Protein AF-A0A6N7GEG6-F1 (afdb_monomer)

Secondary structure (DSSP, 8-state):
-------PPPPPTTTT-EEEEE--TTHHHHHHHHHHHTT-EEEEEEBTTB--GGGGS--TTSPTT--HHHHTT--TTHHHHTTT-EEEEB-TTSHHHHHHHHHHHHT-SEEEE-PPTTHHHHTT-SHHHHTTT-TT-EEEEEESS-SSS-TTTT----HHHHHHHTTGGGGG--TT------TT--HHHHHHHHHHHHHHHHHHH-TTS-SEEEEEHHHHHHHHTHHHHHHHHT-S----TTS----EEEEEE-SSTT-EEEEEE-SHHHHHHHHHHTTTSHHHH-GGGGSHHHHHHTHHHHHHHHHHHHTTS-HHHHHHHHHHTT-EEEE---TTHHHH-HHHHHH--EEEEEETTTEEEEEEPPSSEESSS----SSSPPPTTTTHIIIIIIIT---HHHHHHHHHTTSB-PPPPP-SPPP-TTGGGGTTTTT-TTS----S-----GGGSSS-----------SSTT-EEEEE--TTTHHHHHHHHHTT-EEEEEEESS-TT-TTSSS-GGGHHHHHHHIIIIITTS-EEEESSHHHHHHHHHT-SEEEEESSHHHHHHTT-GGGGGSBTPPEEEEEESS-SSSTTTTS---HHHHHHHTTHHHHSS-TTSPPP--SS-HHHHHHHHHHHHHHHHHHHT--TT-B-EEEEEEHHHHHHHHHHHHHHHHHHHHS------TTB-SSSSSEEEEE-SSSEEEEE--SHHHHHHHHHHHHHHH--GGGG-GGGSSHHHHSSHHHHHHHHHHHHHHHTTS-HHHHHHHHHHTT--EEE---HHHHHH-TTTS-TTTEEEEEETTEEEEEE--SS-PPP-

Radius of gyration: 26.2 Å; Cα contacts (8 Å, |Δi|>4): 1795; chains: 1; bounding box: 67×73×73 Å

Solvent-accessible surface area (backbone atoms only — not comparable to full-atom values): 41974 Å² total; per-residue (Å²): 139,81,84,80,75,82,73,78,81,72,78,46,47,32,49,89,40,33,34,39,34,52,46,52,64,52,25,40,34,40,19,49,24,60,44,12,23,34,37,20,48,28,41,34,54,38,25,88,93,62,58,46,65,46,25,73,51,36,41,81,57,58,64,90,88,58,57,69,73,61,38,42,62,38,12,49,42,41,31,30,49,33,25,28,34,42,18,35,18,38,30,56,90,41,72,70,23,35,52,52,50,50,58,52,49,52,74,28,48,29,39,41,28,39,60,63,72,68,49,44,58,77,69,58,61,30,71,81,53,39,40,77,63,30,74,80,38,32,37,36,42,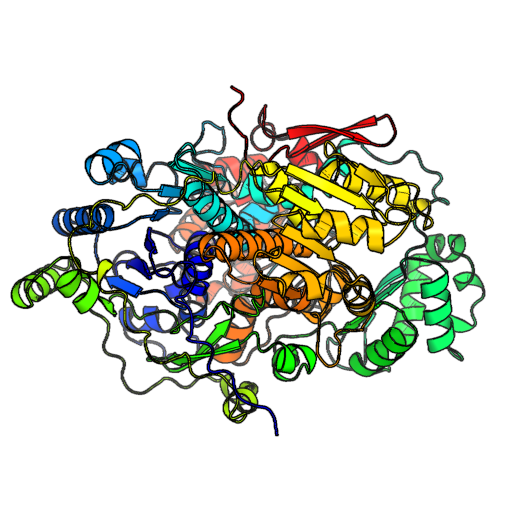38,32,61,60,21,81,58,94,54,86,50,28,81,58,72,73,50,43,66,33,44,34,18,44,59,15,60,20,43,40,45,42,48,96,96,45,74,47,20,31,59,48,84,48,44,65,40,24,56,45,34,4,39,46,49,37,34,52,51,52,50,33,75,30,19,92,87,45,67,44,70,44,72,39,26,31,44,60,52,45,37,49,46,44,22,44,61,34,24,47,50,54,57,50,81,81,96,63,63,89,74,57,56,51,57,51,50,67,52,57,31,45,14,45,62,88,94,31,30,27,34,41,44,19,70,36,68,71,32,43,52,38,51,33,60,76,39,58,94,36,69,60,44,68,44,72,57,65,76,39,54,60,45,38,55,79,38,41,72,60,49,53,49,35,50,26,65,62,37,30,83,34,49,31,64,60,52,22,54,56,34,27,77,56,61,20,23,35,17,34,38,22,49,68,69,47,56,78,70,33,64,44,46,64,66,65,54,50,69,37,58,29,78,25,76,54,49,55,61,41,63,26,66,48,63,59,55,44,34,73,83,66,60,47,49,47,59,42,42,26,57,48,63,9,62,34,35,65,50,56,43,28,63,59,65,62,45,51,72,69,55,53,49,51,34,36,77,70,62,30,32,41,70,48,77,88,69,72,82,54,48,69,44,71,15,42,74,77,49,46,64,73,71,65,48,89,77,62,63,66,42,62,69,79,70,83,72,58,72,77,73,59,56,82,75,70,77,83,66,92,66,81,91,54,45,60,32,55,77,35,35,31,35,34,46,43,28,83,55,27,33,42,25,53,35,52,46,36,35,65,43,25,50,45,37,35,48,32,63,72,79,46,84,50,48,45,86,44,93,68,45,74,41,44,30,68,60,33,27,28,42,31,35,65,48,51,52,95,50,56,76,47,81,31,96,39,62,64,61,48,48,57,54,41,63,74,20,53,28,32,39,34,25,42,52,26,59,62,46,59,73,58,58,55,65,68,44,15,66,36,66,64,23,14,37,25,38,39,29,20,33,53,16,79,60,56,88,46,12,73,42,38,60,42,62,69,32,12,34,16,52,20,24,47,17,44,30,14,21,42,66,96,47,66,51,40,73,58,75,75,49,58,64,24,32,49,46,12,36,50,48,48,38,53,49,53,39,53,61,66,51,56,58,92,69,37,49,30,36,41,34,41,28,20,42,24,45,48,31,30,62,57,38,36,52,51,44,40,28,45,22,32,34,64,51,47,82,77,59,28,52,21,31,44,37,64,84,26,46,62,29,37,58,38,48,21,60,77,50,34,24,22,36,52,39,86,51,77,65,23,49,55,41,46,46,56,49,38,30,73,77,65,63,53,61,75,70,70,42,76,73,52,72,46,51,84,46,14,34,49,70,71,51,24,56,52,51,51,53,53,49,37,60,44,38,40,76,37,43,27,67,57,48,22,58,55,18,56,79,52,65,21,40,38,22,30,48,22,43,54,62,50,38,75,66,35,56,67,83,45,34,95,76,48,51,34,82,40,69,36,96,93,39,76,21,42,25,55,46,62,90,44,75,71,79,81,128

Nearest PDB structures (foldseek):
  9br6-assembly1_A  TM=8.749E-01  e=6.923E-19  Homo sapiens
  9br7-assembly1_A  TM=8.492E-01  e=5.081E-19  Homo sapiens
  3ubm-assembly2_D  TM=8.414E-01  e=7.162E-17  Acetobacter aceti
  1xk7-assembly1_A  TM=7.892E-01  e=1.720E-16  Escherichia coli
  1xvu-assembly1_A  TM=7.573E-01  e=6.919E-16  Escherichia coli

pLDDT: mean 87.12, std 14.31, range [24.27, 98.75]

Structure (mmCIF, N/CA/C/O backbone):
data_AF-A0A6N7GEG6-F1
#
_entry.id   AF-A0A6N7GEG6-F1
#
loop_
_atom_site.group_PDB
_atom_site.id
_atom_site.type_symbol
_atom_site.label_atom_id
_atom_site.label_alt_id
_atom_site.label_comp_id
_atom_site.label_asym_id
_atom_site.label_entity_id
_atom_site.label_seq_id
_atom_site.pdbx_PDB_ins_code
_atom_site.Cartn_x
_atom_site.Cartn_y
_atom_site.Cartn_z
_atom_site.occupancy
_atom_site.B_iso_or_equiv
_atom_site.auth_seq_id
_atom_site.auth_comp_id
_atom_site.auth_asym_id
_atom_site.auth_atom_id
_atom_site.pdbx_PDB_model_num
ATOM 1 N N . MET A 1 1 ? -34.983 -16.054 -19.761 1.00 28.72 1 MET A N 1
ATOM 2 C CA . MET A 1 1 ? -35.971 -15.981 -18.663 1.00 28.72 1 MET A CA 1
ATOM 3 C C . MET A 1 1 ? -35.314 -16.557 -17.415 1.00 28.72 1 MET A C 1
ATOM 5 O O . MET A 1 1 ? -35.400 -17.754 -17.188 1.00 28.72 1 MET A O 1
ATOM 9 N N . ALA A 1 2 ? -34.546 -15.737 -16.694 1.00 27.48 2 ALA A N 1
ATOM 10 C CA . ALA A 1 2 ? -33.836 -16.143 -15.483 1.00 27.48 2 ALA A CA 1
ATOM 11 C C . ALA A 1 2 ? -34.679 -15.734 -14.270 1.00 27.48 2 ALA A C 1
ATOM 13 O O . ALA A 1 2 ? -34.988 -14.555 -14.105 1.00 27.48 2 ALA A O 1
ATOM 14 N N . GLY A 1 3 ? -35.100 -16.717 -13.474 1.00 24.27 3 GLY A N 1
ATOM 15 C CA . GLY A 1 3 ? -35.827 -16.493 -12.230 1.00 24.27 3 GLY A CA 1
ATOM 16 C C . GLY A 1 3 ? -34.925 -15.794 -11.219 1.00 24.27 3 GLY A C 1
ATOM 17 O O . GLY A 1 3 ? -33.937 -16.366 -10.765 1.00 24.27 3 GLY A O 1
ATOM 18 N N . GLY A 1 4 ? -35.260 -14.547 -10.894 1.00 28.77 4 GLY A N 1
ATOM 19 C CA . GLY A 1 4 ? -34.606 -13.782 -9.844 1.00 28.77 4 GLY A CA 1
ATOM 20 C C . GLY A 1 4 ? -34.954 -14.359 -8.479 1.00 28.77 4 GLY A C 1
ATOM 21 O O . GLY A 1 4 ? -36.029 -14.096 -7.944 1.00 28.77 4 GLY A O 1
ATOM 22 N N . VAL A 1 5 ? -34.034 -15.127 -7.901 1.00 28.14 5 VAL A N 1
ATOM 23 C CA . VAL A 1 5 ? -34.021 -15.350 -6.457 1.00 28.14 5 VAL A CA 1
ATOM 24 C C . VAL A 1 5 ? -33.602 -14.025 -5.827 1.00 28.14 5 VAL A C 1
ATOM 26 O O . VAL A 1 5 ? -32.468 -13.579 -5.987 1.00 28.14 5 VAL A O 1
ATOM 29 N N . SER A 1 6 ? -34.543 -13.365 -5.153 1.00 31.36 6 SER A N 1
ATOM 30 C CA . SER A 1 6 ? -34.267 -12.214 -4.297 1.00 31.36 6 SER A CA 1
ATOM 31 C C . SER A 1 6 ? -33.349 -12.671 -3.160 1.00 31.36 6 SER A C 1
ATOM 33 O O . SER A 1 6 ? -33.798 -13.239 -2.165 1.00 31.36 6 SER A O 1
ATOM 35 N N . VAL A 1 7 ? -32.042 -12.465 -3.325 1.00 36.59 7 VAL A N 1
ATOM 36 C CA . VAL A 1 7 ? -31.085 -12.571 -2.224 1.00 36.59 7 VAL A CA 1
ATOM 37 C C . VAL A 1 7 ? -31.358 -11.380 -1.311 1.00 36.59 7 VAL A C 1
ATOM 39 O O . VAL A 1 7 ? -31.130 -10.235 -1.701 1.00 36.59 7 VAL A O 1
ATOM 42 N N . ARG A 1 8 ? -31.893 -11.621 -0.107 1.00 39.84 8 ARG A N 1
ATOM 43 C CA . ARG A 1 8 ? -31.914 -10.593 0.943 1.00 39.84 8 ARG A CA 1
ATOM 44 C C . ARG A 1 8 ? -30.473 -10.122 1.142 1.00 39.84 8 ARG A C 1
ATOM 46 O O . ARG A 1 8 ? -29.616 -10.940 1.468 1.00 39.84 8 ARG A O 1
ATOM 53 N N . ALA A 1 9 ? -30.210 -8.836 0.912 1.00 49.78 9 ALA A N 1
ATOM 54 C CA . ALA A 1 9 ? -28.889 -8.257 1.124 1.00 49.78 9 ALA A CA 1
ATOM 55 C C . ALA A 1 9 ? -28.478 -8.488 2.584 1.00 49.78 9 ALA A C 1
ATOM 57 O O . ALA A 1 9 ? -29.178 -8.056 3.503 1.00 49.78 9 ALA A O 1
ATOM 58 N N . ARG A 1 10 ? -27.385 -9.227 2.795 1.00 61.62 10 ARG A N 1
ATOM 59 C CA . ARG A 1 10 ? -26.810 -9.404 4.130 1.00 61.62 10 ARG A CA 1
ATOM 60 C C . ARG A 1 10 ? -26.230 -8.070 4.612 1.00 61.62 10 ARG A C 1
ATOM 62 O O . ARG A 1 10 ? -25.761 -7.292 3.778 1.00 61.62 10 ARG A O 1
ATOM 69 N N . PRO A 1 11 ? -26.239 -7.802 5.930 1.00 68.69 11 PRO A N 1
ATOM 70 C CA . PRO A 1 11 ? -25.470 -6.701 6.493 1.00 68.69 11 PRO A CA 1
ATOM 71 C C . PRO A 1 11 ? -24.002 -6.824 6.078 1.00 68.69 11 PRO A C 1
ATOM 73 O O . PRO A 1 11 ? -23.486 -7.934 5.932 1.00 68.69 11 PRO A O 1
ATOM 76 N N . ALA A 1 12 ? -23.330 -5.690 5.887 1.00 82.56 12 ALA A N 1
ATOM 77 C CA . ALA A 1 12 ? -21.900 -5.697 5.606 1.00 82.56 12 ALA A CA 1
ATOM 78 C C . ALA A 1 12 ? -21.128 -6.363 6.770 1.00 82.56 12 ALA A C 1
ATOM 80 O O . ALA A 1 12 ? -21.569 -6.247 7.922 1.00 82.56 12 ALA A O 1
ATOM 81 N N . PRO A 1 13 ? -19.995 -7.046 6.515 1.00 85.94 13 PRO A N 1
ATOM 82 C CA . PRO A 1 13 ? -19.371 -7.917 7.514 1.00 85.94 13 PRO A CA 1
ATOM 83 C C . PRO A 1 13 ? -18.920 -7.225 8.801 1.00 85.94 13 PRO A C 1
ATOM 85 O O . PRO A 1 13 ? -18.835 -7.875 9.839 1.00 85.94 13 PRO A O 1
ATOM 88 N N . LEU A 1 14 ? -18.629 -5.923 8.732 1.00 90.31 14 LEU A N 1
ATOM 89 C CA . LEU A 1 14 ? -18.193 -5.108 9.867 1.00 90.31 14 LEU A CA 1
ATOM 90 C C . LEU A 1 14 ? -19.258 -4.099 10.312 1.00 90.31 14 LEU A C 1
ATOM 92 O O . LEU A 1 14 ? -18.945 -3.162 11.037 1.00 90.31 14 LEU A O 1
ATOM 96 N N . SER A 1 15 ? -20.510 -4.266 9.877 1.00 87.69 15 SER A N 1
ATOM 97 C CA . SER A 1 1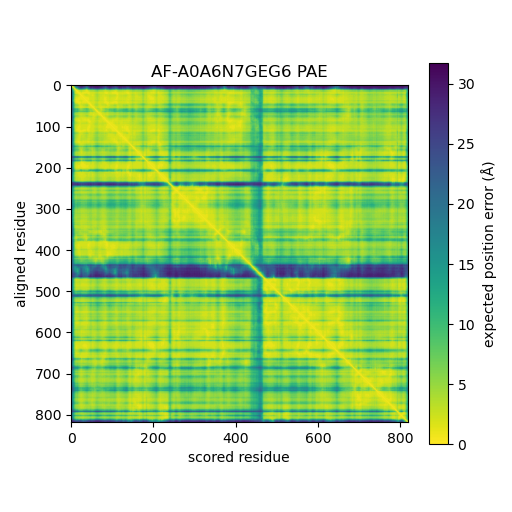5 ? -21.601 -3.334 10.205 1.00 87.69 15 SER A CA 1
ATOM 98 C C . SER A 1 15 ? -21.926 -3.241 11.697 1.00 87.69 15 SER A C 1
ATOM 100 O O . SER A 1 15 ? -22.624 -2.316 12.097 1.00 87.69 15 SER A O 1
ATOM 102 N N . ASP A 1 16 ? -21.424 -4.164 12.518 1.00 84.31 16 ASP A N 1
ATOM 103 C CA . ASP A 1 16 ? -21.560 -4.159 13.974 1.00 84.31 16 ASP A CA 1
ATOM 104 C C . ASP A 1 16 ? -20.411 -3.446 14.705 1.00 84.31 16 ASP A C 1
ATOM 106 O O . ASP A 1 16 ? -20.436 -3.395 15.931 1.00 84.31 16 ASP A O 1
ATOM 110 N N . LEU A 1 17 ? -19.405 -2.934 13.986 1.00 90.50 17 LEU A N 1
ATOM 111 C CA . LEU A 1 17 ? -18.208 -2.339 14.578 1.00 90.50 17 LEU A CA 1
ATOM 112 C C . LEU A 1 17 ? -18.249 -0.814 14.557 1.00 90.50 17 LEU A C 1
ATOM 114 O O . LEU A 1 17 ? -18.454 -0.205 13.503 1.00 90.50 17 LEU A O 1
ATOM 118 N N . ARG A 1 18 ? -17.923 -0.201 15.698 1.00 95.56 18 ARG A N 1
ATOM 119 C CA . ARG A 1 18 ? -17.573 1.218 15.795 1.00 95.56 18 ARG A CA 1
ATOM 120 C C . ARG A 1 18 ? -16.076 1.401 16.010 1.00 95.56 18 ARG A C 1
ATOM 122 O O . ARG A 1 18 ? -15.495 0.871 16.957 1.00 95.56 18 ARG A O 1
ATOM 129 N N . VAL A 1 19 ? -15.465 2.218 15.161 1.00 97.94 19 VAL A N 1
ATOM 130 C CA . VAL A 1 19 ? -14.039 2.554 15.207 1.00 97.94 19 VAL A CA 1
ATOM 131 C C . VAL A 1 19 ? -13.891 4.041 15.493 1.00 97.94 19 VAL A C 1
ATOM 133 O O . VAL A 1 19 ? -14.350 4.874 14.717 1.00 97.94 19 VAL A O 1
ATOM 136 N N . LEU A 1 20 ? -13.212 4.384 16.580 1.00 98.31 20 LEU A N 1
ATOM 137 C CA . LEU A 1 20 ? -12.769 5.743 16.858 1.00 98.31 20 LEU A CA 1
ATOM 138 C C . LEU A 1 20 ? -11.382 5.949 16.239 1.00 98.31 20 LEU A C 1
ATOM 140 O O . LEU A 1 20 ? -10.470 5.154 16.459 1.00 98.31 20 LEU A O 1
ATOM 144 N N . GLU A 1 21 ? -11.210 7.004 15.450 1.00 98.00 21 GLU A N 1
ATOM 145 C CA . GLU A 1 21 ? -9.977 7.256 14.703 1.00 98.00 21 GLU A CA 1
ATOM 146 C C . GLU A 1 21 ? -9.339 8.592 15.117 1.00 98.00 21 GLU A C 1
ATOM 148 O O . GLU A 1 21 ? -9.892 9.669 14.876 1.00 98.00 21 GLU A O 1
ATOM 153 N N . LEU A 1 22 ? -8.142 8.503 15.709 1.00 96.88 22 LEU A N 1
ATOM 154 C CA . LEU A 1 22 ? -7.266 9.603 16.127 1.00 96.88 22 LEU A CA 1
ATOM 155 C C . LEU A 1 22 ? -5.966 9.575 15.319 1.00 96.88 22 LEU A C 1
ATOM 157 O O . LEU A 1 22 ? -4.880 9.325 15.853 1.00 96.88 22 LEU A O 1
ATOM 161 N N . THR A 1 23 ? -6.086 9.762 14.008 1.00 95.56 23 THR A N 1
ATOM 162 C CA . THR A 1 23 ? -4.965 9.583 13.080 1.00 95.56 23 THR A CA 1
ATOM 163 C C . THR A 1 23 ? -4.717 10.805 12.203 1.00 95.56 23 THR A C 1
ATOM 165 O O . THR A 1 23 ? -5.584 11.662 12.066 1.00 95.56 23 THR A O 1
ATOM 168 N N . GLN A 1 24 ? -3.539 10.893 11.590 1.00 91.69 24 GLN A N 1
ATOM 169 C CA . GLN A 1 24 ? -3.152 11.939 10.641 1.00 91.69 24 GLN A CA 1
ATOM 170 C C . GLN A 1 24 ? -2.408 11.346 9.437 1.00 91.69 24 GLN A C 1
ATOM 172 O O . GLN A 1 24 ? -1.784 10.289 9.553 1.00 91.69 24 GLN A O 1
ATOM 177 N N . GLY A 1 25 ? -2.407 12.036 8.295 1.00 91.56 25 GLY A N 1
ATOM 178 C CA . GLY A 1 25 ? -1.604 11.632 7.139 1.00 91.56 25 GLY A CA 1
ATOM 179 C C . GLY A 1 25 ? -2.236 10.490 6.345 1.00 91.56 25 GLY A C 1
ATOM 180 O O . GLY A 1 25 ? -3.375 10.612 5.908 1.00 91.56 25 GLY A O 1
ATOM 181 N N . ILE A 1 26 ? -1.482 9.410 6.105 1.00 92.44 26 ILE A N 1
ATOM 182 C CA . ILE A 1 26 ? -1.889 8.324 5.194 1.00 92.44 26 ILE A CA 1
ATOM 183 C C . ILE A 1 26 ? -2.052 6.990 5.936 1.00 92.44 26 ILE A C 1
ATOM 185 O O . ILE A 1 26 ? -3.130 6.404 5.858 1.00 92.44 26 ILE A O 1
ATOM 189 N N . ALA A 1 27 ? -1.049 6.527 6.696 1.00 91.75 27 ALA A N 1
ATOM 190 C CA . ALA A 1 27 ? -1.062 5.180 7.285 1.00 91.75 27 ALA A CA 1
ATOM 191 C C . ALA A 1 27 ? -2.285 4.899 8.174 1.00 91.75 27 ALA A C 1
ATOM 193 O O . ALA A 1 27 ? -3.065 3.981 7.918 1.00 91.75 27 ALA A O 1
ATOM 194 N N . GLY A 1 28 ? -2.494 5.728 9.201 1.00 94.31 28 GLY A N 1
ATOM 195 C CA . GLY A 1 28 ? -3.625 5.581 10.116 1.00 94.31 28 GLY A CA 1
ATOM 196 C C . GLY A 1 28 ? -4.983 5.709 9.413 1.00 94.31 28 GLY A C 1
ATOM 197 O O . GLY A 1 28 ? -5.813 4.812 9.567 1.00 94.31 28 GLY A O 1
ATOM 198 N N . PRO A 1 29 ? -5.225 6.765 8.608 1.00 94.81 29 PRO A N 1
ATOM 199 C CA . PRO A 1 29 ? -6.474 6.901 7.861 1.00 94.81 29 PRO A CA 1
ATOM 200 C C . PRO A 1 29 ? -6.764 5.744 6.896 1.00 94.81 29 PRO A C 1
ATOM 202 O O . PRO A 1 29 ? -7.929 5.395 6.706 1.00 94.81 29 PRO A O 1
ATOM 205 N N . THR A 1 30 ? -5.734 5.124 6.322 1.00 94.06 30 THR A N 1
ATOM 206 C CA . THR A 1 30 ? -5.877 3.972 5.424 1.00 94.06 30 THR A CA 1
ATOM 207 C C . THR A 1 30 ? -6.470 2.755 6.148 1.00 94.06 30 THR A C 1
ATOM 209 O O . THR A 1 30 ? -7.371 2.109 5.614 1.00 94.06 30 THR A O 1
ATOM 212 N N . CYS A 1 31 ? -6.070 2.504 7.402 1.00 95.94 31 CYS A N 1
ATOM 213 C CA . CYS A 1 31 ? -6.665 1.455 8.243 1.00 95.94 31 CYS A CA 1
ATOM 214 C C . CYS A 1 31 ? -8.181 1.655 8.412 1.00 95.94 31 CYS A C 1
ATOM 216 O O . CYS A 1 31 ? -8.974 0.779 8.055 1.00 95.94 31 CYS A O 1
ATOM 218 N N . GLY A 1 32 ? -8.605 2.837 8.877 1.00 95.44 32 GLY A N 1
ATOM 219 C CA . GLY A 1 32 ? -10.028 3.135 9.047 1.00 95.44 32 GLY A CA 1
ATOM 220 C C . GLY A 1 32 ? -10.797 3.108 7.727 1.00 95.44 32 GLY A C 1
ATOM 221 O O . GLY A 1 32 ? -11.926 2.628 7.690 1.00 95.44 32 GLY A O 1
ATOM 222 N N . LYS A 1 33 ? -10.189 3.545 6.616 1.00 94.12 33 LYS A N 1
ATOM 223 C CA . LYS A 1 33 ? -10.798 3.445 5.282 1.00 94.12 33 LYS A CA 1
ATOM 224 C C . LYS A 1 33 ? -11.117 1.988 4.941 1.00 94.12 33 LYS A C 1
ATOM 226 O O . LYS A 1 33 ? -12.253 1.686 4.590 1.00 94.12 33 LYS A O 1
ATOM 231 N N . TYR A 1 34 ? -10.174 1.061 5.082 1.00 94.94 34 TYR A N 1
ATOM 232 C CA . TYR A 1 34 ? -10.434 -0.342 4.741 1.00 94.94 34 TYR A CA 1
ATOM 233 C C . TYR A 1 34 ? -11.466 -1.002 5.662 1.00 94.94 34 TYR A C 1
ATOM 235 O O . TYR A 1 34 ? -12.303 -1.761 5.176 1.00 94.94 34 TYR A O 1
ATOM 243 N N . LEU A 1 35 ? -11.511 -0.648 6.949 1.00 95.38 35 LEU A N 1
ATOM 244 C CA . LEU A 1 35 ? -12.585 -1.098 7.845 1.00 95.38 35 LEU A CA 1
ATOM 245 C C . LEU A 1 35 ? -13.957 -0.529 7.425 1.00 95.38 35 LEU A C 1
ATOM 247 O O . LEU A 1 35 ? -14.944 -1.267 7.367 1.00 95.38 35 LEU A O 1
ATOM 251 N N . ALA A 1 36 ? -14.024 0.754 7.055 1.00 93.88 36 ALA A N 1
ATOM 252 C CA . ALA A 1 36 ? -15.245 1.387 6.553 1.00 93.88 36 ALA A CA 1
ATOM 253 C C . ALA A 1 36 ? -15.736 0.750 5.241 1.00 93.88 36 ALA A C 1
ATOM 255 O O . ALA A 1 36 ? -16.942 0.603 5.045 1.00 93.88 36 ALA A O 1
ATOM 256 N N . ALA A 1 37 ? -14.824 0.309 4.365 1.00 91.88 37 ALA A N 1
ATOM 257 C CA . ALA A 1 37 ? -15.171 -0.380 3.120 1.00 91.88 37 ALA A CA 1
ATOM 258 C C . ALA A 1 37 ? -15.980 -1.666 3.363 1.00 91.88 37 ALA A C 1
ATOM 260 O O . ALA A 1 37 ? -16.820 -2.032 2.542 1.00 91.88 37 ALA A O 1
ATOM 261 N N . HIS A 1 38 ? -15.759 -2.334 4.497 1.00 92.00 38 HIS A N 1
ATOM 262 C CA . HIS A 1 38 ? -16.504 -3.525 4.914 1.00 92.00 38 HIS A CA 1
ATOM 263 C C . HIS A 1 38 ? -17.659 -3.220 5.885 1.00 92.00 38 HIS A C 1
ATOM 265 O O . HIS A 1 38 ? -18.269 -4.144 6.428 1.00 92.00 38 HIS A O 1
ATOM 271 N N . GLY A 1 39 ? -17.998 -1.940 6.071 1.00 90.31 39 GLY A N 1
ATOM 272 C CA . GLY A 1 39 ? -19.202 -1.487 6.765 1.00 90.31 39 GLY A CA 1
ATOM 273 C C . GLY A 1 39 ? -19.016 -0.968 8.189 1.00 90.31 39 GLY A C 1
ATOM 274 O O . GLY A 1 39 ? -20.027 -0.640 8.802 1.00 90.31 39 GLY A O 1
ATOM 275 N N . ALA A 1 40 ? -17.789 -0.875 8.712 1.00 92.88 40 ALA A N 1
ATOM 276 C CA . ALA A 1 40 ? -17.561 -0.328 10.051 1.00 92.88 40 ALA A CA 1
ATOM 277 C C . ALA A 1 40 ? -17.979 1.151 10.147 1.00 92.88 40 ALA A C 1
ATOM 279 O O . ALA A 1 40 ? -17.731 1.941 9.232 1.00 92.88 40 ALA A O 1
ATOM 280 N N . GLU A 1 41 ? -18.564 1.550 11.279 1.00 94.56 41 GLU A N 1
ATOM 281 C CA . GLU A 1 41 ? -18.822 2.954 11.601 1.00 94.56 41 GLU A CA 1
ATOM 282 C C . GLU A 1 41 ? -17.531 3.602 12.112 1.00 94.56 41 GLU A C 1
ATOM 284 O O . GLU A 1 41 ? -17.176 3.485 13.284 1.00 94.56 41 GLU A O 1
ATOM 289 N N . VAL A 1 42 ? -16.814 4.286 11.221 1.00 97.38 42 VAL A N 1
ATOM 290 C CA . VAL A 1 42 ? -15.546 4.945 11.555 1.00 97.38 42 VAL A CA 1
ATOM 291 C C . VAL A 1 42 ? -15.785 6.419 11.870 1.00 97.38 42 VAL A C 1
ATOM 293 O O . VAL A 1 42 ? -16.163 7.190 10.988 1.00 97.38 42 VAL A O 1
ATOM 296 N N . ILE A 1 43 ? -15.546 6.817 13.119 1.00 98.06 43 ILE A N 1
ATOM 297 C CA . ILE A 1 43 ? -15.684 8.185 13.623 1.00 98.06 43 ILE A CA 1
ATOM 298 C C . ILE A 1 43 ? -14.299 8.812 13.731 1.00 98.06 43 ILE A C 1
ATOM 300 O O . ILE A 1 43 ? -13.500 8.466 14.600 1.00 98.06 43 ILE A O 1
ATOM 304 N N . ARG A 1 44 ? -14.028 9.773 12.854 1.00 97.25 44 ARG A N 1
ATOM 305 C CA . ARG A 1 44 ? -12.780 10.526 12.826 1.00 97.25 44 ARG A CA 1
ATOM 306 C C . ARG A 1 44 ? -12.886 11.781 13.682 1.00 97.25 44 ARG A C 1
ATOM 308 O O . ARG A 1 44 ? -13.754 12.621 13.440 1.00 97.25 44 ARG A O 1
ATOM 315 N N . VAL A 1 45 ? -11.984 11.923 14.651 1.00 97.25 45 VAL A N 1
ATOM 316 C CA . VAL A 1 45 ? -11.919 13.100 15.529 1.00 97.25 45 VAL A CA 1
ATOM 317 C C . VAL A 1 45 ? -10.847 14.055 15.027 1.00 97.25 45 VAL A C 1
ATOM 319 O O . VAL A 1 45 ? -9.690 13.675 14.854 1.00 97.25 45 VAL A O 1
ATOM 322 N N . GLU A 1 46 ? -11.219 15.311 14.814 1.00 94.62 46 GLU A N 1
ATOM 323 C CA . GLU A 1 46 ? -10.311 16.339 14.307 1.00 94.62 46 GLU A CA 1
ATOM 324 C C . GLU A 1 46 ? -10.676 17.720 14.857 1.00 94.62 46 GLU A C 1
ATOM 326 O O . GLU A 1 46 ? -11.810 17.957 15.263 1.00 94.62 46 GLU A O 1
ATOM 331 N N . SER A 1 47 ? -9.738 18.670 14.854 1.00 93.69 47 SER A N 1
ATOM 332 C CA . SER A 1 47 ? -10.006 20.054 15.242 1.00 93.69 47 SER A CA 1
ATOM 333 C C . SER A 1 47 ? -9.393 21.049 14.251 1.00 93.69 47 SER A C 1
ATOM 335 O O . SER A 1 47 ? -8.354 20.778 13.654 1.00 93.69 47 SER A O 1
ATOM 337 N N . ARG A 1 48 ? -10.000 22.235 14.095 1.00 90.62 48 ARG A N 1
ATOM 338 C CA . ARG A 1 48 ? -9.445 23.326 13.269 1.00 90.62 48 ARG A CA 1
ATOM 339 C C . ARG A 1 48 ? -8.104 23.840 13.776 1.00 90.62 48 ARG A C 1
ATOM 341 O O . ARG A 1 48 ? -7.282 24.292 12.992 1.00 90.62 48 ARG A O 1
ATOM 348 N N . GLY A 1 49 ? -7.878 23.766 15.088 1.00 88.75 49 GLY A N 1
ATOM 349 C CA . GLY A 1 49 ? -6.607 24.164 15.690 1.00 88.75 49 GLY A CA 1
ATOM 350 C C . GLY A 1 49 ? -5.457 23.213 15.346 1.00 88.75 49 GLY A C 1
ATOM 351 O O . GLY A 1 49 ? -4.293 23.610 15.407 1.00 88.75 49 GLY A O 1
ATOM 352 N N . ARG A 1 50 ? -5.764 21.958 14.990 1.00 87.88 50 ARG A N 1
ATOM 353 C CA . ARG A 1 50 ? -4.796 20.927 14.590 1.00 87.88 50 ARG A CA 1
ATOM 354 C C . ARG A 1 50 ? -5.390 20.030 13.494 1.00 87.88 50 ARG A C 1
ATOM 356 O O . ARG A 1 50 ? -5.661 18.856 13.763 1.00 87.88 50 ARG A O 1
ATOM 363 N N . PRO A 1 51 ? -5.598 20.563 12.278 1.00 90.56 51 PRO A N 1
ATOM 364 C CA . PRO A 1 51 ? -6.155 19.780 11.187 1.00 90.56 51 PRO A CA 1
ATOM 365 C C . PRO A 1 51 ? -5.155 18.709 10.753 1.00 90.56 51 PRO A C 1
ATOM 367 O O . PRO A 1 51 ? -3.944 18.832 10.972 1.00 90.56 51 PRO A O 1
ATOM 370 N N . ASP A 1 52 ? -5.650 17.663 10.107 1.00 92.31 52 ASP A N 1
ATOM 371 C CA . ASP A 1 52 ? -4.804 16.690 9.434 1.00 92.31 52 ASP A CA 1
ATOM 372 C C . ASP A 1 52 ? -3.897 17.379 8.405 1.00 92.31 52 ASP A C 1
ATOM 374 O O . ASP A 1 52 ? -4.317 18.269 7.661 1.00 92.31 52 ASP A O 1
ATOM 378 N N . VAL A 1 53 ? -2.650 16.919 8.316 1.00 88.75 53 VAL A N 1
ATOM 379 C CA . VAL A 1 53 ? -1.687 17.376 7.314 1.00 88.75 53 VAL A CA 1
ATOM 380 C C . VAL A 1 53 ? -2.212 17.247 5.878 1.00 88.75 53 VAL A C 1
ATOM 382 O O . VAL A 1 53 ? -1.872 18.079 5.041 1.00 88.75 53 VAL A O 1
ATOM 385 N N . ILE A 1 54 ? -3.081 16.276 5.578 1.00 89.88 54 ILE A N 1
ATOM 386 C CA . ILE A 1 54 ? -3.702 16.118 4.259 1.00 89.88 54 ILE A CA 1
ATOM 387 C C . ILE A 1 54 ? -4.580 17.324 3.906 1.00 89.88 54 ILE A C 1
ATOM 389 O O . ILE A 1 54 ? -4.546 17.777 2.763 1.00 89.88 54 ILE A O 1
ATOM 393 N N . ARG A 1 55 ? -5.297 17.905 4.878 1.00 90.44 55 ARG A N 1
ATOM 394 C CA . ARG A 1 55 ? -6.115 19.112 4.663 1.00 90.44 55 ARG A CA 1
ATOM 395 C C . ARG A 1 55 ? -5.286 20.336 4.301 1.00 90.44 55 ARG A C 1
ATOM 397 O O . ARG A 1 55 ? -5.771 21.229 3.614 1.00 90.44 55 ARG A O 1
ATOM 404 N N . LEU A 1 56 ? -4.023 20.366 4.725 1.00 86.31 56 LEU A N 1
ATOM 405 C CA . LEU A 1 56 ? -3.102 21.459 4.413 1.00 86.31 56 LEU A CA 1
ATOM 406 C C . LEU A 1 56 ? -2.696 21.481 2.929 1.00 86.31 56 LEU A C 1
ATOM 408 O O . LEU A 1 56 ? -2.215 22.506 2.446 1.00 86.31 56 LEU A O 1
ATOM 412 N N . TYR A 1 57 ? -2.931 20.395 2.184 1.00 80.06 57 TYR A N 1
ATOM 413 C CA . TYR A 1 57 ? -2.784 20.351 0.726 1.00 80.06 57 TYR A CA 1
ATOM 414 C C . TYR A 1 57 ? -4.082 20.765 0.021 1.00 80.06 57 TYR A C 1
ATOM 416 O O . TYR A 1 57 ? -4.588 20.032 -0.828 1.00 80.06 57 TYR A O 1
ATOM 424 N N . GLY A 1 58 ? -4.626 21.931 0.384 1.00 81.75 58 GLY A N 1
ATOM 425 C CA . GLY A 1 58 ? -5.813 22.505 -0.255 1.00 81.75 58 GLY A CA 1
ATOM 426 C C . GLY A 1 58 ? -5.687 22.595 -1.782 1.00 81.75 58 GLY A C 1
ATOM 427 O O . GLY A 1 58 ? -4.582 22.633 -2.338 1.00 81.75 58 GLY A O 1
ATOM 428 N N . SER A 1 59 ? -6.830 22.627 -2.466 1.00 84.31 59 SER A N 1
ATOM 429 C CA . SER A 1 59 ? -6.886 22.610 -3.930 1.00 84.31 59 SER A CA 1
ATOM 430 C C . SER A 1 59 ? -6.205 23.820 -4.558 1.00 84.31 59 SER A C 1
ATOM 432 O O . SER A 1 59 ? -6.322 24.957 -4.095 1.00 84.31 59 SER A O 1
ATOM 434 N N . ARG A 1 60 ? -5.538 23.586 -5.692 1.00 76.62 60 ARG A N 1
ATOM 435 C CA . ARG A 1 60 ? -4.928 24.661 -6.492 1.00 76.62 60 ARG A CA 1
ATOM 436 C C . ARG A 1 60 ? -5.949 25.459 -7.294 1.00 76.62 60 ARG A C 1
ATOM 438 O O . ARG A 1 60 ? -5.600 26.516 -7.817 1.00 76.62 60 ARG A O 1
ATOM 445 N N . ALA A 1 61 ? -7.158 24.931 -7.442 1.00 78.56 61 ALA A N 1
ATOM 446 C CA . ALA A 1 61 ? -8.243 25.571 -8.170 1.00 78.56 61 ALA A CA 1
ATOM 447 C C . ALA A 1 61 ? -8.967 26.634 -7.329 1.00 78.56 61 ALA A C 1
ATOM 449 O O . ALA A 1 61 ? -9.737 27.431 -7.864 1.00 78.56 61 ALA A O 1
ATOM 450 N N . VAL A 1 62 ? -8.706 26.664 -6.020 1.00 84.50 62 VAL A N 1
ATOM 451 C CA . VAL A 1 62 ? -9.315 27.607 -5.084 1.00 84.50 62 VAL A CA 1
ATOM 452 C C . VAL A 1 62 ? -8.585 28.960 -5.144 1.00 84.50 62 VAL A C 1
ATOM 454 O O . VAL A 1 62 ? -7.350 28.991 -5.106 1.00 84.50 62 VAL A O 1
ATOM 457 N N . PRO A 1 63 ? -9.304 30.098 -5.245 1.00 83.50 63 PRO A N 1
ATOM 458 C CA . PRO A 1 63 ? -8.689 31.421 -5.336 1.00 83.50 63 PRO A CA 1
ATOM 459 C C . PRO A 1 63 ? -7.811 31.783 -4.132 1.00 83.50 63 PRO A C 1
ATOM 461 O O . PRO A 1 63 ? -8.114 31.442 -2.985 1.00 83.50 63 PRO A O 1
ATOM 464 N N . ALA A 1 64 ? -6.751 32.555 -4.385 1.00 80.69 64 ALA A N 1
ATOM 465 C CA . ALA A 1 64 ? -5.944 33.144 -3.321 1.00 80.69 64 ALA A CA 1
ATOM 466 C C . ALA A 1 64 ? -6.801 34.055 -2.422 1.00 80.69 64 ALA A C 1
ATOM 468 O O . ALA A 1 64 ? -7.663 34.781 -2.913 1.00 80.69 64 ALA A O 1
ATOM 469 N N . GLY A 1 65 ? -6.549 34.022 -1.110 1.00 81.75 65 GLY A N 1
ATOM 470 C CA . GLY A 1 65 ? -7.327 34.784 -0.126 1.00 81.75 65 GLY A CA 1
ATOM 471 C C . GLY A 1 65 ? -8.650 34.133 0.289 1.00 81.75 65 GLY A C 1
ATOM 472 O O . GLY A 1 65 ? -9.394 34.745 1.049 1.00 81.75 65 GLY A O 1
ATOM 473 N N . THR A 1 66 ? -8.940 32.910 -0.176 1.00 86.62 66 THR A N 1
ATOM 474 C CA . THR A 1 66 ? -10.038 32.098 0.372 1.00 86.62 66 THR A CA 1
ATOM 475 C C . THR A 1 66 ? -9.850 31.901 1.874 1.00 86.62 66 THR A C 1
ATOM 477 O O . THR A 1 66 ? -8.719 31.763 2.346 1.00 86.62 66 THR A O 1
ATOM 480 N N . ASP A 1 67 ? -10.968 31.896 2.602 1.00 88.88 67 ASP A N 1
ATOM 481 C CA . ASP A 1 67 ? -11.007 31.644 4.038 1.00 88.88 67 ASP A CA 1
ATOM 482 C C . ASP A 1 67 ? -10.160 30.401 4.405 1.00 88.88 67 ASP A C 1
ATOM 484 O O . ASP A 1 67 ? -10.320 29.351 3.769 1.00 88.88 67 ASP A O 1
ATOM 488 N N . PRO A 1 68 ? -9.243 30.502 5.387 1.00 87.31 68 PRO A N 1
ATOM 489 C CA . PRO A 1 68 ? -8.364 29.397 5.752 1.00 87.31 68 PRO A CA 1
ATOM 490 C C . PRO A 1 68 ? -9.102 28.127 6.183 1.00 87.31 68 PRO A C 1
ATOM 492 O O . PRO A 1 68 ? -8.642 27.039 5.846 1.00 87.31 68 PRO A O 1
ATOM 495 N N . ASP A 1 69 ? -10.241 28.241 6.870 1.00 89.75 69 ASP A N 1
ATOM 496 C CA . ASP A 1 69 ? -11.025 27.082 7.295 1.00 89.75 69 ASP A CA 1
ATOM 497 C C . ASP A 1 69 ? -11.713 26.424 6.099 1.00 89.75 69 ASP A C 1
ATOM 499 O O . ASP A 1 69 ? -11.773 25.199 6.021 1.00 89.75 69 ASP A O 1
ATOM 503 N N . LEU A 1 70 ? -12.194 27.213 5.133 1.00 90.19 70 LEU A N 1
ATOM 504 C CA . LEU A 1 70 ? -12.730 26.662 3.888 1.00 90.19 70 LEU A CA 1
ATOM 505 C C . LEU A 1 70 ? -11.638 25.973 3.060 1.00 90.19 70 LEU A C 1
ATOM 507 O O . LEU A 1 70 ? -11.895 24.936 2.451 1.00 90.19 70 LEU A O 1
ATOM 511 N N . LEU A 1 71 ? -10.412 26.503 3.053 1.00 89.25 71 LEU A N 1
ATOM 512 C CA . LEU A 1 71 ? -9.291 25.899 2.332 1.00 89.25 71 LEU A CA 1
ATOM 513 C C . LEU A 1 71 ? -8.984 24.474 2.830 1.00 89.25 71 LEU A C 1
ATOM 515 O O . LEU A 1 71 ? -8.671 23.612 2.006 1.00 89.25 71 LEU A O 1
ATOM 519 N N . LEU A 1 72 ? -9.150 24.198 4.131 1.00 91.06 72 LEU A N 1
ATOM 520 C CA . LEU A 1 72 ? -8.959 22.865 4.727 1.00 91.06 72 LEU A CA 1
ATOM 521 C C . LEU A 1 72 ? -9.915 21.794 4.175 1.00 91.06 72 LEU A C 1
ATOM 523 O O . LEU A 1 72 ? -9.609 20.601 4.236 1.00 91.06 72 LEU A O 1
ATOM 527 N N . GLU A 1 73 ? -11.064 22.195 3.635 1.00 92.31 73 GLU A N 1
ATOM 528 C CA . GLU A 1 73 ? -12.050 21.277 3.049 1.00 92.31 73 GLU A CA 1
ATOM 529 C C . GLU A 1 73 ? -11.803 20.992 1.567 1.00 92.31 73 GLU A C 1
ATOM 531 O O . GLU A 1 73 ? -12.424 20.117 0.971 1.00 92.31 73 GLU A O 1
ATOM 536 N N . THR A 1 74 ? -10.881 21.727 0.948 1.00 90.12 74 THR A N 1
ATOM 537 C CA . THR A 1 74 ? -10.677 21.678 -0.504 1.00 90.12 74 THR A CA 1
ATOM 538 C C . THR A 1 74 ? -9.565 20.719 -0.917 1.00 90.12 74 THR A C 1
ATOM 540 O O . THR A 1 74 ? -9.271 20.602 -2.103 1.00 90.12 74 THR A O 1
ATOM 543 N N . ALA A 1 75 ? -8.917 20.041 0.032 1.00 88.06 75 ALA A N 1
ATOM 544 C CA . ALA A 1 75 ? -7.820 19.130 -0.262 1.00 88.06 75 ALA A CA 1
ATOM 545 C C . ALA A 1 75 ? -8.311 17.934 -1.106 1.00 88.06 75 ALA A C 1
ATOM 547 O O . ALA A 1 75 ? -9.113 17.130 -0.622 1.00 88.06 75 ALA A O 1
ATOM 548 N N . PRO A 1 76 ? -7.819 17.750 -2.347 1.00 78.94 76 PRO A N 1
ATOM 549 C CA . PRO A 1 76 ? -8.373 16.758 -3.271 1.00 78.94 76 PRO A CA 1
ATOM 550 C C . PRO A 1 76 ? -8.158 15.314 -2.802 1.00 78.94 76 PRO A C 1
ATOM 552 O O . PRO A 1 76 ? -8.930 14.427 -3.153 1.00 78.94 76 PRO A O 1
ATOM 555 N N . HIS A 1 77 ? -7.131 15.076 -1.984 1.00 85.94 77 HIS A N 1
ATOM 556 C CA . HIS A 1 77 ? -6.811 13.751 -1.449 1.00 85.94 77 HIS A CA 1
ATOM 557 C C . HIS A 1 77 ? -7.616 13.404 -0.189 1.00 85.94 77 HIS A C 1
ATOM 559 O O . HIS A 1 77 ? -7.791 12.226 0.120 1.00 85.94 77 HIS A O 1
ATOM 565 N N . TRP A 1 78 ? -8.125 14.410 0.537 1.00 89.94 78 TRP A N 1
ATOM 566 C CA . TRP A 1 78 ? -8.822 14.209 1.811 1.00 89.94 78 TRP A CA 1
ATOM 567 C C . TRP A 1 78 ? -10.034 13.297 1.655 1.00 89.94 78 TRP A C 1
ATOM 569 O O . TRP A 1 78 ? -10.184 12.322 2.396 1.00 89.94 78 TRP A O 1
ATOM 579 N N . SER A 1 79 ? -10.873 13.605 0.662 1.00 86.06 79 SER A N 1
ATOM 580 C CA . SER A 1 79 ? -12.111 12.867 0.440 1.00 86.06 79 SER A CA 1
ATOM 581 C C . SER A 1 79 ? -11.850 11.400 0.090 1.00 86.06 79 SER A C 1
ATOM 583 O O . SER A 1 79 ? -12.622 10.520 0.461 1.00 86.06 79 SER A O 1
ATOM 585 N N . ASN A 1 80 ? -10.719 11.122 -0.555 1.00 87.69 80 ASN A N 1
ATOM 586 C CA . ASN A 1 80 ? -10.328 9.774 -0.917 1.00 87.69 80 ASN A CA 1
ATOM 587 C C . ASN A 1 80 ? -9.782 8.956 0.275 1.00 87.69 80 ASN A C 1
ATOM 589 O O . ASN A 1 80 ? -10.244 7.834 0.486 1.00 87.69 80 ASN A O 1
ATOM 593 N N . TYR A 1 81 ? -8.852 9.488 1.079 1.00 90.69 81 TYR A N 1
ATOM 594 C CA . TYR A 1 81 ? -8.303 8.762 2.244 1.00 90.69 81 TYR A CA 1
ATOM 595 C C . TYR A 1 81 ? -9.324 8.558 3.370 1.00 90.69 81 TYR A C 1
ATOM 597 O O . TYR A 1 81 ? -9.164 7.678 4.216 1.00 90.69 81 TYR A O 1
ATOM 605 N N . ASN A 1 82 ? -10.383 9.369 3.393 1.00 92.56 82 ASN A N 1
ATOM 606 C CA . ASN A 1 82 ? -11.412 9.328 4.429 1.00 92.56 82 ASN A CA 1
ATOM 607 C C . ASN A 1 82 ? -12.787 8.901 3.905 1.00 92.56 82 ASN A C 1
ATOM 609 O O . ASN A 1 82 ? -13.786 9.086 4.600 1.00 92.56 82 ASN A O 1
ATOM 613 N N . ALA A 1 83 ? -12.848 8.3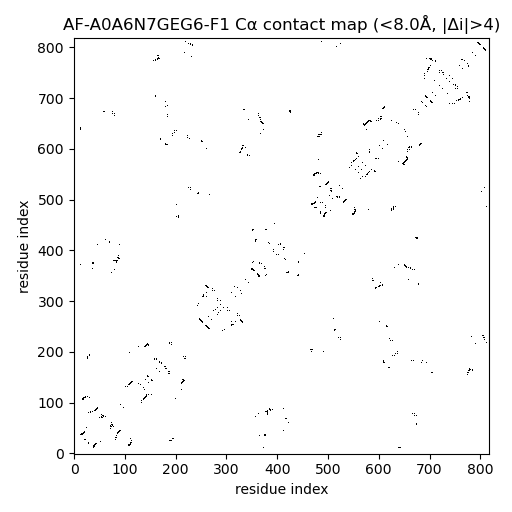10 2.707 1.00 90.56 83 ALA A N 1
ATOM 614 C CA . ALA A 1 83 ? -14.082 7.760 2.158 1.00 90.56 83 ALA A CA 1
ATOM 615 C C . ALA A 1 83 ? -14.739 6.770 3.138 1.00 90.56 83 ALA A C 1
ATOM 617 O O . ALA A 1 83 ? -14.070 5.952 3.769 1.00 90.56 83 ALA A O 1
ATOM 618 N N . GLY A 1 84 ? -16.062 6.864 3.275 1.00 89.69 84 GLY A N 1
ATOM 619 C CA . GLY A 1 84 ? -16.867 6.041 4.181 1.00 89.69 84 GLY A CA 1
ATOM 620 C C . GLY A 1 84 ? -16.867 6.465 5.655 1.00 89.69 84 GLY A C 1
ATOM 621 O O . GLY A 1 84 ? -17.635 5.891 6.423 1.00 89.69 84 GLY A O 1
ATOM 622 N N . LYS A 1 85 ? -16.066 7.458 6.063 1.00 94.56 85 LYS A N 1
ATOM 623 C CA . LYS A 1 85 ? -15.947 7.872 7.472 1.00 94.56 85 LYS A CA 1
ATOM 624 C C . LYS A 1 85 ? -16.936 8.972 7.862 1.00 94.56 85 LYS A C 1
ATOM 626 O O . LYS A 1 85 ? -17.445 9.709 7.018 1.00 94.56 85 LYS A O 1
ATOM 631 N N . LEU A 1 86 ? -17.155 9.096 9.167 1.00 95.81 86 LEU A N 1
ATOM 632 C CA . LEU A 1 86 ? -17.816 10.222 9.824 1.00 95.81 86 LEU A CA 1
ATOM 633 C C . LEU A 1 86 ? -16.761 11.179 10.394 1.00 95.81 86 LEU A C 1
ATOM 635 O O . LEU A 1 86 ? -15.677 10.732 10.768 1.00 95.81 86 LEU A O 1
ATOM 639 N N . SER A 1 87 ? -17.066 12.472 10.508 1.00 96.12 87 SER A N 1
ATOM 640 C CA . SER A 1 87 ? -16.195 13.455 11.170 1.00 96.12 87 SER A CA 1
ATOM 641 C C . SER A 1 87 ? -16.891 14.158 12.327 1.00 96.12 87 SER A C 1
ATOM 643 O O . SER A 1 87 ? -17.969 14.732 12.168 1.00 96.12 87 SER A O 1
ATOM 645 N N . VAL A 1 88 ? -16.217 14.175 13.478 1.00 97.75 88 VAL A N 1
ATOM 646 C CA . VAL A 1 88 ? -16.561 15.017 14.624 1.00 97.75 88 VAL A CA 1
ATOM 647 C C . VAL A 1 88 ? -15.459 16.052 14.855 1.00 97.75 88 VAL A C 1
ATOM 649 O O . VAL A 1 88 ? -14.280 15.726 15.006 1.00 97.75 88 VAL A O 1
ATOM 652 N N . GLY A 1 89 ? -15.855 17.321 14.857 1.00 97.19 89 GLY A N 1
ATOM 653 C CA . GLY A 1 89 ? -14.979 18.460 15.078 1.00 97.19 89 GLY A CA 1
ATOM 654 C C . GLY A 1 89 ? -14.829 18.711 16.573 1.00 97.19 89 GLY A C 1
ATOM 655 O O . GLY A 1 89 ? -15.684 19.372 17.153 1.00 97.19 89 GLY A O 1
ATOM 656 N N . LEU A 1 90 ? -13.774 18.203 17.204 1.00 97.31 90 LEU A N 1
ATOM 657 C CA . LEU A 1 90 ? -13.586 18.227 18.655 1.00 97.31 90 LEU A CA 1
ATOM 658 C C . LEU A 1 90 ? -12.157 18.642 19.015 1.00 97.31 90 LEU A C 1
ATOM 660 O O . LEU A 1 90 ? -11.189 17.988 18.625 1.00 97.31 90 LEU A O 1
ATOM 664 N N . ASP A 1 91 ? -12.010 19.717 19.785 1.00 96.50 91 ASP A N 1
ATOM 665 C CA . ASP A 1 91 ? -10.719 20.110 20.345 1.00 96.50 91 ASP A CA 1
ATOM 666 C C . ASP A 1 91 ? -10.420 19.347 21.641 1.00 96.50 91 ASP A C 1
ATOM 668 O O . ASP A 1 91 ? -10.784 19.752 22.746 1.00 96.50 91 ASP A O 1
ATOM 672 N N . ILE A 1 92 ? -9.715 18.228 21.493 1.00 95.19 92 ILE A N 1
ATOM 673 C CA . ILE A 1 92 ? -9.356 17.335 22.600 1.00 95.19 92 ILE A CA 1
ATOM 674 C C . ILE A 1 92 ? -8.275 17.912 23.529 1.00 95.19 92 ILE A C 1
ATOM 676 O O . ILE A 1 92 ? -7.961 17.298 24.545 1.00 95.19 92 ILE A O 1
ATOM 680 N N . ALA A 1 93 ? -7.688 19.072 23.204 1.00 91.94 93 ALA A N 1
ATOM 681 C CA . ALA A 1 93 ? -6.777 19.770 24.111 1.00 91.94 93 ALA A CA 1
ATOM 682 C C . ALA A 1 93 ? -7.525 20.496 25.241 1.00 91.94 93 ALA A C 1
ATOM 684 O O . ALA A 1 93 ? -6.931 20.810 26.273 1.00 91.94 93 ALA A O 1
ATOM 685 N N . GLN A 1 94 ? -8.821 20.764 25.059 1.00 95.31 94 GLN A N 1
ATOM 686 C CA . GLN A 1 94 ? -9.664 21.370 26.082 1.00 95.31 94 GLN A CA 1
ATOM 687 C C . GLN A 1 94 ? -10.265 20.287 26.990 1.00 95.31 94 GLN A C 1
ATOM 689 O O . GLN A 1 94 ? -10.695 19.250 26.480 1.00 95.31 94 GLN A O 1
ATOM 694 N N . PRO A 1 95 ? -10.393 20.516 28.315 1.00 96.38 95 PRO A N 1
ATOM 695 C CA . PRO A 1 95 ? -10.887 19.501 29.251 1.00 96.38 95 PRO A CA 1
ATOM 696 C C . PRO A 1 95 ? -12.239 18.894 28.860 1.00 96.38 95 PRO A C 1
ATOM 698 O O . PRO A 1 95 ? -12.408 17.679 28.906 1.00 96.38 95 PRO A O 1
ATOM 701 N N . ARG A 1 96 ? -13.188 19.725 28.407 1.00 97.38 96 ARG A N 1
ATOM 702 C CA . ARG A 1 96 ? -14.508 19.250 27.971 1.00 97.38 96 ARG A CA 1
ATOM 703 C C . ARG A 1 96 ? -14.444 18.467 26.657 1.00 97.38 96 ARG A C 1
ATOM 705 O O . ARG A 1 96 ? -15.196 17.515 26.487 1.00 97.38 96 ARG A O 1
ATOM 712 N N . GLY A 1 97 ? -13.543 18.835 25.746 1.00 97.12 97 GLY A N 1
ATOM 713 C CA . GLY A 1 97 ? -13.316 18.075 24.517 1.00 97.12 97 GLY A CA 1
ATOM 714 C C . GLY A 1 97 ? -12.694 16.711 24.804 1.00 97.12 97 GLY A C 1
ATOM 715 O O . GLY A 1 97 ? -13.132 15.703 24.259 1.00 97.12 97 GLY A O 1
ATOM 716 N N . HIS A 1 98 ? -11.739 16.664 25.732 1.00 97.00 98 HIS A N 1
ATOM 717 C CA . HIS A 1 98 ? -11.151 15.420 26.218 1.00 97.00 98 HIS A CA 1
ATOM 718 C C . HIS A 1 98 ? -12.186 14.504 26.895 1.00 97.00 98 HIS A C 1
ATOM 720 O O . HIS A 1 98 ? -12.240 13.313 26.611 1.00 97.00 98 HIS A O 1
ATOM 726 N N . GLU A 1 99 ? -13.064 15.050 27.738 1.00 97.56 99 GLU A N 1
ATOM 727 C CA . GLU A 1 99 ? -14.153 14.281 28.354 1.00 97.56 99 GLU A CA 1
ATOM 728 C C . GLU A 1 99 ? -15.093 13.663 27.305 1.00 97.56 99 GLU A C 1
ATOM 730 O O . GLU A 1 99 ? -15.440 12.487 27.394 1.00 97.56 99 GLU A O 1
ATOM 735 N N . LEU A 1 100 ? -15.481 14.428 26.279 1.00 98.19 100 LEU A N 1
ATOM 736 C CA . LEU A 1 100 ? -16.324 13.919 25.193 1.00 98.19 100 LEU A CA 1
ATOM 737 C C . LEU A 1 100 ? -15.618 12.834 24.373 1.00 98.19 100 LEU A C 1
ATOM 739 O O . LEU A 1 100 ? -16.265 11.874 23.959 1.00 98.19 100 LEU A O 1
ATOM 743 N N . LEU A 1 101 ? -14.301 12.944 24.182 1.00 98.00 101 LEU A N 1
ATOM 744 C CA . LEU A 1 101 ? -13.505 11.891 23.559 1.00 98.00 101 LEU A CA 1
ATOM 745 C C . LEU A 1 101 ? -13.555 10.590 24.375 1.00 98.00 101 LEU A C 1
ATOM 747 O O . LEU A 1 101 ? -13.777 9.529 23.797 1.00 98.00 101 LEU A O 1
ATOM 751 N N . LEU A 1 102 ? -13.396 10.654 25.701 1.00 97.88 102 LEU A N 1
ATOM 752 C CA . LEU A 1 102 ? -13.485 9.468 26.564 1.00 97.88 102 LEU A CA 1
ATOM 753 C C . LEU A 1 102 ? -14.875 8.821 26.503 1.00 97.88 102 LEU A C 1
ATOM 755 O O . LEU A 1 102 ? -14.982 7.603 26.411 1.00 97.88 102 LEU A O 1
ATOM 759 N N . ARG A 1 103 ? -15.943 9.623 26.431 1.00 97.38 103 ARG A N 1
ATOM 760 C CA . ARG A 1 103 ? -17.308 9.109 26.224 1.00 97.38 103 ARG A CA 1
ATOM 761 C C . ARG A 1 103 ? -17.489 8.420 24.867 1.00 97.38 103 ARG A C 1
ATOM 763 O O . ARG A 1 103 ? -18.258 7.471 24.764 1.00 97.38 103 ARG A O 1
ATOM 770 N N . LEU A 1 104 ? -16.780 8.861 23.824 1.00 97.31 104 LEU A N 1
ATOM 771 C CA . LEU A 1 104 ? -16.741 8.141 22.544 1.00 97.31 104 LEU A CA 1
ATOM 772 C C . LEU A 1 104 ? -15.967 6.821 22.658 1.00 97.31 104 LEU A C 1
ATOM 774 O O . LEU A 1 104 ? -16.375 5.831 22.050 1.00 97.31 104 LEU A O 1
ATOM 778 N N . VAL A 1 105 ? -14.888 6.778 23.447 1.00 97.06 105 VAL A N 1
ATOM 779 C CA . VAL A 1 105 ? -14.149 5.534 23.730 1.00 97.06 105 VAL A CA 1
ATOM 780 C C . VAL A 1 105 ? -15.049 4.497 24.413 1.00 97.06 105 VAL A C 1
ATOM 782 O O . VAL A 1 105 ? -15.015 3.325 24.039 1.00 97.06 105 VAL A O 1
ATOM 785 N N . GLU A 1 106 ? -15.888 4.917 25.362 1.00 96.12 106 GLU A N 1
ATOM 786 C CA . GLU A 1 106 ? -16.817 4.040 26.100 1.00 96.12 106 GLU A CA 1
ATOM 787 C C . GLU A 1 106 ? -17.804 3.287 25.192 1.00 96.12 106 GLU A C 1
ATOM 789 O O . GLU A 1 106 ? -18.245 2.191 25.534 1.00 96.12 106 GLU A O 1
ATOM 794 N N . ILE A 1 107 ? -18.134 3.844 24.022 1.00 94.25 107 ILE A N 1
ATOM 795 C CA . ILE A 1 107 ? -19.107 3.267 23.080 1.00 94.25 107 ILE A CA 1
ATOM 796 C C . ILE A 1 107 ? -18.479 2.683 21.805 1.00 94.25 107 ILE A C 1
ATOM 798 O O . ILE A 1 107 ? -19.223 2.315 20.892 1.00 94.25 107 ILE A O 1
ATOM 802 N N . SER A 1 108 ? -17.147 2.644 21.705 1.00 95.88 108 SER A N 1
ATOM 803 C CA . SER A 1 108 ? -16.413 2.174 20.518 1.00 95.88 108 SER A CA 1
ATOM 804 C C . SER A 1 108 ? -15.787 0.795 20.739 1.00 95.88 108 SER A C 1
ATOM 806 O O . SER A 1 108 ? -15.409 0.456 21.855 1.00 95.88 108 SER A O 1
ATOM 808 N N . ASP A 1 109 ? -15.634 -0.001 19.681 1.00 94.31 109 ASP A N 1
ATOM 809 C CA . ASP A 1 109 ? -14.979 -1.319 19.744 1.00 94.31 109 ASP A CA 1
ATOM 810 C C . ASP A 1 109 ? -13.468 -1.223 19.502 1.00 94.31 109 ASP A C 1
ATOM 812 O O . ASP A 1 109 ? -12.683 -2.019 20.021 1.00 94.31 109 ASP A O 1
ATOM 816 N N . VAL A 1 110 ? -13.054 -0.239 18.700 1.00 97.06 110 VAL A N 1
ATOM 817 C CA . VAL A 1 110 ? -11.665 -0.048 18.276 1.00 97.06 110 VAL A CA 1
ATOM 818 C C . VAL A 1 110 ? -11.275 1.418 18.424 1.00 97.06 110 VAL A C 1
ATOM 820 O O . VAL A 1 110 ? -12.051 2.303 18.067 1.00 97.06 110 VAL A O 1
ATOM 823 N N . LEU A 1 111 ? -10.054 1.678 18.887 1.00 98.00 111 LEU A N 1
ATOM 824 C CA . LEU A 1 111 ? -9.384 2.971 18.762 1.00 98.00 111 LEU A CA 1
ATOM 825 C C . LEU A 1 111 ? -8.142 2.807 17.885 1.00 98.00 111 LEU A C 1
ATOM 827 O O . LEU A 1 111 ? -7.245 2.039 18.225 1.00 98.00 111 LEU A O 1
ATOM 831 N N . VAL A 1 112 ? -8.065 3.559 16.788 1.00 97.94 112 VAL A N 1
ATOM 832 C CA . VAL A 1 112 ? -6.872 3.631 15.933 1.00 97.94 112 VAL A CA 1
ATOM 833 C C . VAL A 1 112 ? -6.190 4.978 16.130 1.00 97.94 112 VAL A C 1
ATOM 835 O O . VAL A 1 112 ? -6.829 6.024 16.015 1.00 97.94 112 VAL A O 1
ATOM 838 N N . THR A 1 113 ? -4.884 4.973 16.383 1.00 96.12 113 THR A N 1
ATOM 839 C CA . THR A 1 113 ? -4.068 6.188 16.464 1.00 96.12 113 THR A CA 1
ATOM 840 C C . THR A 1 113 ? -2.728 6.017 15.763 1.00 96.12 113 THR A C 1
ATOM 842 O O . THR A 1 113 ? -2.192 4.915 15.685 1.00 96.12 113 THR A O 1
ATOM 845 N N . ASN A 1 114 ? -2.173 7.112 15.246 1.00 93.94 114 ASN A N 1
ATOM 846 C CA . ASN A 1 114 ? -0.801 7.145 14.743 1.00 93.94 114 ASN A CA 1
ATOM 847 C C . ASN A 1 114 ? -0.017 8.375 15.220 1.00 93.94 114 ASN A C 1
ATOM 849 O O . ASN A 1 114 ? 0.837 8.916 14.514 1.00 93.94 114 ASN A O 1
ATOM 853 N N . PHE A 1 115 ? -0.332 8.857 16.423 1.00 91.12 115 PHE A N 1
ATOM 854 C CA . PHE A 1 115 ? 0.430 9.941 17.025 1.00 91.12 115 PHE A CA 1
ATOM 855 C C . PHE A 1 115 ? 1.850 9.503 17.388 1.00 91.12 115 PHE A C 1
ATOM 857 O O . PHE A 1 115 ? 2.125 8.337 17.671 1.00 91.12 115 PHE A O 1
ATOM 864 N N . ALA A 1 116 ? 2.759 10.481 17.424 1.00 87.31 116 ALA A N 1
ATOM 865 C CA . ALA A 1 116 ? 4.118 10.253 17.891 1.00 87.31 116 ALA A CA 1
ATOM 866 C C . ALA A 1 116 ? 4.116 9.643 19.302 1.00 87.31 116 ALA A C 1
ATOM 868 O O . ALA A 1 116 ? 3.307 10.014 20.157 1.00 87.31 116 ALA A O 1
ATOM 869 N N . VAL A 1 117 ? 5.069 8.749 19.548 1.00 86.50 117 VAL A N 1
ATOM 870 C CA . VAL A 1 117 ? 5.241 8.061 20.829 1.00 86.50 117 VAL A CA 1
ATOM 871 C C . VAL A 1 117 ? 5.238 9.053 22.003 1.00 86.50 117 VAL A C 1
ATOM 873 O O . VAL A 1 117 ? 5.883 10.107 21.946 1.00 86.50 117 VAL A O 1
ATOM 876 N N . GLY A 1 118 ? 4.502 8.736 23.073 1.00 87.81 118 GLY A N 1
ATOM 877 C CA . GLY A 1 118 ? 4.347 9.596 24.249 1.00 87.81 118 GLY A CA 1
ATOM 878 C C . GLY A 1 118 ? 3.194 10.603 24.162 1.00 87.81 118 GLY A C 1
ATOM 879 O O . GLY A 1 118 ? 2.880 11.247 25.162 1.00 87.81 118 GLY A O 1
ATOM 880 N N . VAL A 1 119 ? 2.580 10.817 22.989 1.00 90.50 119 VAL A N 1
ATOM 881 C CA . VAL A 1 119 ? 1.445 11.748 22.851 1.00 90.50 119 VAL A CA 1
ATOM 882 C C . VAL A 1 119 ? 0.199 11.204 23.541 1.00 90.50 119 VAL A C 1
ATOM 884 O O . VAL A 1 119 ? -0.406 11.947 24.310 1.00 90.50 119 VAL A O 1
ATOM 887 N N . CYS A 1 120 ? -0.165 9.942 23.303 1.00 92.56 120 CYS A N 1
ATOM 888 C CA . CYS A 1 120 ? -1.355 9.341 23.905 1.00 92.56 120 CYS A CA 1
ATOM 889 C C . CYS A 1 120 ? -1.243 9.279 25.430 1.00 92.56 120 CYS A C 1
ATOM 891 O O . CYS A 1 120 ? -2.187 9.649 26.116 1.00 92.56 120 CYS A O 1
ATOM 893 N N . GLU A 1 121 ? -0.078 8.923 25.971 1.00 92.06 121 GLU A N 1
ATOM 894 C CA . GLU A 1 121 ? 0.185 8.905 27.413 1.00 92.06 121 GLU A CA 1
ATOM 895 C C . GLU A 1 121 ? -0.023 10.287 28.036 1.00 92.06 121 GLU A C 1
ATOM 897 O O . GLU A 1 121 ? -0.696 10.426 29.053 1.00 92.06 121 GLU A O 1
ATOM 902 N N . ARG A 1 122 ? 0.493 11.341 27.393 1.00 93.19 122 ARG A N 1
ATOM 903 C CA . ARG A 1 122 ? 0.341 12.722 27.875 1.00 93.19 122 ARG A CA 1
ATOM 904 C C . ARG A 1 122 ? -1.106 13.214 27.827 1.00 93.19 122 ARG A C 1
ATOM 906 O O . ARG A 1 122 ? -1.455 14.131 28.563 1.00 93.19 122 ARG A O 1
ATOM 913 N N . LEU A 1 123 ? -1.903 12.648 26.925 1.00 92.00 123 LEU A N 1
ATOM 914 C CA . LEU A 1 123 ? -3.326 12.927 26.794 1.00 92.00 123 LEU A CA 1
ATOM 915 C C . LEU A 1 123 ? -4.182 12.015 27.685 1.00 92.00 123 LEU A C 1
ATOM 917 O O . LEU A 1 123 ? -5.381 12.208 27.705 1.00 92.00 123 LEU A O 1
ATOM 921 N N . GLY A 1 124 ? -3.621 11.041 28.416 1.00 93.19 124 GLY A N 1
ATOM 922 C CA . GLY A 1 124 ? -4.423 10.072 29.181 1.00 93.19 124 GLY A CA 1
ATOM 923 C C . GLY A 1 124 ? -5.183 9.069 28.301 1.00 93.19 124 GLY A C 1
ATOM 924 O O . GLY A 1 124 ? -6.201 8.523 28.710 1.00 93.19 124 GLY A O 1
ATOM 925 N N . LEU A 1 125 ? -4.689 8.835 27.084 1.00 94.56 125 LEU A N 1
ATOM 926 C CA . LEU A 1 125 ? -5.241 7.917 26.083 1.00 94.56 125 LEU A CA 1
ATOM 927 C C . LEU A 1 125 ? -4.384 6.652 25.926 1.00 94.56 125 LEU A C 1
ATOM 929 O O . LEU A 1 125 ? -4.469 5.961 24.912 1.00 94.56 125 LEU A O 1
ATOM 933 N N . ALA A 1 126 ? -3.513 6.361 26.894 1.00 93.00 126 ALA A N 1
ATOM 934 C CA . ALA A 1 126 ? -2.751 5.120 26.906 1.00 93.00 126 ALA A CA 1
ATOM 935 C C . ALA A 1 126 ? -3.679 3.921 27.173 1.00 93.00 126 ALA A C 1
ATOM 937 O O . ALA A 1 126 ? -4.672 4.074 27.890 1.00 93.00 126 ALA A O 1
ATOM 938 N N . PRO A 1 127 ? -3.342 2.708 26.694 1.00 91.44 127 PRO A N 1
ATOM 939 C CA . PRO A 1 127 ? -4.178 1.522 26.894 1.00 91.44 127 PRO A CA 1
ATOM 940 C C . PRO A 1 127 ? -4.605 1.288 28.351 1.00 91.44 127 PRO A C 1
ATOM 942 O O . PRO A 1 127 ? -5.766 0.994 28.615 1.00 91.44 127 PRO A O 1
ATOM 945 N N . ALA A 1 128 ? -3.691 1.479 29.309 1.00 91.81 128 ALA A N 1
ATOM 946 C CA . ALA A 1 128 ? -3.972 1.292 30.733 1.00 91.81 128 ALA A CA 1
ATOM 947 C C . ALA A 1 128 ? -4.982 2.306 31.303 1.00 91.81 128 ALA A C 1
ATOM 949 O O . ALA A 1 128 ? -5.739 1.972 32.214 1.00 91.81 128 ALA A O 1
ATOM 950 N N . ASP A 1 129 ? -5.005 3.533 30.778 1.00 93.94 129 ASP A N 1
ATOM 951 C CA . ASP A 1 129 ? -5.972 4.554 31.182 1.00 93.94 129 ASP A CA 1
ATOM 952 C C . ASP A 1 129 ? -7.333 4.299 30.527 1.00 93.94 129 ASP A C 1
ATOM 954 O O . ASP A 1 129 ? -8.358 4.313 31.210 1.00 93.94 129 ASP A O 1
ATOM 958 N N . LEU A 1 130 ? -7.342 3.968 29.231 1.00 95.12 130 LEU A N 1
ATOM 959 C CA . LEU A 1 130 ? -8.567 3.678 28.483 1.00 95.12 130 LEU A CA 1
ATOM 960 C C . LEU A 1 130 ? -9.270 2.404 28.957 1.00 95.12 130 LEU A C 1
ATOM 962 O O . LEU A 1 130 ? -10.496 2.354 28.919 1.00 95.12 130 LEU A O 1
ATOM 966 N N . ALA A 1 131 ? -8.539 1.419 29.485 1.00 91.56 131 ALA A N 1
ATOM 967 C CA . ALA A 1 131 ? -9.126 0.211 30.067 1.00 91.56 131 ALA A CA 1
ATOM 968 C C . ALA A 1 131 ? -10.092 0.505 31.233 1.00 91.56 131 ALA A C 1
ATOM 970 O O . ALA A 1 131 ? -10.979 -0.302 31.508 1.00 91.56 131 ALA A O 1
ATOM 971 N N . ARG A 1 132 ? -9.960 1.664 31.902 1.00 92.44 132 ARG A N 1
ATOM 972 C CA . ARG A 1 132 ? -10.903 2.115 32.946 1.00 92.44 132 ARG A CA 1
ATOM 973 C C . ARG A 1 132 ? -12.252 2.559 32.377 1.00 92.44 132 ARG A C 1
ATOM 975 O O . ARG A 1 132 ? -13.247 2.505 33.091 1.00 92.44 132 ARG A O 1
ATOM 982 N N . HIS A 1 133 ? -12.268 2.998 31.121 1.00 93.62 133 HIS A N 1
ATOM 983 C CA . HIS A 1 133 ? -13.463 3.435 30.399 1.00 93.62 133 HIS A CA 1
ATOM 984 C C . HIS A 1 133 ? -14.066 2.297 29.575 1.00 93.62 133 HIS A C 1
ATOM 986 O O . HIS A 1 133 ? -15.279 2.111 29.553 1.00 93.62 133 HIS A O 1
ATOM 992 N N . ASN A 1 134 ? -13.215 1.517 28.909 1.00 92.94 134 ASN A N 1
ATOM 993 C CA . ASN A 1 134 ? -13.628 0.416 28.056 1.00 92.94 134 ASN A CA 1
ATOM 994 C C . ASN A 1 134 ? -12.570 -0.707 28.063 1.00 92.94 134 ASN A C 1
ATOM 996 O O . ASN A 1 134 ? -11.590 -0.631 27.318 1.00 92.94 134 ASN A O 1
ATOM 1000 N N . PRO A 1 135 ? -12.746 -1.758 28.887 1.00 89.44 135 PRO A N 1
ATOM 1001 C CA . PRO A 1 135 ? -11.790 -2.863 28.982 1.00 89.44 135 PRO A CA 1
ATOM 1002 C C . PRO A 1 135 ? -11.786 -3.790 27.754 1.00 89.44 135 PRO A C 1
ATOM 1004 O O . PRO A 1 135 ? -10.839 -4.553 27.580 1.00 89.44 135 PRO A O 1
ATOM 1007 N N . ASP A 1 136 ? -12.812 -3.718 26.900 1.00 88.62 136 ASP A N 1
ATOM 1008 C CA . ASP A 1 136 ? -12.923 -4.538 25.687 1.00 88.62 136 ASP A CA 1
ATOM 1009 C C . ASP A 1 136 ? -12.351 -3.846 24.439 1.00 88.62 136 ASP A C 1
ATOM 1011 O O . ASP A 1 136 ? -12.313 -4.450 23.364 1.00 88.62 136 ASP A O 1
ATOM 1015 N N . LEU A 1 137 ? -11.914 -2.588 24.566 1.00 92.81 137 LEU A N 1
ATOM 1016 C CA . LEU A 1 137 ? -11.420 -1.776 23.459 1.00 92.81 137 LEU A CA 1
ATOM 1017 C C . LEU A 1 137 ? -10.182 -2.410 22.814 1.00 92.81 137 LEU A C 1
ATOM 1019 O O . LEU A 1 137 ? -9.163 -2.624 23.473 1.00 92.81 137 LEU A O 1
ATOM 1023 N N . VAL A 1 138 ? -10.227 -2.621 21.499 1.00 95.06 138 VAL A N 1
ATOM 1024 C CA . VAL A 1 138 ? -9.022 -2.903 20.711 1.00 95.06 138 VAL A CA 1
ATOM 1025 C C . VAL A 1 138 ? -8.310 -1.582 20.425 1.00 95.06 138 VAL A C 1
ATOM 1027 O O . VAL A 1 138 ? -8.770 -0.764 19.633 1.00 95.06 138 VAL A O 1
ATOM 1030 N N . TYR A 1 139 ? -7.177 -1.362 21.076 1.00 95.56 139 TYR A N 1
ATOM 1031 C CA . TYR A 1 139 ? -6.306 -0.213 20.867 1.00 95.56 139 TYR A CA 1
ATOM 1032 C C . TYR A 1 139 ? -5.238 -0.550 19.826 1.00 95.56 139 TYR A C 1
ATOM 1034 O O . TYR A 1 139 ? -4.439 -1.454 20.047 1.00 95.56 139 TYR A O 1
ATOM 1042 N N . SER A 1 140 ? -5.181 0.193 18.723 1.00 95.50 140 SER A N 1
ATOM 1043 C CA . SER A 1 140 ? -4.172 0.039 17.674 1.00 95.50 140 SER A CA 1
ATOM 1044 C C . SER A 1 140 ? -3.364 1.320 17.509 1.00 95.50 140 SER A C 1
ATOM 1046 O O . SER A 1 140 ? -3.897 2.339 17.065 1.00 95.50 140 SER A O 1
ATOM 1048 N N . ALA A 1 141 ? -2.070 1.262 17.816 1.00 93.44 141 ALA A N 1
ATOM 1049 C CA . ALA A 1 141 ? -1.134 2.357 17.593 1.00 93.44 141 ALA A CA 1
ATOM 1050 C C . ALA A 1 141 ? -0.197 2.044 16.428 1.00 93.44 141 ALA A C 1
ATOM 1052 O O . ALA A 1 141 ? 0.487 1.026 16.434 1.00 93.44 141 ALA A O 1
ATOM 1053 N N . LEU A 1 142 ? -0.142 2.947 15.452 1.00 92.19 142 LEU A N 1
ATOM 1054 C CA . LEU A 1 142 ? 0.811 2.900 14.351 1.00 92.19 142 LEU A CA 1
ATOM 1055 C C . LEU A 1 142 ? 1.893 3.954 14.599 1.00 92.19 142 LEU A C 1
ATOM 1057 O O . LEU A 1 142 ? 1.592 5.140 14.726 1.00 92.19 142 LEU A O 1
ATOM 1061 N N . SER A 1 143 ? 3.157 3.558 14.650 1.00 89.25 143 SER A N 1
ATOM 1062 C CA . SER A 1 143 ? 4.279 4.501 14.690 1.00 89.25 143 SER A CA 1
ATOM 1063 C C . SER A 1 143 ? 5.396 4.040 13.762 1.00 89.25 143 SER A C 1
ATOM 1065 O O . SER A 1 143 ? 5.411 2.904 13.296 1.00 89.25 143 SER A O 1
ATOM 1067 N N . SER A 1 144 ? 6.362 4.918 13.487 1.00 88.81 144 SER A N 1
ATOM 1068 C CA . SER A 1 144 ? 7.443 4.592 12.552 1.00 88.81 144 SER A CA 1
ATOM 1069 C C . SER A 1 144 ? 8.288 3.388 12.992 1.00 88.81 144 SER A C 1
ATOM 1071 O O . SER A 1 144 ? 8.804 2.685 12.131 1.00 88.81 144 SER A O 1
ATOM 1073 N N . PHE A 1 145 ? 8.419 3.142 14.303 1.00 88.00 145 PHE A N 1
ATOM 1074 C CA . PHE A 1 145 ? 9.308 2.117 14.878 1.00 88.00 145 PHE A CA 1
ATOM 1075 C C . PHE A 1 145 ? 8.670 1.282 15.998 1.00 88.00 145 PHE A C 1
ATOM 1077 O O . PHE A 1 145 ? 9.384 0.641 16.766 1.00 88.00 145 PHE A O 1
ATOM 1084 N N . GLY A 1 146 ? 7.347 1.330 16.141 1.00 87.12 146 GLY A N 1
ATOM 1085 C CA . GLY A 1 146 ? 6.642 0.747 17.282 1.00 87.12 146 GLY A CA 1
ATOM 1086 C C . GLY A 1 146 ? 6.716 1.605 18.556 1.00 87.12 146 GLY A C 1
ATOM 1087 O O . GLY A 1 146 ? 7.397 2.634 18.632 1.00 87.12 146 GLY A O 1
ATOM 1088 N N . GLN A 1 147 ? 5.942 1.216 19.562 1.00 83.50 147 GLN A N 1
ATOM 1089 C CA . GLN A 1 147 ? 5.856 1.808 20.900 1.00 83.50 147 GLN A CA 1
ATOM 1090 C C . GLN A 1 147 ? 6.798 1.120 21.900 1.00 83.50 147 GLN A C 1
ATOM 1092 O O . GLN A 1 147 ? 7.071 1.686 22.968 1.00 83.50 147 GLN A O 1
ATOM 1097 N N . GLY A 1 148 ? 7.293 -0.077 21.566 1.00 79.50 148 GLY A N 1
ATOM 1098 C CA . GLY A 1 148 ? 8.268 -0.843 22.343 1.00 79.50 148 GLY A CA 1
ATOM 1099 C C . GLY A 1 148 ? 9.626 -0.144 22.543 1.00 79.50 148 GLY A C 1
ATOM 1100 O O . GLY A 1 148 ? 9.906 0.898 21.946 1.00 79.50 148 GLY A O 1
ATOM 1101 N N . PRO A 1 149 ? 10.490 -0.674 23.430 1.00 76.62 149 PRO A N 1
ATOM 1102 C CA . PRO A 1 149 ? 11.818 -0.113 23.662 1.00 76.62 149 PRO A CA 1
ATOM 1103 C C . PRO A 1 149 ? 12.700 -0.248 22.412 1.00 76.62 149 PRO A C 1
ATOM 1105 O O . PRO A 1 149 ? 12.785 -1.314 21.813 1.00 76.62 149 PRO A O 1
ATOM 1108 N N . GLY A 1 150 ? 13.410 0.820 22.047 1.00 80.69 150 GLY A N 1
ATOM 1109 C CA . GLY A 1 150 ? 14.321 0.824 20.903 1.00 80.69 150 GLY A CA 1
ATOM 1110 C C . GLY A 1 150 ? 15.008 2.175 20.736 1.00 80.69 150 GLY A C 1
ATOM 1111 O O . GLY A 1 150 ? 14.472 3.203 21.156 1.00 80.69 150 GLY A O 1
ATOM 1112 N N . ALA A 1 151 ? 16.195 2.194 20.123 1.00 84.44 151 ALA A N 1
ATOM 1113 C CA . ALA A 1 151 ? 16.979 3.426 19.973 1.00 84.44 151 ALA A CA 1
ATOM 1114 C C . ALA A 1 151 ? 16.260 4.479 19.112 1.00 84.44 151 ALA A C 1
ATOM 1116 O O . ALA A 1 151 ? 16.416 5.676 19.340 1.00 84.44 151 ALA A O 1
ATOM 1117 N N . TYR A 1 152 ? 15.429 4.031 18.166 1.00 88.50 152 TYR A N 1
ATOM 1118 C CA . TYR A 1 152 ? 14.639 4.900 17.293 1.00 88.50 152 TYR A CA 1
ATOM 1119 C C . TYR A 1 152 ? 13.199 5.110 17.777 1.00 88.50 152 TYR A C 1
ATOM 1121 O O . TYR A 1 152 ? 12.432 5.807 17.126 1.00 88.50 152 TYR A O 1
ATOM 1129 N N . ARG A 1 153 ? 12.811 4.594 18.949 1.00 85.50 153 ARG A N 1
ATOM 1130 C CA . ARG A 1 153 ? 11.432 4.690 19.464 1.00 85.50 153 ARG A CA 1
ATOM 1131 C C . ARG A 1 153 ? 10.862 6.117 19.436 1.00 85.50 153 ARG A C 1
ATOM 1133 O O . ARG A 1 153 ? 9.700 6.322 19.115 1.00 85.50 153 ARG A O 1
ATOM 1140 N N . SER A 1 154 ? 11.659 7.120 19.809 1.00 86.38 154 SER A N 1
ATOM 1141 C CA . SER A 1 154 ? 11.217 8.522 19.902 1.00 86.38 154 SER A CA 1
ATOM 1142 C C . SER A 1 154 ? 11.387 9.320 18.605 1.00 86.38 154 SER A C 1
ATOM 1144 O O . SER A 1 154 ? 11.055 10.509 18.562 1.00 86.38 154 SER A O 1
ATOM 1146 N N . PHE A 1 155 ? 11.928 8.698 17.559 1.00 89.69 155 PHE A N 1
ATOM 1147 C CA . PHE A 1 155 ? 12.263 9.362 16.309 1.00 89.69 155 PHE A CA 1
ATOM 1148 C C . PHE A 1 155 ? 11.006 9.665 15.498 1.00 89.69 155 PHE A C 1
ATOM 1150 O O . PHE A 1 155 ? 10.077 8.864 15.423 1.00 89.69 155 PHE A O 1
ATOM 1157 N N . ARG A 1 156 ? 10.973 10.854 14.888 1.00 86.69 156 ARG A N 1
ATOM 1158 C CA . ARG A 1 156 ? 9.835 11.322 14.090 1.00 86.69 156 ARG A CA 1
ATOM 1159 C C . ARG A 1 156 ? 10.186 11.232 12.621 1.00 86.69 156 ARG A C 1
ATOM 1161 O O . ARG A 1 156 ? 11.144 11.856 12.171 1.00 86.69 156 ARG A O 1
ATOM 1168 N N . ILE A 1 157 ? 9.419 10.442 11.887 1.00 87.00 157 ILE A N 1
ATOM 1169 C CA . ILE A 1 157 ? 9.671 10.130 10.485 1.00 87.00 157 ILE A CA 1
ATOM 1170 C C . ILE A 1 157 ? 8.359 10.236 9.710 1.00 87.00 157 ILE A C 1
ATOM 1172 O O . ILE A 1 157 ? 7.276 10.104 10.269 1.00 87.00 157 ILE A O 1
ATOM 1176 N N . TRP A 1 158 ? 8.480 10.530 8.420 1.00 87.75 158 TRP A N 1
ATOM 1177 C CA . TRP A 1 158 ? 7.382 10.555 7.458 1.00 87.75 158 TRP A CA 1
ATOM 1178 C C . TRP A 1 158 ? 7.607 9.460 6.412 1.00 87.75 158 TRP A C 1
ATOM 1180 O O . TRP A 1 158 ? 8.764 9.138 6.137 1.00 87.75 158 TRP A O 1
ATOM 1190 N N . GLY A 1 159 ? 6.549 8.951 5.773 1.00 85.50 159 GLY A N 1
ATOM 1191 C CA . GLY A 1 159 ? 6.630 7.854 4.792 1.00 85.50 159 GLY A CA 1
ATOM 1192 C C . GLY A 1 159 ? 7.802 7.938 3.790 1.00 85.50 159 GLY A C 1
ATOM 1193 O O . GLY A 1 159 ? 8.562 6.972 3.668 1.00 85.50 159 GLY A O 1
ATOM 1194 N N . PRO A 1 160 ? 8.075 9.095 3.141 1.00 83.62 160 PRO A N 1
ATOM 1195 C CA . PRO A 1 160 ? 9.225 9.236 2.238 1.00 83.62 160 PRO A CA 1
ATOM 1196 C C . PRO A 1 160 ? 10.598 9.057 2.907 1.00 83.62 160 PRO A C 1
ATOM 1198 O O . PRO A 1 160 ? 11.536 8.573 2.284 1.00 83.62 160 PRO A O 1
ATOM 1201 N N . ASN A 1 161 ? 10.747 9.462 4.170 1.00 89.12 161 ASN A N 1
ATOM 1202 C CA . ASN A 1 161 ? 11.968 9.231 4.942 1.00 89.12 161 ASN A CA 1
ATOM 1203 C C . ASN A 1 161 ? 12.076 7.777 5.405 1.00 89.12 161 ASN A C 1
ATOM 1205 O O . ASN A 1 161 ? 13.186 7.249 5.483 1.00 89.12 161 ASN A O 1
ATOM 1209 N N . LEU A 1 162 ? 10.946 7.147 5.735 1.00 91.44 162 LEU A N 1
ATOM 1210 C CA . LEU A 1 162 ? 10.928 5.768 6.204 1.00 91.44 162 LEU A CA 1
ATOM 1211 C C . LEU A 1 162 ? 11.312 4.796 5.087 1.00 91.44 162 LEU A C 1
ATOM 1213 O O . LEU A 1 162 ? 12.102 3.885 5.319 1.00 91.44 162 LEU A O 1
ATOM 1217 N N . SER A 1 163 ? 10.826 5.036 3.867 1.00 90.94 163 SER A N 1
ATOM 1218 C CA . SER A 1 163 ? 11.204 4.257 2.678 1.00 90.94 163 SER A CA 1
ATOM 1219 C C . SER A 1 163 ? 12.719 4.312 2.422 1.00 90.94 163 SER A C 1
ATOM 1221 O O . SER A 1 163 ? 13.348 3.293 2.140 1.00 90.94 163 SER A O 1
ATOM 1223 N N . ALA A 1 164 ? 13.333 5.483 2.609 1.00 92.06 164 ALA A N 1
ATOM 1224 C CA . ALA A 1 164 ? 14.783 5.645 2.528 1.00 92.06 164 ALA A CA 1
ATOM 1225 C C . ALA A 1 164 ? 15.528 4.893 3.646 1.00 92.06 164 ALA A C 1
ATOM 1227 O O . ALA A 1 164 ? 16.510 4.202 3.377 1.00 92.06 164 ALA A O 1
ATOM 1228 N N . LEU A 1 165 ? 15.047 4.990 4.890 1.00 93.56 165 LEU A N 1
ATOM 1229 C CA . LEU A 1 165 ? 15.688 4.377 6.058 1.00 93.56 165 LEU A CA 1
ATOM 1230 C C . LEU A 1 165 ? 15.614 2.842 6.043 1.00 93.56 165 LEU A C 1
ATOM 1232 O O . LEU A 1 165 ? 16.566 2.169 6.429 1.00 93.56 165 LEU A O 1
ATOM 1236 N N . THR A 1 166 ? 14.491 2.286 5.595 1.00 92.44 166 THR A N 1
ATOM 1237 C CA . THR A 1 166 ? 14.245 0.832 5.525 1.00 92.44 166 THR A CA 1
ATOM 1238 C C . THR A 1 166 ? 14.901 0.172 4.312 1.00 92.44 166 THR A C 1
ATOM 1240 O O . THR A 1 166 ? 14.805 -1.038 4.141 1.00 92.44 166 THR A O 1
ATOM 1243 N N . GLY A 1 167 ? 15.571 0.951 3.459 1.00 91.81 167 GLY A N 1
ATOM 1244 C CA . GLY A 1 167 ? 16.230 0.462 2.252 1.00 91.81 167 GLY A CA 1
ATOM 1245 C C . GLY A 1 167 ? 15.290 0.168 1.083 1.00 91.81 167 GLY A C 1
ATOM 1246 O O . GLY A 1 167 ? 15.771 -0.217 0.020 1.00 91.81 167 GLY A O 1
ATOM 1247 N N . LEU A 1 168 ? 13.983 0.414 1.219 1.00 92.75 168 LEU A N 1
ATOM 1248 C CA . LEU A 1 168 ? 13.012 0.274 0.130 1.00 92.75 168 LEU A CA 1
ATOM 1249 C C . LEU A 1 168 ? 13.409 1.115 -1.091 1.00 92.75 168 LEU A C 1
ATOM 1251 O O . LEU A 1 168 ? 13.398 0.628 -2.219 1.00 92.75 168 LEU A O 1
ATOM 1255 N N . ASP A 1 169 ? 13.835 2.358 -0.868 1.00 92.19 169 ASP A N 1
ATOM 1256 C CA . ASP A 1 169 ? 14.251 3.240 -1.960 1.00 92.19 169 ASP A CA 1
ATOM 1257 C C . ASP A 1 169 ? 15.498 2.721 -2.700 1.00 92.19 169 ASP A C 1
ATOM 1259 O O . ASP A 1 169 ? 15.657 3.001 -3.890 1.00 92.19 169 ASP A O 1
ATOM 1263 N N . SER A 1 170 ? 16.360 1.925 -2.050 1.00 91.38 170 SER A N 1
ATOM 1264 C CA . SER A 1 170 ? 17.542 1.335 -2.701 1.00 91.38 170 SER A CA 1
ATOM 1265 C C . SER A 1 170 ? 17.180 0.353 -3.818 1.00 91.38 170 SER A C 1
ATOM 1267 O O . SER A 1 170 ? 17.944 0.219 -4.771 1.00 91.38 170 SER A O 1
ATOM 1269 N N . LEU A 1 171 ? 15.976 -0.231 -3.779 1.00 90.75 171 LEU A N 1
ATOM 1270 C CA . LEU A 1 171 ? 15.457 -1.133 -4.816 1.00 90.75 171 LEU A CA 1
ATOM 1271 C C . LEU A 1 171 ? 15.142 -0.418 -6.139 1.00 90.75 171 LEU A C 1
ATOM 1273 O O . LEU A 1 171 ? 14.833 -1.063 -7.134 1.00 90.75 171 LEU A O 1
ATOM 1277 N N . THR A 1 172 ? 15.220 0.915 -6.161 1.00 91.06 172 THR A N 1
ATOM 1278 C CA . THR A 1 172 ? 15.084 1.730 -7.378 1.00 91.06 172 THR A CA 1
ATOM 1279 C C . THR A 1 172 ? 16.427 2.099 -8.014 1.00 91.06 172 THR A C 1
ATOM 1281 O O . THR A 1 172 ? 16.457 2.805 -9.024 1.00 91.06 172 THR A O 1
ATOM 1284 N N . ALA A 1 173 ? 17.549 1.675 -7.425 1.00 84.69 173 ALA A N 1
ATOM 1285 C CA . ALA A 1 173 ? 18.869 1.958 -7.970 1.00 84.69 173 ALA A CA 1
ATOM 1286 C C . ALA A 1 173 ? 19.085 1.199 -9.291 1.00 84.69 173 ALA A C 1
ATOM 1288 O O . ALA A 1 173 ? 18.917 -0.014 -9.370 1.00 84.69 173 ALA A O 1
ATOM 1289 N N . GLY A 1 174 ? 19.478 1.923 -10.342 1.00 69.12 174 GLY A N 1
ATOM 1290 C CA . GLY A 1 174 ? 19.895 1.330 -11.615 1.00 69.12 174 GLY A CA 1
ATOM 1291 C C . GLY A 1 174 ? 21.402 1.071 -11.661 1.00 69.12 174 GLY A C 1
ATOM 1292 O O . GLY A 1 174 ? 22.158 1.627 -10.865 1.00 69.12 174 GLY A O 1
ATOM 1293 N N . ALA A 1 175 ? 21.871 0.286 -12.637 1.00 64.12 175 ALA A N 1
ATOM 1294 C CA . ALA A 1 175 ? 23.302 0.046 -12.845 1.00 64.12 175 ALA A CA 1
ATOM 1295 C C . ALA A 1 175 ? 24.087 1.374 -12.947 1.00 64.12 175 ALA A C 1
ATOM 1297 O O . ALA A 1 175 ? 23.924 2.137 -13.901 1.00 64.12 175 ALA A O 1
ATOM 1298 N N . GLY A 1 176 ? 24.914 1.662 -11.935 1.00 64.81 176 GLY A N 1
ATOM 1299 C CA . GLY A 1 176 ? 25.716 2.888 -11.845 1.00 64.81 176 GLY A CA 1
ATOM 1300 C C . GLY A 1 176 ? 24.933 4.173 -11.537 1.00 64.81 176 GLY A C 1
ATOM 1301 O O . GLY A 1 176 ? 25.483 5.261 -11.702 1.00 64.81 176 GLY A O 1
ATOM 1302 N N . ARG A 1 177 ? 23.665 4.082 -11.112 1.00 76.06 177 ARG A N 1
ATOM 1303 C CA . ARG A 1 177 ? 22.811 5.234 -10.782 1.00 76.06 177 ARG A CA 1
ATOM 1304 C C . ARG A 1 177 ? 22.422 5.225 -9.310 1.00 76.06 177 ARG A C 1
ATOM 1306 O O . ARG A 1 177 ? 22.208 4.172 -8.718 1.00 76.06 177 ARG A O 1
ATOM 1313 N N . ALA A 1 178 ? 22.296 6.419 -8.738 1.00 85.19 178 ALA A N 1
ATOM 1314 C CA . ALA A 1 178 ? 21.705 6.589 -7.419 1.00 85.19 178 ALA A CA 1
ATOM 1315 C C . ALA A 1 178 ? 20.231 6.128 -7.417 1.00 85.19 178 ALA A C 1
ATOM 1317 O O . ALA A 1 178 ? 19.573 6.216 -8.458 1.00 85.19 178 ALA A O 1
ATOM 1318 N N . PRO A 1 179 ? 19.700 5.664 -6.273 1.00 90.00 179 PRO A N 1
ATOM 1319 C CA . PRO A 1 179 ? 18.269 5.418 -6.131 1.00 90.00 179 PRO A CA 1
ATOM 1320 C C . PRO A 1 179 ? 17.470 6.705 -6.373 1.00 90.00 179 PRO A C 1
ATOM 1322 O O . PRO A 1 179 ? 17.892 7.792 -5.975 1.00 90.00 179 PRO A O 1
ATOM 1325 N N . CYS A 1 180 ? 16.304 6.576 -7.007 1.00 87.75 180 CYS A N 1
ATOM 1326 C CA . CYS A 1 180 ? 15.357 7.682 -7.180 1.00 87.75 180 CYS A CA 1
ATOM 1327 C C . CYS A 1 180 ? 14.227 7.659 -6.138 1.00 87.75 180 CYS A C 1
ATOM 1329 O O . CYS A 1 180 ? 13.547 8.665 -5.941 1.0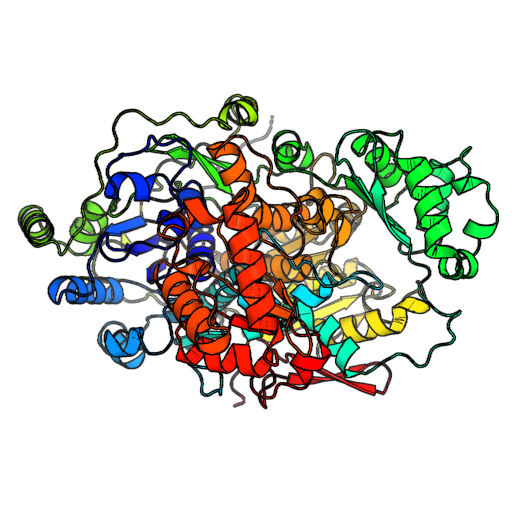0 87.75 180 CYS A O 1
ATOM 1331 N N . GLY A 1 181 ? 14.037 6.517 -5.474 1.00 87.38 181 GLY A N 1
ATOM 1332 C CA . GLY A 1 181 ? 12.937 6.254 -4.557 1.00 87.38 181 GLY A CA 1
ATOM 1333 C C . GLY A 1 181 ? 11.575 6.236 -5.244 1.00 87.38 181 GLY A C 1
ATOM 1334 O O . GLY A 1 181 ? 11.453 6.388 -6.463 1.00 87.38 181 GLY A O 1
ATOM 1335 N N . LEU A 1 182 ? 10.529 6.064 -4.442 1.00 83.75 182 LEU A N 1
ATOM 1336 C CA . LEU A 1 182 ? 9.138 6.093 -4.905 1.00 83.75 182 LEU A CA 1
ATOM 1337 C C . LEU A 1 182 ? 8.583 7.526 -4.822 1.00 83.75 182 LEU A C 1
ATOM 1339 O O . LEU A 1 182 ? 7.784 7.862 -3.955 1.00 83.75 182 LEU A O 1
ATOM 1343 N N . THR A 1 183 ? 9.058 8.411 -5.703 1.00 62.59 183 THR A N 1
ATOM 1344 C CA . THR A 1 183 ? 8.996 9.888 -5.606 1.00 62.59 183 THR A CA 1
ATOM 1345 C C . THR A 1 183 ? 7.613 10.504 -5.327 1.00 62.59 183 THR A C 1
ATOM 1347 O O . THR A 1 183 ? 7.536 11.559 -4.699 1.00 62.59 183 THR A O 1
ATOM 1350 N N . TRP A 1 184 ? 6.510 9.878 -5.736 1.00 71.50 184 TRP A N 1
ATOM 1351 C CA . TRP A 1 184 ? 5.147 10.398 -5.506 1.00 71.50 184 TRP A CA 1
ATOM 1352 C C . TRP A 1 184 ? 4.327 9.585 -4.510 1.00 71.50 184 TRP A C 1
ATOM 1354 O O . TRP A 1 184 ? 3.221 9.971 -4.148 1.00 71.50 184 TRP A O 1
ATOM 1364 N N . ILE A 1 185 ? 4.899 8.496 -4.011 1.00 79.00 185 ILE A N 1
ATOM 1365 C CA . ILE A 1 185 ? 4.194 7.477 -3.250 1.00 79.00 185 ILE A CA 1
ATOM 1366 C C . ILE A 1 185 ? 4.853 7.355 -1.874 1.00 79.00 185 ILE A C 1
ATOM 1368 O O . ILE A 1 185 ? 6.073 7.470 -1.731 1.00 79.00 185 ILE A O 1
ATOM 1372 N N . SER A 1 186 ? 4.041 7.149 -0.845 1.00 85.56 186 SER A N 1
ATOM 1373 C CA . SER A 1 186 ? 4.512 6.726 0.474 1.00 85.56 186 SER A CA 1
ATOM 1374 C C . SER A 1 186 ? 4.111 5.271 0.674 1.00 85.56 186 SER A C 1
ATOM 1376 O O . SER A 1 186 ? 3.112 4.982 1.316 1.00 85.56 186 SER A O 1
ATOM 1378 N N . TYR A 1 187 ? 4.836 4.346 0.044 1.00 90.12 187 TYR A N 1
ATOM 1379 C CA . TYR A 1 187 ? 4.420 2.939 -0.028 1.00 90.12 187 TYR A CA 1
ATOM 1380 C C . TYR A 1 187 ? 4.285 2.296 1.360 1.00 90.12 187 TYR A C 1
ATOM 1382 O O . TYR A 1 187 ? 3.351 1.535 1.608 1.00 90.12 187 TYR A O 1
ATOM 1390 N N . SER A 1 188 ? 5.189 2.666 2.272 1.00 91.25 188 SER A N 1
ATOM 1391 C CA . SER A 1 188 ? 5.195 2.219 3.665 1.00 91.25 188 SER A CA 1
ATOM 1392 C C . SER A 1 188 ? 3.910 2.585 4.417 1.00 91.25 188 SER A C 1
ATOM 1394 O O . SER A 1 188 ? 3.395 1.755 5.165 1.00 91.25 188 SER A O 1
ATOM 1396 N N . ASP A 1 189 ? 3.333 3.763 4.142 1.00 93.00 189 ASP A N 1
ATOM 1397 C CA . ASP A 1 189 ? 2.094 4.211 4.782 1.00 93.00 189 ASP A CA 1
ATOM 1398 C C . ASP A 1 189 ? 0.925 3.272 4.420 1.00 93.00 189 ASP A C 1
ATOM 1400 O O . ASP A 1 189 ? 0.166 2.850 5.294 1.00 93.00 189 ASP A O 1
ATOM 1404 N N . TYR A 1 190 ? 0.789 2.907 3.138 1.00 93.31 190 TYR A N 1
ATOM 1405 C CA . TYR A 1 190 ? -0.279 2.013 2.668 1.00 93.31 190 TYR A CA 1
ATOM 1406 C C . TYR A 1 190 ? -0.133 0.599 3.228 1.00 93.31 190 TYR A C 1
ATOM 1408 O O . TYR A 1 190 ? -1.120 0.013 3.674 1.00 93.31 190 TYR A O 1
ATOM 1416 N N . LEU A 1 191 ? 1.095 0.069 3.236 1.00 93.00 191 LEU A N 1
ATOM 1417 C CA . LEU A 1 191 ? 1.387 -1.234 3.827 1.00 93.00 191 LEU A CA 1
ATOM 1418 C C . LEU A 1 191 ? 1.018 -1.264 5.312 1.00 93.00 191 LEU A C 1
ATOM 1420 O O . LEU A 1 191 ? 0.268 -2.140 5.728 1.00 93.00 191 LEU A O 1
ATOM 1424 N N . ALA A 1 192 ? 1.483 -0.299 6.110 1.00 93.56 192 ALA A N 1
ATOM 1425 C CA . ALA A 1 192 ? 1.196 -0.279 7.543 1.00 93.56 192 ALA A CA 1
ATOM 1426 C C . ALA A 1 192 ? -0.282 -0.025 7.854 1.00 93.56 192 ALA A C 1
ATOM 1428 O O . ALA A 1 192 ? -0.817 -0.613 8.793 1.00 93.56 192 ALA A O 1
ATOM 1429 N N . GLY A 1 193 ? -0.965 0.803 7.058 1.00 95.31 193 GLY A N 1
ATOM 1430 C CA . GLY A 1 193 ? -2.408 1.000 7.174 1.00 95.31 193 GLY A CA 1
ATOM 1431 C C . GLY A 1 193 ? -3.200 -0.281 6.903 1.00 95.31 193 GLY A C 1
ATOM 1432 O O . GLY A 1 193 ? -4.099 -0.622 7.675 1.00 95.31 193 GLY A O 1
ATOM 1433 N N . ALA A 1 194 ? -2.844 -1.022 5.849 1.00 96.12 194 ALA A N 1
ATOM 1434 C CA . ALA A 1 194 ? -3.448 -2.319 5.548 1.00 96.12 194 ALA A CA 1
ATOM 1435 C C . ALA A 1 194 ? -3.145 -3.350 6.650 1.00 96.12 194 ALA A C 1
ATOM 1437 O O . ALA A 1 194 ? -4.060 -3.993 7.164 1.00 96.12 194 ALA A O 1
ATOM 1438 N N . HIS A 1 195 ? -1.891 -3.418 7.092 1.00 96.00 195 HIS A N 1
ATOM 1439 C CA . HIS A 1 195 ? -1.447 -4.317 8.152 1.00 96.00 195 HIS A CA 1
ATOM 1440 C C . HIS A 1 195 ? -2.154 -4.052 9.487 1.00 96.00 195 HIS A C 1
ATOM 1442 O O . HIS A 1 195 ? -2.570 -4.981 10.178 1.00 96.00 195 HIS A O 1
ATOM 1448 N N . ALA A 1 196 ? -2.378 -2.783 9.842 1.00 95.75 196 ALA A N 1
ATOM 1449 C CA . ALA A 1 196 ? -3.148 -2.424 11.028 1.00 95.75 196 ALA A CA 1
ATOM 1450 C C . ALA A 1 196 ? -4.615 -2.875 10.928 1.00 95.75 196 ALA A C 1
ATOM 1452 O O . ALA A 1 196 ? -5.176 -3.334 11.922 1.00 95.75 196 ALA A O 1
ATOM 1453 N N . ALA A 1 197 ? -5.236 -2.806 9.745 1.00 96.38 197 ALA A N 1
ATOM 1454 C CA . ALA A 1 197 ? -6.587 -3.331 9.547 1.00 96.38 197 ALA A CA 1
ATOM 1455 C C . ALA A 1 197 ? -6.627 -4.863 9.708 1.00 96.38 197 ALA A C 1
ATOM 1457 O O . ALA A 1 197 ? -7.533 -5.380 10.364 1.00 96.38 197 ALA A O 1
ATOM 1458 N N . VAL A 1 198 ? -5.622 -5.583 9.191 1.00 95.44 198 VAL A N 1
ATOM 1459 C CA . VAL A 1 198 ? -5.450 -7.028 9.434 1.00 95.44 198 VAL A CA 1
ATOM 1460 C C . VAL A 1 198 ? -5.325 -7.316 10.930 1.00 95.44 198 VAL A C 1
ATOM 1462 O O . VAL A 1 198 ? -6.048 -8.163 11.452 1.00 95.44 198 VAL A O 1
ATOM 1465 N N . ALA A 1 199 ? -4.461 -6.580 11.633 1.00 93.00 199 ALA A N 1
ATOM 1466 C CA . ALA A 1 199 ? -4.223 -6.744 13.064 1.00 93.00 199 ALA A CA 1
ATOM 1467 C C . ALA A 1 199 ? -5.496 -6.508 13.894 1.00 93.00 199 ALA A C 1
ATOM 1469 O O . ALA A 1 199 ? -5.816 -7.303 14.778 1.00 93.00 199 ALA A O 1
ATOM 1470 N N . VAL A 1 200 ? -6.256 -5.451 13.584 1.00 94.00 200 VAL A N 1
ATOM 1471 C CA . VAL A 1 200 ? -7.542 -5.148 14.232 1.00 94.00 200 VAL A CA 1
ATOM 1472 C C . VAL A 1 200 ? -8.536 -6.284 14.013 1.00 94.00 200 VAL A C 1
ATOM 1474 O O . VAL A 1 200 ? -9.142 -6.759 14.974 1.00 94.00 200 VAL A O 1
ATOM 1477 N N . LEU A 1 201 ? -8.690 -6.758 12.773 1.00 92.50 201 LEU A N 1
ATOM 1478 C CA . LEU A 1 201 ? -9.605 -7.858 12.468 1.00 92.50 201 LEU A CA 1
ATOM 1479 C C . LEU A 1 201 ? -9.195 -9.149 13.177 1.00 92.50 201 LEU A C 1
ATOM 1481 O O . LEU A 1 201 ? -10.063 -9.812 13.738 1.00 92.50 201 LEU A O 1
ATOM 1485 N N . ALA A 1 202 ? -7.899 -9.465 13.220 1.00 88.81 202 ALA A N 1
ATOM 1486 C CA . ALA A 1 202 ? -7.357 -10.617 13.935 1.00 88.81 202 ALA A CA 1
ATOM 1487 C C . ALA A 1 202 ? -7.569 -10.522 15.460 1.00 88.81 202 ALA A C 1
ATOM 1489 O O . ALA A 1 202 ? -7.935 -11.508 16.100 1.00 88.81 202 ALA A O 1
ATOM 1490 N N . ALA A 1 203 ? -7.417 -9.335 16.053 1.00 87.69 203 ALA A N 1
ATOM 1491 C CA . ALA A 1 203 ? -7.669 -9.117 17.477 1.00 87.69 203 ALA A CA 1
ATOM 1492 C C . ALA A 1 203 ? -9.162 -9.218 17.827 1.00 87.69 203 ALA A C 1
ATOM 1494 O O . ALA A 1 203 ? -9.540 -9.775 18.856 1.00 87.69 203 ALA A O 1
ATOM 1495 N N . LEU A 1 204 ? -10.048 -8.704 16.971 1.00 85.00 204 LEU A N 1
ATOM 1496 C CA . LEU A 1 204 ? -11.503 -8.850 17.127 1.00 85.00 204 LEU A CA 1
ATOM 1497 C C . LEU A 1 204 ? -11.976 -10.296 16.935 1.00 85.00 204 LEU A C 1
ATOM 1499 O O . LEU A 1 204 ? -13.076 -10.649 17.366 1.00 85.00 204 LEU A O 1
ATOM 1503 N N . ALA A 1 205 ? -11.152 -11.099 16.274 1.00 79.25 205 ALA A N 1
ATOM 1504 C CA . ALA A 1 205 ? -11.397 -12.482 15.937 1.00 79.25 205 ALA A CA 1
ATOM 1505 C C . ALA A 1 205 ? -11.166 -13.448 17.121 1.00 79.25 205 ALA A C 1
ATOM 1507 O O . ALA A 1 205 ? -11.884 -14.435 17.278 1.00 79.25 205 ALA A O 1
ATOM 1508 N N . ASP A 1 206 ? -10.185 -13.171 17.974 1.00 73.94 206 ASP A N 1
ATOM 1509 C CA . ASP A 1 206 ? -9.807 -14.050 19.080 1.00 73.94 206 ASP A CA 1
ATOM 1510 C C . ASP A 1 206 ? -9.986 -13.330 20.431 1.00 73.94 206 ASP A C 1
ATOM 1512 O O . ASP A 1 206 ? -9.258 -12.383 20.729 1.00 73.94 206 ASP A O 1
ATOM 1516 N N . PRO A 1 207 ? -10.941 -13.752 21.284 1.00 69.81 207 PRO A N 1
ATOM 1517 C CA . PRO A 1 207 ? -11.111 -13.188 22.621 1.00 69.81 207 PRO A CA 1
ATOM 1518 C C . PRO A 1 207 ? -9.870 -13.280 23.517 1.00 69.81 207 PRO A C 1
ATOM 1520 O O . PRO A 1 207 ? -9.748 -12.473 24.436 1.00 69.81 207 PRO A O 1
ATOM 1523 N N . ALA A 1 208 ? -8.972 -14.237 23.259 1.00 69.50 208 ALA A N 1
ATOM 1524 C CA . ALA A 1 208 ? -7.718 -14.415 23.985 1.00 69.50 208 ALA A CA 1
ATOM 1525 C C . ALA A 1 208 ? -6.551 -13.601 23.392 1.00 69.50 208 ALA A C 1
ATOM 1527 O O . ALA A 1 208 ? -5.466 -13.584 23.979 1.00 69.50 208 ALA A O 1
ATOM 1528 N N . ALA A 1 209 ? -6.741 -12.937 22.246 1.00 70.56 209 ALA A N 1
ATOM 1529 C CA . ALA A 1 209 ? -5.706 -12.111 21.640 1.00 70.56 209 ALA A CA 1
ATOM 1530 C C . ALA A 1 209 ? -5.448 -10.825 22.434 1.00 70.56 209 ALA A C 1
ATOM 1532 O O . ALA A 1 209 ? -6.302 -10.307 23.160 1.00 70.56 209 ALA A O 1
ATOM 1533 N N . ALA A 1 210 ? -4.245 -10.276 22.246 1.00 76.81 210 ALA A N 1
ATOM 1534 C CA . ALA A 1 210 ? -3.897 -8.970 22.775 1.00 76.81 210 ALA A CA 1
ATOM 1535 C C . ALA A 1 210 ? -4.852 -7.899 22.223 1.00 76.81 210 ALA A C 1
ATOM 1537 O O . ALA A 1 210 ? -5.097 -7.814 21.021 1.00 76.81 210 ALA A O 1
ATOM 1538 N N . ARG A 1 211 ? -5.366 -7.055 23.120 1.00 85.25 211 ARG A N 1
ATOM 1539 C CA . ARG A 1 211 ? -6.219 -5.906 22.776 1.00 85.25 211 ARG A CA 1
ATOM 1540 C C . ARG A 1 211 ? -5.423 -4.629 22.524 1.00 85.25 211 ARG A C 1
ATOM 1542 O O . ARG A 1 211 ? -5.987 -3.644 22.077 1.00 85.25 211 ARG A O 1
ATOM 1549 N N . THR A 1 212 ? -4.123 -4.636 22.802 1.00 91.69 212 THR A N 1
ATOM 1550 C CA . THR A 1 212 ? -3.205 -3.543 22.477 1.00 91.69 212 THR A CA 1
ATOM 1551 C C . THR A 1 212 ? -2.297 -3.995 21.347 1.00 91.69 212 THR A C 1
ATOM 1553 O O . THR A 1 212 ? -1.513 -4.926 21.516 1.00 91.69 212 THR A O 1
ATOM 1556 N N . LEU A 1 213 ? -2.431 -3.339 20.202 1.00 91.38 213 LEU A N 1
ATOM 1557 C CA . LEU A 1 213 ? -1.705 -3.609 18.974 1.00 91.38 213 LEU A CA 1
ATOM 1558 C C . LEU A 1 213 ? -0.693 -2.487 18.757 1.00 91.38 213 LEU A C 1
ATOM 1560 O O . LEU A 1 213 ? -1.053 -1.307 18.740 1.00 91.38 213 LEU A O 1
ATOM 1564 N N . ASP A 1 214 ? 0.567 -2.876 18.612 1.00 90.00 214 ASP A N 1
ATOM 1565 C CA . ASP A 1 214 ? 1.683 -1.987 18.316 1.00 90.00 214 ASP A CA 1
ATOM 1566 C C . ASP A 1 214 ? 2.183 -2.296 16.906 1.00 90.00 214 ASP A C 1
ATOM 1568 O O . ASP A 1 214 ? 2.673 -3.394 16.648 1.00 90.00 214 ASP A O 1
ATOM 1572 N N . ILE A 1 215 ? 1.989 -1.356 15.983 1.00 90.69 215 ILE A N 1
ATOM 1573 C CA . ILE A 1 215 ? 2.300 -1.521 14.566 1.00 90.69 215 ILE A CA 1
ATOM 1574 C C . ILE A 1 215 ? 3.479 -0.615 14.219 1.00 90.69 215 ILE A C 1
ATOM 1576 O O . ILE A 1 215 ? 3.346 0.611 14.150 1.00 90.69 215 ILE A O 1
ATOM 1580 N N . SER A 1 216 ? 4.631 -1.233 13.971 1.00 90.88 216 SER A N 1
ATOM 1581 C CA . SER A 1 216 ? 5.831 -0.558 13.485 1.00 90.88 216 SER A CA 1
ATOM 1582 C C . SER A 1 216 ? 5.824 -0.490 11.960 1.00 90.88 216 SER A C 1
ATOM 1584 O O . SER A 1 216 ? 5.949 -1.504 11.272 1.00 90.88 216 SER A O 1
ATOM 1586 N N . GLU A 1 217 ? 5.711 0.718 11.408 1.00 91.88 217 GLU A N 1
ATOM 1587 C CA . GLU A 1 217 ? 5.743 0.932 9.956 1.00 91.88 217 GLU A CA 1
ATOM 1588 C C . GLU A 1 217 ? 7.074 0.450 9.345 1.00 91.88 217 GLU A C 1
ATOM 1590 O O . GLU A 1 217 ? 7.088 -0.104 8.241 1.00 91.88 217 GLU A O 1
ATOM 1595 N N . ALA A 1 218 ? 8.193 0.598 10.071 1.00 91.56 218 ALA A N 1
ATOM 1596 C CA . ALA A 1 218 ? 9.492 0.078 9.653 1.00 91.56 218 ALA A CA 1
ATOM 1597 C C . ALA A 1 218 ? 9.483 -1.450 9.544 1.00 91.56 218 ALA A C 1
ATOM 1599 O O . ALA A 1 218 ? 9.904 -1.985 8.523 1.00 91.56 218 ALA A O 1
ATOM 1600 N N . GLU A 1 219 ? 8.985 -2.154 10.562 1.00 90.75 219 GLU A N 1
ATOM 1601 C CA . GLU A 1 219 ? 8.975 -3.621 10.587 1.00 90.75 219 GLU A CA 1
ATOM 1602 C C . GLU A 1 219 ? 8.090 -4.196 9.479 1.00 90.75 219 GLU A C 1
ATOM 1604 O O . GLU A 1 219 ? 8.515 -5.103 8.761 1.00 90.75 219 GLU A O 1
ATOM 1609 N N . VAL A 1 220 ? 6.906 -3.609 9.271 1.00 92.44 220 VAL A N 1
ATOM 1610 C CA . VAL A 1 220 ? 5.996 -3.986 8.178 1.00 92.44 220 VAL A CA 1
ATOM 1611 C C . VAL A 1 220 ? 6.663 -3.769 6.816 1.00 92.44 220 VAL A C 1
ATOM 1613 O O . VAL A 1 220 ? 6.642 -4.657 5.963 1.00 92.44 220 VAL A O 1
ATOM 1616 N N . THR A 1 221 ? 7.313 -2.618 6.615 1.00 93.31 221 THR A N 1
ATOM 1617 C CA . THR A 1 221 ? 8.014 -2.311 5.357 1.00 93.31 221 THR A CA 1
ATOM 1618 C C . THR A 1 221 ? 9.163 -3.286 5.104 1.00 93.31 221 THR A C 1
ATOM 1620 O O . THR A 1 221 ? 9.302 -3.801 3.995 1.00 93.31 221 THR A O 1
ATOM 1623 N N . LEU A 1 222 ? 9.965 -3.583 6.130 1.00 93.25 222 LEU A N 1
ATOM 1624 C CA . LEU A 1 222 ? 11.066 -4.541 6.045 1.00 93.25 222 LEU A CA 1
ATOM 1625 C C . LEU A 1 222 ? 10.556 -5.950 5.724 1.00 93.25 222 LEU A C 1
ATOM 1627 O O . LEU A 1 222 ? 11.167 -6.640 4.909 1.00 93.25 222 LEU A O 1
ATOM 1631 N N . GLY A 1 223 ? 9.427 -6.369 6.304 1.00 92.75 223 GLY A N 1
ATOM 1632 C CA . GLY A 1 223 ? 8.784 -7.644 5.977 1.00 92.75 223 GLY A CA 1
ATOM 1633 C C . GLY A 1 223 ? 8.362 -7.751 4.512 1.00 92.75 223 GLY A C 1
ATOM 1634 O O . GLY A 1 223 ? 8.580 -8.781 3.877 1.00 92.75 223 GLY A O 1
ATOM 1635 N N . ALA A 1 224 ? 7.839 -6.667 3.933 1.00 93.19 224 ALA A N 1
ATOM 1636 C CA . ALA A 1 224 ? 7.462 -6.634 2.519 1.00 93.19 224 ALA A CA 1
ATOM 1637 C C . ALA A 1 224 ? 8.663 -6.796 1.563 1.00 93.19 224 ALA A C 1
ATOM 1639 O O . ALA A 1 224 ? 8.493 -7.316 0.460 1.00 93.19 224 ALA A O 1
ATOM 1640 N N . ILE A 1 225 ? 9.872 -6.407 1.990 1.00 93.44 225 ILE A N 1
ATOM 1641 C CA . ILE A 1 225 ? 11.133 -6.593 1.241 1.00 93.44 225 ILE A CA 1
ATOM 1642 C C . ILE A 1 225 ? 12.013 -7.722 1.804 1.00 93.44 225 ILE A C 1
ATOM 1644 O O . ILE A 1 225 ? 13.224 -7.784 1.563 1.00 93.44 225 ILE A O 1
ATOM 1648 N N . GLY A 1 226 ? 11.421 -8.628 2.584 1.00 93.88 226 GLY A N 1
ATOM 1649 C CA . GLY A 1 226 ? 12.133 -9.699 3.270 1.00 93.88 226 GLY A CA 1
ATOM 1650 C C . GLY A 1 226 ? 12.989 -10.595 2.365 1.00 93.88 226 GLY A C 1
ATOM 1651 O O . GLY A 1 226 ? 14.136 -10.861 2.733 1.00 93.88 226 GLY A O 1
ATOM 1652 N N . PRO A 1 227 ? 12.532 -11.012 1.165 1.00 92.62 227 PRO A N 1
ATOM 1653 C CA . PRO A 1 227 ? 13.370 -11.778 0.243 1.00 92.62 227 PRO A CA 1
ATOM 1654 C C . PRO A 1 227 ? 14.618 -11.015 -0.223 1.00 92.62 227 PRO A C 1
ATOM 1656 O O . PRO A 1 227 ? 15.685 -11.611 -0.363 1.00 92.62 227 PRO A O 1
ATOM 1659 N N . GLN A 1 228 ? 14.514 -9.699 -0.431 1.00 92.81 228 GLN A N 1
ATOM 1660 C CA . GLN A 1 228 ? 15.633 -8.851 -0.852 1.00 92.81 228 GLN A CA 1
ATOM 1661 C C . GLN A 1 228 ? 16.652 -8.711 0.284 1.00 92.81 228 GLN A C 1
ATOM 1663 O O . GLN A 1 228 ? 17.854 -8.855 0.056 1.00 92.81 228 GLN A O 1
ATOM 1668 N N . LEU A 1 229 ? 16.180 -8.511 1.520 1.00 93.62 229 LEU A N 1
ATOM 1669 C CA . LEU A 1 229 ? 17.033 -8.515 2.714 1.00 93.62 229 LEU A CA 1
ATOM 1670 C C . LEU A 1 229 ? 17.712 -9.871 2.917 1.00 93.62 229 LEU A C 1
ATOM 1672 O O . LEU A 1 229 ? 18.914 -9.921 3.181 1.00 93.62 229 LEU A O 1
ATOM 1676 N N . LEU A 1 230 ? 16.976 -10.970 2.722 1.00 94.12 230 LEU A N 1
ATOM 1677 C CA . LEU A 1 230 ? 17.528 -12.317 2.811 1.00 94.12 230 LEU A CA 1
ATOM 1678 C C . LEU A 1 230 ? 18.660 -12.507 1.801 1.00 94.12 230 LEU A C 1
ATOM 1680 O O . LEU A 1 230 ? 19.746 -12.950 2.173 1.00 94.12 230 LEU A O 1
ATOM 1684 N N . LEU A 1 231 ? 18.449 -12.119 0.543 1.00 91.50 231 LEU A N 1
ATOM 1685 C CA . LEU A 1 231 ? 19.477 -12.192 -0.495 1.00 91.50 231 LEU A CA 1
ATOM 1686 C C . LEU A 1 231 ? 20.705 -11.347 -0.157 1.00 91.50 231 LEU A C 1
ATOM 1688 O O . LEU A 1 231 ? 21.825 -11.851 -0.252 1.00 91.50 231 LEU A O 1
ATOM 1692 N N . ALA A 1 232 ? 20.508 -10.105 0.291 1.00 92.00 232 ALA A N 1
ATOM 1693 C CA . ALA A 1 232 ? 21.600 -9.226 0.703 1.00 92.00 232 ALA A CA 1
ATOM 1694 C C . ALA A 1 232 ? 22.411 -9.821 1.868 1.00 92.00 232 ALA A C 1
ATOM 1696 O O . ALA A 1 232 ? 23.641 -9.766 1.861 1.00 92.00 232 ALA A O 1
ATOM 1697 N N . SER A 1 233 ? 21.742 -10.454 2.837 1.00 93.69 233 SER A N 1
ATOM 1698 C CA . SER A 1 233 ? 22.386 -11.056 4.012 1.00 93.69 233 SER A CA 1
ATOM 1699 C C . SER A 1 233 ? 23.286 -12.249 3.686 1.00 93.69 233 SER A C 1
ATOM 1701 O O . SER A 1 233 ? 24.237 -12.522 4.415 1.00 93.69 233 SER A O 1
ATOM 1703 N N . LEU A 1 234 ? 23.009 -12.949 2.582 1.00 91.62 234 LEU A N 1
ATOM 1704 C CA . LEU A 1 234 ? 23.808 -14.084 2.128 1.00 91.62 234 LEU A CA 1
ATOM 1705 C C . LEU A 1 234 ? 25.102 -13.633 1.417 1.00 91.62 234 LEU A C 1
ATOM 1707 O O . LEU A 1 234 ? 25.913 -14.485 1.042 1.00 91.62 234 LEU A O 1
ATOM 1711 N N . GLY A 1 235 ? 25.287 -12.326 1.193 1.00 86.25 235 GLY A N 1
ATOM 1712 C CA . GLY A 1 235 ? 26.428 -11.742 0.487 1.00 86.25 235 GLY A CA 1
ATOM 1713 C C . GLY A 1 235 ? 26.377 -11.927 -1.038 1.00 86.25 235 GLY A C 1
ATOM 1714 O O . GLY A 1 235 ? 25.406 -12.475 -1.570 1.00 86.25 235 GLY A O 1
ATOM 1715 N N . PRO A 1 236 ? 27.412 -11.494 -1.777 1.00 78.75 236 PRO A N 1
ATOM 1716 C CA . PRO A 1 236 ? 27.480 -11.682 -3.226 1.00 78.75 236 PRO A CA 1
ATOM 1717 C C . PRO A 1 236 ? 27.458 -13.171 -3.615 1.00 78.75 236 PRO A C 1
ATOM 1719 O O . PRO A 1 236 ? 27.779 -14.052 -2.813 1.00 78.75 236 PRO A O 1
ATOM 1722 N N . GLU A 1 237 ? 27.016 -13.463 -4.839 1.00 66.50 237 GLU A N 1
ATOM 1723 C CA . GLU A 1 237 ? 27.120 -14.814 -5.398 1.00 66.50 237 GLU A CA 1
ATOM 1724 C C . GLU A 1 237 ? 28.545 -15.089 -5.876 1.00 66.50 237 GLU A C 1
ATOM 1726 O O . GLU A 1 237 ? 29.086 -14.320 -6.669 1.00 66.50 237 GLU A O 1
ATOM 1731 N N . ASP A 1 238 ? 29.103 -16.237 -5.489 1.00 57.81 238 ASP A N 1
ATOM 1732 C CA . ASP A 1 238 ? 30.284 -16.805 -6.140 1.00 57.81 238 ASP A CA 1
ATOM 1733 C C . ASP A 1 238 ? 29.839 -17.464 -7.457 1.00 57.81 238 ASP A C 1
ATOM 1735 O O . ASP A 1 238 ? 29.641 -18.678 -7.529 1.00 57.81 238 ASP A O 1
ATOM 1739 N N . ARG A 1 239 ? 29.574 -16.664 -8.496 1.00 58.00 239 ARG A N 1
ATOM 1740 C CA . ARG A 1 239 ? 29.196 -17.174 -9.824 1.00 58.00 239 ARG A CA 1
ATOM 1741 C C . ARG A 1 239 ? 30.225 -16.831 -10.886 1.00 58.00 239 ARG A C 1
ATOM 1743 O O . ARG A 1 239 ? 30.824 -15.760 -10.876 1.00 58.00 239 ARG A O 1
ATOM 1750 N N . ASP A 1 240 ? 30.351 -17.738 -11.852 1.00 52.50 240 ASP A N 1
ATOM 1751 C CA . ASP A 1 240 ? 30.921 -17.419 -13.157 1.00 52.50 240 ASP A CA 1
ATOM 1752 C C . ASP A 1 240 ? 30.114 -16.246 -13.760 1.00 52.50 240 ASP A C 1
ATOM 1754 O O . ASP A 1 240 ? 28.885 -16.355 -13.852 1.00 52.50 240 ASP A O 1
ATOM 1758 N N . PRO A 1 241 ? 30.751 -15.135 -14.180 1.00 45.56 241 PRO A N 1
ATOM 1759 C CA . PRO A 1 241 ? 30.089 -14.017 -14.856 1.00 45.56 241 PRO A CA 1
ATOM 1760 C C . PRO A 1 241 ? 29.183 -14.437 -16.030 1.00 45.56 241 PRO A C 1
ATOM 1762 O O . PRO A 1 241 ? 28.239 -13.724 -16.378 1.00 45.56 241 PRO A O 1
ATOM 1765 N N . GLY A 1 242 ? 29.434 -15.604 -16.636 1.00 45.41 242 GLY A N 1
ATOM 1766 C CA . GLY A 1 242 ? 28.614 -16.188 -17.696 1.00 45.41 242 GLY A CA 1
ATOM 1767 C C . GLY A 1 242 ? 27.314 -16.871 -17.242 1.00 45.41 242 GLY A C 1
ATOM 1768 O O . GLY A 1 242 ? 26.440 -17.080 -18.085 1.00 45.41 242 GLY A O 1
ATOM 1769 N N . ALA A 1 243 ? 27.138 -17.186 -15.954 1.00 52.91 243 ALA A N 1
ATOM 1770 C CA . ALA A 1 243 ? 26.036 -17.988 -15.394 1.00 52.91 243 ALA A CA 1
ATOM 1771 C C . ALA A 1 243 ? 24.832 -17.167 -14.874 1.00 52.91 243 ALA A C 1
ATOM 1773 O O . ALA A 1 243 ? 24.048 -17.652 -14.058 1.00 52.91 243 ALA A O 1
ATOM 1774 N N . GLY A 1 244 ? 24.693 -15.913 -15.315 1.00 58.69 244 GLY A N 1
ATOM 1775 C CA . GLY A 1 244 ? 23.588 -15.033 -14.918 1.00 58.69 244 GLY A CA 1
ATOM 1776 C C . GLY A 1 244 ? 22.223 -15.424 -15.501 1.00 58.69 244 GLY A C 1
ATOM 1777 O O . GLY A 1 244 ? 22.103 -16.355 -16.299 1.00 58.69 244 GLY A O 1
ATOM 1778 N N . SER A 1 245 ? 21.199 -14.649 -15.146 1.00 68.25 245 SER A N 1
ATOM 1779 C CA . SER A 1 245 ? 19.810 -14.900 -15.540 1.00 68.25 245 SER A CA 1
ATOM 1780 C C . SER A 1 245 ? 19.566 -14.844 -17.064 1.00 68.25 245 SER A C 1
ATOM 1782 O O . SER A 1 245 ? 20.057 -13.959 -17.764 1.00 68.25 245 SER A O 1
ATOM 1784 N N . GLU A 1 246 ? 18.809 -15.801 -17.602 1.00 73.69 246 GLU A N 1
ATOM 1785 C CA . GLU A 1 246 ? 18.259 -15.819 -18.966 1.00 73.69 246 GLU A CA 1
ATOM 1786 C C . GLU A 1 246 ? 17.055 -14.884 -19.161 1.00 73.69 246 GLU A C 1
ATOM 1788 O O . GLU A 1 246 ? 16.670 -14.636 -20.313 1.00 73.69 246 GLU A O 1
ATOM 1793 N N . ARG A 1 247 ? 16.483 -14.373 -18.061 1.00 82.81 247 ARG A N 1
ATOM 1794 C CA . ARG A 1 247 ? 15.318 -13.485 -18.040 1.00 82.81 247 ARG A CA 1
ATOM 1795 C C . ARG A 1 247 ? 15.628 -12.156 -18.725 1.00 82.81 247 ARG A C 1
ATOM 1797 O O . ARG A 1 247 ? 16.623 -11.488 -18.435 1.00 82.81 247 ARG A O 1
ATOM 1804 N N . VAL A 1 248 ? 14.730 -11.737 -19.610 1.00 88.56 248 VAL A N 1
ATOM 1805 C CA . VAL A 1 248 ? 14.777 -10.426 -20.264 1.00 88.56 248 VAL A CA 1
ATOM 1806 C C . VAL A 1 248 ? 13.543 -9.640 -19.851 1.00 88.56 248 VAL A C 1
ATOM 1808 O O . VAL A 1 248 ? 12.470 -9.805 -20.423 1.00 88.56 248 VAL A O 1
ATOM 1811 N N . THR A 1 249 ? 13.712 -8.789 -18.843 1.00 89.75 249 THR A N 1
ATOM 1812 C CA . THR A 1 249 ? 12.700 -7.823 -18.403 1.00 89.75 249 THR A CA 1
ATOM 1813 C C . THR A 1 249 ? 13.234 -6.414 -18.597 1.00 89.75 249 THR A C 1
ATOM 1815 O O . THR A 1 249 ? 14.398 -6.160 -18.279 1.00 89.75 249 THR A O 1
ATOM 1818 N N . GLY A 1 250 ? 12.413 -5.497 -19.100 1.00 92.94 250 GLY A N 1
ATOM 1819 C CA . GLY A 1 250 ? 12.797 -4.095 -19.245 1.00 92.94 250 GLY A CA 1
ATOM 1820 C C . GLY A 1 250 ? 11.631 -3.191 -19.623 1.00 92.94 250 GLY A C 1
ATOM 1821 O O . GLY A 1 250 ? 10.577 -3.660 -20.056 1.00 92.94 250 GLY A O 1
ATOM 1822 N N . VAL A 1 251 ? 11.840 -1.885 -19.451 1.00 96.56 251 VAL A N 1
ATOM 1823 C CA . VAL A 1 251 ? 10.918 -0.838 -19.896 1.00 96.56 251 VAL A CA 1
ATOM 1824 C C . VAL A 1 251 ? 11.520 -0.148 -21.114 1.00 96.56 251 VAL A C 1
ATOM 1826 O O . VAL A 1 251 ? 12.619 0.402 -21.047 1.00 96.56 251 VAL A O 1
ATOM 1829 N N . TYR A 1 252 ? 10.798 -0.182 -22.229 1.00 97.69 252 TYR A N 1
ATOM 1830 C CA . TYR A 1 252 ? 11.276 0.261 -23.536 1.00 97.69 252 TYR A CA 1
ATOM 1831 C C . TYR A 1 252 ? 10.394 1.385 -24.085 1.00 97.69 252 TYR A C 1
ATOM 1833 O O . TYR A 1 252 ? 9.190 1.399 -23.812 1.00 97.69 252 TYR A O 1
ATOM 1841 N N . PRO A 1 253 ? 10.955 2.346 -24.841 1.00 98.00 253 PRO A N 1
ATOM 1842 C CA . PRO A 1 253 ? 10.176 3.443 -25.401 1.00 98.00 253 PRO A CA 1
ATOM 1843 C C . PRO A 1 253 ? 9.144 2.916 -26.402 1.00 98.00 253 PRO A C 1
ATOM 1845 O O . PRO A 1 253 ? 9.385 1.941 -27.115 1.00 98.00 253 PRO A O 1
ATOM 1848 N N . ALA A 1 254 ? 8.007 3.591 -26.479 1.00 98.25 254 ALA A N 1
ATOM 1849 C CA . ALA A 1 254 ? 6.945 3.359 -27.447 1.00 98.25 254 ALA A CA 1
ATOM 1850 C C . ALA A 1 254 ? 6.597 4.674 -28.159 1.00 98.25 254 ALA A C 1
ATOM 1852 O O . ALA A 1 254 ? 7.076 5.751 -27.796 1.00 98.25 254 ALA A O 1
ATOM 1853 N N . ARG A 1 255 ? 5.756 4.603 -29.190 1.00 98.25 255 ARG A N 1
ATOM 1854 C CA . ARG A 1 255 ? 5.411 5.760 -30.015 1.00 98.25 255 ARG A CA 1
ATOM 1855 C C . ARG A 1 255 ? 4.690 6.823 -29.191 1.00 98.25 255 ARG A C 1
ATOM 1857 O O . ARG A 1 255 ? 3.595 6.592 -28.689 1.00 98.25 255 ARG A O 1
ATOM 1864 N N . GLY A 1 256 ? 5.266 8.020 -29.157 1.00 95.50 256 GLY A N 1
ATOM 1865 C CA . GLY A 1 256 ? 4.677 9.200 -28.527 1.00 95.50 256 GLY A CA 1
ATOM 1866 C C . GLY A 1 256 ? 5.563 9.790 -27.428 1.00 95.50 256 GLY A C 1
ATOM 1867 O O . GLY A 1 256 ? 6.567 9.193 -27.043 1.00 95.50 256 GLY A O 1
ATOM 1868 N N . PRO A 1 257 ? 5.222 10.991 -26.936 1.00 93.69 257 PRO A N 1
ATOM 1869 C CA . PRO A 1 257 ? 5.988 11.636 -25.881 1.00 93.69 257 PRO A CA 1
ATOM 1870 C C . PRO A 1 257 ? 5.821 10.868 -24.570 1.00 93.69 257 PRO A C 1
ATOM 1872 O O . PRO A 1 257 ? 4.699 10.695 -24.102 1.00 93.69 257 PRO A O 1
ATOM 1875 N N . ASP A 1 258 ? 6.942 10.461 -23.972 1.00 94.44 258 ASP A N 1
ATOM 1876 C CA . ASP A 1 258 ? 6.971 9.794 -22.664 1.00 94.44 258 ASP A CA 1
ATOM 1877 C C . ASP A 1 258 ? 6.085 8.530 -22.594 1.00 94.44 258 ASP A C 1
ATOM 1879 O O . ASP A 1 258 ? 5.444 8.245 -21.583 1.00 94.44 258 ASP A O 1
ATOM 1883 N N . ARG A 1 259 ? 6.021 7.778 -23.703 1.00 96.75 259 ARG A N 1
ATOM 1884 C CA . ARG A 1 259 ? 5.289 6.510 -23.804 1.00 96.75 259 ARG A CA 1
ATOM 1885 C C . ARG A 1 259 ? 6.246 5.334 -23.727 1.00 96.75 259 ARG A C 1
ATOM 1887 O O . ARG A 1 259 ? 7.286 5.328 -24.381 1.00 96.75 259 ARG A O 1
ATOM 1894 N N . TRP A 1 260 ? 5.864 4.325 -22.947 1.00 98.06 260 TRP A N 1
ATOM 1895 C CA . TRP A 1 260 ? 6.713 3.178 -22.648 1.00 98.06 260 TRP A CA 1
ATOM 1896 C C . TRP A 1 260 ? 5.909 1.881 -22.583 1.00 98.06 260 TRP A C 1
ATOM 1898 O O . TRP A 1 260 ? 4.714 1.881 -22.279 1.00 98.06 260 TRP A O 1
ATOM 1908 N N . VAL A 1 261 ? 6.591 0.769 -22.834 1.00 98.31 261 VAL A N 1
ATOM 1909 C CA . VAL A 1 261 ? 6.073 -0.589 -22.683 1.00 98.31 261 VAL A CA 1
ATOM 1910 C C . VAL A 1 261 ? 7.025 -1.396 -21.812 1.00 98.31 261 VAL A C 1
ATOM 1912 O O . VAL A 1 261 ? 8.235 -1.402 -22.038 1.00 98.31 261 VAL A O 1
ATOM 1915 N N . LEU A 1 262 ? 6.481 -2.082 -20.813 1.00 98.19 262 LEU A N 1
ATOM 1916 C CA . LEU A 1 262 ? 7.209 -3.109 -20.088 1.00 98.19 262 LEU A CA 1
ATOM 1917 C C . LEU A 1 262 ? 7.076 -4.433 -20.835 1.00 98.19 262 LEU A C 1
ATOM 1919 O O . LEU A 1 262 ? 5.964 -4.832 -21.180 1.00 98.19 262 LEU A O 1
ATOM 1923 N N . VAL A 1 263 ? 8.196 -5.118 -21.052 1.00 97.75 263 VAL A N 1
ATOM 1924 C CA . VAL A 1 263 ? 8.243 -6.466 -21.631 1.00 97.75 263 VAL A CA 1
ATOM 1925 C C . VAL A 1 263 ? 8.933 -7.388 -20.640 1.00 97.75 263 VAL A C 1
ATOM 1927 O O . VAL A 1 263 ? 9.993 -7.040 -20.117 1.00 97.75 263 VAL A O 1
ATOM 1930 N N . ASP A 1 264 ? 8.339 -8.554 -20.394 1.00 93.88 264 ASP A N 1
ATOM 1931 C CA . ASP A 1 264 ? 8.884 -9.568 -19.505 1.00 93.88 264 ASP A CA 1
ATOM 1932 C C . ASP A 1 264 ? 8.936 -10.958 -20.158 1.00 93.88 264 ASP A C 1
ATOM 1934 O O . ASP A 1 264 ? 7.914 -11.588 -20.430 1.00 93.88 264 ASP A O 1
ATOM 1938 N N . CYS A 1 265 ? 10.153 -11.449 -20.385 1.00 92.56 265 CYS A N 1
ATOM 1939 C CA . CYS A 1 265 ? 10.446 -12.792 -20.874 1.00 92.56 265 CYS A CA 1
ATOM 1940 C C . CYS A 1 265 ? 11.182 -13.579 -19.774 1.00 92.56 265 CYS A C 1
ATOM 1942 O O . CYS A 1 265 ? 12.409 -13.478 -19.684 1.00 92.56 265 CYS A O 1
ATOM 1944 N N . PRO A 1 266 ? 10.469 -14.344 -18.923 1.00 84.81 266 PRO A N 1
ATOM 1945 C CA . PRO A 1 266 ? 11.073 -15.096 -17.819 1.00 84.81 266 PRO A CA 1
ATOM 1946 C C . PRO A 1 266 ? 11.922 -16.289 -18.268 1.00 84.81 266 PRO A C 1
ATOM 1948 O O . PRO A 1 266 ? 12.758 -16.756 -17.499 1.00 84.81 266 PRO A O 1
ATOM 1951 N N . ASP A 1 267 ? 11.688 -16.804 -19.473 1.00 83.31 267 ASP A N 1
ATOM 1952 C CA . ASP A 1 267 ? 12.286 -18.036 -19.966 1.00 83.31 267 ASP A CA 1
ATOM 1953 C C . ASP A 1 267 ? 12.485 -18.024 -21.491 1.00 83.31 267 ASP A C 1
ATOM 1955 O O . ASP A 1 267 ? 12.114 -17.087 -22.209 1.00 83.31 267 ASP A O 1
ATOM 1959 N N . GLN A 1 268 ? 13.120 -19.085 -21.994 1.00 86.25 268 GLN A N 1
ATOM 1960 C CA . GLN A 1 268 ? 13.408 -19.237 -23.415 1.00 86.25 268 GLN A CA 1
ATOM 1961 C C . GLN A 1 268 ? 12.138 -19.369 -24.288 1.00 86.25 268 GLN A C 1
ATOM 1963 O O . GLN A 1 268 ? 12.133 -18.764 -25.361 1.00 86.25 268 GLN A O 1
ATOM 1968 N N . PRO A 1 269 ? 11.066 -20.094 -23.900 1.00 90.31 269 PRO A N 1
ATOM 1969 C CA . PRO A 1 269 ? 9.799 -20.076 -24.636 1.00 90.31 269 PRO A CA 1
ATOM 1970 C C . PRO A 1 269 ? 9.209 -18.672 -24.827 1.00 90.31 269 PRO A C 1
ATOM 1972 O O . PRO A 1 269 ? 8.913 -18.298 -25.964 1.00 90.31 269 PRO A O 1
ATOM 1975 N N . ALA A 1 270 ? 9.107 -17.868 -23.763 1.00 91.62 270 ALA A N 1
ATOM 1976 C CA . ALA A 1 270 ? 8.622 -16.491 -23.856 1.00 91.62 270 ALA A CA 1
ATOM 1977 C C . ALA A 1 270 ? 9.526 -15.636 -24.757 1.00 91.62 270 ALA A C 1
ATOM 1979 O O . ALA A 1 270 ? 9.044 -14.870 -25.591 1.00 91.62 270 ALA A O 1
ATOM 1980 N N . TRP A 1 271 ? 10.845 -15.827 -24.661 1.00 93.75 271 TRP A N 1
ATOM 1981 C CA . TRP A 1 271 ? 11.802 -15.163 -25.542 1.00 93.75 271 TRP A CA 1
ATOM 1982 C C . TRP A 1 271 ? 11.585 -15.508 -27.026 1.00 93.75 271 TRP A C 1
ATOM 1984 O O . TRP A 1 271 ? 11.567 -14.620 -27.877 1.00 93.75 271 TRP A O 1
ATOM 1994 N N . GLN A 1 272 ? 11.382 -16.785 -27.364 1.00 93.88 272 GLN A N 1
ATOM 1995 C CA . GLN A 1 272 ? 11.103 -17.193 -28.747 1.00 93.88 272 GLN A CA 1
ATOM 1996 C C . GLN A 1 272 ? 9.775 -16.625 -29.257 1.00 93.88 272 GLN A C 1
ATOM 1998 O O . GLN A 1 272 ? 9.697 -16.195 -30.408 1.00 93.88 272 GLN A O 1
ATOM 2003 N N . ALA A 1 273 ? 8.752 -16.569 -28.402 1.00 96.38 273 ALA A N 1
ATOM 2004 C CA . ALA A 1 273 ? 7.479 -15.944 -28.735 1.00 96.38 273 ALA A CA 1
ATOM 2005 C C . ALA A 1 273 ? 7.639 -14.439 -29.025 1.00 96.38 273 ALA A C 1
ATOM 2007 O O . ALA A 1 273 ? 7.100 -13.954 -30.021 1.00 96.38 273 ALA A O 1
ATOM 2008 N N . LEU A 1 274 ? 8.453 -13.714 -28.246 1.00 97.19 274 LEU A N 1
ATOM 2009 C CA . LEU A 1 274 ? 8.799 -12.315 -28.531 1.00 97.19 274 LEU A CA 1
ATOM 2010 C C . LEU A 1 274 ? 9.459 -12.171 -29.911 1.00 97.19 274 LEU A C 1
ATOM 2012 O O . LEU A 1 274 ? 9.039 -11.326 -30.703 1.00 97.19 274 LEU A O 1
ATOM 2016 N N . LEU A 1 275 ? 10.454 -13.006 -30.231 1.00 96.94 275 LEU A N 1
ATOM 2017 C CA . LEU A 1 275 ? 11.124 -12.964 -31.537 1.00 96.94 275 LEU A CA 1
ATOM 2018 C C . LEU A 1 275 ? 10.164 -13.262 -32.695 1.00 96.94 275 LEU A C 1
ATOM 2020 O O . LEU A 1 275 ? 10.265 -12.632 -33.747 1.00 96.94 275 LEU A O 1
ATOM 2024 N N . ALA A 1 276 ? 9.217 -14.185 -32.504 1.00 97.06 276 ALA A N 1
ATOM 2025 C CA . ALA A 1 276 ? 8.192 -14.495 -33.495 1.00 97.06 276 ALA A CA 1
ATOM 2026 C C . ALA A 1 276 ? 7.255 -13.300 -33.739 1.00 97.06 276 ALA A C 1
ATOM 2028 O O . ALA A 1 276 ? 6.970 -12.961 -34.887 1.00 97.06 276 ALA A O 1
ATOM 2029 N N . VAL A 1 277 ? 6.830 -12.600 -32.681 1.00 97.62 277 VAL A N 1
ATOM 2030 C CA . VAL A 1 277 ? 6.035 -11.365 -32.807 1.00 97.62 277 VAL A CA 1
ATOM 2031 C C . VAL A 1 277 ? 6.843 -10.248 -33.479 1.00 97.62 277 VAL A C 1
ATOM 2033 O O . VAL A 1 277 ? 6.287 -9.455 -34.245 1.00 97.62 277 VAL A O 1
ATOM 2036 N N . ALA A 1 278 ? 8.153 -10.204 -33.236 1.00 96.81 278 ALA A N 1
ATOM 2037 C CA . ALA A 1 278 ? 9.089 -9.251 -33.821 1.00 96.81 278 ALA A CA 1
ATOM 2038 C C . ALA A 1 278 ? 9.670 -9.686 -35.184 1.00 96.81 278 ALA A C 1
ATOM 2040 O O . ALA A 1 278 ? 10.640 -9.078 -35.649 1.00 96.81 278 ALA A O 1
ATOM 2041 N N . ALA A 1 279 ? 9.102 -10.707 -35.837 1.00 94.81 279 ALA A N 1
ATOM 2042 C CA . ALA A 1 279 ? 9.601 -11.229 -37.108 1.00 94.81 279 ALA A CA 1
ATOM 2043 C C . ALA A 1 279 ? 9.804 -10.123 -38.163 1.00 94.81 279 ALA A C 1
ATOM 2045 O O . ALA A 1 279 ? 8.987 -9.213 -38.309 1.00 94.81 279 ALA A O 1
ATOM 2046 N N . GLY A 1 280 ? 10.919 -10.207 -38.894 1.00 91.12 280 GLY A N 1
ATOM 2047 C CA . GLY A 1 280 ? 11.315 -9.211 -39.896 1.00 91.12 280 GLY A CA 1
ATOM 2048 C C . GLY A 1 280 ? 12.012 -7.962 -39.338 1.00 91.12 280 GLY A C 1
ATOM 2049 O O . GLY A 1 280 ? 12.318 -7.059 -40.109 1.00 91.12 280 GLY A O 1
ATOM 2050 N N . SER A 1 281 ? 12.277 -7.895 -38.028 1.00 94.50 281 SER A N 1
ATOM 2051 C CA . SER A 1 281 ? 13.103 -6.847 -37.409 1.00 94.50 281 SER A CA 1
ATOM 2052 C C . SER A 1 281 ? 14.517 -7.333 -37.085 1.00 94.50 281 SER A C 1
ATOM 2054 O O . SER A 1 281 ? 14.744 -8.536 -36.947 1.00 94.50 281 SER A O 1
ATOM 2056 N N . GLU A 1 282 ? 15.446 -6.395 -36.877 1.00 91.75 282 GLU A N 1
ATOM 2057 C CA . GLU A 1 282 ? 16.820 -6.702 -36.448 1.00 91.75 282 GLU A CA 1
ATOM 2058 C C . GLU A 1 282 ? 16.864 -7.514 -35.144 1.00 91.75 282 GLU A C 1
ATOM 2060 O O . GLU A 1 282 ? 17.684 -8.422 -35.011 1.00 91.75 282 GLU A O 1
ATOM 2065 N N . LEU A 1 283 ? 15.929 -7.257 -34.218 1.00 95.19 283 LEU A N 1
ATOM 2066 C CA . LEU A 1 283 ? 15.767 -8.022 -32.978 1.00 95.19 283 LEU A CA 1
ATOM 2067 C C . LEU A 1 283 ? 15.539 -9.520 -33.246 1.00 95.19 283 LEU A C 1
ATOM 2069 O O . LEU A 1 283 ? 16.067 -10.362 -32.526 1.00 95.19 283 LEU A O 1
ATOM 2073 N N . ALA A 1 284 ? 14.766 -9.866 -34.278 1.00 94.81 284 ALA A N 1
ATOM 2074 C CA . ALA A 1 284 ? 14.456 -11.256 -34.617 1.00 94.81 284 ALA A CA 1
ATOM 2075 C C . ALA A 1 284 ? 15.543 -11.939 -35.461 1.00 94.81 284 ALA A C 1
ATOM 2077 O O . ALA A 1 284 ? 15.699 -13.164 -35.396 1.00 94.81 284 ALA A O 1
ATOM 2078 N N . THR A 1 285 ? 16.283 -11.175 -36.269 1.00 93.25 285 THR A N 1
ATOM 2079 C CA . THR A 1 285 ? 17.250 -11.728 -37.228 1.00 93.25 285 THR A CA 1
ATOM 2080 C C . THR A 1 285 ? 18.669 -11.836 -36.687 1.00 93.25 285 THR A C 1
ATOM 2082 O O . THR A 1 285 ? 19.425 -12.680 -37.165 1.00 93.25 285 THR A O 1
ATOM 2085 N N . ASP A 1 286 ? 19.051 -11.016 -35.708 1.00 93.81 286 ASP A N 1
ATOM 2086 C CA . ASP A 1 286 ? 20.407 -11.035 -35.164 1.00 93.81 286 ASP A CA 1
ATOM 2087 C C . ASP A 1 286 ? 20.669 -12.328 -34.356 1.00 93.81 286 ASP A C 1
ATOM 2089 O O . ASP A 1 286 ? 19.998 -12.602 -33.350 1.00 93.81 286 ASP A O 1
ATOM 2093 N N . PRO A 1 287 ? 21.653 -13.153 -34.764 1.00 90.38 287 PRO A N 1
ATOM 2094 C CA . PRO A 1 287 ? 21.918 -14.446 -34.139 1.00 90.38 287 PRO A CA 1
ATOM 2095 C C . PRO A 1 287 ? 22.402 -14.329 -32.689 1.00 90.38 287 PRO A C 1
ATOM 2097 O O . PRO A 1 287 ? 22.265 -15.297 -31.934 1.00 90.38 287 PRO A O 1
ATOM 2100 N N . ARG A 1 288 ? 22.927 -13.167 -32.267 1.00 90.12 288 ARG A N 1
ATOM 2101 C CA . ARG A 1 288 ? 23.349 -12.930 -30.878 1.00 90.12 288 ARG A CA 1
ATOM 2102 C C . ARG A 1 288 ? 22.192 -13.140 -29.913 1.00 90.12 288 ARG A C 1
ATOM 2104 O O . ARG A 1 288 ? 22.390 -13.710 -28.846 1.00 90.12 288 ARG A O 1
ATOM 2111 N N . TRP A 1 289 ? 20.973 -12.769 -30.296 1.00 91.50 289 TRP A N 1
ATOM 2112 C CA . TRP A 1 289 ? 19.837 -12.779 -29.377 1.00 91.50 289 TRP A CA 1
ATOM 2113 C C . TRP A 1 289 ? 19.200 -14.159 -29.187 1.00 91.50 289 TRP A C 1
ATOM 2115 O O . TRP A 1 289 ? 18.422 -14.368 -28.257 1.00 91.50 289 TRP A O 1
ATOM 2125 N N . ARG A 1 290 ? 19.575 -15.156 -29.997 1.00 86.50 290 ARG A N 1
ATOM 2126 C CA . ARG A 1 290 ? 19.105 -16.542 -29.828 1.00 86.50 290 ARG A CA 1
ATOM 2127 C C . ARG A 1 290 ? 19.743 -17.241 -28.626 1.00 86.50 290 ARG A C 1
ATOM 2129 O O . ARG A 1 290 ? 19.091 -18.084 -28.011 1.00 86.50 290 ARG A O 1
ATOM 2136 N N . ASN A 1 291 ? 20.982 -16.877 -28.289 1.00 85.12 291 ASN A N 1
ATOM 2137 C CA . ASN A 1 291 ? 21.757 -17.481 -27.207 1.00 85.12 291 ASN A CA 1
ATOM 2138 C C . ASN A 1 291 ? 21.601 -16.672 -25.897 1.00 85.12 291 ASN A C 1
ATOM 2140 O O . ASN A 1 291 ? 21.991 -15.501 -25.871 1.00 85.12 291 ASN A O 1
ATOM 2144 N N . PRO A 1 292 ? 21.103 -17.273 -24.798 1.00 83.38 292 PRO A N 1
ATOM 2145 C CA . PRO A 1 292 ? 20.976 -16.591 -23.510 1.00 83.38 292 PRO A CA 1
ATOM 2146 C C . PRO A 1 292 ? 22.284 -15.986 -22.977 1.00 83.38 292 PRO A C 1
ATOM 2148 O O . PRO A 1 292 ? 22.277 -14.867 -22.468 1.00 83.38 292 PRO A O 1
ATOM 2151 N N . ALA A 1 293 ? 23.426 -16.657 -23.154 1.00 81.94 293 ALA A N 1
ATOM 2152 C CA . ALA A 1 293 ? 24.725 -16.141 -22.718 1.00 81.94 293 ALA A CA 1
ATOM 2153 C C . ALA A 1 293 ? 25.125 -14.861 -23.466 1.00 81.94 293 ALA A C 1
ATOM 2155 O O . ALA A 1 293 ? 25.651 -13.927 -22.864 1.00 81.94 293 ALA A O 1
ATOM 2156 N N . HIS A 1 294 ? 24.826 -14.783 -24.764 1.00 86.56 294 HIS A N 1
ATOM 2157 C CA . HIS A 1 294 ? 25.076 -13.579 -25.556 1.00 86.56 294 HIS A CA 1
ATOM 2158 C C . HIS A 1 294 ? 24.129 -12.435 -25.183 1.00 86.56 294 HIS A C 1
ATOM 2160 O O . HIS A 1 294 ? 24.577 -11.290 -25.110 1.00 86.56 294 HIS A O 1
ATOM 2166 N N . ARG A 1 295 ? 22.852 -12.730 -24.891 1.00 88.38 295 ARG A N 1
ATOM 2167 C CA . ARG A 1 295 ? 21.895 -11.731 -24.380 1.00 88.38 295 ARG A CA 1
ATOM 2168 C C . ARG A 1 295 ? 22.406 -11.060 -23.105 1.00 88.38 295 ARG A C 1
ATOM 2170 O O . ARG A 1 295 ? 22.295 -9.845 -22.979 1.00 88.38 295 ARG A O 1
ATOM 2177 N N . ARG A 1 296 ? 23.002 -11.835 -22.194 1.00 80.44 296 ARG A N 1
ATOM 2178 C CA . ARG A 1 296 ? 23.590 -11.321 -20.948 1.00 80.44 296 ARG A CA 1
ATOM 2179 C C . ARG A 1 296 ? 24.796 -10.426 -21.192 1.00 80.44 296 ARG A C 1
ATOM 2181 O O . ARG A 1 296 ? 24.817 -9.288 -20.737 1.00 80.44 296 ARG A O 1
ATOM 2188 N N . THR A 1 297 ? 25.792 -10.926 -21.921 1.00 84.25 297 THR A N 1
ATOM 2189 C CA . THR A 1 297 ? 27.053 -10.197 -22.139 1.00 84.25 297 THR A CA 1
ATOM 2190 C C . THR A 1 297 ? 26.871 -8.932 -22.975 1.00 84.25 297 THR A C 1
ATOM 2192 O O . THR A 1 297 ? 27.636 -7.985 -22.824 1.00 84.25 297 THR A O 1
ATOM 2195 N N . HIS A 1 298 ? 25.833 -8.878 -23.812 1.00 88.44 298 HIS A N 1
ATOM 2196 C CA . HIS A 1 298 ? 25.533 -7.743 -24.686 1.00 88.44 298 HIS A CA 1
ATOM 2197 C C . HIS A 1 298 ? 24.213 -7.055 -24.314 1.00 88.44 298 HIS A C 1
ATOM 2199 O O . HIS A 1 298 ? 23.506 -6.559 -25.194 1.00 88.44 298 HIS A O 1
ATOM 2205 N N . ARG A 1 299 ? 23.878 -7.011 -23.016 1.00 87.81 299 ARG A N 1
ATOM 2206 C CA . ARG A 1 299 ? 22.579 -6.532 -22.525 1.00 87.81 299 ARG A CA 1
ATOM 2207 C C . ARG A 1 299 ? 22.186 -5.154 -23.062 1.00 87.81 299 ARG A C 1
ATOM 2209 O O . ARG A 1 299 ? 21.078 -4.998 -23.555 1.00 87.81 299 ARG A O 1
ATOM 2216 N N . ALA A 1 300 ? 23.108 -4.191 -23.063 1.00 89.81 300 ALA A N 1
ATOM 2217 C CA . ALA A 1 300 ? 22.844 -2.849 -23.591 1.00 89.81 300 ALA A CA 1
ATOM 2218 C C . ALA A 1 300 ? 22.488 -2.851 -25.093 1.00 89.81 300 ALA A C 1
ATOM 2220 O O . ALA A 1 300 ? 21.603 -2.114 -25.524 1.00 89.81 300 ALA A O 1
ATOM 2221 N N . GLY A 1 301 ? 23.147 -3.700 -25.891 1.00 93.94 301 GLY A N 1
ATOM 2222 C CA . GLY A 1 301 ? 22.838 -3.856 -27.315 1.00 93.94 301 GLY A CA 1
ATOM 2223 C C . GLY A 1 301 ? 21.489 -4.538 -27.548 1.00 93.94 301 GLY A C 1
ATOM 2224 O O . GLY A 1 301 ? 20.742 -4.128 -28.433 1.00 93.94 301 GLY A O 1
ATOM 2225 N N . LEU A 1 302 ? 21.153 -5.531 -26.719 1.00 93.94 302 LEU A N 1
ATOM 2226 C CA . LEU A 1 302 ? 19.844 -6.179 -26.736 1.00 93.94 302 LEU A CA 1
ATOM 2227 C C . LEU A 1 302 ? 18.725 -5.194 -26.385 1.00 93.94 302 LEU A C 1
ATOM 2229 O O . LEU A 1 302 ? 17.738 -5.112 -27.112 1.00 93.94 302 LEU A O 1
ATOM 2233 N N . ASP A 1 303 ? 18.888 -4.424 -25.308 1.00 94.00 303 ASP A N 1
ATOM 2234 C CA . ASP A 1 303 ? 17.900 -3.426 -24.896 1.00 94.00 303 ASP A CA 1
ATOM 2235 C C . ASP A 1 303 ? 17.714 -2.351 -25.979 1.00 94.00 303 ASP A C 1
ATOM 2237 O O . ASP A 1 303 ? 16.585 -1.942 -26.248 1.00 94.00 303 ASP A O 1
ATOM 2241 N N . GLY A 1 304 ? 18.791 -1.961 -26.672 1.00 95.94 304 GLY A N 1
ATOM 2242 C CA . GLY A 1 304 ? 18.728 -1.090 -27.848 1.00 95.94 304 GLY A CA 1
ATOM 2243 C C . GLY A 1 304 ? 17.935 -1.694 -29.014 1.00 95.94 304 GLY A C 1
ATOM 2244 O O . GLY A 1 304 ? 17.117 -1.001 -29.618 1.00 95.94 304 GLY A O 1
ATOM 2245 N N . ALA A 1 305 ? 18.114 -2.985 -29.308 1.00 97.06 305 ALA A N 1
ATOM 2246 C CA . ALA A 1 305 ? 17.364 -3.680 -30.358 1.00 97.06 305 ALA A CA 1
ATOM 2247 C C . ALA A 1 305 ? 15.869 -3.812 -30.018 1.00 97.06 305 ALA A C 1
ATOM 2249 O O . ALA A 1 305 ? 15.015 -3.623 -30.888 1.00 97.06 305 ALA A O 1
ATOM 2250 N N . ILE A 1 306 ? 15.539 -4.086 -28.750 1.00 97.62 306 ILE A N 1
ATOM 2251 C CA . ILE A 1 306 ? 14.148 -4.102 -28.280 1.00 97.62 306 ILE A CA 1
ATOM 2252 C C . ILE A 1 306 ? 13.551 -2.696 -28.378 1.00 97.62 306 ILE A C 1
ATOM 2254 O O . ILE A 1 306 ? 12.479 -2.546 -28.957 1.00 97.62 306 ILE A O 1
ATOM 2258 N N . ALA A 1 307 ? 14.263 -1.664 -27.919 1.00 97.56 307 ALA A N 1
ATOM 2259 C CA . ALA A 1 307 ? 13.822 -0.273 -28.010 1.00 97.56 307 ALA A CA 1
ATOM 2260 C C . ALA A 1 307 ? 13.595 0.192 -29.459 1.00 97.56 307 ALA A C 1
ATOM 2262 O O . ALA A 1 307 ? 12.620 0.889 -29.736 1.00 97.56 307 ALA A O 1
ATOM 2263 N N . ALA A 1 308 ? 14.451 -0.213 -30.402 1.00 97.88 308 ALA A N 1
ATOM 2264 C CA . ALA A 1 308 ? 14.274 0.080 -31.824 1.00 97.88 308 ALA A CA 1
ATOM 2265 C C . ALA A 1 308 ? 13.018 -0.596 -32.402 1.00 97.88 308 ALA A C 1
ATOM 2267 O O . ALA A 1 308 ? 12.342 -0.037 -33.270 1.00 97.88 308 ALA A O 1
ATOM 2268 N N . TRP A 1 309 ? 12.669 -1.785 -31.903 1.00 98.06 309 TRP A N 1
ATOM 2269 C CA . TRP A 1 309 ? 11.434 -2.466 -32.272 1.00 98.06 309 TRP A CA 1
ATOM 2270 C C . TRP A 1 309 ? 10.197 -1.846 -31.598 1.00 98.06 309 TRP A C 1
ATOM 2272 O O . TRP A 1 309 ? 9.187 -1.629 -32.265 1.00 98.06 309 TRP A O 1
ATOM 2282 N N . THR A 1 310 ? 10.230 -1.502 -30.315 1.00 98.38 310 THR A N 1
ATOM 2283 C CA . THR A 1 310 ? 9.056 -0.938 -29.625 1.00 98.38 310 THR A CA 1
ATOM 2284 C C . THR A 1 310 ? 8.804 0.530 -29.983 1.00 98.38 310 THR A C 1
ATOM 2286 O O . THR A 1 310 ? 7.656 0.924 -30.177 1.00 98.38 310 THR A O 1
ATOM 2289 N N . GLY A 1 311 ? 9.859 1.331 -30.155 1.00 98.06 311 GLY A N 1
ATOM 2290 C CA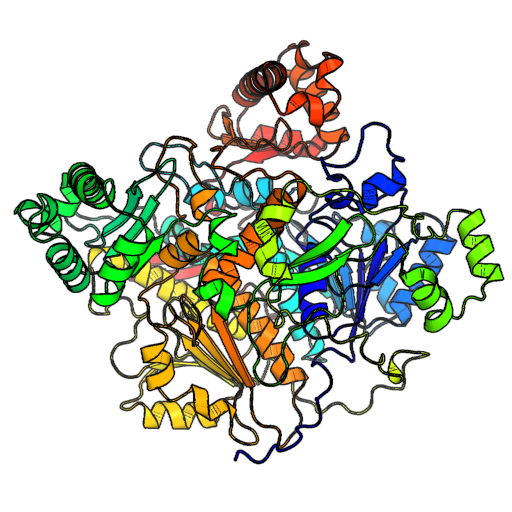 . GLY A 1 311 ? 9.807 2.789 -30.318 1.00 98.06 311 GLY A CA 1
ATOM 2291 C C . GLY A 1 311 ? 8.828 3.333 -31.370 1.00 98.06 311 GLY A C 1
ATOM 2292 O O . GLY A 1 311 ? 8.093 4.271 -31.067 1.00 98.06 311 GLY A O 1
ATOM 2293 N N . PRO A 1 312 ? 8.751 2.785 -32.598 1.00 98.00 312 PRO A N 1
ATOM 2294 C CA . PRO A 1 312 ? 7.829 3.290 -33.621 1.00 98.00 312 PRO A CA 1
ATOM 2295 C C . PRO A 1 312 ? 6.374 2.794 -33.474 1.00 98.00 312 PRO A C 1
ATOM 2297 O O . PRO A 1 312 ? 5.509 3.171 -34.275 1.00 98.00 312 PRO A O 1
ATOM 2300 N N . ARG A 1 313 ? 6.072 1.940 -32.488 1.00 98.19 313 ARG A N 1
ATOM 2301 C CA . ARG A 1 313 ? 4.783 1.242 -32.338 1.00 98.19 313 ARG A CA 1
ATOM 2302 C C . ARG A 1 313 ? 3.997 1.750 -31.131 1.00 98.19 313 ARG A C 1
ATOM 2304 O O . ARG A 1 313 ? 4.572 2.254 -30.173 1.00 98.19 313 ARG A O 1
ATOM 2311 N N . ASP A 1 314 ? 2.672 1.639 -31.189 1.00 98.00 314 ASP A N 1
ATOM 2312 C CA . ASP A 1 314 ? 1.812 2.000 -30.058 1.00 98.00 314 ASP A CA 1
ATOM 2313 C C . ASP A 1 314 ? 1.991 1.013 -28.896 1.00 98.00 314 ASP A C 1
ATOM 2315 O O . ASP A 1 314 ? 2.048 -0.198 -29.119 1.00 98.00 314 ASP A O 1
ATOM 2319 N N . ALA A 1 315 ? 2.056 1.513 -27.659 1.00 97.44 315 ALA A N 1
ATOM 2320 C CA . ALA A 1 315 ? 2.270 0.666 -26.486 1.00 97.44 315 ALA A CA 1
ATOM 2321 C C . ALA A 1 315 ? 1.161 -0.389 -26.317 1.00 97.44 315 ALA A C 1
ATOM 2323 O O . ALA A 1 315 ? 1.454 -1.550 -26.027 1.00 97.44 315 ALA A O 1
ATOM 2324 N N . THR A 1 316 ? -0.103 -0.020 -26.549 1.00 95.44 316 THR A N 1
ATOM 2325 C CA . THR A 1 316 ? -1.245 -0.936 -26.419 1.00 95.44 316 THR A CA 1
ATOM 2326 C C . THR A 1 316 ? -1.219 -2.005 -27.507 1.00 95.44 316 THR A C 1
ATOM 2328 O O . THR A 1 316 ? -1.441 -3.177 -27.204 1.00 95.44 316 THR A O 1
ATOM 2331 N N . GLU A 1 317 ? -0.893 -1.637 -28.750 1.00 96.88 317 GLU A N 1
ATOM 2332 C CA . GLU A 1 317 ? -0.747 -2.587 -29.865 1.00 96.88 317 GLU A CA 1
ATOM 2333 C C . GLU A 1 317 ? 0.364 -3.613 -29.591 1.00 96.88 317 GLU A C 1
ATOM 2335 O O . GLU A 1 317 ? 0.165 -4.815 -29.786 1.00 96.88 317 GLU A O 1
ATOM 2340 N N . ILE A 1 318 ? 1.525 -3.159 -29.097 1.00 97.94 318 ILE A N 1
ATOM 2341 C CA . ILE A 1 318 ? 2.629 -4.047 -28.702 1.00 97.94 318 ILE A CA 1
ATOM 2342 C C . ILE A 1 318 ? 2.135 -5.050 -27.657 1.00 97.94 318 ILE A C 1
ATOM 2344 O O . ILE A 1 318 ? 2.298 -6.256 -27.842 1.00 97.94 318 ILE A O 1
ATOM 2348 N N . CYS A 1 319 ? 1.498 -4.566 -26.587 1.00 97.94 319 CYS A N 1
ATOM 2349 C CA . CYS A 1 319 ? 1.042 -5.422 -25.494 1.00 97.94 319 CYS A CA 1
ATOM 2350 C C . CYS A 1 319 ? -0.009 -6.432 -25.949 1.00 97.94 319 CYS A C 1
ATOM 2352 O O . CYS A 1 319 ? 0.090 -7.599 -25.594 1.00 97.94 319 CYS A O 1
ATOM 2354 N N . GLN A 1 320 ? -0.970 -6.022 -26.782 1.00 97.44 320 GLN A N 1
ATOM 2355 C CA . GLN A 1 320 ? -1.978 -6.927 -27.341 1.00 97.44 320 GLN A CA 1
ATOM 2356 C C . GLN A 1 320 ? -1.339 -8.071 -28.136 1.00 97.44 320 GLN A C 1
ATOM 2358 O O . GLN A 1 320 ? -1.708 -9.231 -27.959 1.00 97.44 320 GLN A O 1
ATOM 2363 N N . ARG A 1 321 ? -0.359 -7.758 -28.992 1.00 97.88 321 ARG A N 1
ATOM 2364 C CA . ARG A 1 321 ? 0.332 -8.758 -29.817 1.00 97.88 321 ARG A CA 1
ATOM 2365 C C . ARG A 1 321 ? 1.191 -9.706 -28.985 1.00 97.88 321 ARG A C 1
ATOM 2367 O O . ARG A 1 321 ? 1.209 -10.901 -29.265 1.00 97.88 321 ARG A O 1
ATOM 2374 N N . LEU A 1 322 ? 1.890 -9.183 -27.979 1.00 98.19 322 LEU A N 1
ATOM 2375 C CA . LEU A 1 322 ? 2.714 -9.983 -27.072 1.00 98.19 322 LEU A CA 1
ATOM 2376 C C . LEU A 1 322 ? 1.858 -10.874 -26.167 1.00 98.19 322 LEU A C 1
ATOM 2378 O O . LEU A 1 322 ? 2.118 -12.073 -26.090 1.00 98.19 322 LEU A O 1
ATOM 2382 N N . ALA A 1 323 ? 0.788 -10.333 -25.581 1.00 96.75 323 ALA A N 1
ATOM 2383 C CA . ALA A 1 323 ? -0.140 -11.093 -24.750 1.00 96.75 323 ALA A CA 1
ATOM 2384 C C . ALA A 1 323 ? -0.796 -12.239 -25.536 1.00 96.75 323 ALA A C 1
ATOM 2386 O O . ALA A 1 323 ? -0.862 -13.360 -25.038 1.00 96.75 323 ALA A O 1
ATOM 2387 N N . ALA A 1 324 ? -1.197 -11.997 -26.792 1.00 96.88 324 ALA A N 1
ATOM 2388 C CA . ALA A 1 324 ? -1.731 -13.035 -27.678 1.00 96.88 324 ALA A CA 1
ATOM 2389 C C . ALA A 1 324 ? -0.722 -14.160 -27.984 1.00 96.88 324 ALA A C 1
ATOM 2391 O O . ALA A 1 324 ? -1.127 -15.281 -28.282 1.00 96.88 324 ALA A O 1
ATOM 2392 N N . ALA A 1 325 ? 0.581 -13.878 -27.892 1.00 97.00 325 ALA A N 1
ATOM 2393 C CA . ALA A 1 325 ? 1.657 -14.855 -28.047 1.00 97.00 325 ALA A CA 1
ATOM 2394 C C . ALA A 1 325 ? 2.113 -15.484 -26.713 1.00 97.00 325 ALA A C 1
ATOM 2396 O O . ALA A 1 325 ? 3.086 -16.236 -26.697 1.00 97.00 325 ALA A O 1
ATOM 2397 N N . GLY A 1 326 ? 1.443 -15.180 -25.595 1.00 94.81 326 GLY A N 1
ATOM 2398 C CA . GLY A 1 326 ? 1.810 -15.684 -24.269 1.00 94.81 326 GLY A CA 1
ATOM 2399 C C . GLY A 1 326 ? 2.982 -14.949 -23.606 1.00 94.81 326 GLY A C 1
ATOM 2400 O O . GLY A 1 326 ? 3.485 -15.415 -22.587 1.00 94.81 326 GLY A O 1
ATOM 2401 N N . VAL A 1 327 ? 3.413 -13.804 -24.145 1.00 97.19 327 VAL A N 1
ATOM 2402 C CA . VAL A 1 327 ? 4.481 -12.972 -23.569 1.00 97.19 327 VAL A CA 1
ATOM 2403 C C . VAL A 1 327 ? 3.873 -11.899 -22.673 1.00 97.19 327 VAL A C 1
ATOM 2405 O O . VAL A 1 327 ? 2.992 -11.149 -23.095 1.00 97.19 327 VAL A O 1
ATOM 2408 N N . ALA A 1 328 ? 4.364 -11.804 -21.439 1.00 96.88 328 ALA A N 1
ATOM 2409 C CA . ALA A 1 328 ? 3.925 -10.791 -20.492 1.00 96.88 328 ALA A CA 1
ATOM 2410 C C . ALA A 1 328 ? 4.423 -9.404 -20.928 1.00 96.88 328 ALA A C 1
ATOM 2412 O O . ALA A 1 328 ? 5.623 -9.169 -21.083 1.00 96.88 328 ALA A O 1
ATOM 2413 N N . ALA A 1 329 ? 3.489 -8.478 -21.132 1.00 98.12 329 ALA A N 1
ATOM 2414 C CA . ALA A 1 329 ? 3.784 -7.096 -21.477 1.00 98.12 329 ALA A CA 1
ATOM 2415 C C . ALA A 1 329 ? 2.668 -6.168 -20.997 1.00 98.12 329 ALA A C 1
ATOM 2417 O O . ALA A 1 329 ? 1.499 -6.556 -20.954 1.00 98.12 329 ALA A O 1
ATOM 2418 N N . ALA A 1 330 ? 3.025 -4.934 -20.654 1.00 97.94 330 ALA A N 1
ATOM 2419 C CA . ALA A 1 330 ? 2.070 -3.932 -20.202 1.00 97.94 330 ALA A CA 1
ATOM 2420 C C . ALA A 1 330 ? 2.446 -2.525 -20.677 1.00 97.94 330 ALA A C 1
ATOM 2422 O O . ALA A 1 330 ? 3.634 -2.182 -20.674 1.00 97.94 330 ALA A O 1
ATOM 2423 N N . PRO A 1 331 ? 1.458 -1.682 -21.033 1.00 97.75 331 PRO A N 1
ATOM 2424 C CA . PRO A 1 331 ? 1.720 -0.264 -21.203 1.00 97.75 331 PRO A CA 1
ATOM 2425 C C . PRO A 1 331 ? 2.118 0.333 -19.849 1.00 97.75 331 PRO A C 1
ATOM 2427 O O . PRO A 1 331 ? 1.596 -0.063 -18.804 1.00 97.75 331 PRO A O 1
ATOM 2430 N N . VAL A 1 332 ? 3.042 1.291 -19.863 1.00 97.44 332 VAL A N 1
ATOM 2431 C CA . VAL A 1 332 ? 3.280 2.147 -18.698 1.00 97.44 332 VAL A CA 1
ATOM 2432 C C . VAL A 1 332 ? 2.214 3.234 -18.715 1.00 97.44 332 VAL A C 1
ATOM 2434 O O . VAL A 1 332 ? 2.339 4.216 -19.447 1.00 97.44 332 VAL A O 1
ATOM 2437 N N . ASN A 1 333 ? 1.150 3.008 -17.949 1.00 95.88 333 ASN A N 1
ATOM 2438 C CA . ASN A 1 333 ? -0.008 3.893 -17.917 1.00 95.88 333 ASN A CA 1
ATOM 2439 C C . ASN A 1 333 ? 0.303 5.168 -17.124 1.00 95.88 333 ASN A C 1
ATOM 2441 O O . ASN A 1 333 ? 0.828 5.102 -16.014 1.00 95.88 333 ASN A O 1
ATOM 2445 N N . ASP A 1 334 ? -0.058 6.324 -17.664 1.00 93.50 334 ASP A N 1
ATOM 2446 C CA . ASP A 1 334 ? -0.140 7.567 -16.902 1.00 93.50 334 ASP A CA 1
ATOM 2447 C C . ASP A 1 334 ? -1.512 7.713 -16.209 1.00 93.50 334 ASP A C 1
ATOM 2449 O O . ASP A 1 334 ? -2.388 6.849 -16.305 1.00 93.50 334 ASP A O 1
ATOM 2453 N N . GLN A 1 335 ? -1.714 8.823 -15.492 1.00 90.12 335 GLN A N 1
ATOM 2454 C CA . GLN A 1 335 ? -2.979 9.061 -14.789 1.00 90.12 335 GLN A CA 1
ATOM 2455 C C . GLN A 1 335 ? -4.188 9.249 -15.724 1.00 90.12 335 GLN A C 1
ATOM 2457 O O . GLN A 1 335 ? -5.323 9.023 -15.307 1.00 90.12 335 GLN A O 1
ATOM 2462 N N . ALA A 1 336 ? -3.979 9.710 -16.960 1.00 89.12 336 ALA A N 1
ATOM 2463 C CA . ALA A 1 336 ? -5.048 9.887 -17.938 1.00 89.12 336 ALA A CA 1
ATOM 2464 C C . ALA A 1 336 ? -5.424 8.555 -18.598 1.00 89.12 336 ALA A C 1
ATOM 2466 O O . ALA A 1 336 ? -6.610 8.314 -18.835 1.00 89.12 336 ALA A O 1
ATOM 2467 N N . ASP A 1 337 ? -4.450 7.672 -18.829 1.00 92.06 337 ASP A N 1
ATOM 2468 C CA . ASP A 1 337 ? -4.671 6.338 -19.390 1.00 92.06 337 ASP A CA 1
ATOM 2469 C C . ASP A 1 337 ? -5.656 5.536 -18.529 1.00 92.06 337 ASP A C 1
ATOM 2471 O O . ASP A 1 337 ? -6.557 4.895 -19.069 1.00 92.06 337 ASP A O 1
ATOM 2475 N N . TRP A 1 338 ? -5.577 5.659 -17.197 1.00 90.06 338 TRP A N 1
ATOM 2476 C CA . TRP A 1 338 ? -6.496 5.015 -16.247 1.00 90.06 338 TRP A CA 1
ATOM 2477 C C . TRP A 1 338 ? -7.975 5.272 -16.519 1.00 90.06 338 TRP A C 1
ATOM 2479 O O . TRP A 1 338 ? -8.813 4.402 -16.284 1.00 90.06 338 TRP A O 1
ATOM 2489 N N . LEU A 1 339 ? -8.297 6.469 -17.003 1.00 85.69 339 LEU A N 1
ATOM 2490 C CA . LEU A 1 339 ? -9.667 6.875 -17.279 1.00 85.69 339 LEU A CA 1
ATOM 2491 C C . LEU A 1 339 ? -10.231 6.143 -18.509 1.00 85.69 339 LEU A C 1
ATOM 2493 O O . LEU A 1 339 ? -11.432 5.925 -18.621 1.00 85.69 339 LEU A O 1
ATOM 2497 N N . THR A 1 340 ? -9.359 5.713 -19.419 1.00 87.38 340 THR A N 1
ATOM 2498 C CA . THR A 1 340 ? -9.738 5.040 -20.672 1.00 87.38 340 THR A CA 1
ATOM 2499 C C . THR A 1 340 ? -9.328 3.568 -20.729 1.00 87.38 340 THR A C 1
ATOM 2501 O O . THR A 1 340 ? -9.613 2.888 -21.715 1.00 87.38 340 THR A O 1
ATOM 2504 N N . ASP A 1 341 ? -8.680 3.056 -19.680 1.00 92.19 341 ASP A N 1
ATOM 2505 C CA . ASP A 1 341 ? -8.199 1.682 -19.620 1.00 92.19 341 ASP A CA 1
ATOM 2506 C C . ASP A 1 341 ? -9.384 0.693 -19.590 1.00 92.19 341 ASP A C 1
ATOM 2508 O O . ASP A 1 341 ? -10.209 0.739 -18.673 1.00 92.19 341 ASP A O 1
ATOM 2512 N N . PRO A 1 342 ? -9.492 -0.232 -20.563 1.00 92.88 342 PRO A N 1
ATOM 2513 C CA . PRO A 1 342 ? -10.642 -1.126 -20.677 1.00 92.88 342 PRO A CA 1
ATOM 2514 C C . PRO A 1 342 ? -10.731 -2.144 -19.534 1.00 92.88 342 PRO A C 1
ATOM 2516 O O . PRO A 1 342 ? -11.829 -2.593 -19.200 1.00 92.88 342 PRO A O 1
ATOM 2519 N N . GLN A 1 343 ? -9.600 -2.515 -18.926 1.00 95.12 343 GLN A N 1
ATOM 2520 C CA . GLN A 1 343 ? -9.603 -3.414 -17.780 1.00 95.12 343 GLN A CA 1
ATOM 2521 C C . GLN A 1 343 ? -10.046 -2.670 -16.524 1.00 95.12 343 GLN A C 1
ATOM 2523 O O . GLN A 1 343 ? -10.904 -3.178 -15.806 1.00 95.12 343 GLN A O 1
ATOM 2528 N N . LEU A 1 344 ? -9.560 -1.447 -16.293 1.00 92.44 344 LEU A N 1
ATOM 2529 C CA . LEU A 1 344 ? -10.021 -0.624 -15.168 1.00 92.44 344 LEU A CA 1
ATOM 2530 C C . LEU A 1 344 ? -11.484 -0.195 -15.329 1.00 92.44 344 LEU A C 1
ATOM 2532 O O . LEU A 1 344 ? -12.215 -0.178 -14.345 1.00 92.44 344 LEU A O 1
ATOM 2536 N N . ALA A 1 345 ? -11.965 0.057 -16.547 1.00 90.06 345 ALA A N 1
ATOM 2537 C CA . ALA A 1 345 ? -13.385 0.304 -16.807 1.00 90.06 345 ALA A CA 1
ATOM 2538 C C . ALA A 1 345 ? -14.265 -0.904 -16.422 1.00 90.06 345 ALA A C 1
ATOM 2540 O O . ALA A 1 345 ? -15.340 -0.739 -15.844 1.00 90.06 345 ALA A O 1
ATOM 2541 N N . HIS A 1 346 ? -13.791 -2.131 -16.672 1.00 91.62 346 HIS A N 1
ATOM 2542 C CA . HIS A 1 346 ? -14.447 -3.366 -16.218 1.00 91.62 346 HIS A CA 1
ATOM 2543 C C . HIS A 1 346 ? -14.328 -3.572 -14.697 1.00 91.62 346 HIS A C 1
ATOM 2545 O O . HIS A 1 346 ? -15.280 -3.987 -14.025 1.00 91.62 346 HIS A O 1
ATOM 2551 N N . ARG A 1 347 ? -13.152 -3.267 -14.136 1.00 90.56 347 ARG A N 1
ATOM 2552 C CA . ARG A 1 347 ? -12.805 -3.417 -12.714 1.00 90.56 347 ARG A CA 1
ATOM 2553 C C . ARG A 1 347 ? -13.370 -2.303 -11.816 1.00 90.56 347 ARG A C 1
ATOM 2555 O O . ARG A 1 347 ? -13.516 -2.520 -10.616 1.00 90.56 347 ARG A O 1
ATOM 2562 N N . ARG A 1 348 ? -13.819 -1.183 -12.387 1.00 86.81 348 ARG A N 1
ATOM 2563 C CA . ARG A 1 348 ? -14.494 -0.057 -11.711 1.00 86.81 348 ARG A CA 1
ATOM 2564 C C . ARG A 1 348 ? -13.861 0.311 -10.359 1.00 86.81 348 ARG A C 1
ATOM 2566 O O . ARG A 1 348 ? -14.558 0.295 -9.347 1.00 86.81 348 ARG A O 1
ATOM 2573 N N . PRO A 1 349 ? -12.556 0.628 -10.314 1.00 86.44 349 PRO A N 1
ATOM 2574 C CA . PRO A 1 349 ? -11.885 0.940 -9.055 1.00 86.44 349 PRO A CA 1
ATOM 2575 C C . PRO A 1 349 ? -12.285 2.319 -8.499 1.00 86.44 349 PRO A C 1
ATOM 2577 O O . PRO A 1 349 ? -11.938 2.643 -7.370 1.00 86.44 349 PRO A O 1
ATOM 2580 N N . TRP A 1 350 ? -13.007 3.142 -9.266 1.00 84.94 350 TRP A N 1
ATOM 2581 C CA . TRP A 1 350 ? -13.388 4.504 -8.891 1.00 84.94 350 TRP A CA 1
ATOM 2582 C C . TRP A 1 350 ? -14.790 4.556 -8.277 1.00 84.94 350 TRP A C 1
ATOM 2584 O O . TRP A 1 350 ? -15.749 4.036 -8.847 1.00 84.94 350 TRP A O 1
ATOM 2594 N N . LEU A 1 351 ? -14.917 5.265 -7.160 1.00 80.00 351 LEU A N 1
ATOM 2595 C CA . LEU A 1 351 ? -16.176 5.673 -6.553 1.00 80.00 351 LEU A CA 1
ATOM 2596 C C . LEU A 1 351 ? -16.402 7.163 -6.802 1.00 80.00 351 LEU A C 1
ATOM 2598 O O . LEU A 1 351 ? -15.617 8.002 -6.359 1.00 80.00 351 LEU A O 1
ATOM 2602 N N . LEU A 1 352 ? -17.515 7.490 -7.449 1.00 81.62 352 LEU A N 1
ATOM 2603 C CA . LEU A 1 352 ? -17.990 8.863 -7.561 1.00 81.62 352 LEU A CA 1
ATOM 2604 C C . LEU A 1 352 ? -18.918 9.180 -6.391 1.00 81.62 352 LEU A C 1
ATOM 2606 O O . LEU A 1 352 ? -19.778 8.374 -6.038 1.00 81.62 352 LEU A O 1
ATOM 2610 N N . HIS A 1 353 ? -18.772 10.361 -5.800 1.00 80.69 353 HIS A N 1
ATOM 2611 C CA . HIS A 1 353 ? -19.635 10.797 -4.704 1.00 80.69 353 HIS A CA 1
ATOM 2612 C C . HIS A 1 353 ? -19.921 12.302 -4.784 1.00 80.69 353 HIS A C 1
ATOM 2614 O O . HIS A 1 353 ? -19.119 13.048 -5.351 1.00 80.69 353 HIS A O 1
ATOM 2620 N N . PRO A 1 354 ? -21.029 12.784 -4.195 1.00 83.00 354 PRO A N 1
ATOM 2621 C CA . PRO A 1 354 ? -21.229 14.212 -3.985 1.00 83.00 354 PRO A CA 1
ATOM 2622 C C . PRO A 1 354 ? -20.081 14.795 -3.160 1.00 83.00 354 PRO A C 1
ATOM 2624 O O . PRO A 1 354 ? -19.703 14.236 -2.131 1.00 83.00 354 PRO A O 1
ATOM 2627 N N . ASP A 1 355 ? -19.517 15.903 -3.622 1.00 84.94 355 ASP A N 1
ATOM 2628 C CA . ASP A 1 355 ? -18.441 16.622 -2.940 1.00 84.94 355 ASP A CA 1
ATOM 2629 C C . ASP A 1 355 ? -18.928 18.053 -2.675 1.00 84.94 355 ASP A C 1
ATOM 2631 O O . ASP A 1 355 ? -19.228 18.765 -3.637 1.00 84.94 355 ASP A O 1
ATOM 2635 N N . PRO A 1 356 ? -19.051 18.493 -1.411 1.00 83.56 356 PRO A N 1
ATOM 2636 C CA . PRO A 1 356 ? -19.583 19.818 -1.103 1.00 83.56 356 PRO A CA 1
ATOM 2637 C C . PRO A 1 356 ? -18.773 20.962 -1.723 1.00 83.56 356 PRO A C 1
ATOM 2639 O O . PRO A 1 356 ? -19.347 21.973 -2.118 1.00 83.56 356 PRO A O 1
ATOM 2642 N N . CYS A 1 357 ? -17.454 20.803 -1.845 1.00 87.31 357 CYS A N 1
ATOM 2643 C CA . CYS A 1 357 ? -16.557 21.831 -2.363 1.00 87.31 357 CYS A CA 1
ATOM 2644 C C . CYS A 1 357 ? -16.503 21.856 -3.888 1.00 87.31 357 CYS A C 1
ATOM 2646 O O . CYS A 1 357 ? -16.253 22.916 -4.453 1.00 87.31 357 CYS A O 1
ATOM 2648 N N . PHE A 1 358 ? -16.741 20.731 -4.566 1.00 86.31 358 PHE A N 1
ATOM 2649 C CA . PHE A 1 358 ? -16.487 20.608 -6.010 1.00 86.31 358 PHE A CA 1
ATOM 2650 C C . PHE A 1 358 ? -17.637 19.989 -6.814 1.00 86.31 358 PHE A C 1
ATOM 2652 O O . PHE A 1 358 ? -17.513 19.746 -8.014 1.00 86.31 358 PHE A O 1
ATOM 2659 N N . GLY A 1 359 ? -18.772 19.725 -6.170 1.00 84.31 359 GLY A N 1
ATOM 2660 C CA . GLY A 1 359 ? -19.957 19.100 -6.750 1.00 84.31 359 GLY A CA 1
ATOM 2661 C C . GLY A 1 359 ? -19.838 17.580 -6.811 1.00 84.31 359 GLY A C 1
ATOM 2662 O O . GLY A 1 359 ? -20.704 16.867 -6.304 1.00 84.31 359 GLY A O 1
ATOM 2663 N N . THR A 1 360 ? -18.763 17.054 -7.398 1.00 84.12 360 THR A N 1
ATOM 2664 C CA . THR A 1 360 ? -18.530 15.606 -7.475 1.00 84.12 360 THR A CA 1
ATOM 2665 C C . THR A 1 360 ? -17.060 15.262 -7.251 1.00 84.12 360 THR A C 1
ATOM 2667 O O . THR A 1 360 ? -16.159 15.779 -7.916 1.00 84.12 360 THR A O 1
ATOM 2670 N N . GLY A 1 361 ? -16.831 14.365 -6.298 1.00 81.56 361 GLY A N 1
ATOM 2671 C CA . GLY A 1 361 ? -15.533 13.828 -5.926 1.00 81.56 361 GLY A CA 1
ATOM 2672 C C . GLY A 1 361 ? -15.301 12.431 -6.488 1.00 81.56 361 GLY A C 1
ATOM 2673 O O . GLY A 1 361 ? -16.220 11.776 -6.986 1.00 81.56 361 GLY A O 1
ATOM 2674 N N . VAL A 1 362 ? -14.042 12.006 -6.422 1.00 82.69 362 VAL A N 1
ATOM 2675 C CA . VAL A 1 362 ? -13.598 10.666 -6.804 1.00 82.69 362 VAL A CA 1
ATOM 2676 C C . VAL A 1 362 ? -12.788 10.103 -5.647 1.00 82.69 362 VAL A C 1
ATOM 2678 O O . VAL A 1 362 ? -11.835 10.737 -5.195 1.00 82.69 362 VAL A O 1
ATOM 2681 N N . ALA A 1 363 ? -13.160 8.912 -5.199 1.00 84.25 363 ALA A N 1
ATOM 2682 C CA . ALA A 1 363 ? -12.398 8.105 -4.262 1.00 84.25 363 ALA A CA 1
ATOM 2683 C C . ALA A 1 363 ? -12.051 6.760 -4.908 1.00 84.25 363 ALA A C 1
ATOM 2685 O O . ALA A 1 363 ? -12.749 6.285 -5.801 1.00 84.25 363 ALA A O 1
ATOM 2686 N N . LEU A 1 364 ? -10.977 6.134 -4.454 1.00 86.56 364 LEU A N 1
ATOM 2687 C CA . LEU A 1 364 ? -10.615 4.776 -4.828 1.00 86.56 364 LEU A CA 1
ATOM 2688 C C . LEU A 1 364 ? -11.318 3.770 -3.933 1.00 86.56 364 LEU A C 1
ATOM 2690 O O . LEU A 1 364 ? -11.246 3.882 -2.707 1.00 86.56 364 LEU A O 1
ATOM 2694 N N . GLY A 1 365 ? -11.980 2.814 -4.584 1.00 83.06 365 GLY A N 1
ATOM 2695 C CA . GLY A 1 365 ? -12.587 1.617 -4.022 1.00 83.06 365 GLY A CA 1
ATOM 2696 C C . GLY A 1 365 ? -11.577 0.729 -3.295 1.00 83.06 365 GLY A C 1
ATOM 2697 O O . GLY A 1 365 ? -10.367 0.851 -3.471 1.00 83.06 365 GLY A O 1
ATOM 2698 N N . TYR A 1 366 ? -12.086 -0.207 -2.499 1.00 88.25 366 TYR A N 1
ATOM 2699 C CA . TYR A 1 366 ? -11.260 -1.275 -1.948 1.00 88.25 366 TYR A CA 1
ATOM 2700 C C . TYR A 1 366 ? -10.915 -2.295 -3.058 1.00 88.25 366 TYR A C 1
ATOM 2702 O O . TYR A 1 366 ? -11.845 -2.781 -3.706 1.00 88.25 366 TYR A O 1
ATOM 2710 N N . PRO A 1 367 ? -9.629 -2.613 -3.331 1.00 88.31 367 PRO A N 1
ATOM 2711 C CA . PRO A 1 367 ? -9.252 -3.368 -4.539 1.00 88.31 367 PRO A CA 1
ATOM 2712 C C . PRO A 1 367 ? -9.799 -4.802 -4.636 1.00 88.31 367 PRO A C 1
ATOM 2714 O O . PRO A 1 367 ? -10.200 -5.210 -5.736 1.00 88.31 367 PRO A O 1
ATOM 2717 N N . PRO A 1 368 ? -9.846 -5.600 -3.550 1.00 93.50 368 PRO A N 1
ATOM 2718 C CA . PRO A 1 368 ? -10.516 -6.895 -3.584 1.00 93.50 368 PRO A CA 1
ATOM 2719 C C . PRO A 1 368 ? -12.008 -6.780 -3.888 1.00 93.50 368 PRO A C 1
ATOM 2721 O O . PRO A 1 368 ? -12.757 -6.070 -3.216 1.00 93.50 368 PRO A O 1
ATOM 2724 N N . ARG A 1 369 ? -12.469 -7.571 -4.858 1.00 92.50 369 ARG A N 1
ATOM 2725 C CA . ARG A 1 369 ? -13.896 -7.738 -5.142 1.00 92.50 369 ARG A CA 1
ATOM 2726 C C . ARG A 1 369 ? -14.422 -8.969 -4.422 1.00 92.50 369 ARG A C 1
ATOM 2728 O O . ARG A 1 369 ? -14.054 -10.088 -4.765 1.00 92.50 369 ARG A O 1
ATOM 2735 N N . LEU A 1 370 ? -15.305 -8.749 -3.456 1.00 92.00 370 LEU A N 1
ATOM 2736 C CA . LEU A 1 370 ? -16.059 -9.804 -2.786 1.00 92.00 370 LEU A CA 1
ATOM 2737 C C . LEU A 1 370 ? -17.383 -10.002 -3.523 1.00 92.00 370 LEU A C 1
ATOM 2739 O O . LEU A 1 370 ? -18.067 -9.027 -3.851 1.00 92.00 370 LEU A O 1
ATOM 2743 N N . ARG A 1 371 ? -17.749 -11.252 -3.808 1.00 90.50 371 ARG A N 1
ATOM 2744 C CA . ARG A 1 371 ? -18.919 -11.558 -4.638 1.00 90.50 371 ARG A CA 1
ATOM 2745 C C . ARG A 1 371 ? -20.241 -11.410 -3.886 1.00 90.50 371 ARG A C 1
ATOM 2747 O O . ARG A 1 371 ? -21.217 -10.978 -4.498 1.00 90.50 371 ARG A O 1
ATOM 2754 N N . ARG A 1 372 ? -20.306 -11.775 -2.603 1.00 85.88 372 ARG A N 1
ATOM 2755 C CA . ARG A 1 372 ? -21.549 -11.759 -1.805 1.00 85.88 372 ARG A CA 1
ATOM 2756 C C . ARG A 1 372 ? -21.612 -10.614 -0.808 1.00 85.88 372 ARG A C 1
ATOM 2758 O O . ARG A 1 372 ? -22.703 -10.103 -0.566 1.00 85.88 372 ARG A O 1
ATOM 2765 N N . ALA A 1 373 ? -20.469 -10.175 -0.292 1.00 82.00 373 ALA A N 1
ATOM 2766 C CA . ALA A 1 373 ? -20.351 -9.016 0.586 1.00 82.00 373 ALA A CA 1
ATOM 2767 C C . ALA A 1 373 ? -19.450 -7.923 -0.027 1.00 82.00 373 ALA A C 1
ATOM 2769 O O . ALA A 1 373 ? -18.359 -7.681 0.492 1.00 82.00 373 ALA A O 1
ATOM 2770 N N . PRO A 1 374 ? -19.864 -7.262 -1.132 1.00 83.69 374 PRO A N 1
ATOM 2771 C CA . PRO A 1 374 ? -19.029 -6.270 -1.803 1.00 83.69 374 PRO A CA 1
ATOM 2772 C C . PRO A 1 374 ? -18.562 -5.171 -0.846 1.00 83.69 374 PRO A C 1
ATOM 2774 O O . PRO A 1 374 ? -19.386 -4.512 -0.210 1.00 83.69 374 PRO A O 1
ATOM 2777 N N . ALA A 1 375 ? -17.249 -4.947 -0.790 1.00 82.25 375 ALA A N 1
ATOM 2778 C CA . ALA A 1 375 ? -16.679 -3.821 -0.066 1.00 82.25 375 ALA A CA 1
ATOM 2779 C C . ALA A 1 375 ? -17.024 -2.517 -0.799 1.00 82.25 375 ALA A C 1
ATOM 2781 O O . ALA A 1 375 ? -16.728 -2.362 -1.987 1.00 82.25 375 ALA A O 1
ATOM 2782 N N . ARG A 1 376 ? -17.702 -1.591 -0.118 1.00 79.88 376 ARG A N 1
ATOM 2783 C CA . ARG A 1 376 ? -18.222 -0.349 -0.700 1.00 79.88 376 ARG A CA 1
ATOM 2784 C C . ARG A 1 376 ? -18.187 0.770 0.322 1.00 79.88 376 ARG A C 1
ATOM 2786 O O . ARG A 1 376 ? -18.619 0.587 1.454 1.00 79.88 376 ARG A O 1
ATOM 2793 N N . PHE A 1 377 ? -17.777 1.956 -0.112 1.00 81.00 377 PHE A N 1
ATOM 2794 C CA . PHE A 1 377 ? -17.963 3.155 0.697 1.00 81.00 377 PHE A CA 1
ATOM 2795 C C . PHE A 1 377 ? -19.358 3.731 0.466 1.00 81.00 377 PHE A C 1
ATOM 2797 O O . PHE A 1 377 ? -19.845 3.801 -0.662 1.00 81.00 377 PHE A O 1
ATOM 2804 N N . SER A 1 378 ? -19.994 4.168 1.548 1.00 69.75 378 SER A N 1
ATOM 2805 C CA . SER A 1 378 ? -21.312 4.811 1.531 1.00 69.75 378 SER A CA 1
ATOM 2806 C C . SER A 1 378 ? -21.259 6.297 1.154 1.00 69.75 378 SER A C 1
ATOM 2808 O O . SER A 1 378 ? -22.289 6.886 0.835 1.00 69.75 378 SER A O 1
ATOM 2810 N N . ARG A 1 379 ? -20.074 6.918 1.213 1.00 81.88 379 ARG A N 1
ATOM 2811 C CA . ARG A 1 379 ? -19.832 8.351 0.981 1.00 81.88 379 ARG A CA 1
ATOM 2812 C C . ARG A 1 379 ? -18.352 8.618 0.691 1.00 81.88 379 ARG A C 1
ATOM 2814 O O . ARG A 1 379 ? -17.505 7.781 1.004 1.00 81.88 379 ARG A O 1
ATOM 2821 N N . GLY A 1 380 ? -18.040 9.792 0.145 1.00 86.06 380 GLY A N 1
ATOM 2822 C CA . GLY A 1 380 ? -16.677 10.334 0.183 1.00 86.06 380 GLY A CA 1
ATOM 2823 C C . GLY A 1 380 ? -16.295 10.815 1.582 1.00 86.06 380 GLY A C 1
ATOM 2824 O O . GLY A 1 380 ? -17.097 10.739 2.515 1.00 86.06 380 GLY A O 1
ATOM 2825 N N . GLY A 1 381 ? -15.069 11.306 1.736 1.00 88.94 381 GLY A N 1
ATOM 2826 C CA . GLY A 1 381 ? -14.598 11.822 3.017 1.00 88.94 381 GLY A CA 1
ATOM 2827 C C . GLY A 1 381 ? -15.367 13.070 3.470 1.00 88.94 381 GLY A C 1
ATOM 2828 O O . GLY A 1 381 ? -15.676 13.921 2.630 1.00 88.94 381 GLY A O 1
ATOM 2829 N N . PRO A 1 382 ? -15.688 13.162 4.772 1.00 91.88 382 PRO A N 1
ATOM 2830 C CA . PRO A 1 382 ? -16.562 14.192 5.335 1.00 91.88 382 PRO A CA 1
ATOM 2831 C C . PRO A 1 382 ? -15.869 15.555 5.468 1.00 91.88 382 PRO A C 1
ATOM 2833 O O . PRO A 1 382 ? -14.647 15.625 5.630 1.00 91.88 382 PRO A O 1
ATOM 2836 N N . LEU A 1 383 ? -16.650 16.636 5.487 1.00 93.50 383 LEU A N 1
ATOM 2837 C CA . LEU A 1 383 ? -16.176 17.941 5.959 1.00 93.50 383 LEU A CA 1
ATOM 2838 C C . LEU A 1 383 ? -15.790 17.861 7.443 1.00 93.50 383 LEU A C 1
ATOM 2840 O O . LEU A 1 383 ? -16.299 17.010 8.179 1.00 93.50 383 LEU A O 1
ATOM 2844 N N . LEU A 1 384 ? -14.918 18.753 7.922 1.00 95.19 384 LEU A N 1
ATOM 2845 C CA . LEU A 1 384 ? -14.569 18.793 9.345 1.00 95.19 384 LEU A CA 1
ATOM 2846 C C . LEU A 1 384 ? -15.823 19.043 10.193 1.00 95.19 384 LEU A C 1
ATOM 2848 O O . LEU A 1 384 ? -16.471 20.081 10.077 1.00 95.19 384 LEU A O 1
ATOM 2852 N N . GLY A 1 385 ? -16.156 18.093 11.067 1.00 95.38 385 GLY A N 1
ATOM 2853 C CA . GLY A 1 385 ? -17.318 18.176 11.951 1.00 95.38 385 GLY A CA 1
ATOM 2854 C C . GLY A 1 385 ? -18.673 18.024 11.259 1.00 95.38 385 GLY A C 1
ATOM 2855 O O . GLY A 1 385 ? -19.693 18.361 11.862 1.00 95.38 385 GLY A O 1
ATOM 2856 N N . GLU A 1 386 ? -18.713 17.519 10.020 1.00 95.12 386 GLU A N 1
ATOM 2857 C CA . GLU A 1 386 ? -19.958 17.307 9.263 1.00 95.12 386 GLU A CA 1
ATOM 2858 C C . GLU A 1 386 ? -20.995 16.486 10.043 1.00 95.12 386 GLU A C 1
ATOM 2860 O O . GLU A 1 386 ? -22.194 16.754 9.963 1.00 95.12 386 GLU A O 1
ATOM 2865 N N . ASP A 1 387 ? -20.536 15.536 10.859 1.00 96.38 387 ASP A N 1
ATOM 2866 C CA . ASP A 1 387 ? -21.384 14.589 11.575 1.00 96.38 387 ASP A CA 1
ATOM 2867 C C . ASP A 1 387 ? -21.567 14.944 13.064 1.00 96.38 387 ASP A C 1
ATOM 2869 O O . ASP A 1 387 ? -22.079 14.124 13.828 1.00 96.38 387 ASP A O 1
ATOM 2873 N N . ASN A 1 388 ? -21.222 16.169 13.494 1.00 97.00 388 ASN A N 1
ATOM 2874 C CA . ASN A 1 388 ? -21.332 16.607 14.897 1.00 97.00 388 ASN A CA 1
ATOM 2875 C C . ASN A 1 388 ? -22.713 16.342 15.507 1.00 97.00 388 ASN A C 1
ATOM 2877 O O . ASN A 1 388 ? -22.795 15.836 16.621 1.00 97.00 388 ASN A O 1
ATOM 2881 N N . ARG A 1 389 ? -23.801 16.648 14.785 1.00 95.12 389 ARG A N 1
ATOM 2882 C CA . ARG A 1 389 ? -25.167 16.441 15.301 1.00 95.12 389 ARG A CA 1
ATOM 2883 C C . ARG A 1 389 ? -25.454 14.977 15.604 1.00 95.12 389 ARG A C 1
ATOM 2885 O O . ARG A 1 389 ? -26.069 14.681 16.620 1.00 95.12 389 ARG A O 1
ATOM 2892 N N . TYR A 1 390 ? -24.999 14.076 14.740 1.00 95.00 390 TYR A N 1
ATOM 2893 C CA . TYR A 1 390 ? -25.167 12.646 14.954 1.00 95.00 390 TYR A CA 1
ATOM 2894 C C . TYR A 1 390 ? -24.280 12.158 16.100 1.00 95.00 390 TYR A C 1
ATOM 2896 O O . TYR A 1 390 ? -24.766 11.564 17.058 1.00 95.00 390 TYR A O 1
ATOM 2904 N N . VAL A 1 391 ? -22.981 12.448 16.027 1.00 96.12 391 VAL A N 1
ATOM 2905 C CA . VAL A 1 391 ? -22.001 11.922 16.981 1.00 96.12 391 VAL A CA 1
ATOM 2906 C C . VAL A 1 391 ? -22.240 12.485 18.384 1.00 96.12 391 VAL A C 1
ATOM 2908 O O . VAL A 1 391 ? -22.278 11.740 19.354 1.00 96.12 391 VAL A O 1
ATOM 2911 N N . LEU A 1 392 ? -22.451 13.792 18.520 1.00 97.19 392 LEU A N 1
ATOM 2912 C CA . LEU A 1 392 ? -22.666 14.421 19.823 1.00 97.19 392 LEU A CA 1
ATOM 2913 C C . LEU A 1 392 ? -24.125 14.303 20.281 1.00 97.19 392 LEU A C 1
ATOM 2915 O O . LEU A 1 392 ? -24.377 14.099 21.465 1.00 97.19 392 LEU A O 1
ATOM 2919 N N . GLY A 1 393 ? -25.088 14.413 19.366 1.00 95.50 393 GLY A N 1
ATOM 2920 C CA . GLY A 1 393 ? -26.512 14.393 19.701 1.00 95.50 393 GLY A CA 1
ATOM 2921 C C . GLY A 1 393 ? -27.079 12.990 19.861 1.00 95.50 393 GLY A C 1
ATOM 2922 O O . GLY A 1 393 ? -27.574 12.652 20.930 1.00 95.50 393 GLY A O 1
ATOM 2923 N N . GLU A 1 394 ? -27.007 12.157 18.824 1.00 93.81 394 GLU A N 1
ATOM 2924 C CA . GLU A 1 394 ? -27.625 10.824 18.846 1.00 93.81 394 GLU A CA 1
ATOM 2925 C C . GLU A 1 394 ? -26.795 9.798 19.626 1.00 93.81 394 GLU A C 1
ATOM 2927 O O . GLU A 1 394 ? -27.366 9.019 20.387 1.00 93.81 394 GLU A O 1
ATOM 2932 N N . LEU A 1 395 ? -25.462 9.793 19.476 1.00 93.31 395 LEU A N 1
ATOM 2933 C CA . LEU A 1 395 ? -24.615 8.812 20.171 1.00 93.31 395 LEU A CA 1
ATOM 2934 C C . LEU A 1 395 ? -24.315 9.208 21.619 1.00 93.31 395 LEU A C 1
ATOM 2936 O O . LEU A 1 395 ? -24.385 8.365 22.510 1.00 93.31 395 LEU A O 1
ATOM 2940 N N . LEU A 1 396 ? -23.986 10.481 21.864 1.00 95.38 396 LEU A N 1
ATOM 2941 C CA . LEU A 1 396 ? -23.657 10.971 23.206 1.00 95.38 396 LEU A CA 1
ATOM 2942 C C . LEU A 1 396 ? -24.839 11.643 23.932 1.00 95.38 396 LEU A C 1
ATOM 2944 O O . LEU A 1 396 ? -24.719 11.958 25.114 1.00 95.38 396 LEU A O 1
ATOM 2948 N N . GLY A 1 397 ? -25.982 11.869 23.285 1.00 95.38 397 GLY A N 1
ATOM 2949 C CA . GLY A 1 397 ? -27.166 12.428 23.950 1.00 95.38 397 GLY A CA 1
ATOM 2950 C C . GLY A 1 397 ? -27.079 13.919 24.301 1.00 95.38 397 GLY A C 1
ATOM 2951 O O . GLY A 1 397 ? -27.845 14.373 25.151 1.00 95.38 397 GLY A O 1
ATOM 2952 N N . LEU A 1 398 ? -26.160 14.692 23.707 1.00 96.56 398 LEU A N 1
ATOM 2953 C CA . LEU A 1 398 ? -26.062 16.136 23.963 1.00 96.56 398 LEU A CA 1
ATOM 2954 C C . LEU A 1 398 ? -27.189 16.883 23.241 1.00 96.56 398 LEU A C 1
ATOM 2956 O O . LEU A 1 398 ? -27.319 16.802 22.018 1.00 96.56 398 LEU A O 1
ATOM 2960 N N . GLY A 1 399 ? -27.960 17.685 23.976 1.00 96.25 399 GLY A N 1
ATOM 2961 C CA . GLY A 1 399 ? -28.992 18.542 23.386 1.00 96.25 399 GLY A CA 1
ATOM 2962 C C . GLY A 1 399 ? -28.418 19.706 22.565 1.00 96.25 399 GLY A C 1
ATOM 2963 O O . GLY A 1 399 ? -27.281 20.133 22.771 1.00 96.25 399 GLY A O 1
ATOM 2964 N N . ASP A 1 400 ? -29.233 20.283 21.677 1.00 94.81 400 ASP A N 1
ATOM 2965 C CA . ASP A 1 400 ? -28.828 21.379 20.776 1.00 94.81 400 ASP A CA 1
ATOM 2966 C C . ASP A 1 400 ? -28.242 22.598 21.512 1.00 94.81 400 ASP A C 1
ATOM 2968 O O . ASP A 1 400 ? -27.297 23.231 21.034 1.00 94.81 400 ASP A O 1
ATOM 2972 N N . ALA A 1 401 ? -28.779 22.925 22.693 1.00 96.56 401 ALA A N 1
ATOM 2973 C CA . ALA A 1 401 ? -28.291 24.033 23.512 1.00 96.56 401 ALA A CA 1
ATOM 2974 C C . ALA A 1 401 ? -26.871 23.776 24.045 1.00 96.56 401 ALA A C 1
ATOM 2976 O O . ALA A 1 401 ? -26.032 24.677 24.023 1.00 96.56 401 ALA A O 1
ATOM 2977 N N . GLU A 1 402 ? -26.581 22.543 24.471 1.00 97.00 402 GLU A N 1
ATOM 2978 C CA . GLU A 1 402 ? -25.248 22.156 24.940 1.00 97.00 402 GLU A CA 1
ATOM 2979 C C . GLU A 1 402 ? -24.248 22.146 23.782 1.00 97.00 402 GLU A C 1
ATOM 2981 O O . GLU A 1 402 ? -23.169 22.724 23.899 1.00 97.00 402 GLU A O 1
ATOM 2986 N N . GLN A 1 403 ? -24.622 21.579 22.630 1.00 96.25 403 GLN A N 1
ATOM 2987 C CA . GLN A 1 403 ? -23.776 21.602 21.432 1.00 96.25 403 GLN A CA 1
ATOM 2988 C C . GLN A 1 403 ? -23.468 23.038 20.982 1.00 96.25 403 GLN A C 1
ATOM 2990 O O . GLN A 1 403 ? -22.323 23.349 20.659 1.00 96.25 403 GLN A O 1
ATOM 2995 N N . THR A 1 404 ? -24.457 23.938 21.031 1.00 97.06 404 THR A N 1
ATOM 2996 C CA . THR A 1 404 ? -24.261 25.363 20.721 1.00 97.06 404 THR A CA 1
ATOM 2997 C C . THR A 1 404 ? -23.272 26.011 21.689 1.00 97.06 404 THR A C 1
ATOM 2999 O O . THR A 1 404 ? -22.346 26.689 21.246 1.00 97.06 404 THR A O 1
ATOM 3002 N N . ALA A 1 405 ? -23.412 25.762 22.995 1.00 97.56 405 ALA A N 1
ATOM 3003 C CA . ALA A 1 405 ? -22.494 26.285 24.004 1.00 97.56 405 ALA A CA 1
ATOM 3004 C C . ALA A 1 405 ? -21.056 25.774 23.801 1.00 97.56 405 ALA A C 1
ATOM 3006 O O . ALA A 1 405 ? -20.109 26.558 23.878 1.00 97.56 405 ALA A O 1
ATOM 3007 N N . LEU A 1 406 ? -20.886 24.489 23.473 1.00 97.88 406 LEU A N 1
ATOM 3008 C CA . LEU A 1 406 ? -19.582 23.896 23.157 1.00 97.88 406 LEU A CA 1
ATOM 3009 C C . LEU A 1 406 ? -18.956 24.507 21.900 1.00 97.88 406 LEU A C 1
ATOM 3011 O O . LEU A 1 406 ? -17.743 24.711 21.859 1.00 97.88 406 LEU A O 1
ATOM 3015 N N . THR A 1 407 ? -19.764 24.829 20.889 1.00 96.81 407 THR A N 1
ATOM 3016 C CA . THR A 1 407 ? -19.293 25.545 19.700 1.00 96.81 407 THR A CA 1
ATOM 3017 C C . THR A 1 407 ? -18.876 26.974 20.020 1.00 96.81 407 THR A C 1
ATOM 3019 O O . THR A 1 407 ? -17.800 27.392 19.599 1.00 96.81 407 THR A O 1
ATOM 3022 N N . THR A 1 408 ? -19.662 27.718 20.802 1.00 97.06 408 THR A N 1
ATOM 3023 C CA . THR A 1 408 ? -19.290 29.074 21.240 1.00 97.06 408 THR A CA 1
ATOM 3024 C C . THR A 1 408 ? -18.008 29.075 22.074 1.00 97.06 408 THR A C 1
ATOM 3026 O O . THR A 1 408 ? -17.199 29.987 21.941 1.00 97.06 408 THR A O 1
ATOM 3029 N N . ALA A 1 409 ? -17.792 28.040 22.889 1.00 96.56 409 ALA A N 1
ATOM 3030 C CA . ALA A 1 409 ? -16.572 27.862 23.675 1.00 96.56 409 ALA A CA 1
ATOM 3031 C C . ALA A 1 409 ? -15.357 27.396 22.847 1.00 96.56 409 ALA A C 1
ATOM 3033 O O . ALA A 1 409 ? -14.259 27.305 23.386 1.00 96.56 409 ALA A O 1
ATOM 3034 N N . GLY A 1 410 ? -15.533 27.074 21.560 1.00 95.69 410 GLY A N 1
ATOM 3035 C CA . GLY A 1 410 ? -14.467 26.542 20.708 1.00 95.69 410 GLY A CA 1
ATOM 3036 C C . GLY A 1 410 ? -14.070 25.097 21.026 1.00 95.69 410 GLY A C 1
ATOM 3037 O O . GLY A 1 410 ? -13.037 24.640 20.554 1.00 95.69 410 GLY A O 1
ATOM 3038 N N . VAL A 1 411 ? -14.863 24.367 21.819 1.00 97.62 411 VAL A N 1
ATOM 3039 C CA . VAL A 1 411 ? -14.645 22.935 22.097 1.00 97.62 411 VAL A CA 1
ATOM 3040 C C . VAL A 1 411 ? -15.073 22.095 20.893 1.00 97.62 411 VAL A C 1
ATOM 3042 O O . VAL A 1 411 ? -14.401 21.130 20.533 1.00 97.62 411 VAL A O 1
ATOM 3045 N N . VAL A 1 412 ? -16.200 22.461 20.272 1.00 97.75 412 VAL A N 1
ATOM 3046 C CA . VAL A 1 412 ? -16.773 21.768 19.111 1.00 97.75 412 VAL A CA 1
ATOM 3047 C C . VAL A 1 412 ? -16.690 22.653 17.876 1.00 97.75 412 VAL A C 1
ATOM 3049 O O . VAL A 1 412 ? -17.211 23.766 17.844 1.00 97.75 412 VAL A O 1
ATOM 3052 N N . HIS A 1 413 ? -16.088 22.130 16.818 1.00 95.81 413 HIS A N 1
ATOM 3053 C CA . HIS A 1 413 ? -15.922 22.805 15.541 1.00 95.81 413 HIS A CA 1
ATOM 3054 C C . HIS A 1 413 ? -17.035 22.375 14.571 1.00 95.81 413 HIS A C 1
ATOM 3056 O O . HIS A 1 413 ? -17.015 21.236 14.108 1.00 95.81 413 HIS A O 1
ATOM 3062 N N . PRO A 1 414 ? -18.017 23.243 14.253 1.00 93.44 414 PRO A N 1
ATOM 3063 C CA . PRO A 1 414 ? -19.085 22.920 13.300 1.00 93.44 414 PRO A CA 1
ATOM 3064 C C . PRO A 1 414 ? -18.537 22.868 11.868 1.00 93.44 414 PRO A C 1
ATOM 3066 O O . PRO A 1 414 ? -17.501 23.485 11.624 1.00 93.44 414 PRO A O 1
ATOM 3069 N N . PRO A 1 415 ? -19.213 22.228 10.902 1.00 92.38 415 PRO A N 1
ATOM 3070 C CA . PRO A 1 415 ? -18.769 22.246 9.511 1.00 92.38 415 PRO A CA 1
ATOM 3071 C C . PRO A 1 415 ? -18.793 23.665 8.938 1.00 92.38 415 PRO A C 1
ATOM 3073 O O . PRO A 1 415 ? -19.675 24.466 9.266 1.00 92.38 415 PRO A O 1
ATOM 3076 N N . VAL A 1 416 ? -17.810 23.993 8.091 1.00 90.75 416 VAL A N 1
ATOM 3077 C CA . VAL A 1 416 ? -17.820 25.275 7.369 1.00 90.75 416 VAL A CA 1
ATOM 3078 C C . VAL A 1 416 ? -18.985 25.307 6.385 1.00 90.75 416 VAL A C 1
ATOM 3080 O O . VAL A 1 416 ? -19.360 24.294 5.793 1.00 90.75 416 VAL A O 1
ATOM 3083 N N . ARG A 1 417 ? -19.557 26.495 6.172 1.00 86.88 417 ARG A N 1
ATOM 3084 C CA . ARG A 1 417 ? -20.525 26.682 5.090 1.00 86.88 417 ARG A CA 1
ATOM 3085 C C . ARG A 1 417 ? -19.783 26.752 3.765 1.00 86.88 417 ARG A C 1
ATOM 3087 O O . ARG A 1 417 ? -18.996 27.669 3.546 1.00 86.88 417 ARG A O 1
ATOM 3094 N N . VAL A 1 418 ? -20.087 25.813 2.880 1.00 85.94 418 VAL A N 1
ATOM 3095 C CA . VAL A 1 418 ? -19.585 25.816 1.507 1.00 85.94 418 VAL A CA 1
ATOM 3096 C C . VAL A 1 418 ? -20.605 26.512 0.606 1.00 85.94 418 VAL A C 1
ATOM 3098 O O . VAL A 1 418 ? -21.806 26.266 0.711 1.00 85.94 418 VAL A O 1
ATOM 3101 N N . GLY A 1 419 ? -20.128 27.442 -0.223 1.00 85.19 419 GLY A N 1
ATOM 3102 C CA . GLY A 1 419 ? -20.946 28.171 -1.192 1.00 85.19 419 GLY A CA 1
ATOM 3103 C C . GLY A 1 419 ? -21.192 27.367 -2.471 1.00 85.19 419 GLY A C 1
ATOM 3104 O O . GLY A 1 419 ? -21.404 26.159 -2.438 1.00 85.19 419 GLY A O 1
ATOM 3105 N N . ALA A 1 420 ? -21.159 28.045 -3.620 1.00 86.50 420 ALA A N 1
ATOM 3106 C CA . ALA A 1 420 ? -21.184 27.357 -4.908 1.00 86.50 420 ALA A CA 1
ATOM 3107 C C . ALA A 1 420 ? -19.921 26.485 -5.084 1.00 86.50 420 ALA A C 1
ATOM 3109 O O . ALA A 1 420 ? -18.841 26.921 -4.673 1.00 86.50 420 ALA A O 1
ATOM 3110 N N . PRO A 1 421 ? -20.026 25.300 -5.719 1.00 87.88 421 PRO A N 1
ATOM 3111 C CA . PRO A 1 421 ? -18.872 24.447 -5.966 1.00 87.88 421 PRO A CA 1
ATOM 3112 C C . PRO A 1 421 ? -17.764 25.154 -6.751 1.00 87.88 421 PRO A C 1
ATOM 3114 O O . PRO A 1 421 ? -18.025 25.842 -7.742 1.00 87.88 421 PRO A O 1
ATOM 3117 N N . PHE A 1 422 ? -16.519 24.934 -6.342 1.00 88.38 422 PHE A N 1
ATOM 3118 C CA . PHE A 1 422 ? -15.343 25.371 -7.077 1.00 88.38 422 PHE A CA 1
ATOM 3119 C C . PHE A 1 422 ? -15.165 24.532 -8.352 1.00 88.38 422 PHE A C 1
ATOM 3121 O O . PHE A 1 422 ? -15.386 23.316 -8.338 1.00 88.38 422 PHE A O 1
ATOM 3128 N N . PRO A 1 423 ? -14.735 25.142 -9.469 1.00 85.50 423 PRO A N 1
ATOM 3129 C CA . PRO A 1 423 ? -14.406 24.389 -10.670 1.00 85.50 423 PRO A CA 1
ATOM 3130 C C . PRO A 1 423 ? -13.145 23.547 -10.445 1.00 85.50 423 PRO A C 1
ATOM 3132 O O . PRO A 1 423 ? -12.186 24.008 -9.834 1.00 85.50 423 PRO A O 1
ATOM 3135 N N . ARG A 1 424 ? -13.113 22.336 -11.010 1.00 84.44 424 ARG A N 1
ATOM 3136 C CA . ARG A 1 424 ? -11.916 21.483 -11.058 1.00 84.44 424 ARG A CA 1
ATOM 3137 C C . ARG A 1 424 ? -11.357 21.423 -12.487 1.00 84.44 424 ARG A C 1
ATOM 3139 O O . ARG A 1 424 ? -11.974 20.780 -13.340 1.00 84.44 424 ARG A O 1
ATOM 3146 N N . PRO A 1 425 ? -10.219 22.082 -12.776 1.00 83.50 425 PRO A N 1
ATOM 3147 C CA . PRO A 1 425 ? -9.578 22.085 -14.092 1.00 83.50 425 PRO A CA 1
ATOM 3148 C C . PRO A 1 425 ? -9.401 20.715 -14.758 1.00 83.50 425 PRO A C 1
ATOM 3150 O O . PRO A 1 425 ? -9.553 20.618 -15.973 1.00 83.50 425 PRO A O 1
ATOM 3153 N N . GLY A 1 426 ? -9.092 19.662 -13.996 1.00 83.00 426 GLY A N 1
ATOM 3154 C CA . GLY A 1 426 ? -8.881 18.316 -14.539 1.00 83.00 426 GLY A CA 1
ATOM 3155 C C . GLY A 1 426 ? -10.157 17.504 -14.747 1.00 83.00 426 GLY A C 1
ATOM 3156 O O . GLY A 1 426 ? -10.148 16.499 -15.452 1.00 83.00 426 GLY A O 1
ATOM 3157 N N . TYR A 1 427 ? -11.280 17.943 -14.184 1.00 80.69 427 TYR A N 1
ATOM 3158 C CA . TYR A 1 427 ? -12.542 17.207 -14.210 1.00 80.69 427 TYR A CA 1
ATOM 3159 C C . TYR A 1 427 ? -13.107 16.905 -15.611 1.00 80.69 427 TYR A C 1
ATOM 3161 O O . TYR A 1 427 ? -13.657 15.818 -15.806 1.00 80.69 427 TYR A O 1
ATOM 3169 N N . PRO A 1 428 ? -12.944 17.777 -16.631 1.00 82.38 428 PRO A N 1
ATOM 3170 C CA . PRO A 1 428 ? -13.330 17.450 -18.002 1.00 82.38 428 PRO A CA 1
ATOM 3171 C C . PRO A 1 428 ? -12.687 16.165 -18.551 1.00 82.38 428 PRO A C 1
ATOM 3173 O O . PRO A 1 428 ? -13.303 15.517 -19.399 1.00 82.38 428 PRO A O 1
ATOM 3176 N N . LEU A 1 429 ? -11.507 15.762 -18.057 1.00 78.94 429 LEU A N 1
ATOM 3177 C CA . LEU A 1 429 ? -10.840 14.512 -18.451 1.00 78.94 429 LEU A CA 1
ATOM 3178 C C . LEU A 1 429 ? -11.647 13.282 -18.018 1.00 78.94 429 LEU A C 1
ATOM 3180 O O . LEU A 1 429 ? -11.765 12.322 -18.773 1.00 78.94 429 LEU A O 1
ATOM 3184 N N . ALA A 1 430 ? -12.281 13.346 -16.848 1.00 77.31 430 ALA A N 1
ATOM 3185 C CA . ALA A 1 430 ? -13.128 12.292 -16.295 1.00 77.31 430 ALA A CA 1
ATOM 3186 C C . ALA A 1 430 ? -14.600 12.402 -16.730 1.00 77.31 430 ALA A C 1
ATOM 3188 O O . ALA A 1 430 ? -15.461 11.705 -16.200 1.00 77.31 430 ALA A O 1
ATOM 3189 N N . ARG A 1 431 ? -14.939 13.250 -17.713 1.00 76.38 431 ARG A N 1
ATOM 3190 C CA . ARG A 1 431 ? -16.343 13.479 -18.100 1.00 76.38 431 ARG A CA 1
ATOM 3191 C C . ARG A 1 431 ? -17.042 12.222 -18.623 1.00 76.38 431 ARG A C 1
ATOM 3193 O O . ARG A 1 431 ? -18.258 12.121 -18.505 1.00 76.38 431 ARG A O 1
ATOM 3200 N N . HIS A 1 432 ? -16.309 11.271 -19.198 1.00 72.06 432 HIS A N 1
ATOM 3201 C CA . HIS A 1 432 ? -16.873 9.977 -19.597 1.00 72.06 432 HIS A CA 1
ATOM 3202 C C . HIS A 1 432 ? -17.220 9.109 -18.377 1.00 72.06 432 HIS A C 1
ATOM 3204 O O . HIS A 1 432 ? -18.261 8.456 -18.407 1.00 72.06 432 HIS A O 1
ATOM 3210 N N . LEU A 1 433 ? -16.450 9.195 -17.278 1.00 71.31 433 LEU A N 1
ATOM 3211 C CA . LEU A 1 433 ? -16.815 8.579 -15.998 1.00 71.31 433 LEU A CA 1
ATOM 3212 C C . LEU A 1 433 ? -18.122 9.166 -15.443 1.00 71.31 433 LEU A C 1
ATOM 3214 O O . LEU A 1 433 ? -18.764 8.557 -14.621 1.00 71.31 433 LEU A O 1
ATOM 3218 N N . LEU A 1 434 ? -18.584 10.335 -15.879 1.00 67.31 434 LEU A N 1
ATOM 3219 C CA . LEU A 1 434 ? -19.875 10.874 -15.418 1.00 67.31 434 LEU A CA 1
ATOM 3220 C C . LEU A 1 434 ? -21.044 10.506 -16.327 1.00 67.31 434 LEU A C 1
ATOM 3222 O O . LEU A 1 434 ? -22.199 10.715 -15.967 1.00 67.31 434 LEU A O 1
ATOM 3226 N N . ARG A 1 435 ? -20.747 10.037 -17.542 1.00 65.88 435 ARG A N 1
ATOM 3227 C CA . ARG A 1 435 ? -21.743 9.747 -18.581 1.00 65.88 435 ARG A CA 1
ATOM 3228 C C . ARG A 1 435 ? -22.171 8.291 -18.606 1.00 65.88 435 ARG A C 1
ATOM 3230 O O . ARG A 1 435 ? -23.222 8.003 -19.169 1.00 65.88 435 ARG A O 1
ATOM 3237 N N . ASP A 1 436 ? -21.363 7.393 -18.060 1.00 58.25 436 ASP A N 1
ATOM 3238 C CA . ASP A 1 436 ? -21.733 5.988 -17.964 1.00 58.25 436 ASP A CA 1
ATOM 3239 C C . ASP A 1 436 ? -22.813 5.836 -16.867 1.00 58.25 436 ASP A C 1
ATOM 3241 O O . ASP A 1 436 ? -22.570 6.161 -15.703 1.00 58.25 436 ASP A O 1
ATOM 3245 N N . PRO A 1 437 ? -24.034 5.390 -17.212 1.00 40.38 437 PRO A N 1
ATOM 3246 C CA . PRO A 1 437 ? -25.142 5.272 -16.265 1.00 40.38 437 PRO A CA 1
ATOM 3247 C C . PRO A 1 437 ? -24.932 4.171 -15.211 1.00 40.38 437 PRO A C 1
ATOM 3249 O O . PRO A 1 437 ? -25.793 3.995 -14.351 1.00 40.38 437 PRO A O 1
ATOM 3252 N N . VAL A 1 438 ? -23.828 3.412 -15.281 1.00 40.34 438 VAL A N 1
ATOM 3253 C CA . VAL A 1 438 ? -23.543 2.254 -14.422 1.00 40.34 438 VAL A CA 1
ATOM 3254 C C . VAL A 1 438 ? -22.490 2.541 -13.338 1.00 40.34 438 VAL A C 1
ATOM 3256 O O . VAL A 1 438 ? -22.084 1.618 -12.627 1.00 40.34 438 VAL A O 1
ATOM 3259 N N . TRP A 1 439 ? -22.057 3.795 -13.150 1.00 48.97 439 TRP A N 1
ATOM 3260 C CA . TRP A 1 439 ? -21.369 4.148 -11.904 1.00 48.97 439 TRP A CA 1
ATOM 3261 C C . TRP A 1 439 ? -22.368 4.051 -10.772 1.00 48.97 439 TRP A C 1
ATOM 3263 O O . TRP A 1 439 ? -23.383 4.749 -10.746 1.00 48.97 439 TRP A O 1
ATOM 3273 N N . GLU A 1 440 ? -22.094 3.133 -9.856 1.00 45.97 440 GLU A N 1
ATOM 3274 C CA . GLU A 1 440 ? -22.903 2.975 -8.668 1.00 45.97 440 GLU A CA 1
ATOM 3275 C C . GLU A 1 440 ? -22.814 4.276 -7.880 1.00 45.97 440 GLU A C 1
ATOM 3277 O O . GLU A 1 440 ? -21.800 4.583 -7.255 1.00 45.97 440 GLU A O 1
ATOM 3282 N N . GLN A 1 441 ? -23.906 5.041 -7.919 1.00 45.56 441 GLN A N 1
ATOM 3283 C CA . GLN A 1 441 ? -24.242 5.936 -6.824 1.00 45.56 441 GLN A CA 1
ATOM 3284 C C . GLN A 1 441 ? -24.034 5.115 -5.548 1.00 45.56 441 GLN A C 1
ATOM 3286 O O . GLN A 1 441 ? -24.532 3.977 -5.501 1.00 45.56 441 GLN A O 1
ATOM 3291 N N . PRO A 1 442 ? -23.278 5.615 -4.552 1.00 47.62 442 PRO A N 1
ATOM 3292 C CA . PRO A 1 442 ? -23.161 4.895 -3.299 1.00 47.62 442 PRO A CA 1
ATOM 3293 C C . PRO A 1 442 ? -24.583 4.545 -2.854 1.00 47.62 442 PRO A C 1
ATOM 3295 O O . PRO A 1 442 ? -25.475 5.395 -2.992 1.00 47.62 442 PRO A O 1
ATOM 3298 N N . PRO A 1 443 ? -24.846 3.297 -2.419 1.00 44.22 443 PRO A N 1
ATOM 3299 C CA . PRO A 1 443 ? -26.163 2.962 -1.908 1.00 44.22 443 PRO A CA 1
ATOM 3300 C C . PRO A 1 443 ? -26.506 4.041 -0.885 1.00 44.22 443 PRO A C 1
ATOM 3302 O O . PRO A 1 443 ? -25.686 4.319 -0.005 1.00 44.22 443 PRO A O 1
ATOM 3305 N N . GLY A 1 444 ? -27.650 4.714 -1.078 1.00 37.91 444 GLY A N 1
ATOM 3306 C CA . GLY A 1 444 ? -28.089 5.784 -0.182 1.00 37.91 444 GLY A CA 1
ATOM 3307 C C . GLY A 1 444 ? -27.924 5.333 1.272 1.00 37.91 444 GLY A C 1
ATOM 3308 O O . GLY A 1 444 ? -27.989 4.124 1.514 1.00 37.91 444 GLY A O 1
ATOM 3309 N N . PRO A 1 445 ? -27.654 6.258 2.212 1.00 40.97 445 PRO A N 1
ATOM 3310 C CA . PRO A 1 445 ? -27.149 5.943 3.547 1.00 40.97 445 PRO A CA 1
ATOM 3311 C C . PRO A 1 445 ? -27.839 4.701 4.106 1.00 40.97 445 PRO A C 1
ATOM 3313 O O . PRO A 1 445 ? -29.056 4.703 4.302 1.00 40.97 445 PRO A O 1
ATOM 3316 N N . GLN A 1 446 ? -27.077 3.612 4.270 1.00 42.69 446 GLN A N 1
ATOM 3317 C CA . GLN A 1 446 ? -27.658 2.375 4.773 1.00 42.69 446 GLN A CA 1
ATOM 3318 C C . GLN A 1 446 ? -28.272 2.659 6.148 1.00 42.69 446 GLN A C 1
ATOM 3320 O O . GLN A 1 446 ? -27.664 3.392 6.936 1.00 42.69 446 GLN A O 1
ATOM 3325 N N . PRO A 1 447 ? -29.474 2.129 6.445 1.00 38.25 447 PRO A N 1
ATOM 3326 C CA . PRO A 1 447 ? -30.082 2.314 7.750 1.00 38.25 447 PRO A CA 1
ATOM 3327 C C . PRO A 1 447 ? -29.108 1.805 8.812 1.00 38.25 447 PRO A C 1
ATOM 3329 O O . PRO A 1 447 ? -28.762 0.624 8.841 1.00 38.25 447 PRO A O 1
ATOM 3332 N N . ARG A 1 448 ? -28.629 2.733 9.644 1.00 50.03 448 ARG A N 1
ATOM 3333 C CA . ARG A 1 448 ? -27.629 2.452 10.673 1.00 50.03 448 ARG A CA 1
ATOM 3334 C C . ARG A 1 448 ? -28.202 1.405 11.634 1.00 50.03 448 ARG A C 1
ATOM 3336 O O . ARG A 1 448 ? -29.369 1.530 12.028 1.00 50.03 448 ARG A O 1
ATOM 3343 N N . PRO A 1 449 ? -27.448 0.354 11.992 1.00 39.72 449 PRO A N 1
ATOM 3344 C CA . PRO A 1 449 ? -27.963 -0.673 12.879 1.00 39.72 449 PRO A CA 1
ATOM 3345 C C . PRO A 1 449 ? -28.417 -0.060 14.208 1.00 39.72 449 PRO A C 1
ATOM 3347 O O . PRO A 1 449 ? -27.649 0.603 14.898 1.00 39.72 449 PRO A O 1
ATOM 3350 N N . ARG A 1 450 ? -29.671 -0.312 14.603 1.00 39.50 450 ARG A N 1
ATOM 3351 C CA . ARG A 1 450 ? -30.251 0.229 15.848 1.00 39.50 450 ARG A CA 1
ATOM 3352 C C . ARG A 1 450 ? -29.495 -0.179 17.121 1.00 39.50 450 ARG A C 1
ATOM 3354 O O . ARG A 1 450 ? -29.665 0.479 18.135 1.00 39.50 450 ARG A O 1
ATOM 3361 N N . HIS A 1 451 ? -28.677 -1.234 17.078 1.00 49.50 451 HIS A N 1
ATOM 3362 C CA . HIS A 1 451 ? -27.876 -1.687 18.222 1.00 49.50 451 HIS A CA 1
ATOM 3363 C C . HIS A 1 451 ? -26.621 -0.836 18.481 1.00 49.50 451 HIS A C 1
ATOM 3365 O O . HIS A 1 451 ? -25.993 -1.005 19.520 1.00 49.50 451 HIS A O 1
ATOM 3371 N N . LEU A 1 452 ? -26.267 0.070 17.561 1.00 49.59 452 LEU A N 1
ATOM 3372 C CA . LEU A 1 452 ? -25.170 1.026 17.728 1.00 49.59 452 LEU A CA 1
ATOM 3373 C C . LEU A 1 452 ? -25.625 2.344 18.385 1.00 49.59 452 LEU A C 1
ATOM 3375 O O . LEU A 1 452 ? -24.783 3.149 18.776 1.00 49.59 452 LEU A O 1
ATOM 3379 N N . VAL A 1 453 ? -26.934 2.576 18.528 1.00 38.28 453 VAL A N 1
ATOM 3380 C CA . VAL A 1 453 ? -27.493 3.770 19.179 1.00 38.28 453 VAL A CA 1
ATOM 3381 C C . VAL A 1 453 ? -27.864 3.416 20.623 1.00 38.28 453 VAL A C 1
ATOM 3383 O O . VAL A 1 453 ? -28.830 2.691 20.853 1.00 38.28 453 VAL A O 1
ATOM 3386 N N . GLY A 1 454 ? -27.099 3.924 21.595 1.00 48.31 454 GLY A N 1
ATOM 3387 C CA . GLY A 1 454 ? -27.325 3.716 23.034 1.00 48.31 454 GLY A CA 1
ATOM 3388 C C . GLY A 1 454 ? -26.283 2.822 23.732 1.00 48.31 454 GLY A C 1
ATOM 3389 O O . GLY A 1 454 ? -25.345 2.345 23.092 1.00 48.31 454 GLY A O 1
ATOM 3390 N N . PRO A 1 455 ? -26.406 2.617 25.061 1.00 37.88 455 PRO A N 1
ATOM 3391 C CA . PRO A 1 455 ? -25.489 1.780 25.830 1.00 37.88 455 PRO A CA 1
ATOM 3392 C C . PRO A 1 455 ? -25.501 0.334 25.324 1.00 37.88 455 PRO A C 1
ATOM 3394 O O . PRO A 1 455 ? -26.555 -0.233 25.030 1.00 37.88 455 PRO A O 1
ATOM 3397 N N . ARG A 1 456 ? -24.298 -0.243 25.235 1.00 37.69 456 ARG A N 1
ATOM 3398 C CA . ARG A 1 456 ? -24.006 -1.580 24.707 1.00 37.69 456 ARG A CA 1
ATOM 3399 C C . ARG A 1 456 ? -24.993 -2.624 25.262 1.00 37.69 456 ARG A C 1
ATOM 3401 O O . ARG A 1 456 ? -25.025 -2.817 26.479 1.00 37.69 456 ARG A O 1
ATOM 3408 N N . PRO A 1 457 ? -25.780 -3.336 24.428 1.00 36.81 457 PRO A N 1
ATOM 3409 C CA . PRO A 1 457 ? -26.436 -4.547 24.902 1.00 36.81 457 PRO A CA 1
ATOM 3410 C C . PRO A 1 457 ? -25.342 -5.543 25.328 1.00 36.81 457 PRO A C 1
ATOM 3412 O O . PRO A 1 457 ? -24.305 -5.607 24.661 1.00 36.81 457 PRO A O 1
ATOM 3415 N N . PRO A 1 458 ? -25.519 -6.301 26.428 1.00 33.72 458 PRO A N 1
ATOM 3416 C CA . PRO A 1 458 ? -24.528 -7.281 26.859 1.00 33.72 458 PRO A CA 1
ATOM 3417 C C . PRO A 1 458 ? -24.193 -8.191 25.680 1.00 33.72 458 PRO A C 1
ATOM 3419 O O . PRO A 1 458 ? -25.103 -8.642 24.980 1.00 33.72 458 PRO A O 1
ATOM 3422 N N . ALA A 1 459 ? -22.896 -8.396 25.427 1.00 38.78 459 ALA A N 1
ATOM 3423 C CA . ALA A 1 459 ? -22.434 -9.221 24.322 1.00 38.78 459 ALA A CA 1
ATOM 3424 C C . ALA A 1 459 ? -23.142 -10.579 24.407 1.00 38.78 459 ALA A C 1
ATOM 3426 O O . ALA A 1 459 ? -22.891 -11.364 25.322 1.00 38.78 459 ALA A O 1
ATOM 3427 N N . GLY A 1 460 ? -24.078 -10.828 23.487 1.00 33.59 460 GLY A N 1
ATOM 3428 C CA . GLY A 1 460 ? -24.681 -12.145 23.356 1.00 33.59 460 GLY A CA 1
ATOM 3429 C C . GLY A 1 460 ? -23.575 -13.177 23.114 1.00 33.59 460 GLY A C 1
ATOM 3430 O O . GLY A 1 460 ? -22.502 -12.804 22.628 1.00 33.59 460 GLY A O 1
ATOM 3431 N N . PRO A 1 461 ? -23.798 -14.460 23.441 1.00 31.00 461 PRO A N 1
ATOM 3432 C CA . PRO A 1 461 ? -22.823 -15.507 23.174 1.00 31.00 461 PRO A CA 1
ATOM 3433 C C . PRO A 1 461 ? -22.547 -15.560 21.666 1.00 31.00 461 PRO A C 1
ATOM 3435 O O . PRO A 1 461 ? -23.334 -16.096 20.888 1.00 31.00 461 PRO A O 1
ATOM 3438 N N . ARG A 1 462 ? -21.443 -14.937 21.244 1.00 41.19 462 ARG A N 1
ATOM 3439 C CA . ARG A 1 462 ? -20.886 -15.085 19.900 1.00 41.19 462 ARG A CA 1
ATOM 3440 C C . ARG A 1 462 ? -20.245 -16.476 19.843 1.00 41.19 462 ARG A C 1
ATOM 3442 O O . ARG A 1 462 ? -19.640 -16.882 20.839 1.00 41.19 462 ARG A O 1
ATOM 3449 N N . PRO A 1 463 ? -20.402 -17.230 18.744 1.00 37.56 463 PRO A N 1
ATOM 3450 C CA . PRO A 1 463 ? -19.848 -18.572 18.661 1.00 37.56 463 PRO A CA 1
ATOM 3451 C C . PRO A 1 463 ? -18.333 -18.532 18.935 1.00 37.56 463 PRO A C 1
ATOM 3453 O O . PRO A 1 463 ? -17.639 -17.666 18.395 1.00 37.56 463 PRO A O 1
ATOM 3456 N N . PRO A 1 464 ? -17.814 -19.423 19.798 1.00 33.06 464 PRO A N 1
ATOM 3457 C CA . PRO A 1 464 ? -16.406 -19.476 20.142 1.00 33.06 464 PRO A CA 1
ATOM 3458 C C . PRO A 1 464 ? -15.658 -20.182 19.014 1.00 33.06 464 PRO A C 1
ATOM 3460 O O . PRO A 1 464 ? -15.422 -21.385 19.056 1.00 33.06 464 PRO A O 1
ATOM 3463 N N . HIS A 1 465 ? -15.279 -19.430 17.993 1.00 37.03 465 HIS A N 1
ATOM 3464 C CA . HIS A 1 465 ? -14.207 -19.843 17.104 1.00 37.03 465 HIS A CA 1
ATOM 3465 C C . HIS A 1 465 ? -13.115 -18.800 17.266 1.00 37.03 465 HIS A C 1
ATOM 3467 O O . HIS A 1 465 ? -13.349 -17.620 17.020 1.00 37.03 465 HIS A O 1
ATOM 3473 N N . ALA A 1 466 ? -11.948 -19.215 17.755 1.00 41.28 466 ALA A N 1
ATOM 3474 C CA . ALA A 1 466 ? -10.751 -18.397 17.674 1.00 41.28 466 ALA A CA 1
ATOM 3475 C C . ALA A 1 466 ? -10.503 -18.146 16.178 1.00 41.28 466 ALA A C 1
ATOM 3477 O O . ALA A 1 466 ? -10.094 -19.032 15.438 1.00 41.28 466 ALA A O 1
ATOM 3478 N N . LEU A 1 467 ? -10.888 -16.967 15.692 1.00 61.44 467 LEU A N 1
ATOM 3479 C CA . LEU A 1 467 ? -11.110 -16.730 14.260 1.00 61.44 467 LEU A CA 1
ATOM 3480 C C . LEU A 1 467 ? -9.813 -16.640 13.442 1.00 61.44 467 LEU A C 1
ATOM 3482 O O . LEU A 1 467 ? -9.904 -16.466 12.238 1.00 61.44 467 LEU A O 1
ATOM 3486 N N . VAL A 1 468 ? -8.623 -16.769 14.040 1.00 65.69 468 VAL A N 1
ATOM 3487 C CA . VAL A 1 468 ? -7.392 -17.034 13.268 1.00 65.69 468 VAL A CA 1
ATOM 3488 C C . VAL A 1 468 ? -6.702 -18.316 13.721 1.00 65.69 468 VAL A C 1
ATOM 3490 O O . VAL A 1 468 ? -6.390 -19.169 12.890 1.00 65.69 468 VAL A O 1
ATOM 3493 N N . ARG A 1 469 ? -6.526 -18.512 15.035 1.00 70.31 469 ARG A N 1
ATOM 3494 C CA . ARG A 1 469 ? -6.028 -19.778 15.594 1.00 70.31 469 ARG A CA 1
ATOM 3495 C C . ARG A 1 469 ? -7.092 -20.866 15.485 1.00 70.31 469 ARG A C 1
ATOM 3497 O O . ARG A 1 469 ? -8.003 -20.929 16.300 1.00 70.31 469 ARG A O 1
ATOM 3504 N N . GLY A 1 470 ? -6.937 -21.741 14.501 1.00 75.44 470 GLY A N 1
ATOM 3505 C CA . GLY A 1 470 ? -7.916 -22.780 14.177 1.00 75.44 470 GLY A CA 1
ATOM 3506 C C . GLY A 1 470 ? -8.505 -22.639 12.777 1.00 75.44 470 GLY A C 1
ATOM 3507 O O . GLY A 1 470 ? -9.164 -23.572 12.334 1.00 75.44 470 GLY A O 1
ATOM 3508 N N . LEU A 1 471 ? -8.223 -21.537 12.064 1.00 87.75 471 LEU A N 1
ATOM 3509 C CA . LEU A 1 471 ? -8.481 -21.473 10.629 1.00 87.75 471 LEU A CA 1
ATOM 3510 C C . LEU A 1 471 ? -7.544 -22.416 9.889 1.00 87.75 471 LEU A C 1
ATOM 3512 O O . LEU A 1 471 ? -6.323 -22.334 10.033 1.00 87.75 471 LEU A O 1
ATOM 3516 N N . THR A 1 472 ? -8.124 -23.249 9.042 1.00 94.44 472 THR A N 1
ATOM 3517 C CA . THR A 1 472 ? -7.402 -24.097 8.102 1.00 94.44 472 THR A CA 1
ATOM 3518 C C . THR A 1 472 ? -7.324 -23.409 6.744 1.00 94.44 472 THR A C 1
ATOM 3520 O O . THR A 1 472 ? -8.331 -23.011 6.153 1.00 94.44 472 THR A O 1
ATOM 3523 N N . VAL A 1 473 ? -6.106 -23.242 6.234 1.00 97.44 473 VAL A N 1
ATOM 3524 C CA . VAL A 1 473 ? -5.844 -22.543 4.974 1.00 97.44 473 VAL A CA 1
ATOM 3525 C C . VAL A 1 473 ? -5.118 -23.476 4.021 1.00 97.44 473 VAL A C 1
ATOM 3527 O O . VAL A 1 473 ? -4.020 -23.961 4.302 1.00 97.44 473 VAL A O 1
ATOM 3530 N N . LEU A 1 474 ? -5.708 -23.682 2.850 1.00 98.06 474 LEU A N 1
ATOM 3531 C CA . LEU A 1 474 ? -5.047 -24.344 1.738 1.00 98.06 474 LEU A CA 1
ATOM 3532 C C . LEU A 1 474 ? -4.329 -23.302 0.876 1.00 98.06 474 LEU A C 1
ATOM 3534 O O . LEU A 1 474 ? -4.966 -22.458 0.248 1.00 98.06 474 LEU A O 1
ATOM 3538 N N . ASP A 1 475 ? -3.001 -23.384 0.820 1.00 98.19 475 ASP A N 1
ATOM 3539 C CA . ASP A 1 475 ? -2.150 -22.547 -0.029 1.00 98.19 475 ASP A CA 1
ATOM 3540 C C . ASP A 1 475 ? -1.836 -23.267 -1.354 1.00 98.19 475 ASP A C 1
ATOM 3542 O O . ASP A 1 475 ? -0.962 -24.134 -1.411 1.00 98.19 475 ASP A O 1
ATOM 3546 N N . ALA A 1 476 ? -2.538 -22.889 -2.424 1.00 97.12 476 ALA A N 1
ATOM 3547 C CA . ALA A 1 476 ? -2.271 -23.291 -3.807 1.00 97.12 476 ALA A CA 1
ATOM 3548 C C . ALA A 1 476 ? -1.712 -22.120 -4.642 1.00 97.12 476 ALA A C 1
ATOM 3550 O O . ALA A 1 476 ? -1.982 -22.013 -5.840 1.00 97.12 476 ALA A O 1
ATOM 3551 N N . THR A 1 477 ? -0.967 -21.210 -4.008 1.00 96.69 477 THR A N 1
ATOM 3552 C CA . THR A 1 477 ? -0.465 -19.987 -4.645 1.00 96.69 477 THR A CA 1
ATOM 3553 C C . THR A 1 477 ? 0.884 -20.172 -5.346 1.00 96.69 477 THR A C 1
ATOM 3555 O O . THR A 1 477 ? 1.723 -21.010 -4.979 1.00 96.69 477 THR A O 1
ATOM 3558 N N . ASP A 1 478 ? 1.088 -19.342 -6.365 1.00 93.50 478 ASP A N 1
ATOM 3559 C CA . ASP A 1 478 ? 2.378 -19.001 -6.960 1.00 93.50 478 ASP A CA 1
ATOM 3560 C C . ASP A 1 478 ? 2.954 -17.702 -6.345 1.00 93.50 478 ASP A C 1
ATOM 3562 O O . ASP A 1 478 ? 2.549 -17.272 -5.262 1.00 93.50 478 ASP A O 1
ATOM 3566 N N . ARG A 1 479 ? 3.913 -17.057 -7.032 1.00 91.38 479 ARG A N 1
ATOM 3567 C CA . ARG A 1 479 ? 4.592 -15.843 -6.533 1.00 91.38 479 ARG A CA 1
ATOM 3568 C C . ARG A 1 479 ? 3.636 -14.672 -6.295 1.00 91.38 479 ARG A C 1
ATOM 3570 O O . ARG A 1 479 ? 3.979 -13.798 -5.505 1.00 91.38 479 ARG A O 1
ATOM 3577 N N . LEU A 1 480 ? 2.471 -14.642 -6.949 1.00 94.88 480 LEU A N 1
ATOM 3578 C CA . LEU A 1 480 ? 1.532 -13.525 -6.839 1.00 94.88 480 LEU A CA 1
ATOM 3579 C C . LEU A 1 480 ? 0.756 -13.543 -5.515 1.00 94.88 480 LEU A C 1
ATOM 3581 O O . LEU A 1 480 ? 0.433 -12.485 -4.985 1.00 94.88 480 LEU A O 1
ATOM 3585 N N . GLY A 1 481 ? 0.447 -14.734 -4.988 1.00 96.00 481 GLY A N 1
ATOM 3586 C CA . GLY A 1 481 ? -0.420 -14.908 -3.817 1.00 96.00 481 GLY A CA 1
ATOM 3587 C C . GLY A 1 481 ? 0.288 -15.366 -2.541 1.00 96.00 481 GLY A C 1
ATOM 3588 O O . GLY A 1 481 ? -0.292 -15.257 -1.460 1.00 96.00 481 GLY A O 1
ATOM 3589 N N . VAL A 1 482 ? 1.531 -15.856 -2.626 1.00 95.75 482 VAL A N 1
ATOM 3590 C CA . VAL A 1 482 ? 2.220 -16.450 -1.467 1.00 95.75 482 VAL A CA 1
ATOM 3591 C C . VAL A 1 482 ? 2.396 -15.517 -0.254 1.00 95.75 482 VAL A C 1
ATOM 3593 O O . VAL A 1 482 ? 2.312 -16.028 0.869 1.00 95.75 482 VAL A O 1
ATOM 3596 N N . PRO A 1 483 ? 2.540 -14.177 -0.394 1.00 96.06 483 PRO A N 1
ATOM 3597 C CA . PRO A 1 483 ? 2.585 -13.298 0.775 1.00 96.06 483 PRO A CA 1
ATOM 3598 C C . PRO A 1 483 ? 1.314 -13.365 1.634 1.00 96.06 483 PRO A C 1
ATOM 3600 O O . PRO A 1 483 ? 1.414 -13.338 2.858 1.00 96.06 483 PRO A O 1
ATOM 3603 N N . ALA A 1 484 ? 0.132 -13.563 1.031 1.00 96.94 484 ALA A N 1
ATOM 3604 C CA . ALA A 1 484 ? -1.124 -13.741 1.770 1.00 96.94 484 ALA A CA 1
ATOM 3605 C C . ALA A 1 484 ? -1.080 -14.990 2.663 1.00 96.94 484 ALA A C 1
ATOM 3607 O O . ALA A 1 484 ? -1.451 -14.961 3.835 1.00 96.94 484 ALA A O 1
ATOM 3608 N N . ALA A 1 485 ? -0.581 -16.097 2.108 1.00 96.44 485 ALA A N 1
ATOM 3609 C CA . ALA A 1 485 ? -0.451 -17.356 2.825 1.00 96.44 485 ALA A CA 1
ATOM 3610 C C . ALA A 1 485 ? 0.564 -17.249 3.974 1.00 96.44 485 ALA A C 1
ATOM 3612 O O . ALA A 1 485 ? 0.393 -17.885 5.014 1.00 96.44 485 ALA A O 1
ATOM 3613 N N . ARG A 1 486 ? 1.645 -16.475 3.796 1.00 94.50 486 ARG A N 1
ATOM 3614 C CA . ARG A 1 486 ? 2.610 -16.200 4.870 1.00 94.50 486 ARG A CA 1
ATOM 3615 C C . ARG A 1 486 ? 1.966 -15.370 5.977 1.00 94.50 486 ARG A C 1
ATOM 3617 O O . ARG A 1 486 ? 2.080 -15.738 7.139 1.00 94.50 486 ARG A O 1
ATOM 3624 N N . LEU A 1 487 ? 1.261 -14.305 5.612 1.00 94.44 487 LEU A N 1
ATOM 3625 C CA . LEU A 1 487 ? 0.611 -13.401 6.555 1.00 94.44 487 LEU A CA 1
ATOM 3626 C C . LEU A 1 487 ? -0.420 -14.123 7.435 1.00 94.44 487 LEU A C 1
ATOM 3628 O O . LEU A 1 487 ? -0.381 -13.995 8.656 1.00 94.44 487 LEU A O 1
ATOM 3632 N N . LEU A 1 488 ? -1.288 -14.953 6.842 1.00 93.88 488 LEU A N 1
ATOM 3633 C CA . LEU A 1 488 ? -2.254 -15.761 7.601 1.00 93.88 488 LEU A CA 1
ATOM 3634 C C . LEU A 1 488 ? -1.565 -16.774 8.533 1.00 93.88 488 LEU A C 1
ATOM 3636 O O . LEU A 1 488 ? -2.028 -16.983 9.654 1.00 93.88 488 LEU A O 1
ATOM 3640 N N . ALA A 1 489 ? -0.441 -17.367 8.112 1.00 92.12 489 ALA A N 1
ATOM 3641 C CA . ALA A 1 489 ? 0.351 -18.251 8.971 1.00 92.12 489 ALA A CA 1
ATOM 3642 C C . ALA A 1 489 ? 0.978 -17.495 10.155 1.00 92.12 489 ALA A C 1
ATOM 3644 O O . ALA A 1 489 ? 0.986 -18.002 11.278 1.00 92.12 489 ALA A O 1
ATOM 3645 N N . ASP A 1 490 ? 1.476 -16.278 9.925 1.00 88.69 490 ASP A N 1
ATOM 3646 C CA . ASP A 1 490 ? 2.068 -15.439 10.972 1.00 88.69 490 ASP A CA 1
ATOM 3647 C C . ASP A 1 490 ? 1.028 -15.017 12.017 1.00 88.69 490 ASP A C 1
ATOM 3649 O O . ASP A 1 490 ? 1.337 -15.001 13.208 1.00 88.69 490 ASP A O 1
ATOM 3653 N N . LEU A 1 491 ? -0.223 -14.795 11.601 1.00 87.12 491 LEU A N 1
ATOM 3654 C CA . LEU A 1 491 ? -1.357 -14.570 12.504 1.00 87.12 491 LEU A CA 1
ATOM 3655 C C . LEU A 1 491 ? -1.787 -15.828 13.289 1.00 87.12 491 LEU A C 1
ATOM 3657 O O . LEU A 1 491 ? -2.540 -15.723 14.259 1.00 87.12 491 LEU A O 1
ATOM 3661 N N . GLY A 1 492 ? -1.310 -17.015 12.900 1.00 86.81 492 GLY A N 1
ATOM 3662 C CA . GLY A 1 492 ? -1.552 -18.278 13.601 1.00 86.81 492 GLY A CA 1
ATOM 3663 C C . GLY A 1 492 ? -2.552 -19.231 12.944 1.00 86.81 492 GLY A C 1
ATOM 3664 O O . GLY A 1 492 ? -2.983 -20.171 13.613 1.00 86.81 492 GLY A O 1
ATOM 3665 N N . ALA A 1 493 ? -2.918 -19.022 11.675 1.00 90.12 493 ALA A N 1
ATOM 3666 C CA . ALA A 1 493 ? -3.698 -19.999 10.916 1.00 90.12 493 ALA A CA 1
ATOM 3667 C C . ALA A 1 493 ? -2.874 -21.264 10.602 1.00 90.12 493 ALA A C 1
ATOM 3669 O O . ALA A 1 493 ? -1.653 -21.200 10.424 1.00 90.12 493 ALA A O 1
ATOM 3670 N N . ASP A 1 494 ? -3.543 -22.411 10.488 1.00 93.38 494 ASP A N 1
ATOM 3671 C CA . ASP A 1 494 ? -2.939 -23.659 10.018 1.00 93.38 494 ASP A CA 1
ATOM 3672 C C . ASP A 1 494 ? -2.882 -23.657 8.486 1.00 93.38 494 ASP A C 1
ATOM 3674 O O . ASP A 1 494 ? -3.853 -23.976 7.796 1.00 93.38 494 ASP A O 1
ATOM 3678 N N . VAL A 1 495 ? -1.739 -23.229 7.948 1.00 95.88 495 VAL A N 1
ATOM 3679 C CA . VAL A 1 495 ? -1.535 -23.070 6.506 1.00 95.88 495 VAL A CA 1
ATOM 3680 C C . VAL A 1 495 ? -0.785 -24.267 5.935 1.00 95.88 495 VAL A C 1
ATOM 3682 O O . VAL A 1 495 ? 0.410 -24.445 6.179 1.00 95.88 495 VAL A O 1
ATOM 3685 N N . THR A 1 496 ? -1.460 -25.046 5.091 1.00 96.38 496 THR A N 1
ATOM 3686 C CA . THR A 1 496 ? -0.857 -26.158 4.349 1.00 96.38 496 THR A CA 1
ATOM 3687 C C . THR A 1 496 ? -0.693 -25.802 2.880 1.00 96.38 496 THR A C 1
ATOM 3689 O O . THR A 1 496 ? -1.669 -25.559 2.169 1.00 96.38 496 THR A O 1
ATOM 3692 N N . ARG A 1 497 ? 0.549 -25.851 2.388 1.00 96.31 497 ARG A N 1
ATOM 3693 C CA . ARG A 1 497 ? 0.834 -25.710 0.960 1.00 96.31 497 ARG A CA 1
ATOM 3694 C C . ARG A 1 497 ? 0.427 -26.974 0.221 1.00 96.31 497 ARG A C 1
ATOM 3696 O O . ARG A 1 497 ? 0.878 -28.065 0.569 1.00 96.31 497 ARG A O 1
ATOM 3703 N N . VAL A 1 498 ? -0.368 -26.835 -0.831 1.00 95.62 498 VAL A N 1
ATOM 3704 C CA . VAL A 1 498 ? -0.813 -27.947 -1.671 1.00 95.62 498 VAL A CA 1
ATOM 3705 C C . VAL A 1 498 ? -0.284 -27.771 -3.083 1.00 95.62 498 VAL A C 1
ATOM 3707 O O . VAL A 1 498 ? -0.489 -26.748 -3.726 1.00 95.62 498 VAL A O 1
ATOM 3710 N N . VAL A 1 499 ? 0.400 -28.802 -3.573 1.00 93.44 499 VAL A N 1
ATOM 3711 C CA . VAL A 1 499 ? 1.038 -28.789 -4.891 1.00 93.44 499 VAL A CA 1
ATOM 3712 C C . VAL A 1 499 ? 0.516 -29.944 -5.732 1.00 93.44 499 VAL A C 1
ATOM 3714 O O . VAL A 1 499 ? 0.495 -31.087 -5.273 1.00 93.44 499 VAL A O 1
ATOM 3717 N N . VAL A 1 500 ? 0.151 -29.655 -6.982 1.00 91.31 500 VAL A N 1
ATOM 3718 C CA . VAL A 1 500 ? -0.147 -30.654 -8.016 1.00 91.31 500 VAL A CA 1
ATOM 3719 C C . VAL A 1 500 ? 0.927 -30.548 -9.097 1.00 91.31 500 VAL A C 1
ATOM 3721 O O . VAL A 1 500 ? 1.010 -29.541 -9.790 1.00 91.31 500 VAL A O 1
ATOM 3724 N N . GLY A 1 501 ? 1.763 -31.580 -9.230 1.00 86.75 501 GLY A N 1
ATOM 3725 C CA . GLY A 1 501 ? 2.920 -31.546 -10.132 1.00 86.75 501 GLY A CA 1
ATOM 3726 C C . GLY A 1 501 ? 4.126 -30.791 -9.544 1.00 86.75 501 GLY A C 1
ATOM 3727 O O . GLY A 1 501 ? 4.350 -30.869 -8.331 1.00 86.75 501 GLY A O 1
ATOM 3728 N N . PRO A 1 502 ? 4.955 -30.128 -10.374 1.00 84.12 502 PRO A N 1
ATOM 3729 C CA . PRO A 1 502 ? 6.074 -29.328 -9.888 1.00 84.12 502 PRO A CA 1
ATOM 3730 C C . PRO A 1 502 ? 5.565 -28.073 -9.176 1.00 84.12 502 PRO A C 1
ATOM 3732 O O . PRO A 1 502 ? 4.675 -27.379 -9.659 1.00 84.12 502 PRO A O 1
ATOM 3735 N N . ASP A 1 503 ? 6.151 -27.776 -8.022 1.00 86.12 503 ASP A N 1
ATOM 3736 C CA . ASP A 1 503 ? 5.799 -26.592 -7.245 1.00 86.12 503 ASP A CA 1
ATOM 3737 C C . ASP A 1 503 ? 6.309 -25.322 -7.962 1.00 86.12 503 ASP A C 1
ATOM 3739 O O . ASP A 1 503 ? 7.521 -25.200 -8.178 1.00 86.12 503 ASP A O 1
ATOM 3743 N N . PRO A 1 504 ? 5.426 -24.362 -8.314 1.00 82.31 504 PRO A N 1
ATOM 3744 C CA . PRO A 1 504 ? 5.811 -23.149 -9.038 1.00 82.31 504 PRO A CA 1
ATOM 3745 C C . PRO A 1 504 ? 6.727 -22.210 -8.238 1.00 82.31 504 PRO A C 1
ATOM 3747 O O . PRO A 1 504 ? 7.340 -21.322 -8.829 1.00 82.31 504 PRO A O 1
ATOM 3750 N N . LEU A 1 505 ? 6.842 -22.398 -6.922 1.00 84.88 505 LEU A N 1
ATOM 3751 C CA . LEU A 1 505 ? 7.732 -21.644 -6.039 1.00 84.88 505 LEU A CA 1
ATOM 3752 C C . LEU A 1 505 ? 9.020 -22.395 -5.700 1.00 84.88 505 LEU A C 1
ATOM 3754 O O . LEU A 1 505 ? 9.952 -21.783 -5.186 1.00 84.88 505 LEU A O 1
ATOM 3758 N N . HIS A 1 506 ? 9.095 -23.702 -5.960 1.00 83.88 506 HIS A N 1
ATOM 3759 C CA . HIS A 1 506 ? 10.247 -24.490 -5.534 1.00 83.88 506 HIS A CA 1
ATOM 3760 C C . HIS A 1 506 ? 11.519 -24.059 -6.281 1.00 83.88 506 HIS A C 1
ATOM 3762 O O . HIS A 1 506 ? 11.481 -23.884 -7.504 1.00 83.88 506 HIS A O 1
ATOM 3768 N N . PRO A 1 507 ? 12.661 -23.915 -5.582 1.00 78.00 507 PRO A N 1
ATOM 3769 C CA . PRO A 1 507 ? 13.891 -23.391 -6.178 1.00 78.00 507 PRO A CA 1
ATOM 3770 C C . PRO A 1 507 ? 14.374 -24.185 -7.399 1.00 78.00 507 PRO A C 1
ATOM 3772 O O . PRO A 1 507 ? 14.791 -23.584 -8.393 1.00 78.00 507 PRO A O 1
ATOM 3775 N N . ASP A 1 508 ? 14.233 -25.514 -7.350 1.00 75.50 508 ASP A N 1
ATOM 3776 C CA . ASP A 1 508 ? 14.635 -26.442 -8.422 1.00 75.50 508 ASP A CA 1
ATOM 3777 C C . ASP A 1 508 ? 13.592 -26.623 -9.541 1.00 75.50 508 ASP A C 1
ATOM 3779 O O . ASP A 1 508 ? 13.691 -27.559 -10.337 1.00 75.50 508 ASP A O 1
ATOM 3783 N N . ARG A 1 509 ? 12.558 -25.774 -9.615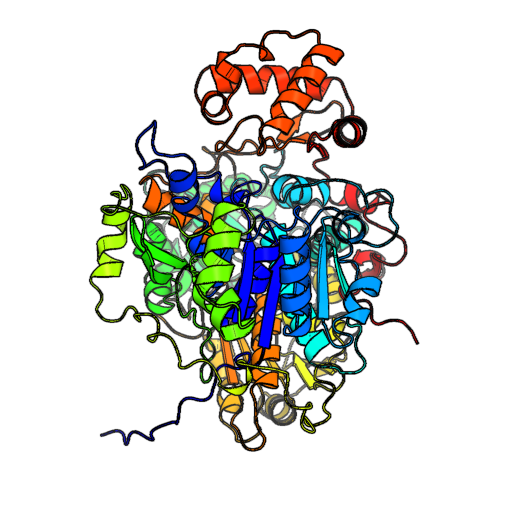 1.00 75.00 509 ARG A N 1
ATOM 3784 C CA . ARG A 1 509 ? 11.612 -25.821 -10.740 1.00 75.00 509 ARG A CA 1
ATOM 3785 C C . ARG A 1 509 ? 12.339 -25.598 -12.071 1.00 75.00 509 ARG A C 1
ATOM 3787 O O . ARG A 1 509 ? 13.306 -24.836 -12.134 1.00 75.00 509 ARG A O 1
ATOM 3794 N N . ALA A 1 510 ? 11.832 -26.220 -13.137 1.00 57.62 510 ALA A N 1
ATOM 3795 C CA . ALA A 1 510 ? 12.311 -25.957 -14.491 1.00 57.62 510 ALA A CA 1
ATOM 3796 C C . ALA A 1 510 ? 12.189 -24.454 -14.801 1.00 57.62 510 ALA A C 1
ATOM 3798 O O . ALA A 1 510 ? 11.144 -23.846 -14.565 1.00 57.62 510 ALA A O 1
ATOM 3799 N N . GLY A 1 511 ? 13.275 -23.856 -15.278 1.00 61.50 511 GLY A N 1
ATOM 3800 C CA . GLY A 1 511 ? 13.398 -22.418 -15.474 1.00 61.50 511 GLY A CA 1
ATOM 3801 C C . GLY A 1 511 ? 14.861 -21.998 -15.469 1.00 61.50 511 GLY A C 1
ATOM 3802 O O . GLY A 1 511 ? 15.759 -22.837 -15.412 1.00 61.50 511 GLY A O 1
ATOM 3803 N N . ASP A 1 512 ? 15.092 -20.695 -15.518 1.00 61.59 512 ASP A N 1
ATOM 3804 C CA . ASP A 1 512 ? 16.425 -20.112 -15.582 1.00 61.59 512 ASP A CA 1
ATOM 3805 C C . ASP A 1 512 ? 17.304 -20.509 -14.370 1.00 61.59 512 ASP A C 1
ATOM 3807 O O . ASP A 1 512 ? 16.981 -20.144 -13.227 1.00 61.59 512 ASP A O 1
ATOM 3811 N N . PRO A 1 513 ? 18.419 -21.239 -14.577 1.00 59.78 513 PRO A N 1
ATOM 3812 C CA . PRO A 1 513 ? 19.358 -21.590 -13.511 1.00 59.78 513 PRO A CA 1
ATOM 3813 C C . PRO A 1 513 ? 19.973 -20.363 -12.819 1.00 59.78 513 PRO A C 1
ATOM 3815 O O . PRO A 1 513 ? 20.246 -20.407 -11.617 1.00 59.78 513 PRO A O 1
ATOM 3818 N N . GLY A 1 514 ? 20.123 -19.250 -13.545 1.00 62.25 514 GLY A N 1
ATOM 3819 C CA . GLY A 1 514 ? 20.648 -17.981 -13.041 1.00 62.25 514 GLY A CA 1
ATOM 3820 C C . GLY A 1 514 ? 19.742 -17.304 -12.009 1.00 62.25 514 GLY A C 1
ATOM 3821 O O . GLY A 1 514 ? 20.199 -16.471 -11.240 1.00 62.25 514 GLY A O 1
ATOM 3822 N N . ASP A 1 515 ? 18.486 -17.714 -11.877 1.00 74.56 515 ASP A N 1
ATOM 3823 C CA . ASP A 1 515 ? 17.544 -17.153 -10.896 1.00 74.56 515 ASP A CA 1
ATOM 3824 C C . ASP A 1 515 ? 17.309 -18.101 -9.692 1.00 74.56 515 ASP A C 1
ATOM 3826 O O . ASP A 1 515 ? 16.535 -17.824 -8.779 1.00 74.56 515 ASP A O 1
ATOM 3830 N N . ARG A 1 516 ? 18.027 -19.236 -9.617 1.00 82.31 516 ARG A N 1
ATOM 3831 C CA . ARG A 1 516 ? 17.819 -20.246 -8.559 1.00 82.31 516 ARG A CA 1
ATOM 3832 C C . ARG A 1 516 ? 17.988 -19.702 -7.136 1.00 82.31 516 ARG A C 1
ATOM 3834 O O . ARG A 1 516 ? 17.156 -20.013 -6.291 1.00 82.31 516 ARG A O 1
ATOM 3841 N N . ARG A 1 517 ? 19.019 -18.891 -6.867 1.00 84.44 517 ARG A N 1
ATOM 3842 C CA . ARG A 1 517 ? 19.270 -18.340 -5.521 1.00 84.44 517 ARG A CA 1
ATOM 3843 C C . ARG A 1 517 ? 18.161 -17.393 -5.077 1.00 84.44 517 ARG A C 1
ATOM 3845 O O . ARG A 1 517 ? 17.719 -17.475 -3.935 1.00 84.44 517 ARG A O 1
ATOM 3852 N N . GLN A 1 518 ? 17.692 -16.531 -5.980 1.00 85.25 518 GLN A N 1
ATOM 3853 C CA . GLN A 1 518 ? 16.553 -15.654 -5.721 1.00 85.25 518 GLN A CA 1
ATOM 3854 C C . GLN A 1 518 ? 15.298 -16.473 -5.411 1.00 85.25 518 GLN A C 1
ATOM 3856 O O . GLN A 1 518 ? 14.676 -16.255 -4.373 1.00 85.25 518 GLN A O 1
ATOM 3861 N N . ARG A 1 519 ? 14.983 -17.489 -6.224 1.00 86.12 519 ARG A N 1
ATOM 3862 C CA . ARG A 1 519 ? 13.869 -18.407 -5.934 1.00 86.12 519 ARG A CA 1
ATOM 3863 C C . ARG A 1 519 ? 14.027 -19.138 -4.604 1.00 86.12 519 ARG A C 1
ATOM 3865 O O . ARG A 1 519 ? 13.044 -19.309 -3.893 1.00 86.12 519 ARG A O 1
ATOM 3872 N N . ALA A 1 520 ? 15.238 -19.569 -4.258 1.00 90.06 520 ALA A N 1
ATOM 3873 C CA . ALA A 1 520 ? 15.509 -20.250 -2.996 1.00 90.06 520 ALA A CA 1
ATOM 3874 C C . ALA A 1 520 ? 15.285 -19.323 -1.795 1.00 90.06 520 ALA A C 1
ATOM 3876 O O . ALA A 1 520 ? 14.672 -19.744 -0.816 1.00 90.06 520 ALA A O 1
ATOM 3877 N N . ALA A 1 521 ? 15.721 -18.064 -1.882 1.00 91.25 521 ALA A N 1
ATOM 3878 C CA . ALA A 1 521 ? 15.469 -17.061 -0.852 1.00 91.25 521 ALA A CA 1
ATOM 3879 C C . ALA A 1 521 ? 13.971 -16.741 -0.723 1.00 91.25 521 ALA A C 1
ATOM 3881 O O . ALA A 1 521 ? 13.436 -16.759 0.382 1.00 91.25 521 ALA A O 1
ATOM 3882 N N . GLU A 1 522 ? 13.268 -16.526 -1.837 1.00 91.81 522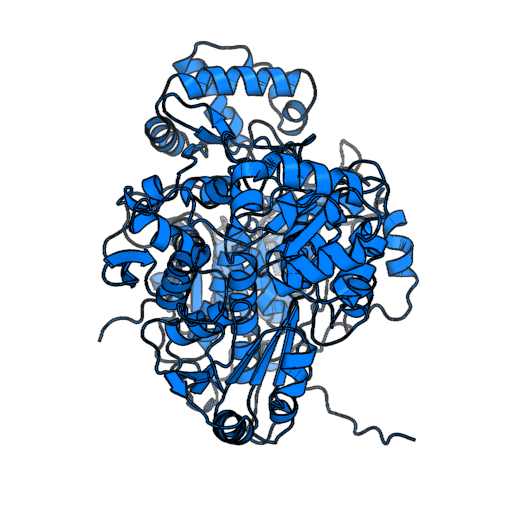 GLU A N 1
ATOM 3883 C CA . GLU A 1 522 ? 11.817 -16.299 -1.836 1.00 91.81 522 GLU A CA 1
ATOM 3884 C C . GLU A 1 522 ? 11.050 -17.492 -1.258 1.00 91.81 522 GLU A C 1
ATOM 3886 O O . GLU A 1 522 ? 10.150 -17.308 -0.440 1.00 91.81 522 GLU A O 1
ATOM 3891 N N . PHE A 1 523 ? 11.424 -18.720 -1.624 1.00 92.69 523 PHE A N 1
ATOM 3892 C CA . PHE A 1 523 ? 10.820 -19.928 -1.070 1.00 92.69 523 PHE A CA 1
ATOM 3893 C C . PHE A 1 523 ? 11.091 -20.050 0.433 1.00 92.69 523 PHE A C 1
ATOM 3895 O O . PHE A 1 523 ? 10.166 -20.291 1.206 1.00 92.69 523 PHE A O 1
ATOM 3902 N N . ALA A 1 524 ? 12.336 -19.851 0.873 1.00 93.69 524 ALA A N 1
ATOM 3903 C CA . ALA A 1 524 ? 12.691 -19.908 2.288 1.00 93.69 524 ALA A CA 1
ATOM 3904 C C . ALA A 1 524 ? 11.931 -18.860 3.113 1.00 93.69 524 ALA A C 1
ATOM 3906 O O . ALA A 1 524 ? 11.463 -19.174 4.205 1.00 93.69 524 ALA A O 1
ATOM 3907 N N . TYR A 1 525 ? 11.769 -17.651 2.578 1.00 94.50 525 TYR A N 1
ATOM 3908 C CA . TYR A 1 525 ? 11.097 -16.553 3.261 1.00 94.50 525 TYR A CA 1
ATOM 3909 C C . TYR A 1 525 ? 9.570 -16.722 3.296 1.00 94.50 525 TYR A C 1
ATOM 3911 O O . TYR A 1 525 ? 8.963 -16.734 4.368 1.00 94.50 525 TYR A O 1
ATOM 3919 N N . TRP A 1 526 ? 8.937 -16.901 2.132 1.00 93.50 526 TRP A N 1
ATOM 3920 C CA . TRP A 1 526 ? 7.477 -16.941 2.023 1.00 93.50 526 TRP A CA 1
ATOM 3921 C C . TRP A 1 526 ? 6.877 -18.299 2.379 1.00 93.50 526 TRP A C 1
ATOM 3923 O O . TRP A 1 526 ? 5.776 -18.362 2.926 1.00 93.50 526 TRP A O 1
ATOM 3933 N N . VAL A 1 527 ? 7.575 -19.393 2.057 1.00 92.50 527 VAL A N 1
ATOM 3934 C CA . VAL A 1 527 ? 7.063 -20.762 2.221 1.00 92.50 527 VAL A CA 1
ATOM 3935 C C . VAL A 1 527 ? 7.648 -21.472 3.432 1.00 92.50 527 VAL A C 1
ATOM 3937 O O . VAL A 1 527 ? 6.945 -22.289 4.034 1.00 92.50 527 VAL A O 1
ATOM 3940 N N . GLY A 1 528 ? 8.896 -21.165 3.789 1.00 86.75 528 GLY A N 1
ATOM 3941 C CA . GLY A 1 528 ? 9.659 -21.861 4.821 1.00 86.75 528 GLY A CA 1
ATOM 3942 C C . GLY A 1 528 ? 8.896 -22.058 6.133 1.00 86.75 528 GLY A C 1
ATOM 3943 O O . GLY A 1 528 ? 8.197 -21.172 6.621 1.00 86.75 528 GLY A O 1
ATOM 3944 N N . GLY A 1 529 ? 9.035 -23.256 6.706 1.00 83.75 529 GLY A N 1
ATOM 3945 C CA . GLY A 1 529 ? 8.410 -23.625 7.979 1.00 83.75 529 GLY A CA 1
ATOM 3946 C C . GLY A 1 529 ? 6.951 -24.085 7.892 1.00 83.75 529 GLY A C 1
ATOM 3947 O O . GLY A 1 529 ? 6.380 -24.410 8.929 1.00 83.75 529 GLY A O 1
ATOM 3948 N N . ARG A 1 530 ? 6.348 -24.150 6.695 1.00 90.44 530 ARG A N 1
ATOM 3949 C CA . ARG A 1 530 ? 4.967 -24.628 6.490 1.00 90.44 530 ARG A CA 1
ATOM 3950 C C . ARG A 1 530 ? 4.929 -26.045 5.901 1.00 90.44 530 ARG A C 1
ATOM 3952 O O . ARG A 1 530 ? 5.795 -26.384 5.087 1.00 90.44 530 ARG A O 1
ATOM 3959 N N . PRO A 1 531 ? 3.945 -26.886 6.271 1.00 92.31 531 PRO A N 1
ATOM 3960 C CA . PRO A 1 531 ? 3.798 -28.217 5.694 1.00 92.31 531 PRO A CA 1
ATOM 3961 C C . PRO A 1 531 ? 3.468 -28.144 4.196 1.00 92.31 531 PRO A C 1
ATOM 3963 O O . PRO A 1 531 ? 2.660 -27.325 3.757 1.00 92.31 531 PRO A O 1
ATOM 3966 N N . VAL A 1 532 ? 4.083 -29.036 3.413 1.00 93.06 532 VAL A N 1
ATOM 3967 C CA . VAL A 1 532 ? 3.845 -29.168 1.967 1.00 93.06 532 VAL A CA 1
ATOM 3968 C C . VAL A 1 532 ? 3.226 -30.529 1.674 1.00 93.06 532 VAL A C 1
ATOM 3970 O O . VAL A 1 532 ? 3.834 -31.573 1.919 1.00 93.06 532 VAL A O 1
ATOM 3973 N N . ARG A 1 533 ? 2.031 -30.526 1.087 1.00 94.56 533 ARG A N 1
ATOM 3974 C CA . ARG A 1 533 ? 1.304 -31.720 0.662 1.00 94.56 533 ARG A CA 1
ATOM 3975 C C . ARG A 1 533 ? 1.282 -31.829 -0.858 1.00 94.56 533 ARG A C 1
ATOM 3977 O O . ARG A 1 533 ? 0.697 -31.006 -1.558 1.00 94.56 533 ARG A O 1
ATOM 3984 N N . ARG A 1 534 ? 1.895 -32.894 -1.379 1.00 94.81 534 ARG A N 1
ATOM 3985 C CA . ARG A 1 534 ? 1.897 -33.207 -2.815 1.00 94.81 534 ARG A CA 1
ATOM 3986 C C . ARG A 1 534 ? 0.684 -34.059 -3.180 1.00 94.81 534 ARG A C 1
ATOM 3988 O O . ARG A 1 534 ? 0.524 -35.165 -2.667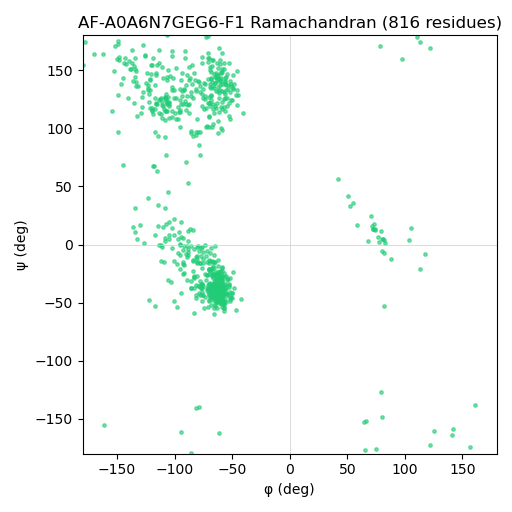 1.00 94.81 534 ARG A O 1
ATOM 3995 N N . CYS A 1 535 ? -0.145 -33.551 -4.081 1.00 94.94 535 CYS A N 1
ATOM 3996 C CA . CYS A 1 535 ? -1.301 -34.241 -4.642 1.00 94.94 535 CYS A CA 1
ATOM 3997 C C . CYS A 1 535 ? -0.966 -34.777 -6.040 1.00 94.94 535 CYS A C 1
ATOM 3999 O O . CYS A 1 535 ? -0.248 -34.137 -6.809 1.00 94.94 535 CYS A O 1
ATOM 4001 N N . ARG A 1 536 ? -1.494 -35.956 -6.389 1.00 93.81 536 ARG A N 1
ATOM 4002 C CA . ARG A 1 536 ? -1.286 -36.559 -7.719 1.00 93.81 536 ARG A CA 1
ATOM 4003 C C . ARG A 1 536 ? -2.210 -35.958 -8.773 1.00 93.81 536 ARG A C 1
ATOM 4005 O O . ARG A 1 536 ? -1.885 -35.987 -9.952 1.00 93.81 536 ARG A O 1
ATOM 4012 N N . THR A 1 537 ? -3.369 -35.453 -8.353 1.00 95.94 537 THR A N 1
ATOM 4013 C CA . THR A 1 537 ? -4.399 -34.897 -9.236 1.00 95.94 537 THR A CA 1
ATOM 4014 C C . THR A 1 537 ? -5.019 -33.639 -8.633 1.00 95.94 537 THR A C 1
ATOM 4016 O O . THR A 1 537 ? -5.017 -33.454 -7.414 1.00 95.94 537 THR A O 1
ATOM 4019 N N . LEU A 1 538 ? -5.613 -32.802 -9.488 1.00 94.50 538 LEU A N 1
ATOM 4020 C CA . LEU A 1 538 ? -6.398 -31.642 -9.053 1.00 94.50 538 LEU A CA 1
ATOM 4021 C C . LEU A 1 538 ? -7.643 -32.037 -8.249 1.00 94.50 538 LEU A C 1
ATOM 4023 O O . LEU A 1 538 ? -8.095 -31.257 -7.423 1.00 94.50 538 LEU A O 1
ATOM 4027 N N . GLU A 1 539 ? -8.230 -33.220 -8.467 1.00 96.62 539 GLU A N 1
ATOM 4028 C CA . GLU A 1 539 ? -9.372 -33.671 -7.649 1.00 96.62 539 GLU A CA 1
ATOM 4029 C C . GLU A 1 539 ? -8.959 -33.942 -6.201 1.00 96.62 539 GLU A C 1
ATOM 4031 O O . GLU A 1 539 ? -9.648 -33.515 -5.284 1.00 96.62 539 GLU A O 1
ATOM 4036 N N . GLN A 1 540 ? -7.799 -34.570 -5.981 1.00 95.94 540 GLN A N 1
ATOM 4037 C CA . GLN A 1 540 ? -7.276 -34.772 -4.625 1.00 95.94 540 GLN A CA 1
ATOM 4038 C C . GLN A 1 540 ? -7.021 -33.447 -3.905 1.00 95.94 540 GLN A C 1
ATOM 4040 O O . GLN A 1 540 ? -7.315 -33.326 -2.720 1.00 95.94 540 GLN A O 1
ATOM 4045 N N . ALA A 1 541 ? -6.491 -32.452 -4.618 1.00 96.44 541 ALA A N 1
ATOM 4046 C CA . ALA A 1 541 ? -6.274 -31.128 -4.050 1.00 96.44 541 ALA A CA 1
ATOM 4047 C C . ALA A 1 541 ? -7.602 -30.410 -3.744 1.00 96.44 541 ALA A C 1
ATOM 4049 O O . ALA A 1 541 ? -7.741 -29.809 -2.682 1.00 96.44 541 ALA A O 1
ATOM 4050 N N . ARG A 1 542 ? -8.607 -30.531 -4.623 1.00 97.19 542 ARG A N 1
ATOM 4051 C CA . ARG A 1 542 ? -9.957 -29.983 -4.405 1.00 97.19 542 ARG A CA 1
ATOM 4052 C C . ARG A 1 542 ? -10.689 -30.644 -3.241 1.00 97.19 542 ARG A C 1
ATOM 4054 O O . ARG A 1 542 ? -11.407 -29.953 -2.532 1.00 97.19 542 ARG A O 1
ATOM 4061 N N . GLU A 1 543 ? -10.482 -31.934 -3.000 1.00 95.44 543 GLU A N 1
ATOM 4062 C CA . GLU A 1 543 ? -11.053 -32.606 -1.829 1.00 95.44 543 GLU A CA 1
ATOM 4063 C C . GLU A 1 543 ? -10.505 -32.034 -0.516 1.00 95.44 543 GLU A C 1
ATOM 4065 O O . GLU A 1 543 ? -11.269 -31.775 0.406 1.00 95.44 543 GLU A O 1
ATOM 4070 N N . LEU A 1 544 ? -9.203 -31.738 -0.456 1.00 95.19 544 LEU A N 1
ATOM 4071 C CA . LEU A 1 544 ? -8.623 -31.025 0.687 1.00 95.19 544 LEU A CA 1
ATOM 4072 C C . LEU A 1 544 ? -9.172 -29.599 0.798 1.00 95.19 544 LEU A C 1
ATOM 4074 O O . LEU A 1 544 ? -9.473 -29.136 1.891 1.00 95.19 544 LEU A O 1
ATOM 4078 N N . ALA A 1 545 ? -9.338 -28.920 -0.338 1.00 96.38 545 ALA A N 1
ATOM 4079 C CA . ALA A 1 545 ? -9.854 -27.557 -0.392 1.00 96.38 545 ALA A CA 1
ATOM 4080 C C . ALA A 1 545 ? -11.295 -27.436 0.125 1.00 96.38 545 ALA A C 1
ATOM 4082 O O . ALA A 1 545 ? -11.631 -26.426 0.731 1.00 96.38 545 ALA A O 1
ATOM 4083 N N . ARG A 1 546 ? -12.139 -28.459 -0.076 1.00 94.56 546 ARG A N 1
ATOM 4084 C CA . ARG A 1 546 ? -13.516 -28.504 0.457 1.00 94.56 546 ARG A CA 1
ATOM 4085 C C . ARG A 1 546 ? -13.568 -28.538 1.984 1.00 94.56 546 ARG A C 1
ATOM 4087 O O . ARG A 1 546 ? -14.584 -28.157 2.548 1.00 94.56 546 ARG A O 1
ATOM 4094 N N . GLN A 1 547 ? -12.509 -29.030 2.622 1.00 91.50 547 GLN A N 1
ATOM 4095 C CA . GLN A 1 547 ? -12.416 -29.189 4.075 1.00 91.50 547 GLN A CA 1
ATOM 4096 C C . GLN A 1 547 ? -11.725 -27.997 4.750 1.00 91.50 547 GLN A C 1
ATOM 4098 O O . GLN A 1 547 ? -11.697 -27.939 5.974 1.00 91.50 547 GLN A O 1
ATOM 4103 N N . ALA A 1 548 ? -11.147 -27.085 3.964 1.00 95.06 548 ALA A N 1
ATOM 4104 C CA . ALA A 1 548 ? -10.485 -25.894 4.471 1.00 95.06 548 ALA A CA 1
ATOM 4105 C C . ALA A 1 548 ? -11.492 -24.760 4.712 1.00 95.06 548 ALA A C 1
ATOM 4107 O O . ALA A 1 548 ? -12.508 -24.661 4.025 1.00 95.06 548 ALA A O 1
ATOM 4108 N N . ASP A 1 549 ? -11.164 -23.848 5.623 1.00 94.69 549 ASP A N 1
ATOM 4109 C CA . ASP A 1 549 ? -11.917 -22.603 5.810 1.00 94.69 549 ASP A CA 1
ATOM 4110 C C . ASP A 1 549 ? -11.596 -21.591 4.705 1.00 94.69 549 ASP A C 1
ATOM 4112 O O . ASP A 1 549 ? -12.456 -20.818 4.268 1.00 94.69 549 ASP A O 1
ATOM 4116 N N . VAL A 1 550 ? -10.342 -21.607 4.244 1.00 97.81 550 VAL A N 1
ATOM 4117 C CA . VAL A 1 550 ? -9.810 -20.682 3.244 1.00 97.81 550 VAL A CA 1
ATOM 4118 C C . VAL A 1 550 ? -9.020 -21.437 2.182 1.00 97.81 550 VAL A C 1
ATOM 4120 O O . VAL A 1 550 ? -8.186 -22.290 2.484 1.00 97.81 550 VAL A O 1
ATOM 4123 N N . VAL A 1 551 ? -9.230 -21.068 0.922 1.00 98.69 551 VAL A N 1
ATOM 4124 C CA . VAL A 1 551 ? -8.444 -21.539 -0.220 1.00 98.69 551 VAL A CA 1
ATOM 4125 C C . VAL A 1 551 ? -7.794 -20.335 -0.883 1.00 98.69 551 VAL A C 1
ATOM 4127 O O . VAL A 1 551 ? -8.482 -19.454 -1.397 1.00 98.69 551 VAL A O 1
ATOM 4130 N N . LEU A 1 552 ? -6.466 -20.306 -0.895 1.00 98.75 552 LEU A N 1
ATOM 4131 C CA . LEU A 1 552 ? -5.688 -19.296 -1.600 1.00 98.75 552 LEU A CA 1
ATOM 4132 C C . LEU A 1 552 ? -5.194 -19.873 -2.924 1.00 98.75 552 LEU A C 1
ATOM 4134 O O . LEU A 1 552 ? -4.544 -20.917 -2.950 1.00 98.75 552 LEU A O 1
ATOM 4138 N N . VAL A 1 553 ? -5.479 -19.183 -4.023 1.00 98.38 553 VAL A N 1
ATOM 4139 C CA . VAL A 1 553 ? -5.052 -19.572 -5.370 1.00 98.38 553 VAL A CA 1
ATOM 4140 C C . VAL A 1 553 ? -4.538 -18.348 -6.121 1.00 98.38 553 VAL A C 1
ATOM 4142 O O . VAL A 1 553 ? -5.080 -17.252 -5.997 1.00 98.38 553 VAL A O 1
ATOM 4145 N N . SER A 1 554 ? -3.475 -18.500 -6.904 1.00 97.94 554 SER A N 1
ATOM 4146 C CA . SER A 1 554 ? -2.956 -17.397 -7.713 1.00 97.94 554 SER A CA 1
ATOM 4147 C C . SER A 1 554 ? -2.296 -17.873 -8.999 1.00 97.94 554 SER A C 1
ATOM 4149 O O . SER A 1 554 ? -1.934 -19.043 -9.124 1.00 97.94 554 SER A O 1
ATOM 4151 N N . GLY A 1 555 ? -2.189 -16.962 -9.963 1.00 95.31 555 GLY A N 1
ATOM 4152 C CA . GLY A 1 555 ? -1.576 -17.202 -11.269 1.00 95.31 555 GLY A CA 1
ATOM 4153 C C . GLY A 1 555 ? -2.334 -16.516 -12.407 1.00 95.31 555 GLY A C 1
ATOM 4154 O O . GLY A 1 555 ? -3.155 -15.626 -12.159 1.00 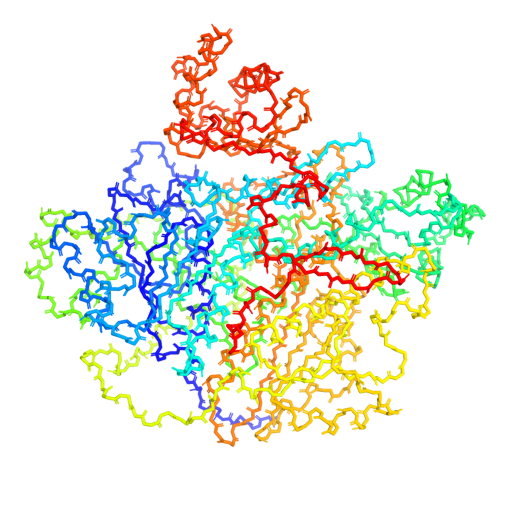95.31 555 GLY A O 1
ATOM 4155 N N . PRO A 1 556 ? -2.090 -16.911 -13.671 1.00 94.81 556 PRO A N 1
ATOM 4156 C CA . PRO A 1 556 ? -2.894 -16.463 -14.804 1.00 94.81 556 PRO A CA 1
ATOM 4157 C C . PRO A 1 556 ? -4.373 -16.800 -14.590 1.00 94.81 556 PRO A C 1
ATOM 4159 O O . PRO A 1 556 ? -4.698 -17.893 -14.118 1.00 94.81 556 PRO A O 1
ATOM 4162 N N . ALA A 1 557 ? -5.280 -15.894 -14.962 1.00 96.81 557 ALA A N 1
ATOM 4163 C CA . ALA A 1 557 ? -6.701 -16.056 -14.656 1.00 96.81 557 ALA A CA 1
ATOM 4164 C C . ALA A 1 557 ? -7.307 -17.335 -15.267 1.00 96.81 557 ALA A C 1
ATOM 4166 O O . ALA A 1 557 ? -8.132 -17.982 -14.624 1.00 96.81 557 ALA A O 1
ATOM 4167 N N . THR A 1 558 ? -6.856 -17.750 -16.456 1.00 95.75 558 THR A N 1
ATOM 4168 C CA . THR A 1 558 ? -7.206 -19.045 -17.068 1.00 95.75 558 THR A CA 1
ATOM 4169 C C . THR A 1 558 ? -6.842 -20.215 -16.161 1.00 95.75 558 THR A C 1
ATOM 4171 O O . THR A 1 558 ? -7.723 -20.975 -15.774 1.00 95.75 558 THR A O 1
ATOM 4174 N N . GLY A 1 559 ? -5.583 -20.303 -15.725 1.00 94.69 559 GLY A N 1
ATOM 4175 C CA . GLY A 1 559 ? -5.115 -21.362 -14.828 1.00 94.69 559 GLY A CA 1
ATOM 4176 C C . GLY A 1 559 ? -5.853 -21.380 -13.488 1.00 94.69 559 GLY A C 1
ATOM 4177 O O . GLY A 1 559 ? -6.199 -22.448 -12.982 1.00 94.69 559 GLY A O 1
ATOM 4178 N N . VAL A 1 560 ? -6.172 -20.206 -12.936 1.00 97.25 560 VAL A N 1
ATOM 4179 C CA . VAL A 1 560 ? -6.974 -20.099 -11.709 1.00 97.25 560 VAL A CA 1
ATOM 4180 C C . VAL A 1 560 ? -8.400 -20.620 -11.926 1.00 97.25 560 VAL A C 1
ATOM 4182 O O . VAL A 1 560 ? -8.902 -21.368 -11.087 1.00 97.25 560 VAL A O 1
ATOM 4185 N N . ARG A 1 561 ? -9.059 -20.289 -13.042 1.00 97.31 561 ARG A N 1
ATOM 4186 C CA . ARG A 1 561 ? -10.406 -20.803 -13.356 1.00 97.31 561 ARG A CA 1
ATOM 4187 C C . ARG A 1 561 ? -10.391 -22.313 -13.616 1.00 97.31 561 ARG A C 1
ATOM 4189 O O . ARG A 1 561 ? -11.222 -23.027 -13.057 1.00 97.31 561 ARG A O 1
ATOM 4196 N N . ASP A 1 562 ? -9.405 -22.797 -14.366 1.00 96.44 562 ASP A N 1
ATOM 4197 C CA . ASP A 1 562 ? -9.260 -24.208 -14.747 1.00 96.44 562 ASP A CA 1
ATOM 4198 C C . ASP A 1 562 ? -8.874 -25.111 -13.563 1.00 96.44 562 ASP A C 1
ATOM 4200 O O . ASP A 1 562 ? -9.137 -26.314 -13.581 1.00 96.44 562 ASP A O 1
ATOM 4204 N N . SER A 1 563 ? -8.309 -24.541 -12.491 1.00 95.62 563 SER A N 1
ATOM 4205 C CA . SER A 1 563 ? -8.004 -25.269 -11.251 1.00 95.62 563 SER A CA 1
ATOM 4206 C C . SER A 1 563 ? -9.241 -25.886 -10.580 1.00 95.62 563 SER A C 1
ATOM 4208 O O . SER A 1 563 ? -9.128 -26.870 -9.845 1.00 95.62 563 SER A O 1
ATOM 4210 N N . GLY A 1 564 ? -10.425 -25.308 -10.815 1.00 96.81 564 GLY A N 1
ATOM 4211 C CA . GLY A 1 564 ? -11.685 -25.736 -10.212 1.00 96.81 564 GLY A CA 1
ATOM 4212 C C . GLY A 1 564 ? -11.859 -25.360 -8.734 1.00 96.81 564 GLY A C 1
ATOM 4213 O O . GLY A 1 564 ? -12.784 -25.876 -8.108 1.00 96.81 564 GLY A O 1
ATOM 4214 N N . TYR A 1 565 ? -11.019 -24.485 -8.165 1.00 98.00 565 TYR A N 1
ATOM 4215 C CA . TYR A 1 565 ? -11.192 -24.006 -6.784 1.00 98.00 565 TYR A CA 1
ATOM 4216 C C . TYR A 1 565 ? -12.294 -22.949 -6.639 1.00 98.00 565 TYR A C 1
ATOM 4218 O O . TYR A 1 565 ? -12.982 -22.930 -5.624 1.00 98.00 565 TYR A O 1
ATOM 4226 N N . LEU A 1 566 ? -12.506 -22.086 -7.640 1.00 98.06 566 LEU A N 1
ATOM 4227 C CA . LEU A 1 566 ? -13.464 -20.970 -7.537 1.00 98.06 566 LEU A CA 1
ATOM 4228 C C . LEU A 1 566 ? -14.906 -21.411 -7.214 1.00 98.06 566 LEU A C 1
ATOM 4230 O O . LEU A 1 566 ? -15.520 -20.793 -6.342 1.00 98.06 566 LEU A O 1
ATOM 4234 N N . PRO A 1 567 ? -15.450 -22.483 -7.833 1.00 97.50 567 PRO A N 1
ATOM 4235 C CA . PRO A 1 567 ? -16.797 -22.963 -7.517 1.00 97.50 567 PRO A CA 1
ATOM 4236 C C . PRO A 1 567 ? -16.955 -23.499 -6.087 1.00 97.50 567 PRO A C 1
ATOM 4238 O O . PRO A 1 567 ? -18.080 -23.651 -5.620 1.00 97.50 567 PRO A O 1
ATOM 4241 N N . LEU A 1 568 ? -15.865 -23.780 -5.360 1.00 97.12 568 LEU A N 1
ATOM 4242 C CA . LEU A 1 568 ? -15.956 -24.242 -3.968 1.00 97.12 568 LEU A CA 1
ATOM 4243 C C . LEU A 1 568 ? -16.580 -23.178 -3.055 1.00 97.12 568 LEU A C 1
ATOM 4245 O O . LEU A 1 568 ? -17.273 -23.526 -2.103 1.00 97.12 568 LEU A O 1
ATOM 4249 N N . ALA A 1 569 ? -16.435 -21.895 -3.402 1.00 96.31 569 ALA A N 1
ATOM 4250 C CA . ALA A 1 569 ? -17.085 -20.790 -2.703 1.00 96.31 569 ALA A CA 1
ATOM 4251 C C . ALA A 1 569 ? -18.623 -20.797 -2.828 1.00 96.31 569 ALA A C 1
ATOM 4253 O O . ALA A 1 569 ? -19.284 -19.964 -2.210 1.00 96.31 569 ALA A O 1
ATOM 4254 N N . ASP A 1 570 ? -19.218 -21.653 -3.666 1.00 95.19 570 ASP A N 1
ATOM 4255 C CA . ASP A 1 570 ? -20.674 -21.758 -3.840 1.00 95.19 570 ASP A CA 1
ATOM 4256 C C . ASP A 1 570 ? -21.336 -22.793 -2.936 1.00 95.19 570 ASP A C 1
ATOM 4258 O O . ASP A 1 570 ? -22.553 -22.738 -2.751 1.00 95.19 570 ASP A O 1
ATOM 4262 N N . ALA A 1 571 ? -20.560 -23.716 -2.369 1.00 91.75 571 ALA A N 1
ATOM 4263 C CA . ALA A 1 571 ? -21.097 -24.746 -1.495 1.00 91.75 571 ALA A CA 1
ATOM 4264 C C . ALA A 1 571 ? -21.630 -24.126 -0.191 1.00 91.75 571 ALA A C 1
ATOM 4266 O O . ALA A 1 571 ? -20.967 -23.237 0.353 1.00 91.75 571 ALA A O 1
ATOM 4267 N N . PRO A 1 572 ? -22.784 -24.590 0.335 1.00 89.94 572 PRO A N 1
ATOM 4268 C CA . PRO A 1 572 ? -23.173 -24.333 1.717 1.00 89.94 572 PRO A CA 1
ATOM 4269 C C . PRO A 1 572 ? -22.048 -24.775 2.639 1.00 89.94 572 PRO A C 1
ATOM 4271 O O . PRO A 1 572 ? -21.463 -25.838 2.433 1.00 89.94 572 PRO A O 1
ATOM 4274 N N . ASP A 1 573 ? -21.711 -23.931 3.600 1.00 87.38 573 ASP A N 1
ATOM 4275 C CA . ASP A 1 573 ? -20.559 -24.135 4.463 1.00 87.38 573 ASP A CA 1
ATOM 4276 C C . ASP A 1 573 ? -19.201 -24.257 3.715 1.00 87.38 573 ASP A C 1
ATOM 4278 O O . ASP A 1 573 ? -18.182 -24.581 4.317 1.00 87.38 573 ASP A O 1
ATOM 4282 N N . GLY A 1 574 ? -19.125 -23.834 2.446 1.00 91.19 574 GLY A N 1
ATOM 4283 C CA . GLY A 1 574 ? -17.900 -23.834 1.636 1.00 91.19 574 GLY A CA 1
ATOM 4284 C C . GLY A 1 574 ? -16.841 -22.789 2.031 1.00 91.19 574 GLY A C 1
ATOM 4285 O O . GLY A 1 574 ? -17.142 -21.826 2.737 1.00 91.19 574 GLY A O 1
ATOM 4286 N N . PRO A 1 575 ? -15.593 -22.934 1.555 1.00 95.62 575 PRO A N 1
ATOM 4287 C CA . PRO A 1 575 ? -14.487 -22.047 1.914 1.00 95.62 575 PRO A CA 1
ATOM 4288 C C . PRO A 1 575 ? -14.655 -20.614 1.401 1.00 95.62 575 PRO A C 1
ATOM 4290 O O . PRO A 1 575 ? -15.317 -20.351 0.390 1.00 95.62 575 PRO A O 1
ATOM 4293 N N . VAL A 1 576 ? -13.940 -19.684 2.035 1.00 97.06 576 VAL A N 1
ATOM 4294 C CA . VAL A 1 576 ? -13.562 -18.426 1.383 1.00 97.06 576 VAL A CA 1
ATOM 4295 C C . VAL A 1 576 ? -12.442 -18.725 0.387 1.00 97.06 576 VAL A C 1
ATOM 4297 O O . VAL A 1 576 ? -11.354 -19.148 0.767 1.00 97.06 576 VAL A O 1
ATOM 4300 N N . VAL A 1 577 ? -12.697 -18.514 -0.899 1.00 98.56 577 VAL A N 1
ATOM 4301 C CA . VAL A 1 577 ? -11.716 -18.710 -1.969 1.00 98.56 577 VAL A CA 1
ATOM 4302 C C . VAL A 1 577 ? -11.182 -17.346 -2.389 1.00 98.56 577 VAL A C 1
ATOM 4304 O O . VAL A 1 577 ? -11.932 -16.529 -2.922 1.00 98.56 577 VAL A O 1
ATOM 4307 N N . ALA A 1 578 ? -9.894 -17.095 -2.169 1.00 98.56 578 ALA A N 1
ATOM 4308 C CA . ALA A 1 578 ? -9.233 -15.869 -2.599 1.00 98.56 578 ALA A CA 1
ATOM 4309 C C . ALA A 1 578 ? -8.307 -16.137 -3.787 1.00 98.56 578 ALA A C 1
ATOM 4311 O O . ALA A 1 578 ? -7.392 -16.960 -3.714 1.00 98.56 578 ALA A O 1
ATOM 4312 N N . ALA A 1 579 ? -8.561 -15.420 -4.879 1.00 98.62 579 ALA A N 1
ATOM 4313 C CA . ALA A 1 579 ? -7.811 -15.485 -6.118 1.00 98.62 579 ALA A CA 1
ATOM 4314 C C . ALA A 1 579 ? -6.971 -14.217 -6.304 1.00 98.62 579 ALA A C 1
ATOM 4316 O O . ALA A 1 579 ? -7.518 -13.114 -6.305 1.00 98.62 579 ALA A O 1
ATOM 4317 N N . VAL A 1 580 ? -5.662 -14.372 -6.519 1.00 98.62 580 VAL A N 1
ATOM 4318 C CA . VAL A 1 580 ? -4.765 -13.263 -6.887 1.00 98.62 580 VAL A CA 1
ATOM 4319 C C . VAL A 1 580 ? -4.294 -13.443 -8.326 1.00 98.62 580 VAL A C 1
ATOM 4321 O O . VAL A 1 580 ? -3.668 -14.446 -8.669 1.00 98.62 580 VAL A O 1
ATOM 4324 N N . THR A 1 581 ? -4.599 -12.470 -9.181 1.00 98.38 581 THR A N 1
ATOM 4325 C CA . THR A 1 581 ? -4.263 -12.496 -10.613 1.00 98.38 581 THR A CA 1
ATOM 4326 C C . THR A 1 581 ? -3.684 -11.147 -11.062 1.00 98.38 581 THR A C 1
ATOM 4328 O O . THR A 1 581 ? -3.900 -10.135 -10.390 1.00 98.38 581 THR A O 1
ATOM 4331 N N . PRO A 1 582 ? -2.962 -11.074 -12.197 1.00 97.50 582 PRO A N 1
ATOM 4332 C CA . PRO A 1 582 ? -2.380 -9.810 -12.657 1.00 97.50 582 PRO A CA 1
ATOM 4333 C C . PRO A 1 582 ? -3.421 -8.712 -12.925 1.00 97.50 582 PRO A C 1
ATOM 4335 O O . PRO A 1 582 ? -3.203 -7.560 -12.556 1.00 97.50 582 PRO A O 1
ATOM 4338 N N . TYR A 1 583 ? -4.558 -9.082 -13.528 1.00 97.75 583 TYR A N 1
ATOM 4339 C CA . TYR A 1 583 ? -5.565 -8.143 -14.039 1.00 97.75 583 TYR A CA 1
ATOM 4340 C C . TYR A 1 583 ? -6.990 -8.396 -13.511 1.00 97.75 583 TYR A C 1
ATOM 4342 O O . TYR A 1 583 ? -7.918 -7.682 -13.883 1.00 97.75 583 TYR A O 1
ATOM 4350 N N . GLY A 1 584 ? -7.195 -9.384 -12.637 1.00 97.50 584 GLY A N 1
ATOM 4351 C CA . GLY A 1 584 ? -8.511 -9.833 -12.167 1.00 97.50 584 GLY A CA 1
ATOM 4352 C C . GLY A 1 584 ? -9.023 -11.067 -12.921 1.00 97.50 584 GLY A C 1
ATOM 4353 O O . GLY A 1 584 ? -8.602 -11.357 -14.041 1.00 97.50 584 GLY A O 1
ATOM 4354 N N . LEU A 1 585 ? -9.976 -11.788 -12.324 1.00 97.81 585 LEU A N 1
ATOM 4355 C CA . LEU A 1 585 ? -10.529 -13.032 -12.886 1.00 97.81 585 LEU A CA 1
ATOM 4356 C C . LEU A 1 585 ? -11.332 -12.853 -14.186 1.00 97.81 585 LEU A C 1
ATOM 4358 O O . LEU A 1 585 ? -11.586 -13.835 -14.890 1.00 97.81 585 LEU A O 1
ATOM 4362 N N . THR A 1 586 ? -11.783 -11.631 -14.478 1.00 97.06 586 THR A N 1
ATOM 4363 C CA . THR A 1 586 ? -12.676 -11.303 -15.600 1.00 97.06 586 THR A CA 1
ATOM 4364 C C . THR A 1 586 ? -12.322 -9.954 -16.223 1.00 97.06 586 THR A C 1
ATOM 4366 O O . THR A 1 586 ? -11.670 -9.120 -15.594 1.00 97.06 586 THR A O 1
ATOM 4369 N N . GLY A 1 587 ? -12.772 -9.727 -17.456 1.00 96.62 587 GLY A N 1
ATOM 4370 C CA . GLY A 1 587 ? -12.568 -8.476 -18.188 1.00 96.62 587 GLY A CA 1
ATOM 4371 C C . GLY A 1 587 ? -11.665 -8.629 -19.415 1.00 96.62 587 GLY A C 1
ATOM 4372 O O . GLY A 1 587 ? -11.118 -9.709 -19.647 1.00 96.62 587 GLY A O 1
ATOM 4373 N N . PRO A 1 588 ? -11.510 -7.562 -20.219 1.00 96.31 588 PRO A N 1
ATOM 4374 C CA . PRO A 1 588 ? -10.833 -7.618 -21.518 1.00 96.31 588 PRO A CA 1
ATOM 4375 C C . PRO A 1 588 ? -9.361 -8.052 -21.478 1.00 96.31 588 PRO A C 1
ATOM 4377 O O . PRO A 1 588 ? -8.837 -8.521 -22.486 1.00 96.31 588 PRO A O 1
ATOM 4380 N N . ARG A 1 589 ? -8.683 -7.874 -20.337 1.00 96.81 589 ARG A N 1
ATOM 4381 C CA . ARG A 1 589 ? -7.269 -8.228 -20.134 1.00 96.81 589 ARG A CA 1
ATOM 4382 C C . ARG A 1 589 ? -7.056 -9.301 -19.067 1.00 96.81 589 ARG A C 1
ATOM 4384 O O . ARG A 1 589 ? -5.913 -9.577 -18.727 1.00 96.81 589 ARG A O 1
ATOM 4391 N N . ALA A 1 590 ? -8.119 -9.923 -18.549 1.00 97.25 590 ALA A N 1
ATOM 4392 C CA . ALA A 1 590 ? -8.011 -10.940 -17.495 1.00 97.25 590 ALA A CA 1
ATOM 4393 C C . ALA A 1 590 ? -7.033 -12.071 -17.849 1.00 97.25 590 ALA A C 1
ATOM 4395 O O . ALA A 1 590 ? -6.288 -12.547 -16.997 1.00 97.25 590 ALA A O 1
ATOM 4396 N N . ASP A 1 591 ? -7.011 -12.453 -19.125 1.00 96.69 591 ASP A N 1
ATOM 4397 C CA . ASP A 1 591 ? -6.216 -13.575 -19.627 1.00 96.69 591 ASP A CA 1
ATOM 4398 C C . ASP A 1 591 ? -4.855 -13.148 -20.184 1.00 96.69 591 ASP A C 1
ATOM 4400 O O . ASP A 1 591 ? -4.134 -13.966 -20.755 1.00 96.69 591 ASP A O 1
ATOM 4404 N N . TRP A 1 592 ? -4.483 -11.874 -20.031 1.00 96.62 592 TRP A N 1
ATOM 4405 C CA . TRP A 1 592 ? -3.143 -11.429 -20.392 1.00 96.62 592 TRP A CA 1
ATOM 4406 C C . TRP A 1 592 ? -2.115 -12.037 -19.428 1.00 96.62 592 TRP A C 1
ATOM 4408 O O . TRP A 1 592 ? -2.318 -11.993 -18.209 1.00 96.62 592 TRP A O 1
ATOM 4418 N N . PRO A 1 593 ? -0.992 -12.574 -19.940 1.00 95.44 593 PRO A N 1
ATOM 4419 C CA . PRO A 1 593 ? 0.119 -12.985 -19.095 1.00 95.44 593 PRO A CA 1
ATOM 4420 C C . PRO A 1 593 ? 0.663 -11.786 -18.313 1.00 95.44 593 PRO A C 1
ATOM 4422 O O . PRO A 1 593 ? 0.760 -10.678 -18.846 1.00 95.44 593 PRO A O 1
ATOM 4425 N N . GLY A 1 594 ? 1.059 -12.002 -17.062 1.00 94.12 594 GLY A N 1
ATOM 4426 C CA . GLY A 1 594 ? 1.597 -10.927 -16.240 1.00 94.12 594 GLY A CA 1
ATOM 4427 C C . GLY A 1 594 ? 2.042 -11.370 -14.854 1.00 94.12 594 GLY A C 1
ATOM 4428 O O . GLY A 1 594 ? 1.834 -12.508 -14.439 1.00 94.12 594 GLY A O 1
ATOM 4429 N N . GLY A 1 595 ? 2.638 -10.426 -14.137 1.00 93.44 595 GLY A N 1
ATOM 4430 C CA . GLY A 1 595 ? 3.024 -10.530 -12.736 1.00 93.44 595 GLY A CA 1
ATOM 4431 C C . GLY A 1 595 ? 3.244 -9.141 -12.137 1.00 93.44 595 GLY A C 1
ATOM 4432 O O . GLY A 1 595 ? 2.713 -8.155 -12.648 1.00 93.44 595 GLY A O 1
ATOM 4433 N N . GLU A 1 596 ? 4.054 -9.062 -11.080 1.00 92.94 596 GLU A N 1
ATOM 4434 C CA . GLU A 1 596 ? 4.397 -7.814 -10.379 1.00 92.94 596 GLU A CA 1
ATOM 4435 C C . GLU A 1 596 ? 4.776 -6.680 -11.348 1.00 92.94 596 GLU A C 1
ATOM 4437 O O . GLU A 1 596 ? 4.136 -5.633 -11.359 1.00 92.94 596 GLU A O 1
ATOM 4442 N N . ALA A 1 597 ? 5.778 -6.898 -12.205 1.00 94.50 597 ALA A N 1
ATOM 4443 C CA . ALA A 1 597 ? 6.336 -5.841 -13.044 1.00 94.50 597 ALA A CA 1
ATOM 4444 C C . ALA A 1 597 ? 5.322 -5.292 -14.065 1.00 94.50 597 ALA A C 1
ATOM 4446 O O . ALA A 1 597 ? 5.180 -4.079 -14.226 1.00 94.50 597 ALA A O 1
ATOM 4447 N N . THR A 1 598 ? 4.556 -6.168 -14.724 1.00 96.75 598 THR A N 1
ATOM 4448 C CA . THR A 1 598 ? 3.512 -5.743 -15.671 1.00 96.75 598 THR A CA 1
ATOM 4449 C C . THR A 1 598 ? 2.361 -5.030 -14.969 1.00 96.75 598 THR A C 1
ATOM 4451 O O . THR A 1 598 ? 1.825 -4.069 -15.516 1.00 96.75 598 THR A O 1
ATOM 4454 N N . ALA A 1 599 ? 1.988 -5.455 -13.758 1.00 96.75 599 ALA A N 1
ATOM 4455 C CA . ALA A 1 599 ? 0.973 -4.776 -12.958 1.00 96.75 599 ALA A CA 1
ATOM 4456 C C . ALA A 1 599 ? 1.460 -3.405 -12.456 1.00 96.75 599 ALA A C 1
ATOM 4458 O O . ALA A 1 599 ? 0.706 -2.438 -12.509 1.00 96.75 599 ALA A O 1
ATOM 4459 N N . TRP A 1 600 ? 2.733 -3.290 -12.065 1.00 95.44 600 TRP A N 1
ATOM 4460 C CA . TRP A 1 600 ? 3.382 -2.030 -11.686 1.00 95.44 600 TRP A CA 1
ATOM 4461 C C . TRP A 1 600 ? 3.365 -1.008 -12.832 1.00 95.44 600 TRP A C 1
ATOM 4463 O O . TRP A 1 600 ? 3.078 0.174 -12.623 1.00 95.44 600 TRP A O 1
ATOM 4473 N N . ALA A 1 601 ? 3.618 -1.464 -14.063 1.00 96.62 601 ALA A N 1
ATOM 4474 C CA . ALA A 1 601 ? 3.510 -0.642 -15.267 1.00 96.62 601 ALA A CA 1
ATOM 4475 C C . ALA A 1 601 ? 2.054 -0.261 -15.591 1.00 96.62 601 ALA A C 1
ATOM 4477 O O . ALA A 1 601 ? 1.741 0.925 -15.711 1.00 96.62 601 ALA A O 1
ATOM 4478 N N . ALA A 1 602 ? 1.150 -1.244 -15.664 1.00 97.00 602 ALA A N 1
ATOM 4479 C CA . ALA A 1 602 ? -0.256 -1.029 -16.021 1.00 97.00 602 ALA A CA 1
ATOM 4480 C C . ALA A 1 602 ? -1.046 -0.237 -14.962 1.00 97.00 602 ALA A C 1
ATOM 4482 O O . ALA A 1 602 ? -2.047 0.406 -15.281 1.00 97.00 602 ALA A O 1
ATOM 4483 N N . GLY A 1 603 ? -0.628 -0.281 -13.697 1.00 94.44 603 GLY A N 1
ATOM 4484 C CA . GLY A 1 603 ? -1.195 0.517 -12.607 1.00 94.44 603 GLY A CA 1
ATOM 4485 C C . GLY A 1 603 ? -0.586 1.915 -12.480 1.00 94.44 603 GLY A C 1
ATOM 4486 O O . GLY A 1 603 ? -1.000 2.688 -11.623 1.00 94.44 603 GLY A O 1
ATOM 4487 N N . GLY A 1 604 ? 0.392 2.253 -13.326 1.00 93.19 604 GLY A N 1
ATOM 4488 C CA . GLY A 1 604 ? 0.999 3.580 -13.438 1.00 93.19 604 GLY A CA 1
ATOM 4489 C C . GLY A 1 604 ? 2.051 3.940 -12.392 1.00 93.19 604 GLY A C 1
ATOM 4490 O O . GLY A 1 604 ? 2.596 5.041 -12.432 1.00 93.19 604 GLY A O 1
ATOM 4491 N N . LEU A 1 605 ? 2.427 3.008 -11.510 1.00 93.62 605 LEU A N 1
ATOM 4492 C CA . LEU A 1 605 ? 3.536 3.214 -10.572 1.00 93.62 605 LEU A CA 1
ATOM 4493 C C . LEU A 1 605 ? 4.868 3.412 -11.315 1.00 93.62 605 LEU A C 1
ATOM 4495 O O . LEU A 1 605 ? 5.673 4.257 -10.920 1.00 93.62 605 LEU A O 1
ATOM 4499 N N . ALA A 1 606 ? 5.088 2.704 -12.433 1.00 94.38 606 ALA A N 1
ATOM 4500 C CA . ALA A 1 606 ? 6.268 2.930 -13.277 1.00 94.38 606 ALA A CA 1
ATOM 4501 C C . ALA A 1 606 ? 6.301 4.372 -13.809 1.00 94.38 606 ALA A C 1
ATOM 4503 O O . ALA A 1 606 ? 7.339 5.026 -13.755 1.00 94.38 606 ALA A O 1
ATOM 4504 N N . PHE A 1 607 ? 5.166 4.907 -14.274 1.00 93.56 607 PHE A N 1
ATOM 4505 C CA . PHE A 1 607 ? 5.110 6.219 -14.928 1.00 93.56 607 PHE A CA 1
ATOM 4506 C C . PHE A 1 607 ? 5.616 7.360 -14.044 1.00 93.56 607 PHE A C 1
ATOM 4508 O O . PHE A 1 607 ? 6.135 8.344 -14.565 1.00 93.56 607 PHE A O 1
ATOM 4515 N N . VAL A 1 608 ? 5.498 7.222 -12.723 1.00 91.12 608 VAL A N 1
ATOM 4516 C CA . VAL A 1 608 ? 5.919 8.221 -11.733 1.00 91.12 608 VAL A CA 1
ATOM 4517 C C . VAL A 1 608 ? 7.253 7.898 -11.048 1.00 91.12 608 VAL A C 1
ATOM 4519 O O . VAL A 1 608 ? 7.744 8.724 -10.278 1.00 91.12 608 VAL A O 1
ATOM 4522 N N . THR A 1 609 ? 7.869 6.751 -11.353 1.00 91.56 609 THR A N 1
ATOM 4523 C CA . THR A 1 609 ? 9.107 6.268 -10.715 1.00 91.56 609 THR A CA 1
ATOM 4524 C C . THR A 1 609 ? 10.283 6.284 -11.693 1.00 91.56 609 THR A C 1
ATOM 4526 O O . THR A 1 609 ? 10.214 5.714 -12.781 1.00 91.56 609 THR A O 1
ATOM 4529 N N . GLY A 1 610 ? 11.380 6.940 -11.309 1.00 90.62 610 GLY A N 1
ATOM 4530 C CA . GLY A 1 610 ? 12.592 7.076 -12.123 1.00 90.62 610 GLY A CA 1
ATOM 4531 C C . GLY A 1 610 ? 12.976 8.527 -12.408 1.00 90.62 610 GLY A C 1
ATOM 4532 O O . GLY A 1 610 ? 12.388 9.471 -11.873 1.00 90.62 610 GLY A O 1
ATOM 4533 N N . GLU A 1 611 ? 13.974 8.698 -13.273 1.00 88.75 611 GLU A N 1
ATOM 4534 C CA . GLU A 1 611 ? 14.425 10.010 -13.747 1.00 88.75 611 GLU A CA 1
ATOM 4535 C C . GLU A 1 611 ? 13.546 10.513 -14.913 1.00 88.75 611 GLU A C 1
ATOM 4537 O O . GLU A 1 611 ? 13.064 9.694 -15.706 1.00 88.75 611 GLU A O 1
ATOM 4542 N N . PRO A 1 612 ? 13.328 11.839 -15.053 1.00 86.75 612 PRO A N 1
ATOM 4543 C CA . PRO A 1 612 ? 12.440 12.409 -16.074 1.00 86.75 612 PRO A CA 1
ATOM 4544 C C . PRO A 1 612 ? 12.730 11.922 -17.502 1.00 86.75 612 PRO A C 1
ATOM 4546 O O . PRO A 1 612 ? 11.827 11.444 -18.187 1.00 86.75 612 PRO A O 1
ATOM 4549 N N . ASP A 1 613 ? 14.000 11.959 -17.912 1.00 85.81 613 ASP A N 1
ATOM 4550 C CA . ASP A 1 613 ? 14.435 11.685 -19.291 1.00 85.81 613 ASP A CA 1
ATOM 4551 C C . ASP A 1 613 ? 14.993 10.266 -19.480 1.00 85.81 613 ASP A C 1
ATOM 4553 O O . ASP A 1 613 ? 15.799 10.003 -20.373 1.00 85.81 613 ASP A O 1
ATOM 4557 N N . GLN A 1 614 ? 14.626 9.344 -18.592 1.00 89.56 614 GLN A N 1
ATOM 4558 C CA . GLN A 1 614 ? 15.105 7.966 -18.600 1.00 89.56 614 GLN A CA 1
ATOM 4559 C C . GLN A 1 614 ? 13.934 6.987 -18.621 1.00 89.56 614 GLN A C 1
ATOM 4561 O O . GLN A 1 614 ? 12.815 7.371 -18.261 1.00 89.56 614 GLN A O 1
ATOM 4566 N N . PRO A 1 615 ? 14.187 5.719 -19.003 1.00 91.62 615 PRO A N 1
ATOM 4567 C CA . PRO A 1 615 ? 13.198 4.671 -18.842 1.00 91.62 615 PRO A CA 1
ATOM 4568 C C . PRO A 1 615 ? 12.643 4.645 -17.410 1.00 91.62 615 PRO A C 1
ATOM 4570 O O . PRO A 1 615 ? 13.422 4.758 -16.455 1.00 91.62 615 PRO A O 1
ATOM 4573 N N . PRO A 1 616 ? 11.316 4.497 -17.255 1.00 94.25 616 PRO A N 1
ATOM 4574 C CA . PRO A 1 616 ? 10.679 4.240 -15.977 1.00 94.25 616 PRO A CA 1
ATOM 4575 C C . PRO A 1 616 ? 11.338 3.099 -15.208 1.00 94.25 616 PRO A C 1
ATOM 4577 O O . PRO A 1 616 ? 11.786 2.112 -15.796 1.00 94.25 616 PRO A O 1
ATOM 4580 N N . VAL A 1 617 ? 11.345 3.220 -13.884 1.00 91.88 617 VAL A N 1
ATOM 4581 C CA . VAL A 1 617 ? 11.918 2.217 -12.986 1.00 91.88 617 VAL A CA 1
ATOM 4582 C C . VAL A 1 617 ? 10.804 1.361 -12.391 1.00 91.88 617 VAL A C 1
ATOM 4584 O O . VAL A 1 617 ? 9.794 1.869 -11.900 1.00 91.88 617 VAL A O 1
ATOM 4587 N N . VAL A 1 618 ? 11.015 0.048 -12.422 1.00 91.50 618 VAL A N 1
ATOM 4588 C CA . VAL A 1 618 ? 10.245 -0.933 -11.656 1.00 91.50 618 VAL A CA 1
ATOM 4589 C C . VAL A 1 618 ? 11.183 -1.475 -10.581 1.00 91.50 618 VAL A C 1
ATOM 4591 O O . VAL A 1 618 ? 12.233 -1.997 -10.955 1.00 91.50 618 VAL A O 1
ATOM 4594 N N . PRO A 1 619 ? 10.868 -1.312 -9.285 1.00 88.44 619 PRO A N 1
ATOM 4595 C CA . PRO A 1 619 ? 11.714 -1.834 -8.222 1.00 88.44 619 PRO A CA 1
ATOM 4596 C C . PRO A 1 619 ? 11.814 -3.356 -8.291 1.00 88.44 619 PRO A C 1
ATOM 4598 O O . PRO A 1 619 ? 10.832 -4.035 -8.603 1.00 88.44 619 PRO A O 1
ATOM 4601 N N . ASP A 1 620 ? 12.976 -3.892 -7.935 1.00 78.31 620 ASP A N 1
ATOM 4602 C CA . ASP A 1 620 ? 13.122 -5.332 -7.761 1.00 78.31 620 ASP A CA 1
ATOM 4603 C C . ASP A 1 620 ? 12.358 -5.795 -6.514 1.00 78.31 620 ASP A C 1
ATOM 4605 O O . ASP A 1 620 ? 12.576 -5.291 -5.413 1.00 78.31 620 ASP A O 1
ATOM 4609 N N . GLY A 1 621 ? 11.487 -6.794 -6.664 1.00 82.88 621 GLY A N 1
ATOM 4610 C CA . GLY A 1 621 ? 10.876 -7.497 -5.541 1.00 82.88 621 GLY A CA 1
ATOM 4611 C C . GLY A 1 621 ? 9.413 -7.871 -5.721 1.00 82.88 621 GLY A C 1
ATOM 4612 O O . GLY A 1 621 ? 8.935 -8.030 -6.841 1.00 82.88 621 GLY A O 1
ATOM 4613 N N . GLN A 1 622 ? 8.743 -8.098 -4.589 1.00 88.75 622 GLN A N 1
ATOM 4614 C CA . GLN A 1 622 ? 7.349 -8.550 -4.501 1.00 88.75 622 GLN A CA 1
ATOM 4615 C C . GLN A 1 622 ? 6.499 -7.566 -3.678 1.00 88.75 622 GLN A C 1
ATOM 4617 O O . GLN A 1 622 ? 5.678 -7.972 -2.856 1.00 88.75 622 GLN A O 1
ATOM 4622 N N . LEU A 1 623 ? 6.734 -6.265 -3.863 1.00 92.81 623 LEU A N 1
ATOM 4623 C CA . LEU A 1 623 ? 6.060 -5.190 -3.142 1.00 92.81 623 LEU A CA 1
ATOM 4624 C C . LEU A 1 623 ? 4.547 -5.243 -3.360 1.00 92.81 623 LEU A C 1
ATOM 4626 O O . LEU A 1 623 ? 3.796 -5.288 -2.381 1.00 92.81 623 LEU A O 1
ATOM 4630 N N . LEU A 1 624 ? 4.092 -5.258 -4.618 1.00 94.19 624 LEU A N 1
ATOM 4631 C CA . LEU A 1 624 ? 2.664 -5.310 -4.950 1.00 94.19 624 LEU A CA 1
ATOM 4632 C C . LEU A 1 624 ? 2.036 -6.616 -4.488 1.00 94.19 624 LEU A C 1
ATOM 4634 O O . LEU A 1 624 ? 0.913 -6.598 -3.988 1.00 94.19 624 LEU A O 1
ATOM 4638 N N . CYS A 1 625 ? 2.751 -7.735 -4.615 1.00 96.56 625 CYS A N 1
ATOM 4639 C CA . CYS A 1 625 ? 2.277 -9.016 -4.096 1.00 96.56 625 CYS A CA 1
ATOM 4640 C C . CYS A 1 625 ? 2.123 -8.985 -2.563 1.00 96.56 625 CYS A C 1
ATOM 4642 O O . CYS A 1 625 ? 1.149 -9.527 -2.046 1.00 96.56 625 CYS A O 1
ATOM 4644 N N . ALA A 1 626 ? 3.032 -8.329 -1.831 1.00 95.88 626 ALA A N 1
ATOM 4645 C CA . ALA A 1 626 ? 2.934 -8.176 -0.378 1.00 95.88 626 ALA A CA 1
ATOM 4646 C C . ALA A 1 626 ? 1.699 -7.355 0.024 1.00 95.88 626 ALA A C 1
ATOM 4648 O O . ALA A 1 626 ? 0.904 -7.813 0.843 1.00 95.88 626 ALA A O 1
ATOM 4649 N N . LEU A 1 627 ? 1.465 -6.204 -0.618 1.00 96.19 627 LEU A N 1
ATOM 4650 C CA . LEU A 1 627 ? 0.270 -5.390 -0.362 1.00 96.19 627 LEU A CA 1
ATOM 4651 C C . LEU A 1 627 ? -1.025 -6.106 -0.782 1.00 96.19 627 LEU A C 1
ATOM 4653 O O . LEU A 1 627 ? -2.032 -6.037 -0.081 1.00 96.19 627 LEU A O 1
ATOM 4657 N N . ALA A 1 628 ? -1.010 -6.843 -1.896 1.00 97.62 628 ALA A N 1
ATOM 4658 C CA . ALA A 1 628 ? -2.130 -7.701 -2.275 1.00 97.62 628 ALA A CA 1
ATOM 4659 C C . ALA A 1 628 ? -2.394 -8.784 -1.216 1.00 97.62 628 ALA A C 1
ATOM 4661 O O . ALA A 1 628 ? -3.551 -9.108 -0.963 1.00 97.62 628 ALA A O 1
ATOM 4662 N N . GLY A 1 629 ? -1.349 -9.300 -0.562 1.00 97.50 629 GLY A N 1
ATOM 4663 C CA . GLY A 1 629 ? -1.465 -10.221 0.565 1.00 97.50 629 GLY A CA 1
ATOM 4664 C C . GLY A 1 629 ? -2.184 -9.620 1.772 1.00 97.50 629 GLY A C 1
ATOM 4665 O O . GLY A 1 629 ? -3.081 -10.264 2.317 1.00 97.50 629 GLY A O 1
ATOM 4666 N N . GLU A 1 630 ? -1.868 -8.373 2.129 1.00 97.44 630 GLU A N 1
ATOM 4667 C CA . GLU A 1 630 ? -2.584 -7.617 3.170 1.00 97.44 630 GLU A CA 1
ATOM 4668 C C . GLU A 1 630 ? -4.070 -7.454 2.808 1.00 97.44 630 GLU A C 1
ATOM 4670 O O . GLU A 1 630 ? -4.962 -7.728 3.613 1.00 97.44 630 GLU A O 1
ATOM 4675 N N . PHE A 1 631 ? -4.367 -7.092 1.556 1.00 97.69 631 PHE A N 1
ATOM 4676 C CA . PHE A 1 631 ? -5.743 -6.988 1.069 1.00 97.69 631 PHE A CA 1
ATOM 4677 C C . PHE A 1 631 ? -6.491 -8.327 1.078 1.00 97.69 631 PHE A C 1
ATOM 4679 O O . PHE A 1 631 ? -7.656 -8.378 1.471 1.00 97.69 631 PHE A O 1
ATOM 4686 N N . VAL A 1 632 ? -5.842 -9.429 0.700 1.00 97.88 632 VAL A N 1
ATOM 4687 C CA . VAL A 1 632 ? -6.437 -10.766 0.824 1.00 97.88 632 VAL A CA 1
ATOM 4688 C C . VAL A 1 632 ? -6.765 -11.069 2.284 1.00 97.88 632 VAL A C 1
ATOM 4690 O O . VAL A 1 632 ? -7.874 -11.518 2.559 1.00 97.88 632 VAL A O 1
ATOM 4693 N N . ALA A 1 633 ? -5.854 -10.797 3.221 1.00 96.88 633 ALA A N 1
ATOM 4694 C CA . ALA A 1 633 ? -6.084 -11.067 4.638 1.00 96.88 633 ALA A CA 1
ATOM 4695 C C . ALA A 1 633 ? -7.261 -10.257 5.202 1.00 96.88 633 ALA A C 1
ATOM 4697 O O . ALA A 1 633 ? -8.137 -10.841 5.838 1.00 96.88 633 ALA A O 1
ATOM 4698 N N . ILE A 1 634 ? -7.352 -8.953 4.914 1.00 96.56 634 ILE A N 1
ATOM 4699 C CA . ILE A 1 634 ? -8.501 -8.121 5.321 1.00 96.56 634 ILE A CA 1
ATOM 4700 C C . ILE A 1 634 ? -9.807 -8.702 4.759 1.00 96.56 634 ILE A C 1
ATOM 4702 O O . ILE A 1 634 ? -10.754 -8.929 5.514 1.00 96.56 634 ILE A O 1
ATOM 4706 N N . ALA A 1 635 ? -9.859 -8.983 3.452 1.00 96.19 635 ALA A N 1
ATOM 4707 C CA . ALA A 1 635 ? -11.060 -9.491 2.794 1.00 96.19 635 ALA A CA 1
ATOM 4708 C C . ALA A 1 635 ? -11.485 -10.869 3.328 1.00 96.19 635 ALA A C 1
ATOM 4710 O O . ALA A 1 635 ? -12.674 -11.098 3.551 1.00 96.19 635 ALA A O 1
ATOM 4711 N N . VAL A 1 636 ? -10.527 -11.772 3.561 1.00 95.38 636 VAL A N 1
ATOM 4712 C CA . VAL A 1 636 ? -10.765 -13.107 4.125 1.00 95.38 636 VAL A CA 1
ATOM 4713 C C . VAL A 1 636 ? -11.280 -13.001 5.557 1.00 95.38 636 VAL A C 1
ATOM 4715 O O . VAL A 1 636 ? -12.325 -13.569 5.862 1.00 95.38 636 VAL A O 1
ATOM 4718 N N . LEU A 1 637 ? -10.609 -12.242 6.427 1.00 93.62 637 LEU A N 1
ATOM 4719 C CA . LEU A 1 637 ? -11.018 -12.094 7.827 1.00 93.62 637 LEU A CA 1
ATOM 4720 C C . LEU A 1 637 ? -12.390 -11.418 7.948 1.00 93.62 637 LEU A C 1
ATOM 4722 O O . LEU A 1 637 ? -13.219 -11.853 8.748 1.00 93.62 637 LEU A O 1
ATOM 4726 N N . ALA A 1 638 ? -12.672 -10.410 7.116 1.00 92.12 638 ALA A N 1
ATOM 4727 C CA . ALA A 1 638 ? -13.994 -9.801 7.038 1.00 92.12 638 ALA A CA 1
ATOM 4728 C C . ALA A 1 638 ? -15.052 -10.814 6.566 1.00 92.12 638 ALA A C 1
ATOM 4730 O O . ALA A 1 638 ? -16.099 -10.937 7.199 1.00 92.12 638 ALA A O 1
ATOM 4731 N N . ALA A 1 639 ? -14.783 -11.578 5.501 1.00 91.06 639 ALA A N 1
ATOM 4732 C CA . ALA A 1 639 ? -15.715 -12.578 4.981 1.00 91.06 639 ALA A CA 1
ATOM 4733 C C . ALA A 1 639 ? -16.028 -13.679 6.006 1.00 91.06 639 ALA A C 1
ATOM 4735 O O . ALA A 1 639 ? -17.193 -14.030 6.178 1.00 91.06 639 ALA A O 1
ATOM 4736 N N . ILE A 1 640 ? -15.015 -14.183 6.720 1.00 88.81 640 ILE A N 1
ATOM 4737 C CA . ILE A 1 640 ? -15.192 -15.186 7.779 1.00 88.81 640 ILE A CA 1
ATOM 4738 C C . ILE A 1 640 ? -16.013 -14.600 8.932 1.00 88.81 640 ILE A C 1
ATOM 4740 O O . ILE A 1 640 ? -16.956 -15.239 9.392 1.00 88.81 640 ILE A O 1
ATOM 4744 N N . ARG A 1 641 ? -15.713 -13.372 9.373 1.00 85.69 641 ARG A N 1
ATOM 4745 C CA . ARG A 1 641 ? -16.454 -12.709 10.458 1.00 85.69 641 ARG A CA 1
ATOM 4746 C C . ARG A 1 641 ? -17.934 -12.504 10.124 1.00 85.69 641 ARG A C 1
ATOM 4748 O O . ARG A 1 641 ? -18.782 -12.670 10.996 1.00 85.69 641 ARG A O 1
ATOM 4755 N N . GLY A 1 642 ? -18.245 -12.128 8.884 1.00 81.50 642 GLY A N 1
ATOM 4756 C CA . GLY A 1 642 ? -19.617 -11.856 8.439 1.00 81.50 642 GLY A CA 1
ATOM 4757 C C . GLY A 1 642 ? -20.465 -13.103 8.165 1.00 81.50 642 GLY A C 1
ATOM 4758 O O . GLY A 1 642 ? -21.637 -12.974 7.807 1.00 81.50 642 GLY A O 1
ATOM 4759 N N . ARG A 1 643 ? -19.888 -14.301 8.287 1.00 83.31 643 ARG A N 1
ATOM 4760 C CA . ARG A 1 643 ? -20.503 -15.567 7.887 1.00 83.31 643 ARG A CA 1
ATOM 4761 C C . ARG A 1 643 ? -21.373 -16.174 8.989 1.00 83.31 643 ARG A C 1
ATOM 4763 O O . ARG A 1 643 ? -21.027 -16.118 10.164 1.00 83.31 643 ARG A O 1
ATOM 4770 N N . GLN A 1 644 ? -22.483 -16.800 8.604 1.00 83.06 644 GLN A N 1
ATOM 4771 C CA . GLN A 1 644 ? -23.325 -17.627 9.475 1.00 83.06 644 GLN A CA 1
ATOM 4772 C C . GLN A 1 644 ? -23.298 -19.106 9.040 1.00 83.06 644 GLN A C 1
ATOM 4774 O O . GLN A 1 644 ? -23.033 -19.388 7.870 1.00 83.06 644 GLN A O 1
ATOM 4779 N N . PRO A 1 645 ? -23.581 -20.067 9.942 1.00 81.88 645 PRO A N 1
ATOM 4780 C CA . PRO A 1 645 ? -23.706 -21.478 9.571 1.00 81.88 645 PRO A CA 1
ATOM 4781 C C . PRO A 1 645 ? -24.748 -21.706 8.466 1.00 81.88 645 PRO A C 1
ATOM 4783 O O . PRO A 1 645 ? -25.837 -21.129 8.502 1.00 81.88 645 PRO A O 1
ATOM 4786 N N . GLY A 1 646 ? -24.426 -22.557 7.493 1.00 84.69 646 GLY A N 1
ATOM 4787 C CA . GLY A 1 646 ? -25.234 -22.833 6.304 1.00 84.69 646 GLY A CA 1
ATOM 4788 C C . GLY A 1 646 ? -25.069 -21.804 5.182 1.00 84.69 646 GLY A C 1
ATOM 4789 O O . GLY A 1 646 ? -25.571 -22.015 4.073 1.00 84.69 646 GLY A O 1
ATOM 4790 N N . ASP A 1 647 ? -24.358 -20.701 5.425 1.00 87.31 647 ASP A N 1
ATOM 4791 C CA . ASP A 1 647 ? -24.054 -19.731 4.385 1.00 87.31 647 ASP A CA 1
ATOM 4792 C C . ASP A 1 647 ? -23.088 -20.333 3.355 1.00 87.31 647 ASP A C 1
ATOM 4794 O O . ASP A 1 647 ? -22.154 -21.055 3.726 1.00 87.31 647 ASP A O 1
ATOM 4798 N N . PRO A 1 648 ? -23.242 -19.999 2.058 1.00 91.38 648 PRO A N 1
ATOM 4799 C CA . PRO A 1 648 ? -22.191 -20.295 1.103 1.00 91.38 648 PRO A CA 1
ATOM 4800 C C . PRO A 1 648 ? -20.899 -19.571 1.497 1.00 91.38 648 PRO A C 1
ATOM 4802 O O . PRO A 1 648 ? -20.942 -18.556 2.200 1.00 91.38 648 PRO A O 1
ATOM 4805 N N . GLY A 1 649 ? -19.770 -20.068 0.995 1.00 91.94 649 GLY A N 1
ATOM 4806 C CA . GLY A 1 649 ? -18.479 -19.394 1.117 1.00 91.94 649 GLY A CA 1
ATOM 4807 C C . GLY A 1 649 ? -18.445 -18.010 0.449 1.00 91.94 649 GLY A C 1
ATOM 4808 O O . GLY A 1 649 ? -19.466 -17.406 0.106 1.00 91.94 649 GLY A O 1
ATOM 4809 N N . GLU A 1 650 ? -17.250 -17.492 0.190 1.00 94.50 650 GLU A N 1
ATOM 4810 C CA . GLU A 1 650 ? -17.060 -16.204 -0.490 1.00 94.50 650 GLU A CA 1
ATOM 4811 C C . GLU A 1 650 ? -15.983 -16.326 -1.564 1.00 94.50 650 GLU A C 1
ATOM 4813 O O . GLU A 1 650 ? -15.018 -17.063 -1.393 1.00 94.50 650 GLU A O 1
ATOM 4818 N N . LEU A 1 651 ? -16.161 -15.625 -2.683 1.00 97.62 651 LEU A N 1
ATOM 4819 C CA . LEU A 1 651 ? -15.120 -15.484 -3.696 1.00 97.62 651 LEU A CA 1
ATOM 4820 C C . LEU A 1 651 ? -14.526 -14.080 -3.590 1.00 97.62 651 LEU A C 1
ATOM 4822 O O . LEU A 1 651 ? -15.247 -13.095 -3.764 1.00 97.62 651 LEU A O 1
ATOM 4826 N N . VAL A 1 652 ? -13.219 -14.014 -3.352 1.00 97.88 652 VAL A N 1
ATOM 4827 C CA . VAL A 1 652 ? -12.433 -12.778 -3.313 1.00 97.88 652 VAL A CA 1
ATOM 4828 C C . VAL A 1 652 ? -11.555 -12.716 -4.567 1.00 97.88 652 VAL A C 1
ATOM 4830 O O . VAL A 1 652 ? -10.673 -13.550 -4.744 1.00 97.88 652 VAL A O 1
ATOM 4833 N N . ASP A 1 653 ? -11.797 -11.742 -5.447 1.00 98.00 653 ASP A N 1
ATOM 4834 C CA . ASP A 1 653 ? -11.021 -11.500 -6.677 1.00 98.00 653 ASP A CA 1
ATOM 4835 C C . ASP A 1 653 ? -10.094 -10.288 -6.516 1.00 98.00 653 ASP A C 1
ATOM 4837 O O . ASP A 1 653 ? -10.550 -9.135 -6.492 1.00 98.00 653 ASP A O 1
ATOM 4841 N N . VAL A 1 654 ? -8.788 -10.547 -6.439 1.00 97.75 654 VAL A N 1
ATOM 4842 C CA . VAL A 1 654 ? -7.735 -9.537 -6.293 1.00 97.75 654 VAL A CA 1
ATOM 4843 C C . VAL A 1 654 ? -6.935 -9.411 -7.592 1.00 97.75 654 VAL A C 1
ATOM 4845 O O . VAL A 1 654 ? -6.411 -10.387 -8.133 1.00 97.75 654 VAL A O 1
ATOM 4848 N N . SER A 1 655 ? -6.831 -8.172 -8.072 1.00 97.62 655 SER A N 1
ATOM 4849 C CA . SER A 1 655 ? -6.068 -7.765 -9.255 1.00 97.62 655 SER A CA 1
ATOM 4850 C C . SER A 1 655 ? -4.832 -6.992 -8.808 1.00 97.62 655 SER A C 1
ATOM 4852 O O . SER A 1 655 ? -4.966 -5.996 -8.096 1.00 97.62 655 SER A O 1
ATOM 4854 N N . LEU A 1 656 ? -3.637 -7.401 -9.243 1.00 97.81 656 LEU A N 1
ATOM 4855 C CA . LEU A 1 656 ? -2.416 -6.639 -8.954 1.00 97.81 656 LEU A CA 1
ATOM 4856 C C . LEU A 1 656 ? -2.427 -5.253 -9.617 1.00 97.81 656 LEU A C 1
ATOM 4858 O O . LEU A 1 656 ? -1.879 -4.310 -9.047 1.00 97.81 656 LEU A O 1
ATOM 4862 N N . GLN A 1 657 ? -3.071 -5.100 -10.782 1.00 97.38 657 GLN A N 1
ATOM 4863 C CA . GLN A 1 657 ? -3.265 -3.786 -11.406 1.00 97.38 657 GLN A CA 1
ATOM 4864 C C . GLN A 1 657 ? -4.088 -2.859 -10.498 1.00 97.38 657 GLN A C 1
ATOM 4866 O O . GLN A 1 657 ? -3.731 -1.696 -10.325 1.00 97.38 657 GLN A O 1
ATOM 4871 N N . ASP A 1 658 ? -5.157 -3.369 -9.886 1.00 94.94 658 ASP A N 1
ATOM 4872 C CA . ASP A 1 658 ? -5.996 -2.584 -8.977 1.00 94.94 658 ASP A CA 1
ATOM 4873 C C . ASP A 1 658 ? -5.253 -2.250 -7.682 1.00 94.94 658 ASP A C 1
ATOM 4875 O O . ASP A 1 658 ? -5.368 -1.131 -7.189 1.00 94.94 658 ASP A O 1
ATOM 4879 N N . THR A 1 659 ? -4.450 -3.184 -7.159 1.00 95.56 659 THR A N 1
ATOM 4880 C CA . THR A 1 659 ? -3.561 -2.933 -6.014 1.00 95.56 659 THR A CA 1
ATOM 4881 C C . THR A 1 659 ? -2.585 -1.796 -6.314 1.00 95.56 659 THR A C 1
ATOM 4883 O O . THR A 1 659 ? -2.415 -0.906 -5.486 1.00 95.56 659 THR A O 1
ATOM 4886 N N . ALA A 1 660 ? -1.987 -1.771 -7.508 1.00 94.69 660 ALA A N 1
ATOM 4887 C CA . ALA A 1 660 ? -1.110 -0.680 -7.922 1.00 94.69 660 ALA A CA 1
ATOM 4888 C C . ALA A 1 660 ? -1.862 0.658 -8.034 1.00 94.69 660 ALA A C 1
ATOM 4890 O O . ALA A 1 660 ? -1.384 1.674 -7.531 1.00 94.69 660 ALA A O 1
ATOM 4891 N N . VAL A 1 661 ? -3.061 0.646 -8.626 1.00 92.94 661 VAL A N 1
ATOM 4892 C CA . VAL A 1 661 ? -3.938 1.823 -8.756 1.00 92.94 661 VAL A CA 1
ATOM 4893 C C . VAL A 1 661 ? -4.400 2.359 -7.395 1.00 92.94 661 VAL A C 1
ATOM 4895 O O . VAL A 1 661 ? -4.520 3.570 -7.229 1.00 92.94 661 VAL A O 1
ATOM 4898 N N . ALA A 1 662 ? -4.604 1.500 -6.397 1.00 89.69 662 ALA A N 1
ATOM 4899 C CA . ALA A 1 662 ? -4.948 1.912 -5.035 1.00 89.69 662 ALA A CA 1
ATOM 4900 C C . ALA A 1 662 ? -3.808 2.614 -4.288 1.00 89.69 662 ALA A C 1
ATOM 4902 O O . ALA A 1 662 ? -4.043 3.236 -3.261 1.00 89.69 662 ALA A O 1
ATOM 4903 N N . VAL A 1 663 ? -2.581 2.536 -4.799 1.00 87.19 663 VAL A N 1
ATOM 4904 C CA . VAL A 1 663 ? -1.429 3.248 -4.242 1.00 87.19 663 VAL A CA 1
ATOM 4905 C C . VAL A 1 663 ? -1.133 4.507 -5.054 1.00 87.19 663 VAL A C 1
ATOM 4907 O O . VAL A 1 663 ? -0.966 5.589 -4.492 1.00 87.19 663 VAL A O 1
ATOM 4910 N N . SER A 1 664 ? -1.077 4.390 -6.384 1.00 81.69 664 SER A N 1
ATOM 4911 C CA . SER A 1 664 ? -0.771 5.514 -7.278 1.00 81.69 664 SER A CA 1
ATOM 4912 C C . SER A 1 664 ? -1.940 6.493 -7.394 1.00 81.69 664 SER A C 1
ATOM 4914 O O . SER A 1 664 ? -1.763 7.707 -7.304 1.00 81.69 664 SER A O 1
ATOM 4916 N N . GLY A 1 665 ? -3.161 5.989 -7.562 1.00 75.25 665 GLY A N 1
ATOM 4917 C CA . GLY A 1 665 ? -4.326 6.804 -7.878 1.00 75.25 665 GLY A CA 1
ATOM 4918 C C . GLY A 1 665 ? -4.843 7.638 -6.705 1.00 75.25 665 GLY A C 1
ATOM 4919 O O . GLY A 1 665 ? -5.423 8.697 -6.939 1.00 75.25 665 GLY A O 1
ATOM 4920 N N . GLU A 1 666 ? -4.593 7.223 -5.458 1.00 78.31 666 GLU A N 1
ATOM 4921 C CA . GLU A 1 666 ? -5.076 7.935 -4.264 1.00 78.31 666 GLU A CA 1
ATOM 4922 C C . GLU A 1 666 ? -4.463 9.333 -4.133 1.00 78.31 666 GLU A C 1
ATOM 4924 O O . GLU A 1 666 ? -5.110 10.284 -3.675 1.00 78.31 666 GLU A O 1
ATOM 4929 N N . PHE A 1 667 ? -3.232 9.480 -4.618 1.00 79.06 667 PHE A N 1
ATOM 4930 C CA . PHE A 1 667 ? -2.577 10.767 -4.753 1.00 79.06 667 PHE A CA 1
ATOM 4931 C C . PHE A 1 667 ? -2.694 11.305 -6.185 1.00 79.06 667 PHE A C 1
ATOM 4933 O O . PHE A 1 667 ? -3.183 12.416 -6.403 1.00 79.06 667 PHE A O 1
ATOM 4940 N N . ASP A 1 668 ? -2.299 10.525 -7.188 1.00 84.25 668 ASP A N 1
ATOM 4941 C CA . ASP A 1 668 ? -2.054 11.063 -8.522 1.00 84.25 668 ASP A CA 1
ATOM 4942 C C . ASP A 1 668 ? -3.334 11.337 -9.319 1.00 84.25 668 ASP A C 1
ATOM 4944 O O . ASP A 1 668 ? -3.400 12.364 -10.001 1.00 84.25 668 ASP A O 1
ATOM 4948 N N . LEU A 1 669 ? -4.369 10.490 -9.215 1.00 85.38 669 LEU A N 1
ATOM 4949 C CA . LEU A 1 669 ? -5.635 10.738 -9.916 1.00 85.38 669 LEU A CA 1
ATOM 4950 C C . LEU A 1 669 ? -6.365 11.925 -9.290 1.00 85.38 669 LEU A C 1
ATOM 4952 O O . LEU A 1 669 ? -6.788 12.831 -10.006 1.00 85.38 669 LEU A O 1
ATOM 4956 N N . CYS A 1 670 ? -6.480 11.954 -7.960 1.00 84.62 670 CYS A N 1
ATOM 4957 C CA . CYS A 1 670 ? -7.079 13.083 -7.248 1.00 84.62 670 CYS A CA 1
ATOM 4958 C C . CYS A 1 670 ? -6.370 14.398 -7.609 1.00 84.62 670 CYS A C 1
ATOM 4960 O O . CYS A 1 670 ? -7.027 15.401 -7.881 1.00 84.62 670 CYS A O 1
ATOM 4962 N N . GLY A 1 671 ? -5.036 14.376 -7.699 1.00 85.62 671 GLY A N 1
ATOM 4963 C CA . GLY A 1 671 ? -4.246 15.517 -8.145 1.00 85.62 671 GLY A CA 1
ATOM 4964 C C . GLY A 1 671 ? -4.494 15.910 -9.607 1.00 85.62 671 GLY A C 1
ATOM 4965 O O . GLY A 1 671 ? -4.628 17.100 -9.893 1.00 85.62 671 GLY A O 1
ATOM 4966 N N . LEU A 1 672 ? -4.575 14.940 -10.528 1.00 87.62 672 LEU A N 1
ATOM 4967 C CA . LEU A 1 672 ? -4.905 15.191 -11.936 1.00 87.62 672 LEU A CA 1
ATOM 4968 C C . LEU A 1 672 ? -6.273 15.862 -12.063 1.00 87.62 672 LEU A C 1
ATOM 4970 O O . LEU A 1 672 ? -6.400 16.841 -12.791 1.00 87.62 672 LEU A O 1
ATOM 4974 N N . LEU A 1 673 ? -7.288 15.353 -11.363 1.00 86.19 673 LEU A N 1
ATOM 4975 C CA . LEU A 1 673 ? -8.639 15.912 -11.406 1.00 86.19 673 LEU A CA 1
ATOM 4976 C C . LEU A 1 673 ? -8.698 17.314 -10.798 1.00 86.19 673 LEU A C 1
ATOM 4978 O O . LEU A 1 673 ? -9.455 18.148 -11.295 1.00 86.19 673 LEU A O 1
ATOM 4982 N N . ASP A 1 674 ? -7.885 17.580 -9.774 1.00 86.81 674 ASP A N 1
ATOM 4983 C CA . ASP A 1 674 ? -7.786 18.889 -9.133 1.00 86.81 674 ASP A CA 1
ATOM 4984 C C . ASP A 1 674 ? -7.218 19.958 -10.071 1.00 86.81 674 ASP A C 1
ATOM 4986 O O . ASP A 1 674 ? -7.889 20.942 -10.356 1.00 86.81 674 ASP A O 1
ATOM 4990 N N . ASP A 1 675 ? -5.999 19.776 -10.587 1.00 85.75 675 ASP A N 1
ATOM 4991 C CA . ASP A 1 675 ? -5.270 20.848 -11.284 1.00 85.75 675 ASP A CA 1
ATOM 4992 C C . ASP A 1 675 ? -5.040 20.605 -12.787 1.00 85.75 675 ASP A C 1
ATOM 4994 O O . ASP A 1 675 ? -4.463 21.458 -13.467 1.00 85.75 675 ASP A O 1
ATOM 4998 N N . GLY A 1 676 ? -5.496 19.466 -13.316 1.00 87.44 676 GLY A N 1
ATOM 4999 C CA . GLY A 1 676 ? -5.367 19.087 -14.724 1.00 87.44 676 GLY A CA 1
ATOM 5000 C C . GLY A 1 676 ? -3.960 18.659 -15.147 1.00 87.44 676 GLY A C 1
ATOM 5001 O O . GLY A 1 676 ? -3.688 18.594 -16.346 1.00 87.44 676 GLY A O 1
ATOM 5002 N N . ARG A 1 677 ? -3.038 18.403 -14.207 1.00 86.69 677 ARG A N 1
ATOM 5003 C CA . ARG A 1 677 ? -1.634 18.083 -14.515 1.00 86.69 677 ARG A CA 1
ATOM 5004 C C . ARG A 1 677 ? -1.321 16.606 -14.301 1.00 86.69 677 ARG A C 1
ATOM 5006 O O . ARG A 1 677 ? -1.740 15.997 -13.325 1.00 86.69 677 ARG A O 1
ATOM 5013 N N . LEU A 1 678 ? -0.505 16.035 -15.178 1.00 88.06 678 LEU A N 1
ATOM 5014 C CA . LEU A 1 678 ? 0.054 14.703 -14.953 1.00 88.06 678 LEU A CA 1
ATOM 5015 C C . LEU A 1 678 ? 1.213 14.789 -13.956 1.00 88.06 678 LEU A C 1
ATOM 5017 O O . LEU A 1 678 ? 2.060 15.684 -14.059 1.00 88.06 678 LEU A O 1
ATOM 5021 N N . ARG A 1 679 ? 1.260 13.860 -13.000 1.00 87.56 679 ARG A N 1
ATOM 5022 C CA . ARG A 1 679 ? 2.405 13.706 -12.094 1.00 87.56 679 ARG A CA 1
ATOM 5023 C C . ARG A 1 679 ? 3.420 12.854 -12.840 1.00 87.56 679 ARG A C 1
ATOM 5025 O O . ARG A 1 679 ? 3.065 11.809 -13.369 1.00 87.56 679 ARG A O 1
ATOM 5032 N N . ARG A 1 680 ? 4.654 13.340 -12.955 1.00 88.50 680 ARG A N 1
ATOM 5033 C CA . ARG A 1 680 ? 5.713 12.726 -13.773 1.00 88.50 680 ARG A CA 1
ATOM 5034 C C . ARG A 1 680 ? 6.889 12.313 -12.903 1.00 88.50 680 ARG A C 1
ATOM 5036 O O . ARG A 1 680 ? 7.072 12.867 -11.818 1.00 88.50 680 ARG A O 1
ATOM 5043 N N . ARG A 1 681 ? 7.721 11.407 -13.420 1.00 89.81 681 ARG A N 1
ATOM 5044 C CA . ARG A 1 681 ? 9.053 11.104 -12.871 1.00 89.81 681 ARG A CA 1
ATOM 5045 C C . ARG A 1 681 ? 9.810 12.388 -12.544 1.00 89.81 681 ARG A C 1
ATOM 5047 O O . ARG A 1 681 ? 9.837 13.314 -13.354 1.00 89.81 681 ARG A O 1
ATOM 5054 N N . ALA A 1 682 ? 10.402 12.438 -11.355 1.00 83.88 682 ALA A N 1
ATOM 5055 C CA . ALA A 1 682 ? 11.163 13.591 -10.872 1.00 83.88 682 ALA A CA 1
ATOM 5056 C C . ALA A 1 682 ? 12.510 13.195 -10.232 1.00 83.88 682 ALA A C 1
ATOM 5058 O O . ALA A 1 682 ? 13.178 14.032 -9.623 1.00 83.88 682 ALA A O 1
ATOM 5059 N N . GLY A 1 683 ? 12.917 11.929 -10.380 1.00 86.62 683 GLY A N 1
ATOM 5060 C CA . GLY A 1 683 ? 14.129 11.395 -9.768 1.00 86.62 683 GLY A CA 1
ATOM 5061 C C . GLY A 1 683 ? 14.060 11.396 -8.242 1.00 86.62 683 GLY A C 1
ATOM 5062 O O . GLY A 1 683 ? 12.980 11.403 -7.643 1.00 86.62 683 GLY A O 1
ATOM 5063 N N . GLY A 1 684 ? 15.226 11.471 -7.601 1.00 84.31 684 GLY A N 1
ATOM 5064 C CA . GLY A 1 684 ? 15.346 11.581 -6.141 1.00 84.31 684 GLY A CA 1
ATOM 5065 C C . GLY A 1 684 ? 14.786 12.879 -5.537 1.00 84.31 684 GLY A C 1
ATOM 5066 O O . GLY A 1 684 ? 14.839 13.058 -4.321 1.00 84.31 684 GLY A O 1
ATOM 5067 N N . ARG A 1 685 ? 14.262 13.817 -6.340 1.00 84.88 685 ARG A N 1
ATOM 5068 C CA . ARG A 1 685 ? 13.744 15.123 -5.898 1.00 84.88 685 ARG A CA 1
ATOM 5069 C C . ARG A 1 685 ? 12.227 15.182 -6.066 1.00 84.88 685 ARG A C 1
ATOM 5071 O O . ARG A 1 685 ? 11.713 15.094 -7.173 1.00 84.88 685 ARG A O 1
ATOM 5078 N N . ARG A 1 686 ? 11.481 15.434 -4.988 1.00 77.88 686 ARG A N 1
ATOM 5079 C CA . ARG A 1 686 ? 10.024 15.654 -5.072 1.00 77.88 686 ARG A CA 1
ATOM 5080 C C . ARG A 1 686 ? 9.726 17.140 -5.295 1.00 77.88 686 ARG A C 1
ATOM 5082 O O . ARG A 1 686 ? 10.435 17.999 -4.766 1.00 77.88 686 ARG A O 1
ATOM 5089 N N . THR A 1 687 ? 8.672 17.464 -6.050 1.00 69.88 687 THR A N 1
ATOM 5090 C CA . THR A 1 687 ? 8.365 18.850 -6.477 1.00 69.88 687 THR A CA 1
ATOM 5091 C C . THR A 1 687 ? 7.154 19.486 -5.784 1.00 69.88 687 THR A C 1
ATOM 5093 O O . THR A 1 687 ? 6.813 20.631 -6.075 1.00 69.88 687 THR A O 1
ATOM 5096 N N . SER A 1 688 ? 6.515 18.799 -4.830 1.00 71.56 688 SER A N 1
ATOM 5097 C CA . SER A 1 688 ? 5.377 19.345 -4.066 1.00 71.56 688 SER A CA 1
ATOM 5098 C C . SER A 1 688 ? 5.782 20.455 -3.078 1.00 71.56 688 SER A C 1
ATOM 5100 O O . SER A 1 688 ? 5.056 21.437 -2.915 1.00 71.56 688 SER A O 1
ATOM 5102 N N . THR A 1 689 ? 6.967 20.343 -2.473 1.00 77.56 689 THR A N 1
ATOM 5103 C CA . THR A 1 689 ? 7.642 21.341 -1.618 1.00 77.56 689 THR A CA 1
ATOM 5104 C C . THR A 1 689 ? 9.164 21.190 -1.779 1.00 77.56 689 THR A C 1
ATOM 5106 O O . THR A 1 689 ? 9.613 20.260 -2.451 1.00 77.56 689 THR A O 1
ATOM 5109 N N . ALA A 1 690 ? 9.974 22.088 -1.210 1.00 85.50 690 ALA A N 1
ATOM 5110 C CA . ALA A 1 690 ? 11.436 21.979 -1.272 1.00 85.50 690 ALA A CA 1
ATOM 5111 C C . ALA A 1 690 ? 12.131 22.572 -0.041 1.00 85.50 690 ALA A C 1
ATOM 5113 O O . ALA A 1 690 ? 11.870 23.739 0.230 1.00 85.50 690 ALA A O 1
ATOM 5114 N N . PRO A 1 691 ? 13.050 21.866 0.644 1.00 89.12 691 PRO A N 1
ATOM 5115 C CA . PRO A 1 691 ? 13.609 20.583 0.235 1.00 89.12 691 PRO A CA 1
ATOM 5116 C C . PRO A 1 691 ? 12.673 19.408 0.530 1.00 89.12 691 PRO A C 1
ATOM 5118 O O . PRO A 1 691 ? 11.995 19.361 1.561 1.00 89.12 691 PRO A O 1
ATOM 5121 N N . LEU A 1 692 ? 12.627 18.475 -0.417 1.00 88.19 692 LEU A N 1
ATOM 5122 C CA . LEU A 1 692 ? 11.917 17.207 -0.302 1.00 88.19 692 LEU A CA 1
ATOM 5123 C C . LEU A 1 692 ? 12.586 16.183 -1.232 1.00 88.19 692 LEU A C 1
ATOM 5125 O O . LEU A 1 692 ? 12.559 16.357 -2.455 1.00 88.19 692 LEU A O 1
ATOM 5129 N N . GLY A 1 693 ? 13.187 15.135 -0.667 1.00 89.75 693 GLY A N 1
ATOM 5130 C CA . GLY A 1 693 ? 13.874 14.072 -1.413 1.00 89.75 693 GLY A CA 1
ATOM 5131 C C . GLY A 1 693 ? 15.327 13.837 -0.984 1.00 89.75 693 GLY A C 1
ATOM 5132 O O . GLY A 1 693 ? 15.725 14.230 0.109 1.00 89.75 693 GLY A O 1
ATOM 5133 N N . MET A 1 694 ? 16.114 13.199 -1.852 1.00 92.25 694 MET A N 1
ATOM 5134 C CA . MET A 1 694 ? 17.433 12.623 -1.555 1.00 92.25 694 MET A CA 1
ATOM 5135 C C . MET A 1 694 ? 18.598 13.553 -1.899 1.00 92.25 694 MET A C 1
ATOM 5137 O O . MET A 1 694 ? 18.823 13.853 -3.069 1.00 92.25 694 MET A O 1
ATOM 5141 N N . TYR A 1 695 ? 19.358 13.990 -0.897 1.00 94.06 695 TYR A N 1
ATOM 5142 C CA . TYR A 1 695 ? 20.534 14.850 -1.014 1.00 94.06 695 TYR A CA 1
ATOM 5143 C C . TYR A 1 695 ? 21.832 14.053 -0.767 1.00 94.06 695 TYR A C 1
ATOM 5145 O O . TYR A 1 695 ? 21.847 13.167 0.085 1.00 94.06 695 TYR A O 1
ATOM 5153 N N . PRO A 1 696 ? 22.935 14.361 -1.471 1.00 95.50 696 PRO A N 1
ATOM 5154 C CA . PRO A 1 696 ? 24.255 13.802 -1.187 1.00 95.50 696 PRO A CA 1
ATOM 5155 C C . PRO A 1 696 ? 24.751 14.191 0.207 1.00 95.50 696 PRO A C 1
ATOM 5157 O O . PRO A 1 696 ? 24.730 15.365 0.574 1.00 95.50 696 PRO A O 1
ATOM 5160 N N . ALA A 1 697 ? 25.238 13.200 0.942 1.00 96.94 697 ALA A N 1
ATOM 5161 C CA . ALA A 1 697 ? 25.975 13.332 2.193 1.00 96.94 697 ALA A CA 1
ATOM 5162 C C . ALA A 1 697 ? 27.470 13.038 1.970 1.00 96.94 697 ALA A C 1
ATOM 5164 O O . ALA A 1 697 ? 27.884 12.750 0.843 1.00 96.94 697 ALA A O 1
ATOM 5165 N N . ALA A 1 698 ? 28.289 13.117 3.021 1.00 96.94 698 ALA A N 1
ATOM 5166 C CA . ALA A 1 698 ? 29.725 12.834 2.922 1.00 96.94 698 ALA A CA 1
ATOM 5167 C C . ALA A 1 698 ? 30.038 11.374 2.522 1.00 96.94 698 ALA A C 1
ATOM 5169 O O . ALA A 1 698 ? 31.042 11.119 1.861 1.00 96.94 698 ALA A O 1
ATOM 5170 N N . ASP A 1 699 ? 29.173 10.428 2.892 1.00 95.31 699 ASP A N 1
ATOM 5171 C CA . ASP A 1 699 ? 29.359 8.975 2.762 1.00 95.31 699 ASP A CA 1
ATOM 5172 C C . ASP A 1 699 ? 28.164 8.265 2.088 1.00 95.31 699 ASP A C 1
ATOM 5174 O O . ASP A 1 699 ? 28.009 7.048 2.182 1.00 95.31 699 ASP A O 1
ATOM 5178 N N . GLY A 1 700 ? 27.292 9.012 1.402 1.00 94.12 700 GLY A N 1
ATOM 5179 C CA . GLY A 1 700 ? 26.125 8.438 0.735 1.00 94.12 700 GLY A CA 1
ATOM 5180 C C . GLY A 1 700 ? 25.036 9.457 0.426 1.00 94.12 700 GLY A C 1
ATOM 5181 O O . GLY A 1 700 ? 25.309 10.565 -0.032 1.00 94.12 700 GLY A O 1
ATOM 5182 N N . LEU A 1 701 ? 23.784 9.071 0.658 1.00 95.25 701 LEU A N 1
ATOM 5183 C CA . LEU A 1 701 ? 22.603 9.906 0.450 1.00 95.25 701 LEU A CA 1
ATOM 5184 C C . LEU A 1 701 ? 21.799 10.008 1.751 1.00 95.25 701 LEU A C 1
ATOM 5186 O O . LEU A 1 701 ? 21.723 9.052 2.524 1.00 95.25 701 LEU A O 1
ATOM 5190 N N . VAL A 1 702 ? 21.150 11.152 1.953 1.00 95.56 702 VAL A N 1
ATOM 5191 C CA . VAL A 1 702 ? 20.131 11.378 2.985 1.00 95.56 702 VAL A CA 1
ATOM 5192 C C . VAL A 1 702 ? 18.818 11.812 2.345 1.00 95.56 702 VAL A C 1
ATOM 5194 O O . VAL A 1 702 ? 18.818 12.590 1.398 1.00 95.56 702 VAL A O 1
ATOM 5197 N N . SER A 1 703 ? 17.687 11.351 2.864 1.00 94.25 703 SER A N 1
ATOM 5198 C CA . SER A 1 703 ? 16.357 11.849 2.512 1.00 94.25 703 SER A CA 1
ATOM 5199 C C . SER A 1 703 ? 15.955 12.965 3.476 1.00 94.25 703 SER A C 1
ATOM 5201 O O . SER A 1 703 ? 16.132 12.824 4.684 1.00 94.25 703 SER A O 1
ATOM 5203 N N . ILE A 1 704 ? 15.425 14.079 2.968 1.00 93.38 704 ILE A N 1
ATOM 5204 C CA . ILE A 1 704 ? 14.948 15.226 3.760 1.00 93.38 704 ILE A CA 1
ATOM 5205 C C . ILE A 1 704 ? 13.483 15.501 3.425 1.00 93.38 704 ILE A C 1
ATOM 5207 O O . ILE A 1 704 ? 13.114 15.520 2.249 1.00 93.38 704 ILE A O 1
ATOM 5211 N N . VAL A 1 705 ? 12.658 15.783 4.441 1.00 89.56 705 VAL A N 1
ATOM 5212 C CA . VAL A 1 705 ? 11.230 16.106 4.275 1.00 89.56 705 VAL A CA 1
ATOM 5213 C C . VAL A 1 705 ? 10.847 17.413 4.987 1.00 89.56 705 VAL A C 1
ATOM 5215 O O . VAL A 1 705 ? 10.880 17.514 6.212 1.00 89.56 705 VAL A O 1
ATOM 5218 N N . THR A 1 706 ? 10.375 18.415 4.227 1.00 88.44 706 THR A N 1
ATOM 5219 C CA . THR A 1 706 ? 9.858 19.693 4.771 1.00 88.44 706 THR A CA 1
ATOM 5220 C C . THR A 1 706 ? 8.373 19.941 4.457 1.00 88.44 706 THR A C 1
ATOM 5222 O O . THR A 1 706 ? 8.020 20.846 3.698 1.00 88.44 706 THR A O 1
ATOM 5225 N N . LEU A 1 707 ? 7.489 19.121 5.047 1.00 82.00 707 LEU A N 1
ATOM 5226 C CA . LEU A 1 707 ? 6.025 19.221 4.873 1.00 82.00 707 LEU A CA 1
ATOM 5227 C C . LEU A 1 707 ? 5.366 20.215 5.836 1.00 82.00 707 LEU A C 1
ATOM 5229 O O . LEU A 1 707 ? 4.461 20.938 5.435 1.00 82.00 707 LEU A O 1
ATOM 5233 N N . MET A 1 708 ? 5.840 20.290 7.083 1.00 83.88 708 MET A N 1
ATOM 5234 C CA . MET A 1 708 ? 5.310 21.229 8.074 1.00 83.88 708 MET A CA 1
ATOM 5235 C C . MET A 1 708 ? 6.128 22.527 8.091 1.00 83.88 708 MET A C 1
ATOM 5237 O O . MET A 1 708 ? 7.350 22.467 7.918 1.00 83.88 708 MET A O 1
ATOM 5241 N N . PRO A 1 709 ? 5.510 23.694 8.370 1.00 77.94 709 PRO A N 1
ATOM 5242 C CA . PRO A 1 709 ? 6.221 24.975 8.423 1.00 77.94 709 PRO A CA 1
ATOM 5243 C C . PRO A 1 709 ? 7.458 24.956 9.333 1.00 77.94 709 PRO A C 1
ATOM 5245 O O . PRO A 1 709 ? 8.517 25.448 8.946 1.00 77.94 709 PRO A O 1
ATOM 5248 N N . GLY A 1 710 ? 7.357 24.307 10.500 1.00 87.75 710 GLY A N 1
ATOM 5249 C CA . GLY A 1 710 ? 8.463 24.188 11.455 1.00 87.75 710 GLY A CA 1
ATOM 5250 C C . GLY A 1 710 ? 9.686 23.432 10.924 1.00 87.75 710 GLY A C 1
ATOM 5251 O O . GLY A 1 710 ? 10.801 23.748 11.326 1.00 87.75 710 GLY A O 1
ATOM 5252 N N . HIS A 1 711 ? 9.514 22.494 9.981 1.00 91.00 711 HIS A N 1
ATOM 5253 C CA . HIS A 1 711 ? 10.642 21.733 9.428 1.00 91.00 711 HIS A CA 1
ATOM 5254 C C . HIS A 1 711 ? 11.594 22.630 8.632 1.00 91.00 711 HIS A C 1
ATOM 5256 O O . HIS A 1 711 ? 12.806 22.453 8.695 1.00 91.00 711 HIS A O 1
ATOM 5262 N N . TRP A 1 712 ? 11.057 23.589 7.866 1.00 91.38 712 TRP A N 1
ATOM 5263 C CA . TRP A 1 712 ? 11.897 24.489 7.076 1.00 91.38 712 TRP A CA 1
ATOM 5264 C C . TRP A 1 712 ? 12.664 25.463 7.959 1.00 91.38 712 TRP A C 1
ATOM 5266 O O . TRP A 1 712 ? 13.858 25.646 7.744 1.00 91.38 712 TRP A O 1
ATOM 5276 N N . SER A 1 713 ? 12.005 26.045 8.964 1.00 91.25 713 SER A N 1
ATOM 5277 C CA . SER A 1 713 ? 12.667 26.940 9.916 1.00 91.25 713 SER A CA 1
ATOM 5278 C C . SER A 1 713 ? 13.838 26.240 10.607 1.00 91.25 713 SER A C 1
ATOM 5280 O O . SER A 1 713 ? 14.955 26.741 10.545 1.00 91.25 713 SER A O 1
ATOM 5282 N N . ALA A 1 714 ? 13.612 25.038 11.150 1.00 94.12 714 ALA A N 1
ATOM 5283 C CA . ALA A 1 714 ? 14.652 24.269 11.830 1.00 94.12 714 ALA A CA 1
ATOM 5284 C C . ALA A 1 714 ? 15.823 23.894 10.904 1.00 94.12 714 ALA A C 1
ATOM 5286 O O . ALA A 1 714 ? 16.983 24.107 11.254 1.00 94.12 714 ALA A O 1
ATOM 5287 N N . LEU A 1 715 ? 15.534 23.389 9.697 1.00 95.06 715 LEU A N 1
ATOM 5288 C CA . LEU A 1 715 ? 16.575 23.035 8.730 1.00 95.06 715 LEU A CA 1
ATOM 5289 C C . LEU A 1 715 ? 17.392 24.256 8.307 1.00 95.06 715 LEU A C 1
ATOM 5291 O O . LEU A 1 715 ? 18.605 24.178 8.143 1.00 95.06 715 LEU A O 1
ATOM 5295 N N . ARG A 1 716 ? 16.730 25.390 8.110 1.00 94.06 716 ARG A N 1
ATOM 5296 C CA . ARG A 1 716 ? 17.378 26.614 7.669 1.00 94.06 716 ARG A CA 1
ATOM 5297 C C . ARG A 1 716 ? 18.332 27.175 8.717 1.00 94.06 716 ARG A C 1
ATOM 5299 O O . ARG A 1 716 ? 19.446 27.558 8.366 1.00 94.06 716 ARG A O 1
ATOM 5306 N N . ASP A 1 717 ? 17.902 27.202 9.974 1.00 95.12 717 ASP A N 1
ATOM 5307 C CA . ASP A 1 717 ? 18.745 27.636 11.087 1.00 95.12 717 ASP A CA 1
ATOM 5308 C C . ASP A 1 717 ? 19.974 26.723 11.205 1.00 95.12 717 ASP A C 1
ATOM 5310 O O . ASP A 1 717 ? 21.096 27.206 11.358 1.00 95.12 717 ASP A O 1
ATOM 5314 N N . TRP A 1 718 ? 19.786 25.417 10.995 1.00 96.88 718 TRP A N 1
ATOM 5315 C CA . TRP A 1 718 ? 20.873 24.441 10.987 1.00 96.88 718 TRP A CA 1
ATOM 5316 C C . TRP A 1 718 ? 21.844 24.611 9.804 1.00 96.88 718 TRP A C 1
ATOM 5318 O O . TRP A 1 718 ? 23.060 24.529 9.980 1.00 96.88 718 TRP A O 1
ATOM 5328 N N . ILE A 1 719 ? 21.344 24.925 8.603 1.00 96.88 719 ILE A N 1
ATOM 5329 C CA . ILE A 1 719 ? 22.192 25.257 7.444 1.00 96.88 719 ILE A CA 1
ATOM 5330 C C . ILE A 1 719 ? 23.068 26.475 7.757 1.00 96.88 719 ILE A C 1
ATOM 5332 O O . ILE A 1 719 ? 24.266 26.451 7.467 1.00 96.88 719 ILE A O 1
ATOM 5336 N N . VAL A 1 720 ? 22.501 27.526 8.360 1.00 97.31 720 VAL A N 1
ATOM 5337 C CA . VAL A 1 720 ? 23.249 28.735 8.744 1.00 97.31 720 VAL A CA 1
ATOM 5338 C C . VAL A 1 720 ? 24.299 28.412 9.808 1.00 97.31 720 VAL A C 1
ATOM 5340 O O . VAL A 1 720 ? 25.431 28.870 9.678 1.00 97.31 720 VAL A O 1
ATOM 5343 N N . GLU A 1 721 ? 23.950 27.610 10.817 1.00 96.44 721 GLU A N 1
ATOM 5344 C CA . GLU A 1 721 ? 24.859 27.156 11.882 1.00 96.44 721 GLU A CA 1
ATOM 5345 C C . GLU A 1 721 ? 26.097 26.449 11.310 1.00 96.44 721 GLU A C 1
ATOM 5347 O O . GLU A 1 721 ? 27.221 26.769 11.688 1.00 96.44 721 GLU A O 1
ATOM 5352 N N . VAL A 1 722 ? 25.901 25.515 10.374 1.00 96.00 722 VAL A N 1
ATOM 5353 C CA . VAL A 1 722 ? 26.978 24.650 9.864 1.00 96.00 722 VAL A CA 1
ATOM 5354 C C . VAL A 1 722 ? 27.762 25.286 8.717 1.00 96.00 722 VAL A C 1
ATOM 5356 O O . VAL A 1 722 ? 28.970 25.088 8.611 1.00 96.00 722 VAL A O 1
ATOM 5359 N N . THR A 1 723 ? 27.097 26.028 7.829 1.00 97.00 723 THR A N 1
ATOM 5360 C CA . THR A 1 723 ? 27.716 26.521 6.582 1.00 97.00 723 THR A CA 1
ATOM 5361 C C . THR A 1 723 ? 27.917 28.032 6.538 1.00 97.00 723 THR A C 1
ATOM 5363 O O . THR A 1 723 ? 28.613 28.525 5.651 1.00 97.00 723 THR A O 1
ATOM 5366 N N . GLY A 1 724 ? 27.280 28.788 7.436 1.00 96.50 724 GLY A N 1
ATOM 5367 C CA . GLY A 1 724 ? 27.218 30.249 7.365 1.00 96.50 724 GLY A CA 1
ATOM 5368 C C . GLY A 1 724 ? 26.385 30.795 6.196 1.00 96.50 724 GLY A C 1
ATOM 5369 O O . GLY A 1 724 ? 26.321 32.013 6.019 1.00 96.50 724 GLY A O 1
ATOM 5370 N N . ASP A 1 725 ? 25.739 29.943 5.389 1.00 95.31 725 ASP A N 1
ATOM 5371 C CA . ASP A 1 725 ? 24.968 30.367 4.220 1.00 95.31 725 ASP A CA 1
ATOM 5372 C C . ASP A 1 725 ? 23.662 31.044 4.648 1.00 95.31 725 ASP A C 1
ATOM 5374 O O . ASP A 1 725 ? 22.679 30.395 4.988 1.00 95.31 725 ASP A O 1
ATOM 5378 N N . ARG A 1 726 ? 23.636 32.378 4.620 1.00 95.19 726 ARG A N 1
ATOM 5379 C CA . ARG A 1 726 ? 22.449 33.172 4.974 1.00 95.19 726 ARG A CA 1
ATOM 5380 C C . ARG A 1 726 ? 21.452 33.319 3.824 1.00 95.19 726 ARG A C 1
ATOM 5382 O O . ARG A 1 726 ? 20.383 33.882 4.044 1.00 95.19 726 ARG A O 1
ATOM 5389 N N . SER A 1 727 ? 21.748 32.818 2.619 1.00 92.31 727 SER A N 1
ATOM 5390 C CA . SER A 1 727 ? 20.849 32.948 1.460 1.00 92.31 727 SER A CA 1
ATOM 5391 C C . SER A 1 727 ? 19.520 32.219 1.660 1.00 92.31 727 SER A C 1
ATOM 5393 O O . SER A 1 727 ? 18.501 32.612 1.101 1.00 92.31 727 SER A O 1
ATOM 5395 N N . VAL A 1 728 ? 19.496 31.188 2.502 1.00 92.44 728 VAL A N 1
ATOM 5396 C CA . VAL A 1 728 ? 18.273 30.459 2.852 1.00 92.44 728 VAL A CA 1
ATOM 5397 C C . VAL A 1 728 ? 17.295 31.310 3.677 1.00 92.44 728 VAL A C 1
ATOM 5399 O O . VAL A 1 728 ? 16.094 31.025 3.679 1.00 92.44 728 VAL A O 1
ATOM 5402 N N . LEU A 1 729 ? 17.771 32.367 4.356 1.00 93.31 729 LEU A N 1
ATOM 5403 C CA . LEU A 1 729 ? 16.967 33.287 5.181 1.00 93.31 729 LEU A CA 1
ATOM 5404 C C . LEU A 1 729 ? 16.152 34.300 4.362 1.00 93.31 729 LEU A C 1
ATOM 5406 O O . LEU A 1 729 ? 15.407 35.079 4.955 1.00 93.31 729 LEU A O 1
ATOM 5410 N N . ASP A 1 730 ? 16.265 34.287 3.032 1.00 90.88 730 ASP A N 1
ATOM 5411 C CA . ASP A 1 730 ? 15.474 35.139 2.144 1.00 90.88 730 ASP A CA 1
ATOM 5412 C C . ASP A 1 730 ? 13.963 35.019 2.466 1.00 90.88 730 ASP A C 1
ATOM 5414 O O . ASP A 1 730 ? 13.422 33.903 2.466 1.00 90.88 730 ASP A O 1
ATOM 5418 N N . PRO A 1 731 ? 13.256 36.135 2.745 1.00 87.62 731 PRO A N 1
ATOM 5419 C CA . PRO A 1 731 ? 11.814 36.137 2.986 1.00 87.62 731 PRO A CA 1
ATOM 5420 C C . PRO A 1 731 ? 10.997 35.474 1.869 1.00 87.62 731 PRO A C 1
ATOM 5422 O O . PRO A 1 731 ? 9.958 34.870 2.148 1.00 87.62 731 PRO A O 1
ATOM 5425 N N . ALA A 1 732 ? 11.474 35.509 0.621 1.00 85.94 732 ALA A N 1
ATOM 5426 C CA . ALA A 1 732 ? 10.837 34.825 -0.500 1.00 85.94 732 ALA A CA 1
ATOM 5427 C C . ALA A 1 732 ? 10.766 33.303 -0.287 1.00 85.94 732 ALA A C 1
ATOM 5429 O O . ALA A 1 732 ? 9.825 32.662 -0.753 1.00 85.94 732 ALA A O 1
ATOM 5430 N N . LEU A 1 733 ? 11.697 32.724 0.477 1.00 87.19 733 LEU A N 1
ATOM 5431 C CA . LEU A 1 733 ? 11.767 31.292 0.772 1.00 87.19 733 LEU A CA 1
ATOM 5432 C C . LEU A 1 733 ? 10.958 30.880 2.011 1.00 87.19 733 LEU A C 1
ATOM 5434 O O . LEU A 1 733 ? 10.989 29.710 2.383 1.00 87.19 733 LEU A O 1
ATOM 5438 N N . ALA A 1 734 ? 10.237 31.789 2.674 1.00 80.50 734 ALA A N 1
ATOM 5439 C CA . ALA A 1 734 ? 9.532 31.470 3.920 1.00 80.50 734 ALA A CA 1
ATOM 5440 C C . ALA A 1 734 ? 8.432 30.401 3.741 1.00 80.50 734 ALA A C 1
ATOM 5442 O O . ALA A 1 734 ? 8.274 29.521 4.586 1.00 80.50 734 ALA A O 1
ATOM 5443 N N . GLY A 1 735 ? 7.688 30.443 2.630 1.00 74.50 735 GLY A N 1
ATOM 5444 C CA . GLY A 1 735 ? 6.580 29.524 2.352 1.00 74.50 735 GLY A CA 1
ATOM 5445 C C . GLY A 1 735 ? 6.979 28.309 1.507 1.00 74.50 735 GLY A C 1
ATOM 5446 O O . GLY A 1 735 ? 7.721 28.430 0.535 1.00 74.50 735 GLY A O 1
ATOM 5447 N N . GLY A 1 736 ? 6.424 27.129 1.811 1.00 71.56 736 GLY A N 1
ATOM 5448 C CA . GLY A 1 736 ? 6.550 25.928 0.962 1.00 71.56 736 GLY A CA 1
ATOM 5449 C C . GLY A 1 736 ? 6.167 26.154 -0.513 1.00 71.56 736 GLY A C 1
ATOM 5450 O O . GLY A 1 736 ? 6.960 25.807 -1.393 1.00 71.56 736 GLY A O 1
ATOM 5451 N N . PRO A 1 737 ? 5.027 26.814 -0.813 1.00 72.88 737 PRO A N 1
ATOM 5452 C CA . PRO A 1 737 ? 4.640 27.161 -2.181 1.00 72.88 737 PRO A CA 1
ATOM 5453 C C . PRO A 1 737 ? 5.664 27.985 -2.965 1.00 72.88 737 PRO A C 1
ATOM 5455 O O . PRO A 1 737 ? 5.717 27.860 -4.187 1.00 72.88 737 PRO A O 1
ATOM 5458 N N . ASN A 1 738 ? 6.481 28.788 -2.279 1.00 77.12 738 ASN A N 1
ATOM 5459 C CA . ASN A 1 738 ? 7.475 29.653 -2.912 1.00 77.12 738 ASN A CA 1
ATOM 5460 C C . ASN A 1 738 ? 8.773 28.899 -3.232 1.00 77.12 738 ASN A C 1
ATOM 5462 O O . ASN A 1 738 ? 9.476 29.249 -4.174 1.00 77.12 738 ASN A O 1
ATOM 5466 N N . ARG A 1 739 ? 9.083 27.835 -2.477 1.00 86.25 739 ARG A N 1
ATOM 5467 C CA . ARG A 1 739 ? 10.322 27.050 -2.625 1.00 86.25 739 ARG A CA 1
ATOM 5468 C C . ARG A 1 739 ? 10.249 25.969 -3.710 1.00 86.25 739 ARG A C 1
ATOM 5470 O O . ARG A 1 739 ? 11.268 25.408 -4.093 1.00 86.25 739 ARG A O 1
ATOM 5477 N N . ARG A 1 740 ? 9.059 25.634 -4.210 1.00 77.62 740 ARG A N 1
ATOM 5478 C CA . ARG A 1 740 ? 8.842 24.420 -5.022 1.00 77.62 740 ARG A CA 1
ATOM 5479 C C . ARG A 1 740 ? 9.210 24.526 -6.510 1.00 77.62 740 ARG A C 1
ATOM 5481 O O . ARG A 1 740 ? 9.230 23.499 -7.179 1.00 77.62 740 ARG A O 1
ATOM 5488 N N . SER A 1 741 ? 9.489 25.718 -7.046 1.00 77.31 741 SER A N 1
ATOM 5489 C CA . SER A 1 741 ? 9.753 25.908 -8.485 1.00 77.31 741 SER A CA 1
ATOM 5490 C C . SER A 1 741 ? 10.741 27.034 -8.797 1.00 77.31 741 SER A C 1
ATOM 5492 O O . SER A 1 741 ? 10.936 27.945 -7.995 1.00 77.31 741 SER A O 1
ATOM 5494 N N . GLY A 1 742 ? 11.310 27.001 -10.006 1.00 82.88 742 GLY A N 1
ATOM 5495 C CA . GLY A 1 742 ? 12.103 28.099 -10.562 1.00 82.88 742 GLY A CA 1
ATOM 5496 C C . GLY A 1 742 ? 13.417 28.371 -9.810 1.00 82.88 742 GLY A C 1
ATOM 5497 O O . GLY A 1 742 ? 13.985 27.460 -9.205 1.00 82.88 742 GLY A O 1
ATOM 5498 N N . PRO A 1 743 ? 13.918 29.621 -9.835 1.00 85.00 743 PRO A N 1
ATOM 5499 C CA . PRO A 1 743 ? 15.189 29.989 -9.204 1.00 85.00 743 PRO A CA 1
ATOM 5500 C C . PRO A 1 743 ? 15.235 29.728 -7.693 1.00 85.00 743 PRO A C 1
ATOM 5502 O O . PRO A 1 743 ? 16.265 29.287 -7.185 1.00 85.00 743 PRO A O 1
ATOM 5505 N N . ALA A 1 744 ? 14.110 29.929 -6.996 1.00 86.81 744 ALA A N 1
ATOM 5506 C CA . ALA A 1 744 ? 13.983 29.686 -5.559 1.00 86.81 744 ALA A CA 1
ATOM 5507 C C . ALA A 1 744 ? 14.251 28.216 -5.200 1.00 86.81 744 ALA A C 1
ATOM 5509 O O . ALA A 1 744 ? 14.988 27.929 -4.258 1.00 86.81 744 ALA A O 1
ATOM 5510 N N . ARG A 1 745 ? 13.724 27.278 -5.999 1.00 88.19 745 ARG A N 1
ATOM 5511 C CA . ARG A 1 745 ? 13.997 25.844 -5.834 1.00 88.19 745 ARG A CA 1
ATOM 5512 C C . ARG A 1 745 ? 15.484 25.538 -5.966 1.00 88.19 745 ARG A C 1
ATOM 5514 O O . ARG A 1 745 ? 16.058 24.896 -5.094 1.00 88.19 745 ARG A O 1
ATOM 5521 N N . ALA A 1 746 ? 16.104 26.026 -7.039 1.00 89.00 746 ALA A N 1
ATOM 5522 C CA . ALA A 1 746 ? 17.516 25.776 -7.308 1.00 89.00 746 ALA A CA 1
ATOM 5523 C C . ALA A 1 746 ? 18.430 26.373 -6.224 1.00 89.00 746 ALA A C 1
ATOM 5525 O O . ALA A 1 746 ? 19.459 25.792 -5.893 1.00 89.00 746 ALA A O 1
ATOM 5526 N N . GLN A 1 747 ? 18.060 27.524 -5.656 1.00 91.25 747 GLN A N 1
ATOM 5527 C CA . GLN A 1 747 ? 18.756 28.118 -4.514 1.00 91.25 747 GLN A CA 1
ATOM 5528 C C . GLN A 1 747 ? 18.660 27.231 -3.269 1.00 91.25 747 GLN A C 1
ATOM 5530 O O . GLN A 1 747 ? 19.692 26.933 -2.671 1.00 91.25 747 GLN A O 1
ATOM 5535 N N . VAL A 1 748 ? 17.452 26.778 -2.916 1.00 92.81 748 VAL A N 1
ATOM 5536 C CA . VAL A 1 748 ? 17.229 25.883 -1.771 1.00 92.81 748 VAL A CA 1
ATOM 5537 C C . VAL A 1 748 ? 18.006 24.582 -1.939 1.00 92.81 748 VAL A C 1
ATOM 5539 O O . VAL A 1 748 ? 18.746 24.207 -1.035 1.00 92.81 748 VAL A O 1
ATOM 5542 N N . ASP A 1 749 ? 17.897 23.921 -3.093 1.00 92.06 749 ASP A N 1
ATOM 5543 C CA . ASP A 1 749 ? 18.581 22.648 -3.319 1.00 92.06 749 ASP A CA 1
ATOM 5544 C C . ASP A 1 749 ? 20.104 22.803 -3.236 1.00 92.06 749 ASP A C 1
ATOM 5546 O O . ASP A 1 749 ? 20.746 22.015 -2.551 1.00 92.06 749 ASP A O 1
ATOM 5550 N N . ARG A 1 750 ? 20.690 23.854 -3.829 1.00 93.44 750 ARG A N 1
ATOM 5551 C CA . ARG A 1 750 ? 22.139 24.106 -3.724 1.00 93.44 750 ARG A CA 1
ATOM 5552 C C . ARG A 1 750 ? 22.602 24.321 -2.285 1.00 93.44 750 ARG A C 1
ATOM 5554 O O . ARG A 1 750 ? 23.652 23.801 -1.910 1.00 93.44 750 ARG A O 1
ATOM 5561 N N . ALA A 1 751 ? 21.855 25.092 -1.496 1.00 95.44 751 ALA A N 1
ATOM 5562 C CA . ALA A 1 751 ? 22.203 25.348 -0.101 1.00 95.44 751 ALA A CA 1
ATOM 5563 C C . ALA A 1 751 ? 22.114 24.065 0.738 1.00 95.44 751 ALA A C 1
ATOM 5565 O O . ALA A 1 751 ? 23.031 23.758 1.499 1.00 95.44 751 ALA A O 1
ATOM 5566 N N . VAL A 1 752 ? 21.050 23.279 0.542 1.00 95.88 752 VAL A N 1
ATOM 5567 C CA . VAL A 1 752 ? 20.850 22.006 1.243 1.00 95.88 752 VAL A CA 1
ATOM 5568 C C . VAL A 1 752 ? 21.917 20.992 0.840 1.00 95.88 752 VAL A C 1
ATOM 5570 O O . VAL A 1 752 ? 22.494 20.377 1.721 1.00 95.88 752 VAL A O 1
ATOM 5573 N N . GLU A 1 753 ? 22.250 20.852 -0.447 1.00 95.69 753 GLU A N 1
ATOM 5574 C CA . GLU A 1 753 ? 23.319 19.947 -0.896 1.00 95.69 753 GLU A CA 1
ATOM 5575 C C . GLU A 1 753 ? 24.691 20.331 -0.340 1.00 95.69 753 GLU A C 1
ATOM 5577 O O . GLU A 1 753 ? 25.457 19.459 0.065 1.00 95.69 753 GLU A O 1
ATOM 5582 N N . ARG A 1 754 ? 25.021 21.630 -0.318 1.00 96.38 754 ARG A N 1
ATOM 5583 C CA . ARG A 1 754 ? 26.275 22.101 0.282 1.00 96.38 754 ARG A CA 1
ATOM 5584 C C . ARG A 1 754 ? 26.332 21.733 1.759 1.00 96.38 754 ARG A C 1
ATOM 5586 O O . ARG A 1 754 ? 27.374 21.284 2.213 1.00 96.38 754 ARG A O 1
ATOM 5593 N N . PHE A 1 755 ? 25.226 21.921 2.472 1.00 97.56 755 PHE A N 1
ATOM 5594 C CA . PHE A 1 755 ? 25.096 21.562 3.876 1.00 97.56 755 PHE A CA 1
ATOM 5595 C C . PHE A 1 755 ? 25.195 20.050 4.102 1.00 97.56 755 PHE A C 1
ATOM 5597 O O . PHE A 1 755 ? 26.030 19.617 4.881 1.00 97.56 755 PHE A O 1
ATOM 5604 N N . THR A 1 756 ? 24.409 19.221 3.414 1.00 97.62 756 THR A N 1
ATOM 5605 C CA . THR A 1 756 ? 24.392 17.776 3.685 1.00 97.62 756 THR A CA 1
ATOM 5606 C C . THR A 1 756 ? 25.725 17.109 3.355 1.00 97.62 756 THR A C 1
ATOM 5608 O O . THR A 1 756 ? 26.110 16.153 4.014 1.00 97.62 756 THR A O 1
ATOM 5611 N N . ARG A 1 757 ? 26.496 17.629 2.395 1.00 97.88 757 ARG A N 1
ATOM 5612 C CA . ARG A 1 757 ? 27.828 17.094 2.068 1.00 97.88 757 ARG A CA 1
ATOM 5613 C C . ARG A 1 757 ? 28.880 17.286 3.164 1.00 97.88 757 ARG A C 1
ATOM 5615 O O . ARG A 1 757 ? 29.934 16.665 3.065 1.00 97.88 757 ARG A O 1
ATOM 5622 N N . THR A 1 758 ? 28.646 18.129 4.172 1.00 97.00 758 THR A N 1
ATOM 5623 C CA . THR A 1 758 ? 29.641 18.376 5.232 1.00 97.00 758 THR A CA 1
ATOM 5624 C C . THR A 1 758 ? 29.663 17.290 6.303 1.00 97.00 758 THR A C 1
ATOM 5626 O O . THR A 1 758 ? 30.617 17.243 7.077 1.00 97.00 758 THR A O 1
ATOM 5629 N N . LEU A 1 759 ? 28.641 16.430 6.361 1.00 96.25 759 LEU A N 1
ATOM 5630 C CA . LEU A 1 759 ? 28.451 15.460 7.436 1.00 96.25 759 LEU A CA 1
ATOM 5631 C C . LEU A 1 759 ? 28.118 14.058 6.887 1.00 96.25 759 LEU A C 1
ATOM 5633 O O . LEU A 1 759 ? 27.486 13.941 5.830 1.00 96.25 759 LEU A O 1
ATOM 5637 N N . PRO A 1 760 ? 28.512 12.986 7.598 1.00 97.50 760 PRO A N 1
ATOM 5638 C CA . PRO A 1 760 ? 28.037 11.631 7.333 1.00 97.50 760 PRO A CA 1
ATOM 5639 C C . PRO A 1 760 ? 26.511 11.512 7.449 1.00 97.50 760 PRO A C 1
ATOM 5641 O O . PRO A 1 760 ? 25.868 12.214 8.238 1.00 97.50 760 PRO A O 1
ATOM 5644 N N . LYS A 1 761 ? 25.912 10.581 6.700 1.00 96.12 761 LYS A N 1
ATOM 5645 C CA . LYS A 1 761 ? 24.457 10.369 6.650 1.00 96.12 761 LYS A CA 1
ATOM 5646 C C . LYS A 1 761 ? 23.859 10.034 8.019 1.00 96.12 761 LYS A C 1
ATOM 5648 O O . LYS A 1 761 ? 22.765 10.504 8.334 1.00 96.12 761 LYS A O 1
ATOM 5653 N N . GLN A 1 762 ? 24.584 9.277 8.846 1.00 94.44 762 GLN A N 1
ATOM 5654 C CA . GLN A 1 762 ? 24.133 8.913 10.191 1.00 94.44 762 GLN A CA 1
ATOM 5655 C C . GLN A 1 762 ? 24.167 10.108 11.153 1.00 94.44 762 GLN A C 1
ATOM 5657 O O . GLN A 1 762 ? 23.234 10.296 11.933 1.00 94.44 762 GLN A O 1
ATOM 5662 N N . ASP A 1 763 ? 25.187 10.962 11.058 1.00 96.19 763 ASP A N 1
ATOM 5663 C CA . ASP A 1 763 ? 25.293 12.164 11.892 1.00 96.19 763 ASP A CA 1
ATOM 5664 C C . ASP A 1 763 ? 24.181 13.160 11.554 1.00 96.19 763 ASP A C 1
ATOM 5666 O O . ASP A 1 763 ? 23.540 13.712 12.450 1.00 96.19 763 ASP A O 1
ATOM 5670 N N . LEU A 1 764 ? 23.885 13.332 10.259 1.00 96.75 764 LEU A N 1
ATOM 5671 C CA . LEU A 1 764 ? 22.749 14.130 9.793 1.00 96.75 764 LEU A CA 1
ATOM 5672 C C . LEU A 1 764 ? 21.417 13.600 10.328 1.00 96.75 764 LEU A C 1
ATOM 5674 O O . LEU A 1 764 ? 20.556 14.382 10.728 1.00 96.75 764 LEU A O 1
ATOM 5678 N N . PHE A 1 765 ? 21.240 12.283 10.357 1.00 95.31 765 PHE A N 1
ATOM 5679 C CA . PHE A 1 765 ? 20.037 11.668 10.903 1.00 95.31 765 PHE A CA 1
ATOM 5680 C C . PHE A 1 765 ? 19.878 11.956 12.397 1.00 95.31 765 PHE A C 1
ATOM 5682 O O . PHE A 1 765 ? 18.866 12.524 12.810 1.00 95.31 765 PHE A O 1
ATOM 5689 N N . LEU A 1 766 ? 20.889 11.638 13.208 1.00 94.38 766 LEU A N 1
ATOM 5690 C CA . LEU A 1 766 ? 20.828 11.825 14.659 1.00 94.38 766 LEU A CA 1
ATOM 5691 C C . LEU A 1 766 ? 20.681 13.308 15.042 1.00 94.38 766 LEU A C 1
ATOM 5693 O O . LEU A 1 766 ? 19.848 13.654 15.884 1.00 94.38 766 LEU A O 1
ATOM 5697 N N . ALA A 1 767 ? 21.435 14.200 14.391 1.00 95.00 767 ALA A N 1
ATOM 5698 C CA . ALA A 1 767 ? 21.350 15.641 14.621 1.00 95.00 767 ALA A CA 1
ATOM 5699 C C . ALA A 1 767 ? 20.017 16.238 14.142 1.00 95.00 767 ALA A C 1
ATOM 5701 O O . ALA A 1 767 ? 19.486 17.145 14.793 1.00 95.00 767 ALA A O 1
ATOM 5702 N N . GLY A 1 768 ? 19.459 15.718 13.043 1.00 94.44 768 GLY A N 1
ATOM 5703 C CA . GLY A 1 768 ? 18.146 16.097 12.525 1.00 94.44 768 GLY A CA 1
ATOM 5704 C C . GLY A 1 768 ? 17.031 15.788 13.520 1.00 94.44 768 GLY A C 1
ATOM 5705 O O . GLY A 1 768 ? 16.194 16.653 13.791 1.00 94.44 768 GLY A O 1
ATOM 5706 N N . GLN A 1 769 ? 17.077 14.616 14.164 1.00 92.44 769 GLN A N 1
ATOM 5707 C CA . GLN A 1 769 ? 16.083 14.242 15.175 1.00 92.44 769 GLN A CA 1
ATOM 5708 C C . GLN A 1 769 ? 16.112 15.142 16.409 1.00 92.44 769 GLN A C 1
ATOM 5710 O O . GLN A 1 769 ? 15.055 15.547 16.896 1.00 92.44 769 GLN A O 1
ATOM 5715 N N . GLN A 1 770 ? 17.297 15.554 16.864 1.00 92.38 770 GLN A N 1
ATOM 5716 C CA . GLN A 1 770 ? 17.434 16.529 17.956 1.00 92.38 770 GLN A CA 1
ATOM 5717 C C . GLN A 1 770 ? 16.853 17.906 17.594 1.00 92.38 770 GLN A C 1
ATOM 5719 O O . GLN A 1 770 ? 16.414 18.648 18.471 1.00 92.38 770 GLN A O 1
ATOM 5724 N N . ARG A 1 771 ? 16.818 18.240 16.300 1.00 92.31 771 ARG A N 1
ATOM 5725 C CA . ARG A 1 771 ? 16.355 19.528 15.759 1.00 92.31 771 ARG A CA 1
ATOM 5726 C C . ARG A 1 771 ? 14.928 19.481 15.212 1.00 92.31 771 ARG A C 1
ATOM 5728 O O . ARG A 1 771 ? 14.491 20.441 14.586 1.00 92.31 771 ARG A O 1
ATOM 5735 N N . SER A 1 772 ? 14.191 18.383 15.408 1.00 87.06 772 SER A N 1
ATOM 5736 C CA . SER A 1 772 ? 12.860 18.181 14.803 1.00 87.06 772 SER A CA 1
ATOM 5737 C C . SER A 1 772 ? 12.843 18.386 13.278 1.00 87.06 772 SER A C 1
ATOM 5739 O O . SER A 1 772 ? 11.855 18.859 12.713 1.00 87.06 772 SER A O 1
ATOM 5741 N N . THR A 1 773 ? 13.946 18.046 12.610 1.00 91.00 773 THR A N 1
ATOM 5742 C CA . THR A 1 773 ? 14.076 18.093 11.153 1.00 91.00 773 THR A CA 1
ATOM 5743 C C . THR A 1 773 ? 14.056 16.663 10.617 1.00 91.00 773 THR A C 1
ATOM 5745 O O . THR A 1 773 ? 14.983 15.909 10.912 1.00 91.00 773 THR A O 1
ATOM 5748 N N . PRO A 1 774 ? 13.038 16.269 9.828 1.00 90.75 774 PRO A N 1
ATOM 5749 C CA . PRO A 1 774 ? 12.974 14.925 9.266 1.00 90.75 774 PRO A CA 1
ATOM 5750 C C . PRO A 1 774 ? 14.085 14.703 8.233 1.00 90.75 774 PRO A C 1
ATOM 5752 O O . PRO A 1 774 ? 14.003 15.158 7.087 1.00 90.75 774 PRO A O 1
ATOM 5755 N N . VAL A 1 775 ? 15.134 14.011 8.665 1.00 94.31 775 VAL A N 1
ATOM 5756 C CA . VAL A 1 775 ? 16.270 13.579 7.848 1.00 94.31 775 VAL A CA 1
ATOM 5757 C C . VAL A 1 775 ? 16.507 12.106 8.137 1.00 94.31 775 VAL A C 1
ATOM 5759 O O . VAL A 1 775 ? 16.454 11.713 9.294 1.00 94.31 775 VAL A O 1
ATOM 5762 N N . THR A 1 776 ? 16.757 11.286 7.123 1.00 94.62 776 THR A N 1
ATOM 5763 C CA . THR A 1 776 ? 17.132 9.872 7.294 1.00 94.62 776 THR A CA 1
ATOM 5764 C C . THR A 1 776 ? 18.239 9.503 6.319 1.00 94.62 776 THR A C 1
ATOM 5766 O O . THR A 1 776 ? 18.300 10.097 5.241 1.00 94.62 776 THR A O 1
ATOM 5769 N N . PRO A 1 777 ? 19.113 8.535 6.633 1.00 95.44 777 PRO A N 1
ATOM 5770 C CA . PRO A 1 777 ? 19.976 7.959 5.615 1.00 95.44 777 PRO A CA 1
ATOM 5771 C C . PRO A 1 777 ? 19.122 7.264 4.546 1.00 95.44 777 PRO A C 1
ATOM 5773 O O . PRO A 1 777 ? 18.075 6.688 4.842 1.00 95.44 777 PRO A O 1
ATOM 5776 N N . VAL A 1 778 ? 19.575 7.311 3.294 1.00 94.62 778 VAL A N 1
ATOM 5777 C CA . VAL A 1 778 ? 19.098 6.392 2.256 1.00 94.62 778 VAL A CA 1
ATOM 5778 C C . VAL A 1 778 ? 19.948 5.134 2.380 1.00 94.62 778 VAL A C 1
ATOM 5780 O O . VAL A 1 778 ? 21.102 5.098 1.941 1.00 94.62 778 VAL A O 1
ATOM 5783 N N . ASN A 1 779 ? 19.401 4.137 3.064 1.00 93.75 779 ASN A N 1
ATOM 5784 C CA . ASN A 1 779 ? 20.109 2.909 3.383 1.00 93.75 779 ASN A CA 1
ATOM 5785 C C . ASN A 1 779 ? 20.120 1.958 2.188 1.00 93.75 779 ASN A C 1
ATOM 5787 O O . ASN A 1 779 ? 19.126 1.805 1.483 1.00 93.75 779 ASN A O 1
ATOM 5791 N N . GLN A 1 780 ? 21.248 1.291 1.975 1.00 92.50 780 GLN A N 1
ATOM 5792 C CA . GLN A 1 780 ? 21.285 0.049 1.210 1.00 92.50 780 GLN A CA 1
ATOM 5793 C C . GLN A 1 780 ? 20.749 -1.097 2.074 1.00 92.50 780 GLN A C 1
ATOM 5795 O O . GLN A 1 780 ? 20.761 -1.014 3.303 1.00 92.50 780 GLN A O 1
ATOM 5800 N N . LEU A 1 781 ? 20.352 -2.213 1.459 1.00 92.19 781 LEU A N 1
ATOM 5801 C CA . LEU A 1 781 ? 19.908 -3.402 2.204 1.00 92.19 781 LEU A CA 1
ATOM 5802 C C . LEU A 1 781 ? 20.966 -3.900 3.209 1.00 92.19 781 LEU A C 1
ATOM 5804 O O . LEU A 1 781 ? 20.630 -4.358 4.296 1.00 92.19 781 LEU A O 1
ATOM 5808 N N . THR A 1 782 ? 22.254 -3.766 2.880 1.00 91.50 782 THR A N 1
ATOM 5809 C CA . THR A 1 782 ? 23.361 -4.099 3.790 1.00 91.50 782 THR A CA 1
ATOM 5810 C C . THR A 1 782 ? 23.478 -3.141 4.972 1.00 91.50 782 THR A C 1
ATOM 5812 O O . THR A 1 782 ? 23.843 -3.584 6.056 1.00 91.50 782 THR A O 1
ATOM 5815 N N . ASP A 1 783 ? 23.141 -1.858 4.791 1.00 92.38 783 ASP A N 1
ATOM 5816 C CA . ASP A 1 783 ? 23.119 -0.880 5.886 1.00 92.38 783 ASP A CA 1
ATOM 5817 C C . ASP A 1 783 ? 22.015 -1.242 6.887 1.00 92.38 783 ASP A C 1
ATOM 5819 O O . ASP A 1 783 ? 22.246 -1.247 8.093 1.00 92.38 783 ASP A O 1
ATOM 5823 N N . VAL A 1 784 ? 20.837 -1.632 6.385 1.00 92.44 784 VAL A N 1
ATOM 5824 C CA . VAL A 1 784 ? 19.703 -2.085 7.208 1.00 92.44 784 VAL A CA 1
ATOM 5825 C C . VAL A 1 784 ? 20.075 -3.307 8.051 1.00 92.44 784 VAL A C 1
ATOM 5827 O O . VAL A 1 784 ? 19.739 -3.370 9.228 1.00 92.44 784 VAL A O 1
ATOM 5830 N N . LEU A 1 785 ? 20.790 -4.273 7.467 1.00 90.81 785 LEU A N 1
ATOM 5831 C CA . LEU A 1 785 ? 21.247 -5.480 8.168 1.00 90.81 785 LEU A CA 1
ATOM 5832 C C . LEU A 1 785 ? 22.346 -5.209 9.210 1.00 90.81 785 LEU A C 1
ATOM 5834 O O . LEU A 1 785 ? 22.578 -6.056 10.078 1.00 90.81 785 LEU A O 1
ATOM 5838 N N . ALA A 1 786 ? 23.051 -4.082 9.091 1.00 89.94 786 ALA A N 1
ATOM 5839 C CA . ALA A 1 786 ? 24.092 -3.654 10.020 1.00 89.94 786 ALA A CA 1
ATOM 5840 C C . ALA A 1 786 ? 23.550 -2.749 11.142 1.00 89.94 786 ALA A C 1
ATOM 5842 O O . ALA A 1 786 ? 24.147 -2.692 12.219 1.00 89.94 786 ALA A O 1
ATOM 5843 N N . ASP A 1 787 ? 22.432 -2.055 10.915 1.00 87.56 787 ASP A N 1
ATOM 5844 C CA . ASP A 1 787 ? 21.815 -1.163 11.894 1.00 87.56 787 ASP A CA 1
ATOM 5845 C C . ASP A 1 787 ? 21.039 -1.945 12.962 1.00 87.56 787 ASP A C 1
ATOM 5847 O O . ASP A 1 787 ? 19.861 -2.261 12.805 1.00 87.56 787 ASP A O 1
ATOM 5851 N N . THR A 1 788 ? 21.678 -2.179 14.110 1.00 79.56 788 THR A N 1
ATOM 5852 C CA . THR A 1 788 ? 21.078 -2.893 15.249 1.00 79.56 788 THR A CA 1
ATOM 5853 C C . THR A 1 788 ? 19.800 -2.257 15.805 1.00 79.56 788 THR A C 1
ATOM 5855 O O . THR A 1 788 ? 19.044 -2.944 16.490 1.00 79.56 788 THR A O 1
ATOM 5858 N N . ALA A 1 789 ? 19.548 -0.966 15.549 1.00 80.94 789 ALA A N 1
ATOM 5859 C CA . ALA A 1 789 ? 18.312 -0.308 15.967 1.00 80.94 789 ALA A CA 1
ATOM 5860 C C . ALA A 1 789 ? 17.128 -0.661 15.053 1.00 80.94 789 ALA A C 1
ATOM 5862 O O . ALA A 1 789 ? 16.004 -0.740 15.544 1.00 80.94 789 ALA A O 1
ATOM 5863 N N . LEU A 1 790 ? 17.376 -0.911 13.762 1.00 76.50 790 LEU A N 1
ATOM 5864 C CA . LEU A 1 790 ? 16.384 -1.439 12.811 1.00 76.50 790 LEU A CA 1
ATOM 5865 C C . LEU A 1 790 ? 16.312 -2.969 12.852 1.00 76.50 790 LEU A C 1
ATOM 5867 O O . LEU A 1 790 ? 15.259 -3.553 12.621 1.00 76.50 790 LEU A O 1
ATOM 5871 N N . SER A 1 791 ? 17.434 -3.621 13.151 1.00 66.44 791 SER A N 1
ATOM 5872 C CA . SER A 1 791 ? 17.603 -5.071 13.159 1.00 66.44 791 SER A CA 1
ATOM 5873 C C . SER A 1 791 ? 17.664 -5.634 14.585 1.00 66.44 791 SER A C 1
ATOM 5875 O O . SER A 1 791 ? 18.554 -6.428 14.911 1.00 66.44 791 SER A O 1
ATOM 5877 N N . SER A 1 792 ? 16.766 -5.179 15.460 1.00 62.09 792 SER A N 1
ATOM 5878 C CA . SER A 1 792 ? 16.784 -5.541 16.880 1.00 62.09 792 SER A CA 1
ATOM 5879 C C . SER A 1 792 ? 16.706 -7.064 17.090 1.00 62.09 792 SER A C 1
ATOM 5881 O O . SER A 1 792 ? 16.158 -7.818 16.276 1.00 62.09 792 SER A O 1
ATOM 5883 N N . ALA A 1 793 ? 17.296 -7.539 18.191 1.00 52.38 793 ALA A N 1
ATOM 5884 C CA . ALA A 1 793 ? 17.292 -8.958 18.532 1.00 52.38 793 ALA A CA 1
ATOM 5885 C C . ALA A 1 793 ? 15.846 -9.450 18.724 1.00 52.38 793 ALA A C 1
ATOM 5887 O O . ALA A 1 793 ? 15.163 -9.026 19.652 1.00 52.38 793 ALA A O 1
ATOM 5888 N N . GLY A 1 794 ? 15.393 -10.347 17.843 1.00 66.38 794 GLY A N 1
ATOM 5889 C CA . GLY A 1 794 ? 14.029 -10.887 17.832 1.00 66.38 794 GLY A CA 1
ATOM 5890 C C . GLY A 1 794 ? 13.195 -10.481 16.615 1.00 66.38 794 GLY A C 1
ATOM 5891 O O . GLY A 1 794 ? 12.265 -11.212 16.280 1.00 66.38 794 GLY A O 1
ATOM 5892 N N . PHE A 1 795 ? 13.555 -9.393 15.919 1.00 80.44 795 PHE A N 1
ATOM 5893 C CA . PHE A 1 795 ? 12.894 -9.002 14.670 1.00 80.44 795 PHE A CA 1
ATOM 5894 C C . PHE A 1 795 ? 13.433 -9.779 13.463 1.00 80.44 795 PHE A C 1
ATOM 5896 O O . PHE A 1 795 ? 12.653 -10.296 12.667 1.00 80.44 795 PHE A O 1
ATOM 5903 N N . LEU A 1 796 ? 14.759 -9.912 13.328 1.00 87.94 796 LEU A N 1
ATOM 5904 C CA . LEU A 1 796 ? 15.354 -10.765 12.294 1.00 87.94 796 LEU A CA 1
ATOM 5905 C C . LEU A 1 796 ? 15.380 -12.236 12.731 1.00 87.94 796 LEU A C 1
ATOM 5907 O O . LEU A 1 796 ? 15.674 -12.552 13.885 1.00 87.94 796 LEU A O 1
ATOM 5911 N N . ALA A 1 797 ? 15.129 -13.130 11.780 1.00 89.62 797 ALA A N 1
ATOM 5912 C CA . ALA A 1 797 ? 15.230 -14.573 11.926 1.00 89.62 797 ALA A CA 1
ATOM 5913 C C . ALA A 1 797 ? 16.254 -15.155 10.943 1.00 89.62 797 ALA A C 1
ATOM 5915 O O . ALA A 1 797 ? 16.509 -14.590 9.874 1.00 89.62 797 ALA A O 1
ATOM 5916 N N . ASP A 1 798 ? 16.814 -16.304 11.317 1.00 92.44 798 ASP A N 1
ATOM 5917 C CA . ASP A 1 798 ? 17.699 -17.083 10.459 1.00 92.44 798 ASP A CA 1
ATOM 5918 C C . ASP A 1 798 ? 16.881 -17.940 9.486 1.00 92.44 798 ASP A C 1
ATOM 5920 O O . ASP A 1 798 ? 15.945 -18.643 9.874 1.00 92.44 798 ASP A O 1
ATOM 5924 N N . TYR A 1 799 ? 17.282 -17.925 8.220 1.00 93.75 799 TYR A N 1
ATOM 5925 C CA . TYR A 1 799 ? 16.688 -18.704 7.141 1.00 93.75 799 TYR A CA 1
ATOM 5926 C C . TYR A 1 799 ? 17.764 -19.544 6.456 1.00 93.75 799 TYR A C 1
ATOM 5928 O O . TYR A 1 799 ? 18.872 -19.074 6.200 1.00 93.75 799 TYR A O 1
ATOM 5936 N N . GLN A 1 800 ? 17.428 -20.792 6.133 1.00 92.88 800 GLN A N 1
ATOM 5937 C CA . GLN A 1 800 ? 18.300 -21.674 5.360 1.00 92.88 800 GLN A CA 1
ATOM 5938 C C . GLN A 1 800 ? 18.012 -21.514 3.868 1.00 92.88 800 GLN A C 1
ATOM 5940 O O . GLN A 1 800 ? 16.892 -21.755 3.420 1.00 92.88 800 GLN A O 1
ATOM 5945 N N . VAL A 1 801 ? 19.032 -21.134 3.101 1.00 91.25 801 VAL A N 1
ATOM 5946 C CA . VAL A 1 801 ? 18.965 -20.949 1.648 1.00 91.25 801 VAL A CA 1
ATOM 5947 C C . VAL A 1 801 ? 20.156 -21.660 1.021 1.00 91.25 801 VAL A C 1
ATOM 5949 O O . VAL A 1 801 ? 21.295 -21.236 1.198 1.00 91.25 801 VAL A O 1
ATOM 5952 N N . ASP A 1 802 ? 19.905 -22.758 0.305 1.00 85.06 802 ASP A N 1
ATOM 5953 C CA . ASP A 1 802 ? 20.941 -23.529 -0.401 1.00 85.06 802 ASP A CA 1
ATOM 5954 C C . ASP A 1 802 ? 22.163 -23.898 0.469 1.00 85.06 802 ASP A C 1
ATOM 5956 O O . ASP A 1 802 ? 23.313 -23.792 0.049 1.00 85.06 802 ASP A O 1
ATOM 5960 N N . GLY A 1 803 ? 21.915 -24.312 1.717 1.00 84.81 803 GLY A N 1
ATOM 5961 C CA . GLY A 1 803 ? 22.970 -24.697 2.664 1.00 84.81 803 GLY A CA 1
ATOM 5962 C C . GLY A 1 803 ? 23.727 -23.525 3.300 1.00 84.81 803 GLY A C 1
ATOM 5963 O O . GLY A 1 803 ? 24.701 -23.752 4.015 1.00 84.81 803 GLY A O 1
ATOM 5964 N N . ARG A 1 804 ? 23.294 -22.280 3.066 1.00 90.19 804 ARG A N 1
ATOM 5965 C CA . ARG A 1 804 ? 23.797 -21.075 3.736 1.00 90.19 804 ARG A CA 1
ATOM 5966 C C . ARG A 1 804 ? 22.726 -20.514 4.670 1.00 90.19 804 ARG A C 1
ATOM 5968 O O . ARG A 1 804 ? 21.542 -20.507 4.336 1.00 90.19 804 ARG A O 1
ATOM 5975 N N . THR A 1 805 ? 23.156 -19.987 5.811 1.00 94.00 805 THR A N 1
ATOM 5976 C CA . THR A 1 805 ? 22.282 -19.237 6.720 1.00 94.00 805 THR A CA 1
ATOM 5977 C C . THR A 1 805 ? 22.266 -17.768 6.309 1.00 94.00 805 THR A C 1
ATOM 5979 O O . THR A 1 805 ? 23.315 -17.125 6.285 1.00 94.00 805 THR A O 1
ATOM 5982 N N . GLY A 1 806 ? 21.086 -17.242 5.990 1.00 93.88 806 GLY A N 1
ATOM 5983 C CA . GLY A 1 806 ? 20.834 -15.815 5.792 1.00 93.88 806 GLY A CA 1
ATOM 5984 C C . GLY A 1 806 ? 19.903 -15.266 6.870 1.00 93.88 806 GLY A C 1
ATOM 5985 O O . GLY A 1 806 ? 19.284 -16.030 7.608 1.00 93.88 806 GLY A O 1
ATOM 5986 N N . ARG A 1 807 ? 19.790 -13.941 6.958 1.00 93.38 807 ARG A N 1
ATOM 5987 C CA . ARG A 1 807 ? 18.935 -13.228 7.912 1.00 93.38 807 ARG A CA 1
ATOM 5988 C C . ARG A 1 807 ? 17.957 -12.314 7.191 1.00 93.38 807 ARG A C 1
ATOM 5990 O O . ARG A 1 807 ? 18.343 -11.560 6.305 1.00 93.38 807 ARG A O 1
ATOM 5997 N N . ALA A 1 808 ? 16.704 -12.356 7.613 1.00 93.31 808 ALA A N 1
ATOM 5998 C CA . ALA A 1 808 ? 15.632 -11.488 7.133 1.00 93.31 808 ALA A CA 1
ATOM 5999 C C . ALA A 1 808 ? 14.582 -11.315 8.240 1.00 93.31 808 ALA A C 1
ATOM 6001 O O . ALA A 1 808 ? 14.678 -12.003 9.258 1.00 93.31 808 ALA A O 1
ATOM 6002 N N . PRO A 1 809 ? 13.593 -10.418 8.094 1.00 91.25 809 PRO A N 1
ATOM 6003 C CA . PRO A 1 809 ? 12.523 -10.277 9.079 1.00 91.25 809 PRO A CA 1
ATOM 6004 C C . PRO A 1 809 ? 11.838 -11.610 9.405 1.00 91.25 809 PRO A C 1
ATOM 6006 O O . PRO A 1 809 ? 11.643 -12.461 8.537 1.00 91.25 809 PRO A O 1
ATOM 6009 N N . GLY A 1 810 ? 11.514 -11.815 10.675 1.00 87.69 810 GLY A N 1
ATOM 6010 C CA . GLY A 1 810 ? 10.817 -12.987 11.185 1.00 87.69 810 GLY A CA 1
ATOM 6011 C C . GLY A 1 810 ? 9.314 -12.925 10.918 1.00 87.69 810 GLY A C 1
ATOM 6012 O O . GLY A 1 810 ? 8.866 -12.542 9.839 1.00 87.69 810 GLY A O 1
ATOM 6013 N N . ARG A 1 811 ? 8.515 -13.344 11.901 1.00 80.62 811 ARG A N 1
ATOM 6014 C CA . ARG A 1 811 ? 7.058 -13.175 11.840 1.00 80.62 811 ARG A CA 1
ATOM 6015 C C . ARG A 1 811 ? 6.713 -11.721 12.130 1.00 80.62 811 ARG A C 1
ATOM 6017 O O . ARG A 1 811 ? 7.152 -11.205 13.154 1.00 80.62 811 ARG A O 1
ATOM 6024 N N . LEU A 1 812 ? 5.903 -11.105 11.273 1.00 71.56 812 LEU A N 1
ATOM 6025 C CA . LEU A 1 812 ? 5.423 -9.733 11.489 1.00 71.56 812 LEU A CA 1
ATOM 6026 C C . LEU A 1 812 ? 4.429 -9.639 12.654 1.00 71.56 812 LEU A C 1
ATOM 6028 O O . LEU A 1 812 ? 4.348 -8.616 13.320 1.00 71.56 812 LEU A O 1
ATOM 6032 N N . PHE A 1 813 ? 3.743 -10.743 12.954 1.00 66.75 813 PHE A N 1
ATOM 6033 C CA . PHE A 1 813 ? 2.945 -10.912 14.162 1.00 66.75 813 PHE A CA 1
ATOM 6034 C C . PHE A 1 813 ? 3.654 -11.893 15.101 1.00 66.75 813 PHE A C 1
ATOM 6036 O O . PHE A 1 813 ? 3.485 -13.112 14.971 1.00 66.75 813 PHE A O 1
ATOM 6043 N N . PRO A 1 814 ? 4.493 -11.419 16.038 1.00 49.09 814 PRO A N 1
ATOM 6044 C CA . PRO A 1 814 ? 5.081 -12.305 17.024 1.00 49.09 814 PRO A CA 1
ATOM 6045 C C . PRO A 1 814 ? 3.969 -12.827 17.938 1.00 49.09 814 PRO A C 1
ATOM 6047 O O . PRO A 1 814 ? 3.480 -12.135 18.826 1.00 49.09 814 PRO A O 1
ATOM 6050 N N . ILE A 1 815 ? 3.568 -14.082 17.732 1.00 40.03 815 ILE A N 1
ATOM 6051 C CA . ILE A 1 815 ? 2.802 -14.829 18.728 1.00 40.03 815 ILE A CA 1
ATOM 6052 C C . ILE A 1 815 ? 3.668 -14.886 19.996 1.00 40.03 815 ILE A C 1
ATOM 6054 O O . ILE A 1 815 ? 4.792 -15.396 19.905 1.00 40.03 815 ILE A O 1
ATOM 6058 N N . PRO A 1 816 ? 3.193 -14.399 21.162 1.00 30.56 816 PRO A N 1
ATOM 6059 C CA . PRO A 1 816 ? 3.926 -14.567 22.408 1.00 30.56 816 PRO A CA 1
ATOM 6060 C C . PRO A 1 816 ? 4.256 -16.050 22.578 1.00 30.56 816 PRO A C 1
ATOM 6062 O O . PRO A 1 816 ? 3.357 -16.894 22.529 1.00 30.56 816 PRO A O 1
ATOM 6065 N N . ARG A 1 817 ? 5.546 -16.379 22.702 1.00 25.50 817 ARG A N 1
ATOM 6066 C CA . ARG A 1 817 ? 5.962 -17.742 23.042 1.00 25.50 817 ARG A CA 1
ATOM 6067 C C . ARG A 1 817 ? 5.438 -18.017 24.452 1.00 25.50 817 ARG A C 1
ATOM 6069 O O . ARG A 1 817 ? 5.756 -17.259 25.364 1.00 25.50 817 ARG A O 1
ATOM 6076 N N . SER A 1 818 ? 4.581 -19.031 24.564 1.00 25.39 818 SER A N 1
ATOM 6077 C CA . SER A 1 818 ? 4.037 -19.551 25.824 1.00 25.39 818 SER A CA 1
ATOM 6078 C C . SER A 1 818 ? 5.129 -19.992 26.782 1.00 25.39 818 SER A C 1
ATOM 6080 O O . SER A 1 818 ? 6.089 -20.617 26.265 1.00 25.39 818 SER A O 1
#

Mean predicted aligned error: 7.03 Å

Sequence (818 aa):
MAGGVSVRARPAPLSDLRVLELTQGIAGPTCGKYLAAHGAEVIRVESRGRPDVIRLYGSRAVPAGTDPDLLLETAPHWSNYNAGKLSVGLDIAQPRGHELLLRLVEISDVLVTNFAVGVCERLGLAPADLARHNPDLVYSALSSFGQGPGAYRSFRIWGPNLSALTGLDSLTAGAGRAPCGLTWISYSDYLAGAHAAVAVLAALADPAAARTLDISEAEVTLGAIGPQLLLASLGPEDRDPGAGSERVTGVYPARGPDRWVLVDCPDQPAWQALLAVAAGSELATDPRWRNPAHRRTHRAGLDGAIAAWTGPRDATEICQRLAAAGVAAAPVNDQADWLTDPQLAHRRPWLLHPDPCFGTGVALGYPPRLRRAPARFSRGGPLLGEDNRYVLGELLGLGDAEQTALTTAGVVHPPVRVGAPFPRPGYPLARHLLRDPVWEQPPGPQPRPRHLVGPRPPAGPRPPHALVRGLTVLDATDRLGVPAARLLADLGADVTRVVVGPDPLHPDRAGDPGDRRQRAAEFAYWVGGRPVRRCRTLEQARELARQADVVLVSGPATGVRDSGYLPLADAPDGPVVAAVTPYGLTGPRADWPGGEATAWAAGGLAFVTGEPDQPPVVPDGQLLCALAGEFVAIAVLAAIRGRQPGDPGELVDVSLQDTAVAVSGEFDLCGLLDDGRLRRRAGGRRTSTAPLGMYPAADGLVSIVTLMPGHWSALRDWIVEVTGDRSVLDPALAGGPNRRSGPARAQVDRAVERFTRTLPKQDLFLAGQQRSTPVTPVNQLTDVLADTALSSAGFLADYQVDGRTGRAPGRLFPIPRS

Foldseek 3Di:
DDDDPPDPAFQQLQLVFEEEEAEADAQRLLLLLLSLLSRYAYEYEAAPVGHHLLLVQFFPLDDPPPDPLVSSQRRLLQLFSFFQYHFFHFDLVDPVSVVLVLLSLLLGQEYTYADAAPPCVVSLNDLVSSCVRPVNYQYAYEYQAWNDDFPCNRFHFDLQQLCQFLLVQVLQADDVGDRQRLQQFSLLSNQQSLVSNLVSLLPVLAPPDDSYHITHSSLSVQLLCFLVLQLVQLPDDPDDLLQAALKDWDWAAAEDPLKIKTWTDQFLLLLVLLLVLLPPAPLNPPPLSNDSSSCSVPVVVNNVSVNVSRHHHHRVVSQVSSLVSVTFMAIQDFLLVCLVPQLCVVQVQWAWAQRLQARIGIYGRQQKQWDSNGRAGLHTRDAHNACNCCSCCQAVPDDPVRQVVCVVVSRTDHGDDRDPHRHFPLQVSNVVVVVPPPRDHRPHPDDRPPCSGDRHDPDDPDPDDSLLQAAFEEAAEALLALLLLQQSVLSHHQYEYEDAPDRNLQLPPPGRPNCSLSSLSSCQSRPNPHHYHYDPDLVVSVVVQQVGQEYEYEAQLVCRVVSVNQCQLQAFSGHAYEYEYASKNDTPCSRGHHHLQNLCSLLNSQFAADAQPDGGTDRPRNSLSNSLSSSSSSVRSSQSSSDDHRDGHIYIIGHSNSSSNNGCVSRQNSSCRSHVDINGHHGQCHQQFPPAGWADAQAAIKGFDDSDLLQLVLVLVLLCVQPVDCVSVPPQNSDRVSCRDDPNVVSRNVSVNVSRHVHDQVVCCVVCSVSVTHMHRSDHSVRCVVPCSNVPPPQWDWTDGPNDTGIGGDSSNDDPDD